Protein AF-M6YAD6-F1 (afdb_monomer_lite)

Radius of gyration: 28.17 Å; chains: 1; bounding box: 76×74×71 Å

Organism: NCBI:txid1193053

Structure (mmCIF, N/CA/C/O backbone):
data_AF-M6YAD6-F1
#
_entry.id   AF-M6YAD6-F1
#
loop_
_atom_site.group_PDB
_atom_site.id
_atom_site.type_symbol
_atom_site.label_atom_id
_atom_site.label_alt_id
_atom_site.label_comp_id
_atom_site.label_asym_id
_atom_site.label_entity_id
_atom_site.label_seq_id
_atom_site.pdbx_PDB_ins_code
_atom_site.Cartn_x
_atom_site.Cartn_y
_atom_site.Cartn_z
_atom_site.occupancy
_atom_site.B_iso_or_equiv
_atom_site.auth_seq_id
_atom_site.auth_comp_id
_atom_site.auth_asym_id
_atom_site.auth_atom_id
_atom_site.pdbx_PDB_model_num
ATOM 1 N N . MET A 1 1 ? 16.810 6.809 -21.031 1.00 81.00 1 MET A N 1
ATOM 2 C CA . MET A 1 1 ? 18.260 6.889 -20.763 1.00 81.00 1 MET A CA 1
ATOM 3 C C . MET A 1 1 ? 18.967 7.218 -22.077 1.00 81.00 1 MET A C 1
ATOM 5 O O . MET A 1 1 ? 18.383 7.010 -23.133 1.00 81.00 1 MET A O 1
ATOM 9 N N . ASN A 1 2 ? 20.205 7.727 -22.074 1.00 81.88 2 ASN A N 1
ATOM 10 C CA . ASN A 1 2 ? 20.998 7.784 -23.312 1.00 81.88 2 ASN A CA 1
ATOM 11 C C . ASN A 1 2 ? 21.510 6.375 -23.681 1.00 81.88 2 ASN A C 1
ATOM 13 O O . ASN A 1 2 ? 22.001 5.662 -22.807 1.00 81.88 2 ASN A O 1
ATOM 17 N N . ILE A 1 3 ? 21.444 5.988 -24.959 1.00 83.50 3 ILE A N 1
ATOM 18 C CA . ILE A 1 3 ? 21.830 4.642 -25.421 1.00 83.50 3 ILE A CA 1
ATOM 19 C C . ILE A 1 3 ? 23.295 4.279 -25.103 1.00 83.50 3 ILE A C 1
ATOM 21 O O . ILE A 1 3 ? 23.570 3.145 -24.723 1.00 83.50 3 ILE A O 1
ATOM 25 N N . ASN A 1 4 ? 24.219 5.248 -25.124 1.00 86.38 4 ASN A N 1
ATOM 26 C CA . ASN A 1 4 ? 25.628 5.025 -24.768 1.00 86.38 4 ASN A CA 1
ATOM 27 C C . ASN A 1 4 ? 25.796 4.722 -23.268 1.00 86.38 4 ASN A C 1
ATOM 29 O O . ASN A 1 4 ? 26.654 3.937 -22.875 1.00 86.38 4 ASN A O 1
ATOM 33 N N . LYS A 1 5 ? 24.963 5.341 -22.421 1.00 90.81 5 LYS A N 1
ATOM 34 C CA . LYS A 1 5 ? 24.933 5.109 -20.969 1.00 90.81 5 LYS A CA 1
ATOM 35 C C . LYS A 1 5 ? 24.375 3.715 -20.670 1.00 90.81 5 LYS A C 1
ATOM 37 O O . LYS A 1 5 ? 24.985 2.983 -19.900 1.00 90.81 5 LYS A O 1
ATOM 42 N N . ALA A 1 6 ? 23.300 3.319 -21.358 1.00 91.50 6 ALA A N 1
ATOM 43 C CA . ALA A 1 6 ? 22.768 1.960 -21.290 1.00 91.50 6 ALA A CA 1
ATOM 44 C C . ALA A 1 6 ? 23.811 0.916 -21.735 1.00 91.50 6 ALA A C 1
ATOM 46 O O . ALA A 1 6 ? 24.059 -0.039 -21.006 1.00 91.50 6 ALA A O 1
ATOM 47 N N . GLN A 1 7 ? 24.496 1.128 -22.867 1.00 90.38 7 GLN A N 1
ATOM 48 C CA . GLN A 1 7 ? 25.561 0.231 -23.334 1.00 90.38 7 GLN A CA 1
ATOM 49 C C . GLN A 1 7 ? 26.667 0.049 -22.281 1.00 90.38 7 GLN A C 1
ATOM 51 O O . GLN A 1 7 ? 27.013 -1.085 -21.966 1.00 90.38 7 GLN A O 1
ATOM 56 N N . LEU A 1 8 ? 27.192 1.131 -21.692 1.00 92.00 8 LEU A N 1
ATOM 57 C CA . LEU A 1 8 ? 28.268 1.045 -20.692 1.00 92.00 8 LEU A CA 1
ATOM 58 C C . LEU A 1 8 ? 27.873 0.238 -19.442 1.00 92.00 8 LEU A C 1
ATOM 60 O O . LEU A 1 8 ? 28.736 -0.429 -18.867 1.00 92.00 8 LEU A O 1
ATOM 64 N N . ILE A 1 9 ? 26.594 0.281 -19.055 1.00 92.69 9 ILE A N 1
ATOM 65 C CA . ILE A 1 9 ? 26.008 -0.487 -17.945 1.00 92.69 9 ILE A CA 1
ATOM 66 C C . ILE A 1 9 ? 25.844 -1.968 -18.344 1.00 92.69 9 ILE A C 1
ATOM 68 O O . ILE A 1 9 ? 26.258 -2.853 -17.597 1.00 92.69 9 ILE A O 1
ATOM 72 N N . LEU A 1 10 ? 25.337 -2.261 -19.549 1.00 92.38 10 LEU A N 1
ATOM 73 C CA . LEU A 1 10 ? 25.242 -3.636 -20.067 1.00 92.38 10 LEU A CA 1
ATOM 74 C C . LEU A 1 10 ? 26.626 -4.307 -20.189 1.00 92.38 10 LEU A C 1
ATOM 76 O O . LEU A 1 10 ? 26.796 -5.461 -19.796 1.00 92.38 10 LEU A O 1
ATOM 80 N N . GLU A 1 11 ? 27.633 -3.572 -20.671 1.00 90.62 11 GLU A N 1
ATOM 81 C CA . GLU A 1 11 ? 29.028 -4.033 -20.749 1.00 90.62 11 GLU A CA 1
ATOM 82 C C . GLU A 1 11 ? 29.639 -4.296 -19.366 1.00 90.62 11 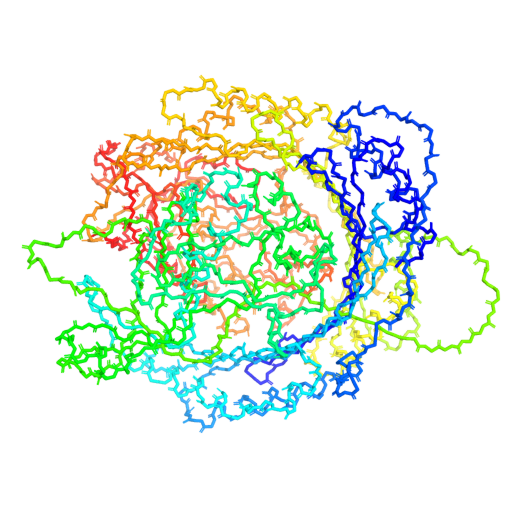GLU A C 1
ATOM 84 O O . GLU A 1 11 ? 30.444 -5.218 -19.215 1.00 90.62 11 GLU A O 1
ATOM 89 N N . ALA A 1 12 ? 29.264 -3.508 -18.350 1.00 91.06 12 ALA A N 1
ATOM 90 C CA . ALA A 1 12 ? 29.693 -3.752 -16.977 1.00 91.06 12 ALA A CA 1
ATOM 91 C C . ALA A 1 12 ? 29.141 -5.096 -16.476 1.00 91.06 12 ALA A C 1
ATOM 93 O O . ALA A 1 12 ? 29.924 -5.918 -16.001 1.00 91.06 12 ALA A O 1
ATOM 94 N N . GLY A 1 13 ? 27.845 -5.369 -16.672 1.00 89.69 13 GLY A N 1
ATOM 95 C CA . GLY A 1 13 ? 27.221 -6.639 -16.278 1.00 89.69 13 GLY A CA 1
ATOM 96 C C . GLY A 1 13 ? 27.844 -7.857 -16.968 1.00 89.69 13 GLY A C 1
ATOM 97 O O . GLY A 1 13 ? 28.205 -8.828 -16.302 1.00 89.69 13 GLY A O 1
ATOM 98 N N . PHE A 1 14 ? 28.083 -7.784 -18.282 1.00 86.19 14 PHE A N 1
ATOM 99 C CA . PHE A 1 14 ? 28.766 -8.860 -19.012 1.00 86.19 14 PHE A CA 1
ATOM 100 C C . PHE A 1 14 ? 30.226 -9.052 -18.571 1.00 86.19 14 PHE A C 1
ATOM 102 O O . PHE A 1 14 ? 30.689 -10.188 -18.487 1.00 86.19 14 PHE A O 1
ATOM 109 N N . SER A 1 15 ? 30.951 -7.985 -18.198 1.00 88.19 15 SER A N 1
ATOM 110 C CA . SER A 1 15 ? 32.314 -8.118 -17.640 1.00 88.19 15 SER A CA 1
ATOM 111 C C . SER A 1 15 ? 32.364 -8.901 -16.318 1.00 88.19 15 SER A C 1
ATOM 113 O O . SER A 1 15 ? 33.436 -9.341 -15.903 1.00 88.19 15 SER A O 1
ATOM 115 N N . ARG A 1 16 ? 31.206 -9.106 -15.676 1.00 88.88 16 ARG A N 1
ATOM 116 C CA . ARG A 1 16 ? 31.009 -9.910 -14.462 1.00 88.88 16 ARG A CA 1
ATOM 117 C C . ARG A 1 16 ? 30.416 -11.300 -14.740 1.00 88.88 16 ARG A C 1
ATOM 119 O O . ARG A 1 16 ? 30.073 -12.006 -13.800 1.00 88.88 16 ARG A O 1
ATOM 126 N N . LYS A 1 17 ? 30.368 -11.719 -16.012 1.00 88.00 17 LYS A N 1
ATOM 127 C CA . LYS A 1 17 ? 29.929 -13.047 -16.490 1.00 88.00 17 LYS A CA 1
ATOM 128 C C . LYS A 1 17 ? 28.440 -13.363 -16.297 1.00 88.00 17 LYS A C 1
ATOM 130 O O . LYS A 1 17 ? 28.081 -14.534 -16.219 1.00 88.00 17 LYS A O 1
ATOM 135 N N . ALA A 1 18 ? 27.581 -12.346 -16.239 1.00 90.06 18 ALA A N 1
ATOM 136 C CA . ALA A 1 18 ? 26.142 -12.555 -16.386 1.00 90.06 18 ALA A CA 1
ATOM 137 C C . ALA A 1 18 ? 25.830 -13.061 -17.807 1.00 90.06 18 ALA A C 1
ATOM 139 O O . ALA A 1 18 ? 26.327 -12.490 -18.777 1.00 90.06 18 ALA A O 1
ATOM 140 N N . ASP A 1 19 ? 24.994 -14.094 -17.930 1.00 89.75 19 ASP A N 1
ATOM 141 C CA . ASP A 1 19 ? 24.542 -14.629 -19.225 1.00 89.75 19 ASP A CA 1
ATOM 142 C C . ASP A 1 19 ? 23.579 -13.659 -19.926 1.00 89.75 19 ASP A C 1
ATOM 144 O O . ASP A 1 19 ? 23.527 -13.582 -21.154 1.00 89.75 19 ASP A O 1
ATOM 148 N N . PHE A 1 20 ? 22.817 -12.900 -19.132 1.00 92.19 20 PHE A N 1
ATOM 149 C CA . PHE A 1 20 ? 21.918 -11.853 -19.602 1.00 92.19 20 PHE A CA 1
ATOM 150 C C . PHE A 1 20 ? 21.913 -10.670 -18.624 1.00 92.19 20 PHE A C 1
ATOM 152 O O . PHE A 1 20 ? 21.893 -10.831 -17.404 1.00 92.19 20 PHE A O 1
ATOM 159 N N . VAL A 1 21 ? 21.913 -9.466 -19.189 1.00 93.88 21 VAL A N 1
ATOM 160 C CA . VAL A 1 21 ? 21.856 -8.170 -18.499 1.00 93.88 21 VAL A CA 1
ATOM 161 C C . VAL A 1 21 ? 20.717 -7.348 -19.094 1.00 93.88 21 VAL A C 1
ATOM 163 O O . VAL A 1 21 ? 20.552 -7.322 -20.318 1.00 93.88 21 VAL A O 1
ATOM 166 N N . GLU A 1 22 ? 19.950 -6.659 -18.256 1.00 94.62 22 GLU A N 1
ATOM 167 C CA . GLU A 1 22 ? 18.825 -5.817 -18.668 1.00 94.62 22 GLU A CA 1
ATOM 168 C C . GLU A 1 22 ? 18.693 -4.575 -17.783 1.00 94.62 22 GLU A C 1
ATOM 170 O O . GLU A 1 22 ? 18.937 -4.618 -16.577 1.00 94.62 22 GLU A O 1
ATOM 175 N N . ILE A 1 23 ? 18.278 -3.475 -18.408 1.00 95.75 23 ILE A N 1
ATOM 176 C CA . ILE A 1 23 ? 17.991 -2.182 -17.793 1.00 95.75 23 ILE A CA 1
ATOM 177 C C . ILE A 1 23 ? 16.539 -1.830 -18.125 1.00 95.75 23 ILE A C 1
ATOM 179 O O . ILE A 1 23 ? 16.164 -1.796 -19.299 1.00 95.75 23 ILE A O 1
ATOM 183 N N . PHE A 1 24 ? 15.747 -1.538 -17.097 1.00 95.56 24 PHE A N 1
ATOM 184 C CA . PHE A 1 24 ? 14.376 -1.044 -17.202 1.00 95.56 24 PHE A CA 1
ATOM 185 C C . PHE A 1 24 ? 14.318 0.357 -16.585 1.00 95.56 24 PHE A C 1
ATOM 187 O O . PHE A 1 24 ? 14.376 0.497 -15.367 1.00 95.56 24 PHE A O 1
ATOM 194 N N . GLU A 1 25 ? 14.257 1.394 -17.419 1.00 95.62 25 GLU A N 1
ATOM 195 C CA . GLU A 1 25 ? 14.016 2.778 -16.993 1.00 95.62 25 GLU A CA 1
ATOM 196 C C . GLU A 1 25 ? 12.515 3.080 -17.025 1.00 95.62 25 GLU A C 1
ATOM 198 O O . GLU A 1 25 ? 11.830 2.739 -17.990 1.00 95.62 25 GLU A O 1
ATOM 203 N N . GLU A 1 26 ? 12.029 3.795 -16.019 1.00 95.44 26 GLU A N 1
ATOM 204 C CA . GLU A 1 26 ? 10.674 4.329 -15.940 1.00 95.44 26 GLU A CA 1
ATOM 205 C C . GLU A 1 26 ? 10.745 5.826 -15.590 1.00 95.44 26 GLU A C 1
ATOM 207 O O . GLU A 1 26 ? 11.314 6.190 -14.562 1.00 95.44 26 GLU A O 1
ATOM 212 N N . GLU A 1 27 ? 10.210 6.708 -16.448 1.00 95.25 27 GLU A N 1
ATOM 213 C CA . GLU A 1 27 ? 9.936 8.114 -16.099 1.00 95.25 27 GLU A CA 1
ATOM 214 C C . GLU A 1 27 ? 8.448 8.432 -16.175 1.00 95.25 27 GLU A C 1
ATOM 216 O O . GLU A 1 27 ? 7.738 8.115 -17.140 1.00 95.25 27 GLU A O 1
ATOM 221 N N . THR A 1 28 ? 7.992 9.125 -15.139 1.00 94.81 28 THR A N 1
ATOM 222 C CA . THR A 1 28 ? 6.606 9.130 -14.754 1.00 94.81 28 THR A CA 1
ATOM 223 C C . THR A 1 28 ? 6.301 10.567 -14.109 1.00 94.81 28 THR A C 1
ATOM 225 O O . THR A 1 28 ? 7.056 11.021 -13.274 1.00 94.81 28 THR A O 1
ATOM 228 N N . ARG A 1 29 ? 5.248 11.350 -14.528 1.00 94.88 29 ARG A N 1
ATOM 229 C CA . ARG A 1 29 ? 4.498 12.545 -13.946 1.00 94.88 29 ARG A CA 1
ATOM 230 C C . ARG A 1 29 ? 2.915 12.524 -14.023 1.00 94.88 29 ARG A C 1
ATOM 232 O O . ARG A 1 29 ? 2.374 12.548 -15.123 1.00 94.88 29 ARG A O 1
ATOM 239 N N . SER A 1 30 ? 2.163 12.444 -12.913 1.00 93.88 30 SER A N 1
ATOM 240 C CA . SER A 1 30 ? 0.727 12.023 -12.860 1.00 93.88 30 SER A CA 1
ATOM 241 C C . SER A 1 30 ? -0.167 13.059 -12.199 1.00 93.88 30 SER A C 1
ATOM 243 O O . SER A 1 30 ? 0.342 14.023 -11.631 1.00 93.88 30 SER A O 1
ATOM 245 N N . SER A 1 31 ? -1.487 12.838 -12.215 1.00 93.31 31 SER A N 1
ATOM 246 C CA . SER A 1 31 ? -2.386 13.560 -11.317 1.00 93.31 31 SER A CA 1
ATOM 247 C C . SER A 1 31 ? -3.619 12.763 -10.885 1.00 93.31 31 SER A C 1
ATOM 249 O O . SER A 1 31 ? -4.038 11.801 -11.533 1.00 93.31 31 SER A O 1
ATOM 251 N N . SER A 1 32 ? -4.228 13.213 -9.789 1.00 92.25 32 SER A N 1
ATOM 252 C CA . SER A 1 32 ? -5.570 12.814 -9.365 1.00 92.25 32 SER A CA 1
ATOM 253 C C . SER A 1 32 ? -6.280 13.990 -8.711 1.00 92.25 32 SER A C 1
ATOM 255 O O . SER A 1 32 ? -5.662 14.754 -7.962 1.00 92.25 32 SER A O 1
ATOM 257 N N . VAL A 1 33 ? -7.586 14.089 -8.950 1.00 93.38 33 VAL A N 1
ATOM 258 C CA . VAL A 1 33 ? -8.501 14.964 -8.209 1.00 93.38 33 VAL A CA 1
ATOM 259 C C . VAL A 1 33 ? -9.568 14.085 -7.558 1.00 93.38 33 VAL A C 1
ATOM 261 O O . VAL A 1 33 ? -10.116 13.194 -8.213 1.00 93.38 33 VAL A O 1
ATOM 264 N N . SER A 1 34 ? -9.880 14.328 -6.285 1.00 93.31 34 SER A N 1
ATOM 265 C CA . SER A 1 34 ? -10.985 13.687 -5.573 1.00 93.31 34 SER A CA 1
ATOM 266 C C . SER A 1 34 ? -11.882 14.686 -4.843 1.00 93.31 34 SER A C 1
ATOM 268 O O . SER A 1 34 ? -11.442 15.672 -4.246 1.00 93.31 34 SER A O 1
ATOM 270 N N . LEU A 1 35 ? -13.176 14.389 -4.890 1.00 91.88 35 LEU A N 1
ATOM 271 C CA . LEU A 1 35 ? -14.258 15.129 -4.265 1.00 91.88 35 LEU A CA 1
ATOM 272 C C . LEU A 1 35 ? -14.908 14.227 -3.212 1.00 91.88 35 LEU A C 1
ATOM 274 O O . LEU A 1 35 ? -15.312 13.110 -3.534 1.00 91.88 35 LEU A O 1
ATOM 278 N N . ARG A 1 36 ? -15.074 14.718 -1.984 1.00 88.25 36 ARG A N 1
ATOM 279 C CA . ARG A 1 36 ? -15.879 14.072 -0.939 1.00 88.25 36 ARG A CA 1
ATOM 280 C C . ARG A 1 36 ? -16.821 15.105 -0.350 1.00 88.25 36 ARG A C 1
ATOM 282 O O . ARG A 1 36 ? -16.394 16.180 0.059 1.00 88.25 36 ARG A O 1
ATOM 289 N N . ASP A 1 37 ? -18.112 14.790 -0.349 1.00 79.50 37 ASP A N 1
ATOM 290 C CA . ASP A 1 37 ? -19.154 15.649 0.226 1.00 79.50 37 ASP A CA 1
ATOM 291 C C . ASP A 1 37 ? -19.091 17.107 -0.263 1.00 79.50 37 ASP A C 1
ATOM 293 O O . ASP A 1 37 ? -19.209 18.066 0.499 1.00 79.50 37 ASP A O 1
ATOM 297 N N . ARG A 1 38 ? -18.905 17.239 -1.588 1.00 84.38 38 ARG A N 1
ATOM 298 C CA . ARG A 1 38 ? -18.759 18.488 -2.365 1.00 84.38 38 ARG A CA 1
ATOM 299 C C . ARG A 1 38 ? -17.519 19.338 -2.057 1.00 84.38 38 ARG A C 1
ATOM 301 O O . ARG A 1 38 ? -17.350 20.377 -2.692 1.00 84.38 38 ARG A O 1
ATOM 308 N N . LYS A 1 39 ? -16.642 18.881 -1.161 1.00 86.12 39 LYS A N 1
ATOM 309 C CA . LYS A 1 39 ? -15.333 19.476 -0.851 1.00 86.12 39 LYS A CA 1
ATOM 310 C C . LYS A 1 39 ? -14.215 18.717 -1.563 1.00 86.12 39 LYS A C 1
ATOM 312 O O . LYS A 1 39 ? -14.389 17.549 -1.924 1.00 86.12 39 LYS A O 1
ATOM 317 N N . ILE A 1 40 ? -13.070 19.362 -1.768 1.00 87.31 40 ILE A N 1
ATOM 318 C CA . ILE A 1 40 ? -11.941 18.768 -2.496 1.00 87.31 40 ILE A CA 1
ATOM 319 C C . ILE A 1 40 ? -11.040 18.053 -1.489 1.00 87.31 40 ILE A C 1
ATOM 321 O O . ILE A 1 40 ? -10.215 18.656 -0.803 1.00 87.31 40 ILE A O 1
ATOM 325 N N . GLU A 1 41 ? -11.216 16.736 -1.386 1.00 81.81 41 GLU A N 1
ATOM 326 C CA . GLU A 1 41 ? -10.468 15.904 -0.441 1.00 81.81 41 GLU A CA 1
ATOM 327 C C . GLU A 1 41 ? -8.996 15.783 -0.846 1.00 81.81 41 GLU A C 1
ATOM 329 O O . GLU A 1 41 ? -8.100 15.866 0.001 1.00 81.81 41 GLU A O 1
ATOM 334 N N . GLN A 1 42 ? -8.722 15.641 -2.142 1.00 79.69 42 GLN A N 1
ATOM 335 C CA . GLN A 1 42 ? -7.363 15.554 -2.650 1.00 79.69 42 GLN A CA 1
ATOM 336 C C . GLN A 1 42 ? -7.245 16.176 -4.039 1.00 79.69 42 GLN A C 1
ATOM 338 O O . GLN A 1 42 ? -8.078 15.964 -4.912 1.00 79.69 42 GLN A O 1
ATOM 343 N N . SER A 1 43 ? -6.161 16.913 -4.249 1.00 85.38 43 SER A N 1
ATOM 344 C CA . SER A 1 43 ? -5.660 17.244 -5.577 1.00 85.38 43 SER A CA 1
ATOM 345 C C . SER A 1 43 ? -4.146 17.123 -5.511 1.00 85.38 43 SER A C 1
ATOM 347 O O . SER A 1 43 ? -3.526 17.731 -4.634 1.00 85.38 43 SER A O 1
ATOM 349 N N . PHE A 1 44 ? -3.561 16.284 -6.361 1.00 84.56 44 PHE A N 1
ATOM 350 C CA . PHE A 1 44 ? -2.118 16.061 -6.390 1.00 84.56 44 PHE A CA 1
ATOM 351 C C . PHE A 1 44 ? -1.589 15.965 -7.815 1.00 84.56 44 PHE A C 1
ATOM 353 O O . PHE A 1 44 ? -2.299 15.564 -8.741 1.00 84.56 44 PHE A O 1
ATOM 360 N N . ALA A 1 45 ? -0.300 16.257 -7.939 1.00 91.44 45 ALA A N 1
ATOM 361 C CA . ALA A 1 45 ? 0.554 15.713 -8.980 1.00 91.44 45 ALA A CA 1
ATOM 362 C C . ALA A 1 45 ? 1.760 15.011 -8.336 1.00 91.44 45 ALA A C 1
ATOM 364 O O . ALA A 1 45 ? 1.964 15.112 -7.125 1.00 91.44 45 ALA A O 1
ATOM 365 N N . GLY A 1 46 ? 2.550 14.297 -9.129 1.00 93.44 46 GLY A N 1
ATOM 366 C CA . GLY A 1 46 ? 3.783 13.681 -8.646 1.00 93.44 46 GLY A CA 1
ATOM 367 C C . GLY A 1 46 ? 4.586 13.030 -9.757 1.00 93.44 46 GLY A C 1
ATOM 368 O O . GLY A 1 46 ? 4.003 12.615 -10.762 1.00 93.44 46 GLY A O 1
ATOM 369 N N . ILE A 1 47 ? 5.906 12.988 -9.582 1.00 95.56 47 ILE A N 1
ATOM 370 C CA . ILE A 1 47 ? 6.878 12.510 -10.567 1.00 95.56 47 ILE A CA 1
ATOM 371 C C . ILE A 1 47 ? 7.639 11.313 -9.989 1.00 95.56 47 ILE A C 1
ATOM 373 O O . ILE A 1 47 ? 8.615 11.504 -9.263 1.00 95.56 47 ILE A O 1
ATOM 377 N N . ASP A 1 48 ? 7.204 10.096 -10.308 1.00 94.69 48 ASP A N 1
ATOM 378 C CA . ASP A 1 48 ? 7.980 8.889 -9.995 1.00 94.69 48 ASP A CA 1
ATOM 379 C C . ASP A 1 48 ? 9.132 8.759 -11.008 1.00 94.69 48 ASP A C 1
ATOM 381 O O . ASP A 1 48 ? 9.055 9.259 -12.136 1.00 94.69 48 ASP A O 1
ATOM 385 N N . TYR A 1 49 ? 10.231 8.113 -10.632 1.00 95.50 49 TYR A N 1
ATOM 386 C CA . TYR A 1 49 ? 11.319 7.853 -11.579 1.00 95.50 49 TYR A CA 1
ATOM 387 C C . TYR A 1 49 ? 12.241 6.763 -11.071 1.00 95.50 49 TYR A C 1
ATOM 389 O O . TYR A 1 49 ? 12.642 6.803 -9.915 1.00 95.50 49 TYR A O 1
ATOM 397 N N . GLY A 1 50 ? 12.709 5.883 -11.954 1.00 95.19 50 GLY A N 1
ATOM 398 C CA . GLY A 1 50 ? 13.866 5.070 -11.620 1.00 95.19 50 GLY A CA 1
ATOM 399 C C . GLY A 1 50 ? 14.336 4.105 -12.692 1.00 95.19 50 GLY A C 1
ATOM 400 O O . GLY A 1 50 ? 13.872 4.090 -13.832 1.00 95.19 50 GLY A O 1
ATOM 401 N N . ILE A 1 51 ? 15.343 3.332 -12.304 1.00 95.81 51 ILE A N 1
ATOM 402 C CA . ILE A 1 51 ? 16.079 2.388 -13.131 1.00 95.81 51 ILE A CA 1
ATOM 403 C C . ILE A 1 51 ? 16.212 1.088 -12.343 1.00 95.81 51 ILE A C 1
ATOM 405 O O . ILE A 1 51 ? 16.858 1.049 -11.295 1.00 95.81 51 ILE A O 1
ATOM 409 N N . GLY A 1 52 ? 15.636 0.020 -12.877 1.00 95.19 52 GLY A N 1
ATOM 410 C CA . GLY A 1 52 ? 15.907 -1.348 -12.463 1.00 95.19 52 GLY A CA 1
ATOM 411 C C . GLY A 1 52 ? 17.012 -1.972 -13.313 1.00 95.19 52 GLY A C 1
ATOM 412 O O . GLY A 1 52 ? 17.009 -1.827 -14.536 1.00 95.19 52 GLY A O 1
ATOM 413 N N . ILE A 1 53 ? 17.933 -2.700 -12.684 1.00 94.88 53 ILE A N 1
ATOM 414 C CA . ILE A 1 53 ? 18.991 -3.481 -13.333 1.00 94.88 53 ILE A CA 1
ATOM 415 C C . ILE A 1 53 ? 18.808 -4.951 -12.954 1.00 94.88 53 ILE A C 1
ATOM 417 O O . ILE A 1 53 ? 18.759 -5.293 -11.773 1.00 94.88 53 ILE A O 1
ATOM 421 N N . ARG A 1 54 ? 18.738 -5.826 -13.961 1.00 93.00 54 ARG A N 1
ATOM 422 C CA . ARG A 1 54 ?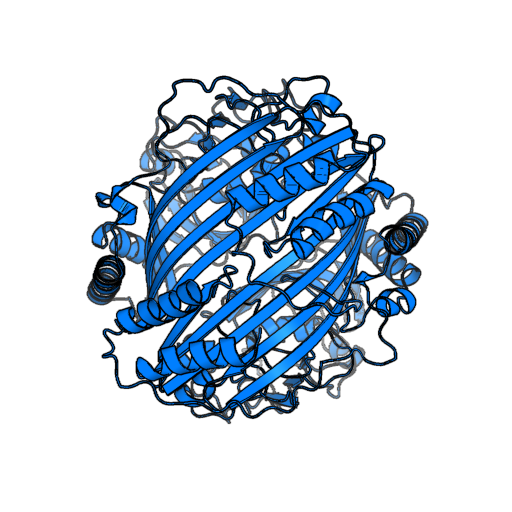 18.628 -7.281 -13.800 1.00 93.00 54 ARG A CA 1
ATOM 423 C C . ARG A 1 54 ? 19.860 -7.973 -14.375 1.00 93.00 54 ARG A C 1
ATOM 425 O O . ARG A 1 54 ? 20.178 -7.776 -15.547 1.00 93.00 54 ARG A O 1
ATOM 432 N N . LEU A 1 55 ? 20.513 -8.806 -13.566 1.00 92.00 55 LEU A N 1
ATOM 433 C CA . LEU A 1 55 ? 21.524 -9.772 -14.008 1.00 92.00 55 LEU A CA 1
ATOM 434 C C . LEU A 1 55 ? 20.923 -11.181 -13.924 1.00 92.00 55 LEU A C 1
ATOM 436 O O . LEU A 1 55 ? 20.231 -11.491 -12.953 1.00 92.00 55 LEU A O 1
ATOM 440 N N . ILE A 1 56 ? 21.201 -12.035 -14.907 1.00 89.25 56 ILE A N 1
ATOM 441 C CA . ILE A 1 56 ? 20.816 -13.452 -14.891 1.00 89.25 56 ILE A CA 1
ATOM 442 C C . ILE A 1 56 ? 22.063 -14.317 -15.084 1.00 89.25 56 ILE A C 1
ATOM 444 O O . ILE A 1 56 ? 22.886 -14.034 -15.955 1.00 89.25 56 ILE A O 1
ATOM 448 N N . TYR A 1 57 ? 22.172 -15.370 -14.275 1.00 86.12 57 TYR A N 1
ATOM 449 C CA . TYR A 1 57 ? 23.212 -16.398 -14.350 1.00 86.12 57 TYR A CA 1
ATOM 450 C C . TYR A 1 57 ? 22.518 -17.769 -14.404 1.00 86.12 57 TYR A C 1
ATOM 452 O O . TYR A 1 57 ? 21.957 -18.230 -13.410 1.00 86.12 57 TYR A O 1
ATOM 460 N N . GLY A 1 58 ? 22.477 -18.411 -15.571 1.00 84.94 58 GLY A N 1
ATOM 461 C CA . GLY A 1 58 ? 21.673 -19.612 -15.818 1.00 84.94 58 GLY A CA 1
ATOM 462 C C . GLY A 1 58 ? 20.166 -19.353 -15.680 1.00 84.94 58 GLY A C 1
ATOM 463 O O . GLY A 1 58 ? 19.515 -18.974 -16.650 1.00 84.94 58 GLY A O 1
ATOM 464 N N . THR A 1 59 ? 19.613 -19.583 -14.484 1.00 79.56 59 THR A N 1
ATOM 465 C CA . THR A 1 59 ? 18.230 -19.220 -14.094 1.00 79.56 59 THR A CA 1
ATOM 466 C C . THR A 1 59 ? 18.164 -18.404 -12.796 1.00 79.56 59 THR A C 1
ATOM 468 O O . THR A 1 59 ? 17.086 -17.976 -12.384 1.00 79.56 59 THR A O 1
ATOM 471 N N . ASP A 1 60 ? 19.311 -18.150 -12.160 1.00 78.44 60 ASP A N 1
ATOM 472 C CA . ASP A 1 60 ? 19.414 -17.293 -10.985 1.00 78.44 60 ASP A CA 1
ATOM 473 C C . ASP A 1 60 ? 19.274 -15.820 -11.395 1.00 78.44 60 ASP A C 1
ATOM 475 O O . ASP A 1 60 ? 19.956 -15.361 -12.314 1.00 78.44 60 ASP A O 1
ATOM 479 N N . VAL A 1 61 ? 18.416 -15.072 -10.698 1.00 83.56 61 VAL A N 1
ATOM 480 C CA . VAL A 1 61 ? 18.126 -13.657 -10.981 1.00 83.56 61 VAL A CA 1
ATOM 481 C C . VAL A 1 61 ? 18.637 -12.788 -9.841 1.00 83.56 61 VAL A C 1
ATOM 483 O O . VAL A 1 61 ? 18.285 -13.011 -8.686 1.00 83.56 61 VAL A O 1
ATOM 486 N N . LEU A 1 62 ? 19.428 -11.769 -10.172 1.00 86.75 62 LEU A N 1
ATOM 487 C CA . LEU A 1 62 ? 19.879 -10.738 -9.239 1.00 86.75 62 LEU A CA 1
ATOM 488 C C . LEU A 1 62 ? 19.301 -9.394 -9.694 1.00 86.75 62 LEU A C 1
ATOM 490 O O . LEU A 1 62 ? 19.363 -9.071 -10.886 1.00 86.75 62 LEU A O 1
ATOM 494 N N . TYR A 1 63 ? 18.740 -8.618 -8.767 1.00 89.62 63 TYR A N 1
ATOM 495 C CA . TYR A 1 63 ? 18.042 -7.376 -9.087 1.00 89.62 63 TYR A CA 1
ATOM 496 C C . TYR A 1 63 ? 18.471 -6.220 -8.180 1.00 89.62 63 TYR A C 1
ATOM 498 O O . TYR A 1 63 ? 18.625 -6.375 -6.973 1.00 89.62 63 TYR A O 1
ATOM 506 N N . ALA A 1 64 ? 18.650 -5.045 -8.770 1.00 91.00 64 ALA A N 1
ATOM 507 C CA . ALA A 1 64 ? 18.824 -3.789 -8.052 1.00 91.00 64 ALA A CA 1
ATOM 508 C C . ALA A 1 64 ? 17.928 -2.732 -8.687 1.00 91.00 64 ALA A C 1
ATOM 510 O O . ALA A 1 64 ? 17.711 -2.754 -9.900 1.00 91.00 64 ALA A O 1
ATOM 511 N N . HIS A 1 65 ? 17.455 -1.778 -7.896 1.00 93.25 65 HIS A N 1
ATOM 512 C CA . HIS A 1 65 ? 16.707 -0.640 -8.403 1.00 93.25 65 HIS A CA 1
ATOM 513 C C . HIS A 1 65 ? 17.141 0.658 -7.722 1.00 93.25 65 HIS A C 1
ATOM 515 O O . HIS A 1 65 ? 17.502 0.696 -6.546 1.00 93.25 65 HIS A O 1
ATOM 521 N N . THR A 1 66 ? 17.107 1.760 -8.462 1.00 93.56 66 THR A N 1
ATOM 522 C CA . THR A 1 66 ? 17.425 3.076 -7.909 1.00 93.56 66 THR A CA 1
ATOM 523 C C . THR A 1 66 ? 16.828 4.196 -8.740 1.00 93.56 66 THR A C 1
ATOM 525 O O . THR A 1 66 ? 16.652 4.053 -9.947 1.00 93.56 66 THR A O 1
ATOM 528 N N . ASN A 1 67 ? 16.582 5.342 -8.112 1.00 91.62 67 ASN A N 1
ATOM 529 C CA . ASN A 1 67 ? 16.290 6.585 -8.824 1.00 91.62 67 ASN A CA 1
ATOM 530 C C . ASN A 1 67 ? 17.500 7.534 -8.937 1.00 91.62 67 ASN A C 1
ATOM 532 O O . ASN A 1 67 ? 17.425 8.585 -9.575 1.00 91.62 67 ASN A O 1
ATOM 536 N N . ASN A 1 68 ? 18.657 7.120 -8.410 1.00 89.69 68 ASN A N 1
ATOM 537 C CA . ASN A 1 68 ? 19.937 7.758 -8.680 1.00 89.69 68 ASN A CA 1
ATOM 538 C C . ASN A 1 68 ? 20.462 7.339 -10.062 1.00 89.69 68 ASN A C 1
ATOM 540 O O . ASN A 1 68 ? 21.054 6.270 -10.204 1.00 89.69 68 ASN A O 1
ATOM 544 N N . GLU A 1 69 ? 20.282 8.185 -11.078 1.00 89.38 69 GLU A N 1
ATOM 545 C CA . GLU A 1 69 ? 20.755 7.868 -12.429 1.00 89.38 69 GLU A CA 1
ATOM 546 C C . GLU A 1 69 ? 22.264 8.078 -12.662 1.00 89.38 69 GLU A C 1
ATOM 548 O O . GLU A 1 69 ? 22.702 7.951 -13.803 1.00 89.38 69 GLU A O 1
ATOM 553 N N . ASP A 1 70 ? 23.087 8.404 -11.662 1.00 89.06 70 ASP A N 1
ATOM 554 C CA . ASP A 1 70 ? 24.535 8.539 -11.887 1.00 89.06 70 ASP A CA 1
ATOM 555 C C . ASP A 1 70 ? 25.187 7.242 -12.427 1.00 89.06 70 ASP A C 1
ATOM 557 O O . ASP A 1 70 ? 24.844 6.134 -12.022 1.00 89.06 70 ASP A O 1
ATOM 561 N N . LEU A 1 71 ? 26.139 7.372 -13.360 1.00 90.50 71 LEU A N 1
ATOM 562 C CA . LEU A 1 71 ? 26.737 6.219 -14.042 1.00 90.50 71 LEU A CA 1
ATOM 563 C C . LEU A 1 71 ? 27.670 5.405 -13.134 1.00 90.50 71 LEU A C 1
ATOM 565 O O . LEU A 1 71 ? 27.646 4.179 -13.218 1.00 90.50 71 LEU A O 1
ATOM 569 N N . GLU A 1 72 ? 28.457 6.046 -12.268 1.00 90.06 72 GLU A N 1
ATOM 570 C CA . GLU A 1 72 ? 29.336 5.323 -11.339 1.00 90.06 72 GLU A CA 1
ATOM 571 C C . GLU A 1 72 ? 28.493 4.582 -10.288 1.00 90.06 72 GLU A C 1
ATOM 573 O O . GLU A 1 72 ? 28.788 3.438 -9.949 1.00 90.06 72 GLU A O 1
ATOM 578 N N . HIS A 1 73 ? 27.375 5.176 -9.849 1.00 88.44 73 HIS A N 1
ATOM 579 C CA . HIS A 1 73 ? 26.382 4.506 -8.997 1.00 88.44 73 HIS A CA 1
ATOM 580 C C . HIS A 1 73 ? 25.692 3.315 -9.688 1.00 88.44 73 HIS A C 1
ATOM 582 O O . HIS A 1 73 ? 25.556 2.248 -9.095 1.00 88.44 73 HIS A O 1
ATOM 588 N N . LEU A 1 74 ? 25.278 3.449 -10.951 1.00 92.25 74 LEU A N 1
ATOM 589 C CA . LEU A 1 74 ? 24.654 2.343 -11.696 1.00 92.25 74 LEU A CA 1
ATOM 590 C C . LEU A 1 74 ? 25.648 1.200 -11.988 1.00 92.25 74 LEU A C 1
ATOM 592 O O . LEU A 1 74 ? 25.249 0.036 -12.022 1.00 92.25 74 LEU A O 1
ATOM 596 N N . ILE A 1 75 ? 26.939 1.508 -12.160 1.00 91.56 75 ILE A N 1
ATOM 597 C CA . ILE A 1 75 ? 28.004 0.501 -12.289 1.00 91.56 75 ILE A CA 1
ATOM 598 C C . ILE A 1 75 ? 28.323 -0.147 -10.934 1.00 91.56 75 ILE A C 1
ATOM 600 O O . ILE A 1 75 ? 28.495 -1.365 -10.885 1.00 91.56 75 ILE A O 1
ATOM 604 N N . SER A 1 76 ? 28.353 0.609 -9.831 1.00 86.81 76 SER A N 1
ATOM 605 C CA . SER A 1 76 ? 28.616 0.034 -8.506 1.00 86.81 76 SER A CA 1
ATOM 606 C C . SER A 1 76 ? 27.501 -0.915 -8.062 1.00 86.81 76 SER A C 1
ATOM 608 O O . SER A 1 76 ? 27.806 -1.986 -7.545 1.00 86.81 76 SER A O 1
ATOM 610 N N . LEU A 1 77 ? 26.230 -0.619 -8.373 1.00 88.19 77 LEU A N 1
ATOM 611 C CA . LEU A 1 77 ? 25.126 -1.573 -8.193 1.00 88.19 77 LEU A CA 1
ATOM 612 C C . LEU A 1 77 ? 25.372 -2.896 -8.940 1.00 88.19 77 LEU A C 1
ATOM 614 O O . LEU A 1 77 ? 25.130 -3.960 -8.376 1.00 88.19 77 LEU A O 1
ATOM 618 N N . ILE A 1 78 ? 25.893 -2.859 -10.172 1.00 89.62 78 ILE A N 1
ATOM 619 C CA . ILE A 1 78 ? 26.249 -4.075 -10.925 1.00 89.62 78 ILE A CA 1
ATOM 620 C C . ILE A 1 78 ? 27.403 -4.834 -10.273 1.00 89.62 78 ILE A C 1
ATOM 622 O O . ILE A 1 78 ? 27.326 -6.058 -10.147 1.00 89.62 78 ILE A O 1
ATOM 626 N N . ASP A 1 79 ? 28.467 -4.136 -9.872 1.00 84.50 79 ASP A N 1
ATOM 627 C CA . ASP A 1 79 ? 29.612 -4.781 -9.233 1.00 84.50 79 ASP A CA 1
ATOM 628 C C . ASP A 1 79 ? 29.197 -5.450 -7.910 1.00 84.50 79 ASP A C 1
ATOM 630 O O . ASP A 1 79 ? 29.547 -6.615 -7.714 1.00 84.50 79 ASP A O 1
ATOM 634 N N . ILE A 1 80 ? 28.359 -4.795 -7.095 1.00 80.12 80 ILE A N 1
ATOM 635 C CA . ILE A 1 80 ? 27.811 -5.340 -5.840 1.00 80.12 80 ILE A CA 1
ATOM 636 C C . ILE A 1 80 ? 26.867 -6.529 -6.093 1.00 80.12 80 ILE A C 1
ATOM 638 O O . ILE A 1 80 ? 26.989 -7.557 -5.421 1.00 80.12 80 ILE A O 1
ATOM 642 N N . LEU A 1 81 ? 25.951 -6.441 -7.072 1.00 82.94 81 LEU A N 1
ATOM 643 C CA . LEU A 1 81 ? 25.098 -7.578 -7.447 1.00 82.94 81 LEU A CA 1
ATOM 644 C C . LEU A 1 81 ? 25.953 -8.795 -7.820 1.00 82.94 81 LEU A C 1
ATOM 646 O O . LEU A 1 81 ? 25.699 -9.896 -7.335 1.00 82.94 81 LEU A O 1
ATOM 650 N N . ALA A 1 82 ? 26.986 -8.610 -8.641 1.00 83.31 82 ALA A N 1
ATOM 651 C CA . ALA A 1 82 ? 27.873 -9.692 -9.058 1.00 83.31 82 ALA A CA 1
ATOM 652 C C . ALA A 1 82 ? 28.759 -10.245 -7.922 1.00 83.31 82 ALA A C 1
ATOM 654 O O . ALA A 1 82 ? 29.031 -11.449 -7.892 1.00 83.31 82 ALA A O 1
ATOM 655 N N . ASP A 1 83 ? 29.168 -9.412 -6.959 1.00 75.81 83 ASP A N 1
ATOM 656 C CA . ASP A 1 83 ? 29.921 -9.863 -5.780 1.00 75.81 83 ASP A CA 1
ATOM 657 C C . ASP A 1 83 ? 29.088 -10.771 -4.863 1.00 75.81 83 ASP A C 1
ATOM 659 O O . ASP A 1 83 ? 29.647 -11.689 -4.261 1.00 75.81 83 ASP A O 1
ATOM 663 N N . SER A 1 84 ? 27.752 -10.643 -4.847 1.00 68.94 84 SER A N 1
ATOM 664 C CA . SER A 1 84 ? 26.871 -11.597 -4.140 1.00 68.94 84 SER A CA 1
ATOM 665 C C . SER A 1 84 ? 26.980 -13.046 -4.656 1.00 68.94 84 SER A C 1
ATOM 667 O O . SER A 1 84 ? 26.634 -13.991 -3.944 1.00 68.94 84 SER A O 1
ATOM 669 N N . ARG A 1 85 ? 27.508 -13.240 -5.876 1.00 69.50 85 ARG A N 1
ATOM 670 C CA . ARG A 1 85 ? 27.835 -14.546 -6.478 1.00 69.50 85 ARG A CA 1
ATOM 671 C C . ARG A 1 85 ? 29.341 -14.828 -6.559 1.00 69.50 85 ARG A C 1
ATOM 673 O O . ARG A 1 85 ? 29.730 -15.829 -7.154 1.00 69.50 85 ARG A O 1
ATOM 680 N N . SER A 1 86 ? 30.181 -13.976 -5.963 1.00 65.38 86 SER A N 1
ATOM 681 C CA . SER A 1 86 ? 31.651 -14.073 -5.994 1.00 65.38 86 SER A CA 1
ATOM 682 C C . SER A 1 86 ? 32.230 -14.154 -7.418 1.00 65.38 86 SER A C 1
ATOM 684 O O . SER A 1 86 ? 33.235 -14.825 -7.660 1.00 65.38 86 SER A O 1
ATOM 686 N N . ALA A 1 87 ? 31.577 -13.502 -8.387 1.00 62.41 87 ALA A N 1
ATOM 687 C CA . ALA A 1 87 ? 31.942 -13.607 -9.794 1.00 62.41 87 ALA A CA 1
ATOM 688 C C . ALA A 1 87 ? 33.302 -12.945 -10.090 1.00 62.41 87 ALA A C 1
ATOM 690 O O . ALA A 1 87 ? 33.589 -11.842 -9.627 1.00 62.41 87 ALA A O 1
ATOM 691 N N . ALA A 1 88 ? 34.140 -13.583 -10.911 1.00 64.94 88 ALA A N 1
ATOM 692 C CA . ALA A 1 88 ? 35.399 -12.994 -11.374 1.00 64.94 88 ALA A CA 1
ATOM 693 C C . ALA A 1 88 ? 35.165 -11.992 -12.522 1.00 64.94 88 ALA A C 1
ATOM 695 O O . ALA A 1 88 ? 34.309 -12.215 -13.378 1.00 64.94 88 ALA A O 1
ATOM 696 N N . LYS A 1 89 ? 35.944 -10.903 -12.561 1.00 70.12 89 LYS A N 1
ATOM 697 C CA . LYS A 1 89 ? 35.846 -9.849 -13.587 1.00 70.12 89 LYS A CA 1
ATOM 698 C C . LYS A 1 89 ? 36.758 -10.164 -14.780 1.00 70.12 89 LYS A C 1
ATOM 700 O O . LYS A 1 89 ? 37.970 -10.272 -14.610 1.00 70.12 89 LYS A O 1
ATOM 705 N N . ASP A 1 90 ? 36.176 -10.297 -15.969 1.00 71.75 90 ASP A N 1
ATOM 706 C CA . ASP A 1 90 ? 36.891 -10.552 -17.229 1.00 71.75 90 ASP A CA 1
ATOM 707 C C . ASP A 1 90 ? 37.116 -9.255 -18.032 1.00 71.75 90 ASP A C 1
ATOM 709 O O . ASP A 1 90 ? 36.708 -8.157 -17.641 1.00 71.75 90 ASP A O 1
ATOM 713 N N . LYS A 1 91 ? 37.793 -9.361 -19.186 1.00 62.69 91 LYS A N 1
ATOM 714 C CA . LYS A 1 91 ? 37.969 -8.229 -20.108 1.00 62.69 91 LYS A CA 1
ATOM 715 C C . LYS A 1 91 ? 36.610 -7.744 -20.626 1.00 62.69 91 LYS A C 1
ATOM 717 O O . LYS A 1 91 ? 35.805 -8.542 -21.094 1.00 62.69 91 LYS A O 1
ATOM 722 N N . ARG A 1 92 ? 36.399 -6.423 -20.597 1.00 60.47 92 ARG A N 1
ATOM 723 C CA . ARG A 1 92 ? 35.187 -5.750 -21.096 1.00 60.47 92 ARG A CA 1
ATOM 724 C C . ARG A 1 92 ? 34.907 -6.153 -22.549 1.00 60.47 92 ARG A C 1
ATOM 726 O O . ARG A 1 92 ? 35.713 -5.867 -23.433 1.00 60.47 92 ARG A O 1
ATOM 733 N N . GLN A 1 93 ? 33.772 -6.804 -22.781 1.00 60.38 93 GLN A N 1
ATOM 734 C CA . GLN A 1 93 ? 33.303 -7.185 -24.111 1.00 60.38 93 GLN A CA 1
ATOM 735 C C . GLN A 1 93 ? 32.430 -6.059 -24.673 1.00 60.38 93 GLN A C 1
ATOM 737 O O . GLN A 1 93 ? 31.508 -5.610 -24.000 1.00 60.38 93 GLN A O 1
ATOM 742 N N . THR A 1 94 ? 32.723 -5.583 -25.885 1.00 64.31 94 THR A N 1
ATOM 743 C CA . THR A 1 94 ? 31.943 -4.512 -26.524 1.00 64.31 94 THR A CA 1
ATOM 744 C C . THR A 1 94 ? 30.595 -5.037 -27.001 1.00 64.31 94 THR A C 1
ATOM 746 O O . THR A 1 94 ? 30.532 -6.040 -27.713 1.00 64.31 94 THR A O 1
ATOM 749 N N . LEU A 1 95 ? 29.526 -4.325 -26.650 1.00 69.12 95 LEU A N 1
ATOM 750 C CA . LEU A 1 95 ? 28.157 -4.639 -27.058 1.00 69.12 95 LEU A CA 1
ATOM 751 C C . LEU A 1 95 ? 27.663 -3.605 -28.065 1.00 69.12 95 LEU A C 1
ATOM 753 O O . LEU A 1 95 ? 27.997 -2.429 -27.967 1.00 69.12 95 LEU A O 1
ATOM 757 N N . VAL A 1 96 ? 26.825 -4.027 -29.011 1.00 68.75 96 VAL A N 1
ATOM 758 C CA . VAL A 1 96 ? 26.168 -3.116 -29.957 1.00 68.75 96 VAL A CA 1
ATOM 759 C C . VAL A 1 96 ? 24.663 -3.289 -29.820 1.00 68.75 96 VAL A C 1
ATOM 761 O O . VAL A 1 96 ? 24.105 -4.291 -30.268 1.00 68.75 96 VAL A O 1
ATOM 764 N N . LEU A 1 97 ? 24.015 -2.304 -29.197 1.00 66.94 97 LEU A N 1
ATOM 765 C CA . LEU A 1 97 ? 22.558 -2.214 -29.151 1.00 66.94 97 LEU A CA 1
ATOM 766 C C . LEU A 1 97 ? 22.008 -2.016 -30.572 1.00 66.94 97 LEU A C 1
ATOM 768 O O . LEU A 1 97 ? 22.482 -1.163 -31.323 1.00 66.94 97 LEU A O 1
ATOM 772 N N . LYS A 1 98 ? 21.008 -2.818 -30.941 1.00 62.97 98 LYS A N 1
ATOM 773 C CA . LYS A 1 98 ? 20.369 -2.836 -32.260 1.00 62.97 98 LYS A CA 1
ATOM 774 C C . LYS A 1 98 ? 18.923 -2.371 -32.120 1.00 62.97 98 LYS A C 1
ATOM 776 O O . LYS A 1 98 ? 18.028 -3.175 -31.876 1.00 62.97 98 LYS A O 1
ATOM 781 N N . GLY A 1 99 ? 18.689 -1.076 -32.301 1.00 54.22 99 GLY A N 1
ATOM 782 C CA . GLY A 1 99 ? 17.341 -0.519 -32.285 1.00 54.22 99 GLY A CA 1
ATOM 783 C C . GLY A 1 99 ? 17.210 0.716 -33.163 1.00 54.22 99 GLY A C 1
ATOM 784 O O . GLY A 1 99 ? 17.961 1.677 -33.007 1.00 54.22 99 GLY A O 1
ATOM 785 N N . ASP A 1 100 ? 16.204 0.709 -34.037 1.00 47.16 100 ASP A N 1
ATOM 786 C CA . ASP A 1 100 ? 15.648 1.945 -34.580 1.00 47.16 100 ASP A CA 1
ATOM 787 C C . ASP A 1 100 ? 14.973 2.697 -33.427 1.00 47.16 100 ASP A C 1
ATOM 789 O O . ASP A 1 100 ? 13.904 2.295 -32.962 1.00 47.16 100 ASP A O 1
ATOM 793 N N . LEU A 1 101 ? 15.575 3.799 -32.970 1.00 49.50 101 LEU A N 1
ATOM 794 C CA . LEU A 1 101 ? 14.995 4.686 -31.954 1.00 49.50 101 LEU A CA 1
ATOM 795 C C . LEU A 1 101 ? 13.801 5.477 -32.521 1.00 49.50 101 LEU A C 1
ATOM 797 O O . LEU A 1 101 ? 13.839 6.700 -32.669 1.00 49.50 101 LEU A O 1
ATOM 801 N N . LYS A 1 102 ? 12.707 4.774 -32.824 1.00 49.69 102 LYS A N 1
ATOM 802 C CA . LYS A 1 102 ? 11.389 5.379 -33.018 1.00 49.69 102 LYS A CA 1
ATOM 803 C C . LYS A 1 102 ? 10.924 5.915 -31.671 1.00 49.69 102 LYS A C 1
ATOM 805 O O . LYS A 1 102 ? 10.521 5.144 -30.808 1.00 49.69 102 LYS A O 1
ATOM 810 N N . THR A 1 103 ? 10.976 7.235 -31.499 1.00 54.22 103 THR A N 1
ATOM 811 C CA . THR A 1 103 ? 10.405 7.902 -30.323 1.00 54.22 103 THR A CA 1
ATOM 812 C C . THR A 1 103 ? 8.941 7.472 -30.167 1.00 54.22 103 THR A C 1
ATOM 814 O O . THR A 1 103 ? 8.161 7.701 -31.100 1.00 54.22 103 THR A O 1
ATOM 817 N N . PRO A 1 104 ? 8.541 6.851 -29.041 1.00 60.50 104 PRO A N 1
ATOM 818 C CA . PRO A 1 104 ? 7.174 6.391 -28.865 1.00 60.50 104 PRO A CA 1
ATOM 819 C C . PRO A 1 104 ? 6.259 7.613 -28.801 1.00 60.50 104 PRO A C 1
ATOM 821 O O . PRO A 1 104 ? 6.384 8.478 -27.933 1.00 60.50 104 PRO A O 1
ATOM 824 N N . SER A 1 105 ? 5.361 7.701 -29.776 1.00 56.66 105 SER A N 1
ATOM 825 C CA . SER A 1 105 ? 4.343 8.741 -29.862 1.00 56.66 105 SER A CA 1
ATOM 826 C C . SER A 1 105 ? 2.998 8.176 -29.428 1.00 56.66 105 SER A C 1
ATOM 828 O O . SER A 1 105 ? 2.751 6.973 -29.517 1.00 56.66 105 SER A O 1
ATOM 830 N N . PHE A 1 106 ? 2.122 9.053 -28.946 1.00 58.94 106 PHE A N 1
ATOM 831 C CA . PHE A 1 106 ? 0.730 8.694 -28.725 1.00 58.94 106 PHE A CA 1
ATOM 832 C C . PHE A 1 106 ? 0.044 8.271 -30.031 1.00 58.94 106 PHE A C 1
ATOM 834 O O . PHE A 1 106 ? 0.433 8.698 -31.119 1.00 58.94 106 PHE A O 1
ATOM 841 N N . SER A 1 107 ? -1.050 7.516 -29.906 1.00 61.81 107 SER A N 1
ATOM 842 C CA . SER A 1 107 ? -2.050 7.464 -30.973 1.00 61.81 107 SER A CA 1
ATOM 843 C C . SER A 1 107 ? -2.548 8.881 -31.273 1.00 61.81 107 SER A C 1
ATOM 845 O O . SER A 1 107 ? -2.695 9.695 -30.360 1.00 61.81 107 SER A O 1
ATOM 847 N N . ILE A 1 108 ? -2.856 9.171 -32.539 1.00 62.53 108 ILE A N 1
ATOM 848 C CA . ILE A 1 108 ? -3.327 10.495 -32.987 1.00 62.53 108 ILE A CA 1
ATOM 849 C C . ILE A 1 108 ? -4.638 10.942 -32.305 1.00 62.53 108 ILE A C 1
ATOM 851 O O . ILE A 1 108 ? -4.976 12.121 -32.332 1.00 62.53 108 ILE A O 1
ATOM 855 N N . HIS A 1 109 ? -5.354 10.010 -31.669 1.00 72.44 109 HIS A N 1
ATOM 856 C CA . HIS A 1 109 ? -6.605 10.252 -30.946 1.00 72.44 109 HIS A CA 1
ATOM 857 C C . HIS A 1 109 ? -6.440 10.449 -29.426 1.00 72.44 109 HIS A C 1
ATOM 859 O O . HIS A 1 109 ? -7.414 10.794 -28.764 1.00 72.44 109 HIS A O 1
ATOM 865 N N . THR A 1 110 ? -5.249 10.230 -28.857 1.00 82.12 110 THR A N 1
ATOM 866 C CA . THR A 1 110 ? -5.048 10.281 -27.400 1.00 82.12 110 THR A CA 1
ATOM 867 C C . THR A 1 110 ? -4.784 11.704 -26.911 1.00 82.12 110 THR A C 1
ATOM 869 O O . THR A 1 110 ? -3.798 12.341 -27.289 1.00 82.12 110 THR A O 1
ATOM 872 N N . ILE A 1 111 ? -5.636 12.186 -26.008 1.00 90.25 111 ILE A N 1
ATOM 873 C CA . ILE A 1 111 ? -5.518 13.490 -25.362 1.00 90.25 111 ILE A CA 1
ATOM 874 C C . ILE A 1 111 ? -4.599 13.349 -24.146 1.00 90.25 111 ILE A C 1
ATOM 876 O O . ILE A 1 111 ? -4.981 12.817 -23.106 1.00 90.25 111 ILE A O 1
ATOM 880 N N . ASP A 1 112 ? -3.374 13.846 -24.292 1.00 91.12 112 ASP A N 1
ATOM 881 C CA . ASP A 1 112 ? -2.317 13.866 -23.276 1.00 91.12 112 ASP A CA 1
ATOM 882 C C . ASP A 1 112 ? -2.788 14.473 -21.929 1.00 91.12 112 ASP A C 1
ATOM 884 O O . ASP A 1 112 ? -2.885 15.702 -21.817 1.00 91.12 112 ASP A O 1
ATOM 888 N N . PRO A 1 113 ? -3.044 13.659 -20.882 1.00 91.00 113 PRO A N 1
ATOM 889 C CA . PRO A 1 113 ? -3.669 14.144 -19.651 1.00 91.00 113 PRO A CA 1
ATOM 890 C C . PRO A 1 113 ? -2.732 15.015 -18.797 1.00 91.00 113 PRO A C 1
ATOM 892 O O . PRO A 1 113 ? -3.204 15.718 -17.904 1.00 91.00 113 PRO A O 1
ATOM 895 N N . ARG A 1 114 ? -1.426 15.055 -19.116 1.00 89.19 114 ARG A N 1
ATOM 896 C CA . ARG A 1 114 ? -0.414 15.923 -18.474 1.00 89.19 114 ARG A CA 1
ATOM 897 C C . ARG A 1 114 ? -0.605 17.408 -18.817 1.00 89.19 114 ARG A C 1
ATOM 899 O O . ARG A 1 114 ? 0.066 18.258 -18.242 1.00 89.19 114 ARG A O 1
ATOM 906 N N . LYS A 1 115 ? -1.470 17.720 -19.792 1.00 89.50 115 LYS A N 1
ATOM 907 C CA . LYS A 1 115 ? -1.793 19.083 -20.260 1.00 89.50 115 LYS A CA 1
ATOM 908 C C . LYS A 1 115 ? -3.163 19.582 -19.783 1.00 89.50 115 LYS A C 1
ATOM 910 O O . LYS A 1 115 ? -3.536 20.711 -20.089 1.00 89.50 115 LYS A O 1
ATOM 915 N N . ILE A 1 116 ? -3.909 18.742 -19.069 1.00 90.50 116 ILE A N 1
ATOM 916 C CA . ILE A 1 116 ? -5.273 18.996 -18.596 1.00 90.50 116 ILE A CA 1
ATOM 917 C C . ILE A 1 116 ? -5.214 19.658 -17.220 1.00 90.50 116 ILE A C 1
ATOM 919 O O . ILE A 1 116 ? -4.462 19.208 -16.352 1.00 90.50 116 ILE A O 1
ATOM 923 N N . SER A 1 117 ? -5.998 20.715 -16.997 1.00 88.62 117 SER A N 1
ATOM 924 C CA . SER A 1 117 ? -6.012 21.381 -15.690 1.00 88.62 117 SER A CA 1
ATOM 925 C C . SER A 1 117 ? -6.825 20.584 -14.654 1.00 88.62 117 SER A C 1
ATOM 927 O O . SER A 1 117 ? -7.746 19.849 -15.028 1.00 88.62 117 SER A O 1
ATOM 929 N N . PRO A 1 118 ? -6.537 20.723 -13.344 1.00 89.44 118 PRO A N 1
ATOM 930 C CA . PRO A 1 118 ? -7.346 20.091 -12.298 1.00 89.44 118 PRO A CA 1
ATOM 931 C C . PRO A 1 118 ? -8.836 20.470 -12.373 1.00 89.44 118 PRO A C 1
ATOM 933 O O . PRO A 1 118 ? -9.694 19.636 -12.095 1.00 89.44 118 PRO A O 1
ATOM 936 N N . ASP A 1 119 ? -9.151 21.690 -12.824 1.00 90.44 119 ASP A N 1
ATOM 937 C CA . ASP A 1 119 ? -10.516 22.212 -12.990 1.00 90.44 119 ASP A CA 1
ATOM 938 C C . ASP A 1 119 ? -11.360 21.349 -13.945 1.00 90.44 119 ASP A C 1
ATOM 940 O O . ASP A 1 119 ? -12.511 21.031 -13.651 1.00 90.44 119 ASP A O 1
ATOM 944 N N . GLN A 1 120 ? -10.771 20.912 -15.066 1.00 91.38 120 GLN A N 1
ATOM 945 C CA . GLN A 1 120 ? -11.462 20.092 -16.070 1.00 91.38 120 GLN A CA 1
ATOM 946 C C . GLN A 1 120 ? -11.814 18.700 -15.528 1.00 91.38 120 GLN A C 1
ATOM 948 O O . GLN A 1 120 ? -12.843 18.133 -15.890 1.00 91.38 120 GLN A O 1
ATOM 953 N N . LYS A 1 121 ? -10.990 18.162 -14.619 1.00 92.88 121 LYS A N 1
ATOM 954 C CA . LYS A 1 121 ? -11.263 16.901 -13.910 1.00 92.88 121 LYS A CA 1
ATOM 955 C C . LYS A 1 121 ? -12.318 17.118 -12.822 1.00 92.88 121 LYS A C 1
ATOM 957 O O . LYS A 1 121 ? -13.221 16.301 -12.676 1.00 92.88 121 LYS A O 1
ATOM 962 N N . LEU A 1 122 ? -12.256 18.243 -12.111 1.00 92.50 122 LEU A N 1
ATOM 963 C CA . LEU A 1 122 ? -13.193 18.616 -11.050 1.00 92.50 122 LEU A CA 1
ATOM 964 C C . LEU A 1 122 ? -14.643 18.796 -11.548 1.00 92.50 122 LEU A C 1
ATOM 966 O O . LEU A 1 122 ? -15.572 18.387 -10.850 1.00 92.50 122 LEU A O 1
ATOM 970 N N . GLU A 1 123 ? -14.860 19.335 -12.755 1.00 92.12 123 GLU A N 1
ATOM 971 C CA . GLU A 1 123 ? -16.204 19.465 -13.350 1.00 92.12 123 GLU A CA 1
ATOM 972 C C . GLU A 1 123 ? -16.927 18.106 -13.451 1.00 92.12 123 GLU A C 1
ATOM 974 O O . GLU A 1 123 ? -18.099 17.977 -13.078 1.00 92.12 123 GLU A O 1
ATOM 979 N N . ILE A 1 124 ? -16.201 17.065 -13.874 1.00 93.75 124 ILE A N 1
ATOM 980 C CA . ILE A 1 124 ? -16.695 15.683 -13.960 1.00 93.75 124 ILE A CA 1
ATOM 981 C C . ILE A 1 124 ? -17.112 15.162 -12.574 1.00 93.75 124 ILE A C 1
ATOM 983 O O . ILE A 1 124 ? -18.161 14.526 -12.440 1.00 93.75 124 ILE A O 1
ATOM 987 N N . LEU A 1 125 ? -16.343 15.472 -11.523 1.00 95.62 125 LEU A N 1
ATOM 988 C CA . LEU A 1 125 ? -16.658 15.053 -10.150 1.00 95.62 125 LEU A CA 1
ATOM 989 C C . LEU A 1 125 ? -17.916 15.750 -9.608 1.00 95.62 125 LEU A C 1
ATOM 991 O O . LEU A 1 125 ? -18.735 15.113 -8.944 1.00 95.62 125 LEU A O 1
ATOM 995 N N . TYR A 1 126 ? -18.113 17.037 -9.916 1.00 95.56 126 TYR A N 1
ATOM 996 C CA . TYR A 1 126 ? -19.327 17.758 -9.520 1.00 95.56 126 TYR A CA 1
ATOM 997 C C . TYR A 1 126 ? -20.577 17.261 -10.257 1.00 95.56 126 TYR A C 1
ATOM 999 O O . TYR A 1 126 ? -21.637 17.144 -9.635 1.00 95.56 126 TYR A O 1
ATOM 1007 N N . ARG A 1 127 ? -20.470 16.910 -11.548 1.00 95.69 127 ARG A N 1
ATOM 1008 C CA . ARG A 1 127 ? -21.552 16.230 -12.289 1.00 95.69 127 ARG A CA 1
ATOM 1009 C C . ARG A 1 127 ? -21.927 14.896 -11.635 1.00 95.69 127 ARG A C 1
ATOM 1011 O O . ARG A 1 127 ? -23.116 14.600 -11.487 1.00 95.69 127 ARG A O 1
ATOM 1018 N N . ALA A 1 128 ? -20.933 14.140 -11.172 1.00 96.56 128 ALA A N 1
ATOM 1019 C CA . ALA A 1 128 ? -21.127 12.866 -10.487 1.00 96.56 128 ALA A CA 1
ATOM 1020 C C . ALA A 1 128 ? -21.821 13.000 -9.109 1.00 96.56 128 ALA A C 1
ATOM 1022 O O . ALA A 1 128 ? -22.856 12.364 -8.900 1.00 96.56 128 ALA A O 1
ATOM 1023 N N . ASP A 1 129 ? -21.337 13.865 -8.197 1.00 96.56 129 ASP A N 1
ATOM 1024 C CA . ASP A 1 129 ? -21.987 14.112 -6.885 1.00 96.56 129 ASP A CA 1
ATOM 1025 C C . ASP A 1 129 ? -23.432 14.591 -7.054 1.00 96.56 129 ASP A C 1
ATOM 1027 O O . ASP A 1 129 ? -24.353 14.032 -6.449 1.00 96.56 129 ASP A O 1
ATOM 1031 N N . LYS A 1 130 ? -23.639 15.586 -7.928 1.00 96.44 130 LYS A N 1
ATOM 1032 C CA . LYS A 1 130 ? -24.964 16.144 -8.216 1.00 96.44 130 LYS A CA 1
ATOM 1033 C C . LYS A 1 130 ? -25.931 15.061 -8.690 1.00 96.44 130 LYS A C 1
ATOM 1035 O O . LYS A 1 130 ? -27.074 15.036 -8.237 1.00 96.44 130 LYS A O 1
ATOM 1040 N N . THR A 1 131 ? -25.479 14.163 -9.565 1.00 97.44 131 THR A N 1
ATOM 1041 C CA . THR A 1 131 ? -26.330 13.100 -10.110 1.00 97.44 131 THR A CA 1
ATOM 1042 C C . THR A 1 131 ? -26.622 12.021 -9.075 1.00 97.44 131 THR A C 1
ATOM 1044 O O . THR A 1 131 ? -27.792 11.700 -8.871 1.00 97.44 131 THR A O 1
ATOM 1047 N N . ALA A 1 132 ? -25.612 11.520 -8.357 1.00 97.06 132 ALA A N 1
ATOM 1048 C CA . ALA A 1 132 ? -25.805 10.511 -7.313 1.00 97.06 132 ALA A CA 1
ATOM 1049 C C . ALA A 1 132 ? -26.784 10.993 -6.225 1.00 97.06 132 ALA A C 1
ATOM 1051 O O . ALA A 1 132 ? -27.715 10.275 -5.866 1.00 97.06 132 ALA A O 1
ATOM 1052 N N . ARG A 1 133 ? -26.647 12.243 -5.757 1.00 96.25 133 ARG A N 1
ATOM 1053 C CA . ARG A 1 133 ? -27.552 12.821 -4.745 1.00 96.25 133 ARG A CA 1
ATOM 1054 C C . ARG A 1 133 ? -28.942 13.181 -5.264 1.00 96.25 133 ARG A C 1
ATOM 1056 O O . ARG A 1 133 ? -29.851 13.347 -4.460 1.00 96.25 133 ARG A O 1
ATOM 1063 N N . SER A 1 134 ? -29.137 13.291 -6.579 1.00 97.12 134 SER A N 1
ATOM 1064 C CA . SER A 1 134 ? -30.468 13.544 -7.152 1.00 97.12 134 SER A CA 1
ATOM 1065 C C . SER A 1 134 ? -31.400 12.324 -7.098 1.00 97.12 134 SER A C 1
ATOM 1067 O O . SER A 1 134 ? -32.605 12.475 -7.279 1.00 97.12 134 SER A O 1
ATOM 1069 N N . VAL A 1 135 ? -30.860 11.128 -6.824 1.00 97.75 135 VAL A N 1
ATOM 1070 C CA . VAL A 1 135 ? -31.623 9.870 -6.762 1.00 97.75 135 VAL A CA 1
ATOM 1071 C C . VAL A 1 135 ? -32.446 9.746 -5.472 1.00 97.75 135 VAL A C 1
ATOM 1073 O O . VAL A 1 135 ? -33.563 9.239 -5.513 1.00 97.75 135 VAL A O 1
ATOM 1076 N N . SER A 1 136 ? -31.926 10.195 -4.322 1.00 97.19 136 SER A N 1
ATOM 1077 C CA . SER A 1 136 ? -32.651 10.153 -3.042 1.00 97.19 136 SER A CA 1
ATOM 1078 C C . SER A 1 136 ? -32.031 11.070 -1.984 1.00 97.19 136 SER A C 1
ATOM 1080 O O . SER A 1 136 ? -30.810 11.197 -1.900 1.00 97.19 136 SER A O 1
ATOM 1082 N N . SER A 1 137 ? -32.870 11.610 -1.094 1.00 94.50 137 SER A N 1
ATOM 1083 C CA . SER A 1 137 ? -32.453 12.274 0.153 1.00 94.50 137 SER A CA 1
ATOM 1084 C C . SER A 1 137 ? -31.619 11.380 1.075 1.00 94.50 137 SER A C 1
ATOM 1086 O O . SER A 1 137 ? -30.859 11.888 1.891 1.00 94.50 137 SER A O 1
ATOM 1088 N N . ASN A 1 138 ? -31.740 10.057 0.937 1.00 95.06 138 ASN A N 1
ATOM 1089 C CA . ASN A 1 138 ? -31.021 9.082 1.754 1.00 95.06 138 ASN A CA 1
ATOM 1090 C C . ASN A 1 138 ? -29.555 8.899 1.310 1.00 95.06 138 ASN A C 1
ATOM 1092 O O . ASN A 1 138 ? -28.809 8.168 1.959 1.00 95.06 138 ASN A O 1
ATOM 1096 N N . ILE A 1 139 ? -29.117 9.553 0.224 1.00 95.00 139 ILE A N 1
ATOM 1097 C CA . ILE A 1 139 ? -27.712 9.580 -0.208 1.00 95.00 139 ILE A CA 1
ATOM 1098 C C . ILE A 1 139 ? -26.930 10.600 0.632 1.00 95.00 139 ILE A C 1
ATOM 1100 O O . ILE A 1 139 ? -26.710 11.752 0.236 1.00 95.00 139 ILE A O 1
ATOM 1104 N N . VAL A 1 140 ? -26.513 10.163 1.823 1.00 91.19 140 VAL A N 1
ATOM 1105 C CA . VAL A 1 140 ? -25.808 11.007 2.799 1.00 91.19 140 VAL A CA 1
ATOM 1106 C C . VAL A 1 140 ? -24.403 11.390 2.345 1.00 91.19 140 VAL A C 1
ATOM 1108 O O . VAL A 1 140 ? -24.004 12.538 2.531 1.00 91.19 140 VAL A O 1
ATOM 1111 N N . GLN A 1 141 ? -23.673 10.483 1.688 1.00 91.12 141 GLN A N 1
ATOM 1112 C CA . GLN A 1 141 ? -22.294 10.729 1.264 1.00 91.12 141 GLN A CA 1
ATOM 1113 C C . GLN A 1 141 ? -22.015 10.238 -0.156 1.00 91.12 141 GLN A C 1
ATOM 1115 O O . GLN A 1 141 ? -22.488 9.187 -0.588 1.00 91.12 141 GLN A O 1
ATOM 1120 N N . VAL A 1 142 ? -21.191 11.007 -0.865 1.00 94.19 142 VAL A N 1
ATOM 1121 C CA . VAL A 1 142 ? -20.611 10.642 -2.160 1.00 94.19 142 VAL A CA 1
ATOM 1122 C C . VAL A 1 142 ? -19.121 10.963 -2.121 1.00 94.19 142 VAL A C 1
ATOM 1124 O O . VAL A 1 142 ? -18.706 11.995 -1.588 1.00 94.19 142 VAL A O 1
ATOM 1127 N N . SER A 1 143 ? -18.303 10.069 -2.669 1.00 94.75 143 SER A N 1
ATOM 1128 C CA . SER A 1 143 ? -16.870 10.287 -2.880 1.00 94.75 143 SER A CA 1
ATOM 1129 C C . SER A 1 143 ? -16.503 9.869 -4.303 1.00 94.75 143 SER A C 1
ATOM 1131 O O . SER A 1 143 ? -16.800 8.743 -4.698 1.00 94.75 143 SER A O 1
ATOM 1133 N N . VAL A 1 144 ? -15.897 10.773 -5.072 1.00 96.12 144 VAL A N 1
ATOM 1134 C CA . VAL A 1 144 ? -15.613 10.620 -6.510 1.00 96.12 144 VAL A CA 1
ATOM 1135 C C . VAL A 1 144 ? -14.151 10.966 -6.778 1.00 96.12 144 VAL A C 1
ATOM 1137 O O . VAL A 1 144 ? -13.641 11.911 -6.178 1.00 96.12 144 VAL A O 1
ATOM 1140 N N . SER A 1 145 ? -13.477 10.277 -7.697 1.00 96.19 145 SER A N 1
ATOM 1141 C CA . SER A 1 145 ? -12.152 10.688 -8.176 1.00 96.19 145 SER A CA 1
ATOM 1142 C C . SER A 1 145 ? -11.913 10.401 -9.658 1.00 96.19 145 SER A C 1
ATOM 1144 O O . SER A 1 145 ? -12.534 9.522 -10.260 1.00 96.19 145 SER A O 1
ATOM 1146 N N . ALA A 1 146 ? -11.000 11.179 -10.238 1.00 95.94 146 ALA A N 1
ATOM 1147 C CA . ALA A 1 146 ? -10.515 11.063 -11.607 1.00 95.94 146 ALA A CA 1
ATOM 1148 C C . ALA A 1 146 ? -8.982 11.148 -11.589 1.00 95.94 146 ALA A C 1
ATOM 1150 O O . ALA A 1 146 ? -8.429 12.122 -11.070 1.00 95.94 146 ALA A O 1
ATOM 1151 N N . SER A 1 147 ? -8.307 10.128 -12.125 1.00 95.56 147 SER A N 1
ATOM 1152 C CA . SER A 1 147 ? -6.845 10.003 -12.092 1.00 95.56 147 SER A CA 1
ATOM 1153 C C . SER A 1 147 ? -6.256 9.438 -13.384 1.00 95.56 147 SER A C 1
ATOM 1155 O O . SER A 1 147 ? -6.928 8.717 -14.127 1.00 95.56 147 SER A O 1
ATOM 1157 N N . ASP A 1 148 ? -4.988 9.762 -13.645 1.00 95.25 148 ASP A N 1
ATOM 1158 C CA . ASP A 1 148 ? -4.302 9.405 -14.889 1.00 95.25 148 ASP A CA 1
ATOM 1159 C C . ASP A 1 148 ? -2.788 9.174 -14.746 1.00 95.25 148 ASP A C 1
ATOM 1161 O O . ASP A 1 148 ? -2.103 9.738 -13.891 1.00 95.25 148 ASP A O 1
ATOM 1165 N N . SER A 1 149 ? -2.270 8.318 -15.630 1.00 95.00 149 SER A N 1
ATOM 1166 C CA . SER A 1 149 ? -0.854 7.989 -15.798 1.00 95.00 149 SER A CA 1
ATOM 1167 C C . SER A 1 149 ? -0.460 7.862 -17.272 1.00 95.00 149 SER A C 1
ATOM 1169 O O . SER A 1 149 ? -1.289 7.596 -18.140 1.00 95.00 149 SER A O 1
ATOM 1171 N N . VAL A 1 150 ? 0.821 8.099 -17.562 1.00 95.00 150 VAL A N 1
ATOM 1172 C CA . VAL A 1 150 ? 1.381 8.269 -18.915 1.00 95.00 150 VAL A CA 1
ATOM 1173 C C . VAL A 1 150 ? 2.801 7.675 -19.007 1.00 95.00 150 VAL A C 1
ATOM 1175 O O . VAL A 1 150 ? 3.697 8.282 -19.566 1.00 95.00 150 VAL A O 1
ATOM 1178 N N . SER A 1 151 ? 3.072 6.525 -18.396 1.00 93.38 151 SER A N 1
ATOM 1179 C CA . SER A 1 151 ? 4.438 6.046 -18.118 1.00 93.38 151 SER A CA 1
ATOM 1180 C C . SER A 1 151 ? 5.338 5.928 -19.358 1.00 93.38 151 SER A C 1
ATOM 1182 O O . SER A 1 151 ? 4.959 5.291 -20.344 1.00 93.38 151 SER A O 1
ATOM 1184 N N . ARG A 1 152 ? 6.540 6.520 -19.298 1.00 93.00 152 ARG A N 1
ATOM 1185 C CA . ARG A 1 152 ? 7.579 6.434 -20.334 1.00 93.00 152 ARG A CA 1
ATOM 1186 C C . ARG A 1 152 ? 8.590 5.365 -19.922 1.00 93.00 152 ARG A C 1
ATOM 1188 O O . ARG A 1 152 ? 9.375 5.588 -19.004 1.00 93.00 152 ARG A O 1
ATOM 1195 N N . ILE A 1 153 ? 8.567 4.223 -20.599 1.00 93.00 153 ILE A N 1
ATOM 1196 C CA . ILE A 1 153 ? 9.399 3.057 -20.278 1.00 93.00 153 ILE A CA 1
ATOM 1197 C C . ILE A 1 153 ? 10.551 2.951 -21.276 1.00 93.00 153 ILE A C 1
ATOM 1199 O O . ILE A 1 153 ? 10.336 3.141 -22.471 1.00 93.00 153 ILE A O 1
ATOM 1203 N N . GLY A 1 154 ? 11.753 2.616 -20.810 1.00 92.94 154 GLY A N 1
ATOM 1204 C CA . GLY A 1 154 ? 12.906 2.261 -21.641 1.00 92.94 154 GLY A CA 1
ATOM 1205 C C . GLY A 1 154 ? 13.436 0.877 -21.273 1.00 92.94 154 GLY A C 1
ATOM 1206 O O . GLY A 1 154 ? 13.832 0.663 -20.131 1.00 92.94 154 GLY A O 1
ATOM 1207 N N . ILE A 1 155 ? 13.463 -0.054 -22.230 1.00 93.00 155 ILE A N 1
ATOM 1208 C CA . ILE A 1 155 ? 13.970 -1.421 -22.048 1.00 93.00 155 ILE A CA 1
ATOM 1209 C C . ILE A 1 155 ? 15.227 -1.593 -22.903 1.00 93.00 155 ILE A C 1
ATOM 1211 O O . ILE A 1 155 ? 15.171 -1.492 -24.132 1.00 93.00 155 ILE A O 1
ATOM 1215 N N . TYR A 1 156 ? 16.358 -1.878 -22.257 1.00 92.94 156 TYR A N 1
ATOM 1216 C CA . TYR A 1 156 ? 17.645 -2.111 -22.917 1.00 92.94 156 TYR A CA 1
ATOM 1217 C C . TYR A 1 156 ? 18.234 -3.434 -22.429 1.00 92.94 156 TYR A C 1
ATOM 1219 O O . TYR A 1 156 ? 18.259 -3.666 -21.221 1.00 92.94 156 TYR A O 1
ATOM 1227 N N . ASN A 1 157 ? 18.720 -4.308 -23.317 1.00 92.44 157 ASN A N 1
ATOM 1228 C CA . ASN A 1 157 ? 19.274 -5.596 -22.887 1.00 92.44 157 ASN A CA 1
ATOM 1229 C C . ASN A 1 157 ? 20.507 -6.081 -23.672 1.00 92.44 157 ASN A C 1
ATOM 1231 O O . ASN A 1 157 ? 20.829 -5.630 -24.771 1.00 92.44 157 ASN A O 1
ATOM 1235 N N . SER A 1 158 ? 21.183 -7.041 -23.051 1.00 90.88 158 SER A N 1
ATOM 1236 C CA . SER A 1 158 ? 22.358 -7.793 -23.513 1.00 90.88 158 SER A CA 1
ATOM 1237 C C . SER A 1 158 ? 22.213 -8.507 -24.865 1.00 90.88 158 SER A C 1
ATOM 1239 O O . SER A 1 158 ? 23.213 -8.687 -25.554 1.00 90.88 158 SER A O 1
ATOM 1241 N N . GLU A 1 159 ? 20.996 -8.869 -25.282 1.00 88.69 159 GLU A N 1
ATOM 1242 C CA . GLU A 1 159 ? 20.713 -9.467 -26.600 1.00 88.69 159 GLU A CA 1
ATOM 1243 C C . GLU A 1 159 ? 20.681 -8.409 -27.722 1.00 88.69 159 GLU A C 1
ATOM 1245 O O . GLU A 1 159 ? 20.550 -8.738 -28.902 1.00 88.69 159 GLU A O 1
ATOM 1250 N N . GLY A 1 160 ? 20.820 -7.128 -27.362 1.00 84.56 160 GLY A N 1
ATOM 1251 C CA . GLY A 1 160 ? 20.831 -5.990 -28.272 1.00 84.56 160 GLY A CA 1
ATOM 1252 C C . GLY A 1 160 ? 19.520 -5.204 -28.309 1.00 84.56 160 GLY A C 1
ATOM 1253 O O . GLY A 1 160 ? 19.448 -4.241 -29.071 1.00 84.56 160 GLY A O 1
ATOM 1254 N N . LEU A 1 161 ? 18.502 -5.569 -27.518 1.00 87.25 161 LEU A N 1
ATOM 1255 C CA . LEU A 1 161 ? 17.232 -4.839 -27.470 1.00 87.25 161 LEU A CA 1
ATOM 1256 C C . LEU A 1 161 ? 17.461 -3.397 -27.004 1.00 87.25 161 LEU A C 1
ATOM 1258 O O . LEU A 1 161 ? 18.111 -3.162 -25.988 1.00 87.25 161 LEU A O 1
ATOM 1262 N N . SER A 1 162 ? 16.865 -2.444 -27.716 1.00 89.06 162 SER A N 1
ATOM 1263 C CA . SER A 1 162 ? 16.734 -1.053 -27.287 1.00 89.06 162 SER A CA 1
ATOM 1264 C C . SER A 1 162 ? 15.352 -0.559 -27.703 1.00 89.06 162 SER A C 1
ATOM 1266 O O . SER A 1 162 ? 15.118 -0.302 -28.883 1.00 89.06 162 SER A O 1
ATOM 1268 N N . LEU A 1 163 ? 14.442 -0.447 -26.739 1.00 87.44 163 LEU A N 1
ATOM 1269 C CA . LEU A 1 163 ? 13.030 -0.132 -26.946 1.00 87.44 163 LEU A CA 1
ATOM 1270 C C . LEU A 1 163 ? 12.589 0.979 -25.989 1.00 87.44 163 LEU A C 1
ATOM 1272 O O . LEU A 1 163 ? 12.990 0.991 -24.828 1.00 87.44 163 LEU A O 1
ATOM 1276 N N . GLU A 1 164 ? 11.716 1.873 -26.452 1.00 89.00 164 GLU A N 1
ATOM 1277 C CA . GLU A 1 164 ? 10.952 2.769 -25.580 1.00 89.00 164 GLU A CA 1
ATOM 1278 C C . GLU A 1 164 ? 9.442 2.570 -25.808 1.00 89.00 164 GLU A C 1
ATOM 1280 O O . GLU A 1 164 ? 9.004 2.387 -26.944 1.00 89.00 164 GLU A O 1
ATOM 1285 N N . ASP A 1 165 ? 8.648 2.615 -24.736 1.00 89.00 165 ASP A N 1
ATOM 1286 C CA . ASP A 1 165 ? 7.181 2.499 -24.743 1.00 89.00 165 ASP A CA 1
ATOM 1287 C C . ASP A 1 165 ? 6.543 3.693 -24.007 1.00 89.00 165 ASP A C 1
ATOM 1289 O O . ASP A 1 165 ? 7.154 4.292 -23.119 1.00 89.00 165 ASP A O 1
ATOM 1293 N N . LEU A 1 166 ? 5.308 4.051 -24.370 1.00 89.31 166 LEU A N 1
ATOM 1294 C CA . LEU A 1 166 ? 4.562 5.172 -23.791 1.00 89.31 166 LEU A CA 1
ATOM 1295 C C . LEU A 1 166 ? 3.132 4.734 -23.445 1.00 89.31 166 LEU A C 1
ATOM 1297 O O . LEU A 1 166 ? 2.312 4.444 -24.319 1.00 89.31 166 LEU A O 1
ATOM 1301 N N . ARG A 1 167 ? 2.840 4.661 -22.143 1.00 91.00 167 ARG A N 1
ATOM 1302 C CA . ARG A 1 167 ? 1.705 3.914 -21.582 1.00 91.00 167 ARG A CA 1
ATOM 1303 C C . ARG A 1 167 ? 0.691 4.839 -20.919 1.00 91.00 167 ARG A C 1
ATOM 1305 O O . ARG A 1 167 ? 0.867 5.226 -19.771 1.00 91.00 167 ARG A O 1
ATOM 1312 N N . VAL A 1 168 ? -0.398 5.156 -21.616 1.00 92.69 168 VAL A N 1
ATOM 1313 C CA . VAL A 1 168 ? -1.466 6.013 -21.070 1.00 92.69 168 VAL A CA 1
ATOM 1314 C C . VAL A 1 168 ? -2.549 5.180 -20.396 1.00 92.69 168 VAL A C 1
ATOM 1316 O O . VAL A 1 168 ? -3.004 4.188 -20.968 1.00 92.69 168 VAL A O 1
ATOM 1319 N N . ARG A 1 169 ? -2.975 5.582 -19.197 1.00 93.75 169 ARG A N 1
ATOM 1320 C CA . ARG A 1 169 ? -4.138 5.043 -18.485 1.00 93.75 169 ARG A CA 1
ATOM 1321 C C . ARG A 1 169 ? -4.904 6.164 -17.792 1.00 93.75 169 ARG A C 1
ATOM 1323 O O . ARG A 1 169 ? -4.299 7.061 -17.217 1.00 93.75 169 ARG A O 1
ATOM 1330 N N . SER A 1 170 ? -6.228 6.054 -17.792 1.00 95.94 170 SER A N 1
ATOM 1331 C CA . SER A 1 170 ? -7.138 6.966 -17.090 1.00 95.94 170 SER A CA 1
ATOM 1332 C C . SER A 1 170 ? -8.193 6.160 -16.336 1.00 95.94 170 SER A C 1
ATOM 1334 O O . SER A 1 170 ? -8.639 5.116 -16.828 1.00 95.94 170 SER A O 1
ATOM 1336 N N . ARG A 1 171 ? -8.580 6.609 -15.137 1.00 95.31 171 ARG A N 1
ATOM 1337 C CA . ARG A 1 171 ? -9.542 5.917 -14.266 1.00 95.31 171 ARG A CA 1
ATOM 1338 C C . ARG A 1 171 ? -10.510 6.890 -13.600 1.00 95.31 171 ARG A C 1
ATOM 1340 O O . ARG A 1 171 ? -10.120 7.967 -13.158 1.00 95.31 171 ARG A O 1
ATOM 1347 N N . PHE A 1 172 ? -11.763 6.464 -13.482 1.00 96.62 172 PHE A N 1
ATOM 1348 C CA . PHE A 1 172 ? -12.801 7.118 -12.691 1.00 96.62 172 PHE A CA 1
ATOM 1349 C C . PHE A 1 172 ? -13.245 6.177 -11.566 1.00 96.62 172 PHE A C 1
ATOM 1351 O O . PHE A 1 172 ? -13.401 4.970 -11.771 1.00 96.62 172 PHE A O 1
ATOM 1358 N N . ASN A 1 173 ? -13.459 6.728 -10.378 1.00 95.75 173 ASN A N 1
ATOM 1359 C CA . ASN A 1 173 ? -14.062 6.035 -9.246 1.00 95.75 173 ASN A CA 1
ATOM 1360 C C . ASN A 1 173 ? -15.224 6.876 -8.712 1.00 95.75 173 ASN A C 1
ATOM 1362 O O . ASN A 1 173 ? -15.103 8.089 -8.561 1.00 95.75 173 ASN A O 1
ATOM 1366 N N . ILE A 1 174 ? -16.327 6.216 -8.376 1.00 95.50 174 ILE A N 1
ATOM 1367 C CA . ILE A 1 174 ? -17.368 6.774 -7.519 1.00 95.50 174 ILE A CA 1
ATOM 1368 C C . ILE A 1 174 ? -17.757 5.755 -6.454 1.00 95.50 174 ILE A C 1
ATOM 1370 O O . ILE A 1 174 ? -17.900 4.570 -6.745 1.00 95.50 174 ILE A O 1
ATOM 1374 N N . ASN A 1 175 ? -17.968 6.231 -5.231 1.00 94.06 175 ASN A N 1
ATOM 1375 C CA . ASN A 1 175 ? -18.549 5.487 -4.121 1.00 94.06 175 ASN A CA 1
ATOM 1376 C C . ASN A 1 175 ? -19.724 6.309 -3.578 1.00 94.06 175 ASN A C 1
ATOM 1378 O O . ASN A 1 175 ? -19.580 7.511 -3.335 1.00 94.06 175 ASN A O 1
ATOM 1382 N N . VAL A 1 176 ? -20.878 5.670 -3.401 1.00 94.62 176 VAL A N 1
ATOM 1383 C CA . VAL A 1 176 ? -22.111 6.308 -2.930 1.00 94.62 176 VAL A CA 1
ATOM 1384 C C . VAL A 1 176 ? -22.607 5.592 -1.681 1.00 94.62 176 VAL A C 1
ATOM 1386 O O . VAL A 1 176 ? -22.891 4.393 -1.723 1.00 94.62 176 VAL A O 1
ATOM 1389 N N . THR A 1 177 ? -22.747 6.343 -0.591 1.00 92.50 177 THR A N 1
ATOM 1390 C CA . THR A 1 177 ? -23.243 5.866 0.702 1.00 92.50 177 THR A CA 1
ATOM 1391 C C . THR A 1 177 ? -24.703 6.269 0.874 1.00 92.50 177 THR A C 1
ATOM 1393 O O . THR A 1 177 ? -25.021 7.461 0.933 1.00 92.50 177 THR A O 1
ATOM 1396 N N . ALA A 1 178 ? -25.583 5.278 0.995 1.00 92.62 178 ALA A N 1
ATOM 1397 C CA . ALA A 1 178 ? -26.963 5.470 1.426 1.00 92.62 178 ALA A CA 1
ATOM 1398 C C . ALA A 1 178 ? -27.089 5.224 2.940 1.00 92.62 178 ALA A C 1
ATOM 1400 O O . ALA A 1 178 ? -26.387 4.365 3.477 1.00 92.62 178 ALA A O 1
ATOM 1401 N N . GLU A 1 179 ? -27.995 5.937 3.615 1.00 89.31 179 GLU A N 1
ATOM 1402 C CA . GLU A 1 179 ? -28.329 5.746 5.036 1.00 89.31 179 GLU A CA 1
ATOM 1403 C C . GLU A 1 179 ? -29.848 5.669 5.262 1.00 89.31 179 GLU A C 1
ATOM 1405 O O . GLU A 1 179 ? -30.622 6.376 4.613 1.00 89.31 179 GLU A O 1
ATOM 1410 N N . LYS A 1 180 ? -30.284 4.816 6.196 1.00 87.94 180 LYS A N 1
ATOM 1411 C CA . LYS A 1 180 ? -31.662 4.763 6.710 1.00 87.94 180 LYS A CA 1
ATOM 1412 C C . LYS A 1 180 ? -31.650 4.204 8.129 1.00 87.94 180 LYS A C 1
ATOM 1414 O O . LYS A 1 180 ? -31.042 3.170 8.366 1.00 87.94 180 LYS A O 1
ATOM 1419 N N . GLU A 1 181 ? -32.344 4.867 9.058 1.00 85.38 181 GLU A N 1
ATOM 1420 C CA . GLU A 1 181 ? -32.536 4.386 10.444 1.00 85.38 181 GLU A CA 1
ATOM 1421 C C . GLU A 1 181 ? -31.216 4.039 11.181 1.00 85.38 181 GLU A C 1
ATOM 1423 O O . GLU A 1 181 ? -31.193 3.220 12.093 1.00 85.38 181 GLU A O 1
ATOM 1428 N N . GLY A 1 182 ? -30.110 4.692 10.800 1.00 75.12 182 GLY A N 1
ATOM 1429 C CA . GLY A 1 182 ? -28.763 4.465 11.339 1.00 75.12 182 GLY A CA 1
ATOM 1430 C C . GLY A 1 182 ? -27.943 3.387 10.615 1.00 75.12 182 GLY A C 1
ATOM 1431 O O . GLY A 1 182 ? -26.724 3.352 10.777 1.00 75.12 182 GLY A O 1
ATOM 1432 N N . GLU A 1 183 ? -28.561 2.551 9.775 1.00 75.81 183 GLU A N 1
ATOM 1433 C CA . GLU A 1 183 ? -27.830 1.653 8.878 1.00 75.81 183 GLU A CA 1
ATOM 1434 C C . GLU A 1 183 ? -27.251 2.412 7.681 1.00 75.81 183 GLU A C 1
ATOM 1436 O O . GLU A 1 183 ? -27.875 3.338 7.158 1.00 75.81 183 GLU A O 1
ATOM 1441 N N . ARG A 1 184 ? -26.079 1.978 7.199 1.00 82.69 184 ARG A N 1
ATOM 1442 C CA . ARG A 1 184 ? -25.418 2.510 6.000 1.00 82.69 184 ARG A CA 1
ATOM 1443 C C . ARG A 1 184 ? -25.044 1.393 5.033 1.00 82.69 184 ARG A C 1
ATOM 1445 O O . ARG A 1 184 ? -24.607 0.330 5.463 1.00 82.69 184 ARG A O 1
ATOM 1452 N N . PHE A 1 185 ? -25.127 1.668 3.733 1.00 84.50 185 PHE A N 1
ATOM 1453 C CA . PHE A 1 185 ? -24.576 0.798 2.690 1.00 84.50 185 PHE A CA 1
ATOM 1454 C C . PHE A 1 185 ? -23.807 1.615 1.649 1.00 84.50 185 PHE A C 1
ATOM 1456 O O . PHE A 1 185 ? -24.252 2.693 1.254 1.00 84.50 185 PHE A O 1
ATOM 1463 N N . VAL A 1 186 ? -22.668 1.094 1.184 1.00 87.19 186 VAL A N 1
ATOM 1464 C CA . VAL A 1 186 ? -21.813 1.732 0.171 1.00 87.19 186 VAL A CA 1
ATOM 1465 C C . VAL A 1 186 ? -21.787 0.882 -1.094 1.00 87.19 186 VAL A C 1
ATOM 1467 O O . VAL A 1 186 ? -21.482 -0.305 -1.035 1.00 87.19 186 VAL A O 1
ATOM 1470 N N . ALA A 1 187 ? -22.054 1.496 -2.244 1.00 89.44 187 ALA A N 1
ATOM 1471 C CA . ALA A 1 187 ? -21.872 0.882 -3.559 1.00 89.44 187 ALA A CA 1
ATOM 1472 C C . ALA A 1 187 ? -20.900 1.719 -4.402 1.00 89.44 187 ALA A C 1
ATOM 1474 O O . ALA A 1 187 ? -20.833 2.939 -4.237 1.00 89.44 187 ALA A O 1
ATOM 1475 N N . SER A 1 188 ? -20.151 1.083 -5.308 1.00 90.31 188 SER A N 1
ATOM 1476 C CA . SER A 1 188 ? -19.121 1.774 -6.107 1.00 90.31 188 SER A CA 1
ATOM 1477 C C . SER A 1 188 ? -19.162 1.460 -7.603 1.00 90.31 188 SER A C 1
ATOM 1479 O O . SER A 1 188 ? -19.637 0.400 -8.000 1.00 90.31 188 SER A O 1
ATOM 1481 N N . GLU A 1 189 ? -18.613 2.342 -8.437 1.00 92.75 189 GLU A N 1
ATOM 1482 C CA . GLU A 1 189 ? -18.250 2.047 -9.831 1.00 92.75 189 GLU A CA 1
ATOM 1483 C C . GLU A 1 189 ? -16.823 2.536 -10.125 1.00 92.75 189 GLU A C 1
ATOM 1485 O O . GLU A 1 189 ? -16.399 3.575 -9.623 1.00 92.75 189 GLU A O 1
ATOM 1490 N N . ASN A 1 190 ? -16.053 1.747 -10.888 1.00 91.94 190 ASN A N 1
ATOM 1491 C CA . ASN A 1 190 ? -14.581 1.850 -10.948 1.00 91.94 190 ASN A CA 1
ATOM 1492 C C . ASN A 1 190 ? -13.949 1.729 -12.366 1.00 91.94 190 ASN A C 1
ATOM 1494 O O . ASN A 1 190 ? -12.898 1.076 -12.491 1.00 91.94 190 ASN A O 1
ATOM 1498 N N . PRO A 1 191 ? -14.565 2.260 -13.445 1.00 93.75 191 PRO A N 1
ATOM 1499 C CA . PRO A 1 191 ? -14.069 2.076 -14.809 1.00 93.75 191 PRO A CA 1
ATOM 1500 C C . PRO A 1 191 ? -12.698 2.730 -15.035 1.00 93.75 191 PRO A C 1
ATOM 1502 O O . PRO A 1 191 ? -12.378 3.780 -14.480 1.00 93.75 191 PRO A O 1
ATOM 1505 N N . GLY A 1 192 ? -11.901 2.123 -15.910 1.00 93.38 192 GLY A N 1
ATOM 1506 C CA . GLY A 1 192 ? -10.631 2.668 -16.381 1.00 93.38 192 GLY A CA 1
ATOM 1507 C C . GLY A 1 192 ? -10.211 2.016 -17.692 1.00 93.38 192 GLY A C 1
ATOM 1508 O O . GLY A 1 192 ? -10.607 0.885 -17.979 1.00 93.38 192 GLY A O 1
ATOM 1509 N N . ALA A 1 193 ? -9.419 2.728 -18.488 1.00 93.19 193 ALA A N 1
ATOM 1510 C CA . ALA A 1 193 ? -8.979 2.287 -19.810 1.00 93.19 193 ALA A CA 1
ATOM 1511 C C . ALA A 1 193 ? -7.532 2.706 -20.099 1.00 93.19 193 ALA A C 1
ATOM 1513 O O . ALA A 1 193 ? -6.989 3.612 -19.461 1.00 93.19 193 ALA A O 1
ATOM 1514 N N . LYS A 1 194 ? -6.924 2.080 -21.110 1.00 92.00 194 LYS A N 1
ATOM 1515 C CA . LYS A 1 194 ? -5.636 2.462 -21.708 1.00 92.00 194 LYS A CA 1
ATOM 1516 C C . LYS A 1 194 ? -5.826 3.651 -22.676 1.00 92.00 194 LYS A C 1
ATOM 1518 O O . LYS A 1 194 ? -5.508 3.568 -23.858 1.00 92.00 194 LYS A O 1
ATOM 1523 N N . LYS A 1 195 ? -6.423 4.729 -22.162 1.00 92.69 195 LYS A N 1
ATOM 1524 C CA . LYS A 1 195 ? -6.803 5.968 -22.862 1.00 92.69 195 LYS A CA 1
ATOM 1525 C C . LYS A 1 195 ? -6.300 7.191 -22.089 1.00 92.69 195 LYS A C 1
ATOM 1527 O O . LYS A 1 195 ? -6.110 7.117 -20.872 1.00 92.69 195 LYS A O 1
ATOM 1532 N N . GLY A 1 196 ? -6.109 8.303 -22.791 1.00 93.94 196 GLY A N 1
ATOM 1533 C CA . GLY A 1 196 ? -5.888 9.629 -22.213 1.00 93.94 196 GLY A CA 1
ATOM 1534 C C . GLY A 1 196 ? -7.191 10.282 -21.755 1.00 93.94 196 GLY A C 1
ATOM 1535 O O . GLY A 1 196 ? -8.170 9.597 -21.458 1.00 93.94 196 GLY A O 1
ATOM 1536 N N . PHE A 1 197 ? -7.218 11.615 -21.707 1.00 93.56 197 PHE A N 1
ATOM 1537 C CA . PHE A 1 197 ? -8.360 12.376 -21.190 1.00 93.56 197 PHE A CA 1
ATOM 1538 C C . PHE A 1 197 ? -9.660 12.185 -21.999 1.00 93.56 197 PHE A C 1
ATOM 1540 O O . PHE A 1 197 ? -10.754 12.399 -21.470 1.00 93.56 197 PHE A O 1
ATOM 1547 N N . GLU A 1 198 ? -9.574 11.685 -23.237 1.00 93.56 198 GLU A N 1
ATOM 1548 C CA . GLU A 1 198 ? -10.731 11.224 -24.010 1.00 93.56 198 GLU A CA 1
ATOM 1549 C C . GLU A 1 198 ? -11.561 10.170 -23.253 1.00 93.56 198 GLU A C 1
ATOM 1551 O O . GLU A 1 198 ? -12.784 10.172 -23.361 1.00 93.56 198 GLU A O 1
ATOM 1556 N N . PHE A 1 199 ? -10.936 9.360 -22.383 1.00 94.88 199 PHE A N 1
ATOM 1557 C CA . PHE A 1 199 ? -11.628 8.421 -21.492 1.00 94.88 199 PHE A CA 1
ATOM 1558 C C . PHE A 1 199 ? -12.755 9.080 -20.693 1.00 94.88 199 PHE A C 1
ATOM 1560 O O . PHE A 1 199 ? -13.845 8.524 -20.614 1.00 94.88 199 PHE A O 1
ATOM 1567 N N . PHE A 1 200 ? -12.501 10.252 -20.105 1.00 94.06 200 PHE A N 1
ATOM 1568 C CA . PHE A 1 200 ? -13.488 10.959 -19.288 1.00 94.06 200 PHE A CA 1
ATOM 1569 C C . PHE A 1 200 ? -14.540 11.689 -20.130 1.00 94.06 200 PHE A C 1
ATOM 1571 O O . PHE A 1 200 ? -15.634 11.954 -19.640 1.00 94.06 200 PHE A O 1
ATOM 1578 N N . SER A 1 201 ? -14.214 11.996 -21.389 1.00 89.38 201 SER A N 1
ATOM 1579 C CA . SER A 1 201 ? -15.135 12.613 -22.350 1.00 89.38 201 SER A CA 1
ATOM 1580 C C . SER A 1 201 ? -16.147 11.594 -22.888 1.00 89.38 201 SER A C 1
ATOM 1582 O O . SER A 1 201 ? -17.322 11.916 -23.040 1.00 89.38 201 SER A O 1
ATOM 1584 N N . ASP A 1 202 ? -15.702 10.351 -23.104 1.00 91.56 202 ASP A N 1
ATOM 1585 C CA . ASP A 1 202 ? -16.530 9.210 -23.518 1.00 91.56 202 ASP A CA 1
ATOM 1586 C C . ASP A 1 202 ? -17.385 8.626 -22.368 1.00 91.56 202 ASP A C 1
ATOM 1588 O O . ASP A 1 202 ? -18.260 7.787 -22.600 1.00 91.56 202 ASP A O 1
ATOM 1592 N N . LEU A 1 203 ? -17.104 8.991 -21.110 1.00 94.31 203 LEU A N 1
ATOM 1593 C CA . LEU A 1 203 ? -17.624 8.282 -19.939 1.00 94.31 203 LEU A CA 1
ATOM 1594 C C . LEU A 1 203 ? -19.091 8.655 -19.626 1.00 94.31 203 LEU A C 1
ATOM 1596 O O . LEU A 1 203 ? -19.395 9.835 -19.446 1.00 94.31 203 LEU A O 1
ATOM 1600 N N . PRO A 1 204 ? -20.006 7.682 -19.432 1.00 96.06 204 PRO A N 1
ATOM 1601 C CA . PRO A 1 204 ? -21.392 7.950 -19.041 1.00 96.06 204 PRO A CA 1
ATOM 1602 C C . PRO A 1 204 ? -21.500 8.225 -17.526 1.00 96.06 204 PRO A C 1
ATOM 1604 O O . PRO A 1 204 ? -22.099 7.459 -16.767 1.00 96.06 204 PRO A O 1
ATOM 1607 N N . VAL A 1 205 ? -20.885 9.326 -17.080 1.00 96.38 205 VAL A N 1
ATOM 1608 C CA . VAL A 1 205 ? -20.730 9.744 -15.671 1.00 96.38 205 VAL A CA 1
ATOM 1609 C C . VAL A 1 205 ? -22.064 9.747 -14.924 1.00 96.38 205 VAL A C 1
ATOM 1611 O O . VAL A 1 205 ? -22.170 9.171 -13.840 1.00 96.38 205 VAL A O 1
ATOM 1614 N N . GLU A 1 206 ? -23.100 10.349 -15.510 1.00 96.81 206 GLU A N 1
ATOM 1615 C CA . GLU A 1 206 ? -24.444 10.419 -14.936 1.00 96.81 206 GLU A CA 1
ATOM 1616 C C . GLU A 1 206 ? -25.049 9.022 -14.711 1.00 96.81 206 GLU A C 1
ATOM 1618 O O . GLU A 1 206 ? -25.616 8.749 -13.652 1.00 96.81 206 GLU A O 1
ATOM 1623 N N . GLN A 1 207 ? -24.890 8.110 -15.677 1.00 97.38 207 GLN A N 1
ATOM 1624 C CA . GLN A 1 207 ? -25.424 6.748 -15.599 1.00 97.38 207 GLN A CA 1
ATOM 1625 C C . GLN A 1 207 ? -24.707 5.928 -14.521 1.00 97.38 207 GLN A C 1
ATOM 1627 O O . GLN A 1 207 ? -25.364 5.264 -13.724 1.00 97.38 207 GLN A O 1
ATOM 1632 N N . LEU A 1 208 ? -23.374 6.001 -14.460 1.00 96.69 208 LEU A N 1
ATOM 1633 C CA . LEU A 1 208 ? -22.570 5.319 -13.438 1.00 96.69 208 LEU A CA 1
ATOM 1634 C C . LEU A 1 208 ? -22.902 5.833 -12.031 1.00 96.69 208 LEU A C 1
ATOM 1636 O O . LEU A 1 208 ? -23.075 5.043 -11.102 1.00 96.69 208 LEU A O 1
ATOM 1640 N N . SER A 1 209 ? -23.062 7.151 -11.891 1.00 97.25 209 SER A N 1
ATOM 1641 C CA . SER A 1 209 ? -23.429 7.793 -10.624 1.00 97.25 209 SER A CA 1
ATOM 1642 C C . SER A 1 209 ? -24.821 7.378 -10.155 1.00 97.25 209 SER A C 1
ATOM 1644 O O . SER A 1 209 ? -25.024 7.103 -8.971 1.00 97.25 209 SER A O 1
ATOM 1646 N N . LYS A 1 210 ? -25.770 7.272 -11.093 1.00 97.69 210 LYS A N 1
ATOM 1647 C CA . LYS A 1 210 ? -27.116 6.770 -10.828 1.00 97.69 210 LYS A CA 1
ATOM 1648 C C . LYS A 1 210 ? -27.106 5.287 -10.430 1.00 97.69 210 LYS A C 1
ATOM 1650 O O . LYS A 1 210 ? -27.694 4.954 -9.408 1.00 97.69 210 LYS A O 1
ATOM 1655 N N . ILE A 1 211 ? -26.386 4.423 -11.153 1.00 95.88 211 ILE A N 1
ATOM 1656 C CA . ILE A 1 211 ? -26.256 2.986 -10.834 1.00 95.88 211 ILE A CA 1
ATOM 1657 C C . ILE A 1 211 ? -25.678 2.773 -9.427 1.00 95.88 211 ILE A C 1
ATOM 1659 O O . ILE A 1 211 ? -26.181 1.934 -8.678 1.00 95.88 211 ILE A O 1
ATOM 1663 N N . ALA A 1 212 ? -24.651 3.538 -9.042 1.00 94.94 212 ALA A N 1
ATOM 1664 C CA . ALA A 1 212 ? -24.072 3.455 -7.703 1.00 94.94 212 ALA A CA 1
ATOM 1665 C C . ALA A 1 212 ? -25.079 3.868 -6.609 1.00 94.94 212 ALA A C 1
ATOM 1667 O O . ALA A 1 212 ? -25.212 3.164 -5.610 1.00 94.94 212 ALA A O 1
ATOM 1668 N N . ALA A 1 213 ? -25.827 4.959 -6.812 1.00 96.50 213 ALA A N 1
ATOM 1669 C CA . ALA A 1 213 ? -26.846 5.421 -5.867 1.00 96.50 213 ALA A CA 1
ATOM 1670 C C . ALA A 1 213 ? -28.063 4.480 -5.772 1.00 96.50 213 ALA A C 1
ATOM 1672 O O . ALA A 1 213 ? -28.541 4.192 -4.677 1.00 96.50 213 ALA A O 1
ATOM 1673 N N . GLU A 1 214 ? -28.550 3.951 -6.897 1.00 96.38 214 GLU A N 1
ATOM 1674 C CA . GLU A 1 214 ? -29.656 2.985 -6.911 1.00 96.38 214 GLU A CA 1
ATOM 1675 C C . GLU A 1 214 ? -29.254 1.662 -6.239 1.00 96.38 214 GLU A C 1
ATOM 1677 O O . GLU A 1 214 ? -30.038 1.110 -5.464 1.00 96.38 214 GLU A O 1
ATOM 1682 N N . ARG A 1 215 ? -28.015 1.179 -6.442 1.00 93.81 215 ARG A N 1
ATOM 1683 C CA . ARG A 1 215 ? -27.517 -0.027 -5.757 1.00 93.81 215 ARG A CA 1
ATOM 1684 C C . ARG A 1 215 ? -27.390 0.175 -4.248 1.00 93.81 215 ARG A C 1
ATOM 1686 O O . ARG A 1 215 ? -27.790 -0.721 -3.506 1.00 93.81 215 ARG A O 1
ATOM 1693 N N . SER A 1 216 ? -26.852 1.304 -3.776 1.00 93.38 216 SER A N 1
ATOM 1694 C CA . SER A 1 216 ? -26.688 1.515 -2.331 1.00 93.38 216 SER A CA 1
ATOM 1695 C C . SER A 1 216 ? -28.033 1.607 -1.609 1.00 93.38 216 SER A C 1
ATOM 1697 O O . SER A 1 216 ? -28.184 0.989 -0.560 1.00 93.38 216 SER A O 1
ATOM 1699 N N . LEU A 1 217 ? -29.043 2.252 -2.202 1.00 94.44 217 LEU A N 1
ATOM 1700 C CA . LEU A 1 217 ? -30.420 2.271 -1.681 1.00 94.44 217 LEU A CA 1
ATOM 1701 C C . LEU A 1 217 ? -31.073 0.875 -1.667 1.00 94.44 217 LEU A C 1
ATOM 1703 O O . LEU A 1 217 ? -31.745 0.509 -0.697 1.00 94.44 217 LEU A O 1
ATOM 1707 N N . LEU A 1 218 ? -30.864 0.083 -2.725 1.00 93.81 218 LEU A N 1
ATOM 1708 C CA . LEU A 1 218 ? -31.412 -1.271 -2.845 1.00 93.81 218 LEU A CA 1
ATOM 1709 C C . LEU A 1 218 ? -30.800 -2.233 -1.815 1.00 93.81 218 LEU A C 1
ATOM 1711 O O . LEU A 1 218 ? -31.531 -2.974 -1.162 1.00 93.81 218 LEU A O 1
ATOM 1715 N N . MET A 1 219 ? -29.476 -2.208 -1.643 1.00 90.50 219 MET A N 1
ATOM 1716 C CA . MET A 1 219 ? -28.761 -3.092 -0.712 1.00 90.50 219 MET A CA 1
ATOM 1717 C C . MET A 1 219 ? -28.872 -2.647 0.753 1.00 90.50 219 MET A C 1
ATOM 1719 O O . MET A 1 219 ? -28.917 -3.490 1.646 1.00 90.50 219 MET A O 1
ATOM 1723 N N . LEU A 1 220 ? -29.019 -1.344 1.015 1.00 87.69 220 LEU A N 1
ATOM 1724 C CA . LEU A 1 220 ? -29.441 -0.828 2.322 1.00 87.69 220 LEU A CA 1
ATOM 1725 C C . LEU A 1 220 ? -30.797 -1.414 2.749 1.00 87.69 220 LEU A C 1
ATOM 1727 O O . LEU A 1 220 ? -31.002 -1.694 3.923 1.00 87.69 220 LEU A O 1
ATOM 1731 N N . SER A 1 221 ? -31.693 -1.663 1.792 1.00 87.56 221 SER A N 1
ATOM 1732 C CA . SER A 1 221 ? -33.020 -2.248 2.032 1.00 87.56 221 SER A CA 1
ATOM 1733 C C . SER A 1 221 ? -33.045 -3.788 1.974 1.00 87.56 221 SER A C 1
ATOM 1735 O O . SER A 1 221 ? -34.116 -4.384 2.078 1.00 87.56 221 SER A O 1
ATOM 1737 N N . ALA A 1 222 ? -31.897 -4.445 1.767 1.00 90.19 222 ALA A N 1
ATOM 1738 C CA . ALA A 1 222 ? -31.806 -5.892 1.573 1.00 90.19 222 ALA A CA 1
ATOM 1739 C C . ALA A 1 222 ? -31.696 -6.663 2.900 1.00 90.19 222 ALA A C 1
ATOM 1741 O O . ALA A 1 222 ? -30.978 -6.262 3.816 1.00 90.19 222 ALA A O 1
ATOM 1742 N N . GLY A 1 223 ? -32.365 -7.816 2.979 1.00 86.50 223 GLY A N 1
ATOM 1743 C CA . GLY A 1 223 ? -32.276 -8.713 4.135 1.00 86.50 223 GLY A CA 1
ATOM 1744 C C . GLY A 1 223 ? -30.949 -9.478 4.192 1.00 86.50 223 GLY A C 1
ATOM 1745 O O . GLY A 1 223 ? -30.221 -9.570 3.206 1.00 86.50 223 GLY A O 1
ATOM 1746 N N . TYR A 1 224 ? -30.632 -10.082 5.336 1.00 83.75 224 TYR A N 1
ATOM 1747 C CA . TYR A 1 224 ? -29.509 -11.022 5.432 1.00 83.75 224 TYR A CA 1
ATOM 1748 C C . TYR A 1 224 ? -29.912 -12.410 4.920 1.00 83.75 224 TYR A C 1
ATOM 1750 O O . TYR A 1 224 ? -31.016 -12.880 5.197 1.00 83.75 224 TYR A O 1
ATOM 1758 N N . ILE A 1 225 ? -29.006 -13.090 4.211 1.00 85.88 225 ILE A N 1
ATOM 1759 C CA . ILE A 1 225 ? -29.180 -14.501 3.829 1.00 85.88 225 ILE A CA 1
ATOM 1760 C C . ILE A 1 225 ? -28.511 -15.437 4.843 1.00 85.88 225 ILE A C 1
ATOM 1762 O O . ILE A 1 225 ? -27.420 -15.174 5.343 1.00 85.88 225 ILE A O 1
ATOM 1766 N N . GLU A 1 226 ? -29.167 -16.561 5.131 1.00 79.81 226 GLU A N 1
ATOM 1767 C CA . GLU A 1 226 ? -28.662 -17.598 6.033 1.00 79.81 226 GLU A CA 1
ATOM 1768 C C . GLU A 1 226 ? -27.366 -18.240 5.500 1.00 79.81 226 GLU A C 1
ATOM 1770 O O . GLU A 1 226 ? -27.331 -18.783 4.390 1.00 79.81 226 GLU A O 1
ATOM 1775 N N . GLY A 1 227 ? -26.311 -18.232 6.320 1.00 78.00 227 GLY A N 1
ATOM 1776 C CA . GLY A 1 227 ? -25.021 -18.849 6.013 1.00 78.00 227 GLY A CA 1
ATOM 1777 C C . GLY A 1 227 ? -25.091 -20.377 5.978 1.00 78.00 227 GLY A C 1
ATOM 1778 O O . GLY A 1 227 ? -24.890 -21.041 6.991 1.00 78.00 227 GLY A O 1
ATOM 1779 N N . LYS A 1 228 ? -25.348 -20.951 4.798 1.00 80.56 228 LYS A N 1
ATOM 1780 C CA . LYS A 1 228 ? -25.397 -22.406 4.573 1.00 80.56 228 LYS A CA 1
ATOM 1781 C C . LYS A 1 228 ? -24.894 -22.797 3.186 1.00 80.56 228 LYS A C 1
ATOM 1783 O O . LYS A 1 228 ? -24.885 -22.000 2.250 1.00 80.56 228 LYS A O 1
ATOM 1788 N N . LYS A 1 229 ? -24.518 -24.069 3.026 1.00 81.88 229 LYS A N 1
ATOM 1789 C CA . LYS A 1 229 ? -24.090 -24.622 1.735 1.00 81.88 229 LYS A CA 1
ATOM 1790 C C . LYS A 1 229 ? -25.268 -24.690 0.754 1.00 81.88 229 LYS A C 1
ATOM 1792 O O . LYS A 1 229 ? -26.135 -25.548 0.892 1.00 81.88 229 LYS A O 1
ATOM 1797 N N . MET A 1 230 ? -25.249 -23.837 -0.267 1.00 88.06 230 MET A N 1
ATOM 1798 C CA . MET A 1 230 ? -26.276 -23.747 -1.311 1.00 88.06 230 MET A CA 1
ATOM 1799 C C . MET A 1 230 ? -25.655 -23.623 -2.719 1.00 88.06 230 MET A C 1
ATOM 1801 O O . MET A 1 230 ? -24.462 -23.333 -2.831 1.00 88.06 230 MET A O 1
ATOM 1805 N N . PRO A 1 231 ? -26.422 -23.844 -3.804 1.00 90.88 231 PRO A N 1
ATOM 1806 C CA . PRO A 1 231 ? -26.021 -23.461 -5.156 1.00 90.88 231 PRO A CA 1
ATOM 1807 C C . PRO A 1 231 ? -25.818 -21.945 -5.268 1.00 90.88 231 PRO A C 1
ATOM 1809 O O . PRO A 1 231 ? -26.628 -21.171 -4.757 1.00 90.88 231 PRO A O 1
ATOM 1812 N N . VAL A 1 232 ? -24.769 -21.531 -5.982 1.00 90.06 232 VAL A N 1
ATOM 1813 C CA . VAL A 1 232 ? -24.484 -20.121 -6.277 1.00 90.06 232 VAL A CA 1
ATOM 1814 C C . VAL A 1 232 ? -24.353 -19.939 -7.786 1.00 90.06 232 VAL A C 1
ATOM 1816 O O . VAL A 1 232 ? -23.603 -20.670 -8.435 1.00 90.06 232 VAL A O 1
ATOM 1819 N N . VAL A 1 233 ? -25.067 -18.959 -8.338 1.00 90.56 233 VAL A N 1
ATOM 1820 C CA . VAL A 1 233 ? -24.872 -18.446 -9.701 1.00 90.56 233 VAL A CA 1
ATOM 1821 C C . VAL A 1 233 ? -24.144 -17.110 -9.585 1.00 90.56 233 VAL A C 1
ATOM 1823 O O . VAL A 1 233 ? -24.507 -16.281 -8.755 1.00 90.56 233 VAL A O 1
ATOM 1826 N N . MET A 1 234 ? -23.105 -16.904 -10.391 1.00 87.38 234 MET A N 1
ATOM 1827 C CA . MET A 1 234 ? -22.292 -15.683 -10.370 1.00 87.38 234 MET A CA 1
ATOM 1828 C C . MET A 1 234 ? -22.606 -14.814 -11.589 1.00 87.38 234 MET A C 1
ATOM 1830 O O . MET A 1 234 ? -22.801 -15.339 -12.688 1.00 87.38 234 MET A O 1
ATOM 1834 N N . GLY A 1 235 ? -22.644 -13.498 -11.390 1.00 84.38 235 GLY A N 1
ATOM 1835 C CA . GLY A 1 235 ? -22.791 -12.510 -12.455 1.00 84.38 235 GLY A CA 1
ATOM 1836 C C . GLY A 1 235 ? -21.588 -12.445 -13.404 1.00 84.38 235 GLY A C 1
ATOM 1837 O O . GLY A 1 235 ? -20.506 -12.984 -13.137 1.00 84.38 235 GLY A O 1
ATOM 1838 N N . ASN A 1 236 ? -21.784 -11.755 -14.528 1.00 77.50 236 ASN A N 1
ATOM 1839 C CA . ASN A 1 236 ? -20.705 -11.379 -15.439 1.00 77.50 236 ASN A CA 1
ATOM 1840 C C . ASN A 1 236 ? -19.724 -10.394 -14.765 1.00 77.50 236 ASN A C 1
ATOM 1842 O O . ASN A 1 236 ? -19.995 -9.840 -13.699 1.00 77.50 236 ASN A O 1
ATOM 1846 N N . GLY A 1 237 ? -18.529 -10.244 -15.337 1.00 71.50 237 GLY A N 1
ATOM 1847 C CA . GLY A 1 237 ? -17.398 -9.590 -14.673 1.00 71.50 237 GLY A CA 1
ATOM 1848 C C . GLY A 1 237 ? -16.805 -10.452 -13.549 1.00 71.50 237 GLY A C 1
ATOM 1849 O O . GLY A 1 237 ? -15.712 -10.995 -13.698 1.00 71.50 237 GLY A O 1
ATOM 1850 N N . PHE A 1 238 ? -17.523 -10.649 -12.437 1.00 65.81 238 PHE A N 1
ATOM 1851 C CA . PHE A 1 238 ? -16.960 -11.317 -11.252 1.00 65.81 238 PHE A CA 1
ATOM 1852 C C . PHE A 1 238 ? -16.544 -12.781 -11.476 1.00 65.81 238 PHE A C 1
ATOM 1854 O O . PHE A 1 238 ? -15.566 -13.233 -10.880 1.00 65.81 238 PHE A O 1
ATOM 1861 N N . GLY A 1 239 ? -17.200 -13.516 -12.381 1.00 67.25 239 GLY A N 1
ATOM 1862 C CA . GLY A 1 239 ? -16.727 -14.849 -12.783 1.00 67.25 239 GLY A CA 1
ATOM 1863 C C . GLY A 1 239 ? -15.264 -14.865 -13.266 1.00 67.25 239 GLY A C 1
ATOM 1864 O O . GLY A 1 239 ? -14.570 -15.862 -13.073 1.00 67.25 239 GLY A O 1
ATOM 1865 N N . GLY A 1 240 ? -14.773 -13.751 -13.824 1.00 73.94 240 GLY A N 1
ATOM 1866 C CA . GLY A 1 240 ? -13.363 -13.547 -14.163 1.00 73.94 240 GLY A CA 1
ATOM 1867 C C . GLY A 1 240 ? -12.466 -13.247 -12.956 1.00 73.94 240 GLY A C 1
ATOM 1868 O O . GLY A 1 240 ? -11.321 -13.681 -12.950 1.00 73.94 240 GLY A O 1
ATOM 1869 N N . VAL A 1 241 ? -12.977 -12.587 -11.909 1.00 73.31 241 VAL A N 1
ATOM 1870 C CA . VAL A 1 241 ? -12.220 -12.265 -10.681 1.00 73.31 241 VAL A CA 1
ATOM 1871 C C . VAL A 1 241 ? -11.927 -13.526 -9.867 1.00 73.31 241 VAL A C 1
ATOM 1873 O O . VAL A 1 241 ? -10.770 -13.788 -9.553 1.00 73.31 241 VAL A O 1
ATOM 1876 N N . ILE A 1 242 ? -12.923 -14.388 -9.613 1.00 74.69 242 ILE A N 1
ATOM 1877 C CA . ILE A 1 242 ? -12.647 -15.689 -8.969 1.00 74.69 242 ILE A CA 1
ATOM 1878 C C . ILE A 1 242 ? -11.683 -16.540 -9.808 1.00 74.69 242 ILE A C 1
ATOM 1880 O O . ILE A 1 242 ? -10.892 -17.291 -9.241 1.00 74.69 242 ILE A O 1
ATOM 1884 N N . PHE A 1 243 ? -11.703 -16.417 -11.140 1.00 78.75 243 PHE A N 1
ATOM 1885 C CA . PHE A 1 243 ? -10.725 -17.100 -11.983 1.00 78.75 243 PHE A CA 1
ATOM 1886 C C . PHE A 1 243 ? -9.312 -16.508 -11.850 1.00 78.75 243 PHE A C 1
ATOM 1888 O O . PHE A 1 243 ? -8.366 -17.273 -11.684 1.00 78.75 243 PHE A O 1
ATOM 1895 N N . HIS A 1 244 ? -9.162 -15.182 -11.882 1.00 81.44 244 HIS A N 1
ATOM 1896 C CA . HIS A 1 244 ? -7.894 -14.464 -11.682 1.00 81.44 244 HIS A CA 1
ATOM 1897 C C . HIS A 1 244 ? -7.200 -14.909 -10.385 1.00 81.44 244 HIS A C 1
ATOM 1899 O O . HIS A 1 244 ? -6.044 -15.326 -10.389 1.00 81.44 244 HIS A O 1
ATOM 1905 N N . GLU A 1 245 ? -7.962 -14.944 -9.297 1.00 76.06 245 GLU A N 1
ATOM 1906 C CA . GLU A 1 245 ? -7.468 -15.254 -7.959 1.00 76.06 245 GLU A CA 1
ATOM 1907 C C . GLU A 1 245 ? -7.230 -16.760 -7.735 1.00 76.06 245 GLU A C 1
ATOM 1909 O O . GLU A 1 245 ? -6.150 -17.187 -7.326 1.00 76.06 245 GLU A O 1
ATOM 1914 N N . ALA A 1 246 ? -8.226 -17.607 -8.027 1.00 74.50 246 ALA A N 1
ATOM 1915 C CA . ALA A 1 246 ? -8.160 -19.040 -7.724 1.00 74.50 246 ALA A CA 1
ATOM 1916 C C . ALA A 1 246 ? -7.466 -19.883 -8.812 1.00 74.50 246 ALA A C 1
ATOM 1918 O O . ALA A 1 246 ? -7.251 -21.082 -8.609 1.00 74.50 246 ALA A O 1
ATOM 1919 N N . CYS A 1 247 ? -7.158 -19.303 -9.977 1.00 81.25 247 CYS A N 1
ATOM 1920 C CA . CYS A 1 247 ? -6.494 -19.985 -11.093 1.00 81.25 247 CYS A CA 1
ATOM 1921 C C . CYS A 1 247 ? -5.436 -19.135 -11.811 1.00 81.25 247 CYS A C 1
ATOM 1923 O O . CYS A 1 247 ? -4.437 -19.706 -12.225 1.00 81.25 247 CYS A O 1
ATOM 1925 N N . GLY A 1 248 ? -5.607 -17.820 -11.946 1.00 85.69 248 GLY A N 1
ATOM 1926 C CA . GLY A 1 248 ? -4.672 -16.938 -12.651 1.00 85.69 248 GLY A CA 1
ATOM 1927 C C . GLY A 1 248 ? -3.274 -16.928 -12.030 1.00 85.69 248 GLY A C 1
ATOM 1928 O O . GLY A 1 248 ? -2.347 -17.448 -12.647 1.00 85.69 248 GLY A O 1
ATOM 1929 N N . HIS A 1 249 ? -3.130 -16.447 -10.790 1.00 86.56 249 HIS A N 1
ATOM 1930 C CA . HIS A 1 249 ? -1.848 -16.500 -10.066 1.00 86.56 249 HIS A CA 1
ATOM 1931 C C . HIS A 1 249 ? -1.264 -17.932 -9.963 1.00 86.56 249 HIS A C 1
ATOM 1933 O O . HIS A 1 249 ? -0.087 -18.122 -10.265 1.00 86.56 249 HIS A O 1
ATOM 1939 N N . PRO A 1 250 ? -2.039 -18.989 -9.632 1.00 88.19 250 PRO A N 1
ATOM 1940 C CA . PRO A 1 250 ? -1.557 -20.375 -9.703 1.00 88.19 250 PRO A CA 1
ATOM 1941 C C . PRO A 1 250 ? -1.087 -20.884 -11.081 1.00 88.19 250 PRO A C 1
ATOM 1943 O O . PRO A 1 250 ? -0.478 -21.955 -11.135 1.00 88.19 250 PRO A O 1
ATOM 1946 N N . LEU A 1 251 ? -1.386 -20.192 -12.184 1.00 92.62 251 LEU A N 1
ATOM 1947 C CA . LEU A 1 251 ? -0.952 -20.539 -13.545 1.00 92.62 251 LEU A CA 1
ATOM 1948 C C . LEU A 1 251 ? 0.196 -19.650 -14.058 1.00 92.62 251 LEU A C 1
ATOM 1950 O O . LEU A 1 251 ? 0.586 -19.776 -15.218 1.00 92.62 251 LEU A O 1
ATOM 1954 N N . GLU A 1 252 ? 0.762 -18.798 -13.204 1.00 94.12 252 GLU A N 1
ATOM 1955 C CA . GLU A 1 252 ? 2.031 -18.098 -13.423 1.00 94.12 252 GLU A CA 1
ATOM 1956 C C . GLU A 1 252 ? 3.226 -19.052 -13.261 1.00 94.12 252 GLU A C 1
ATOM 1958 O O . GLU A 1 252 ? 3.287 -19.829 -12.302 1.00 94.12 252 GLU A O 1
ATOM 1963 N N . THR A 1 253 ? 4.223 -18.972 -14.148 1.00 93.75 253 THR A N 1
ATOM 1964 C CA . THR A 1 253 ? 5.442 -19.789 -14.051 1.00 93.75 253 THR A CA 1
ATOM 1965 C C . THR A 1 253 ? 6.217 -19.579 -12.754 1.00 93.75 253 THR A C 1
ATOM 1967 O O . THR A 1 253 ? 6.820 -20.532 -12.267 1.00 93.75 253 THR A O 1
ATOM 1970 N N . GLU A 1 254 ? 6.146 -18.397 -12.137 1.00 87.00 254 GLU A N 1
ATOM 1971 C CA . GLU A 1 254 ? 6.718 -18.133 -10.806 1.00 87.00 254 GLU A CA 1
ATOM 1972 C C . GLU A 1 254 ? 6.137 -19.076 -9.726 1.00 87.00 254 GLU A C 1
ATOM 1974 O O . GLU A 1 254 ? 6.881 -19.642 -8.921 1.00 87.00 254 GLU A O 1
ATOM 1979 N N . ALA A 1 255 ? 4.824 -19.342 -9.750 1.00 85.75 255 ALA A N 1
ATOM 1980 C CA . ALA A 1 255 ? 4.166 -20.264 -8.818 1.00 85.75 255 ALA A CA 1
ATOM 1981 C C . ALA A 1 255 ? 4.395 -21.750 -9.172 1.00 85.75 255 ALA A C 1
ATOM 1983 O O . ALA A 1 255 ? 4.384 -22.622 -8.295 1.00 85.75 255 ALA A O 1
ATOM 1984 N N . ILE A 1 256 ? 4.622 -22.057 -10.455 1.00 90.19 256 ILE A N 1
ATOM 1985 C CA . ILE A 1 256 ? 4.962 -23.411 -10.916 1.00 90.19 256 ILE A CA 1
ATOM 1986 C C . ILE A 1 256 ? 6.412 -23.766 -10.544 1.00 90.19 256 ILE A C 1
ATOM 1988 O O . ILE A 1 256 ? 6.638 -24.823 -9.949 1.00 90.19 256 ILE A O 1
ATOM 1992 N N . ARG A 1 257 ? 7.390 -22.890 -10.822 1.00 84.69 257 ARG A N 1
ATOM 1993 C CA . ARG A 1 257 ? 8.826 -23.155 -10.601 1.00 84.69 257 ARG A CA 1
ATOM 1994 C C . ARG A 1 257 ? 9.189 -23.248 -9.114 1.00 84.69 257 ARG A C 1
ATOM 1996 O O . ARG A 1 257 ? 9.872 -24.189 -8.713 1.00 84.69 257 ARG A O 1
ATOM 2003 N N . LYS A 1 258 ? 8.601 -22.390 -8.263 1.00 81.81 258 LYS A N 1
ATOM 2004 C CA . LYS A 1 258 ? 8.688 -22.486 -6.788 1.00 81.81 258 LYS A CA 1
ATOM 2005 C C . LYS A 1 258 ? 7.890 -23.661 -6.189 1.00 81.81 258 LYS A C 1
ATOM 2007 O O . LYS A 1 258 ? 7.927 -23.875 -4.979 1.00 81.81 258 LYS A O 1
ATOM 2012 N N . LYS A 1 259 ? 7.180 -24.441 -7.017 1.00 82.38 259 LYS A N 1
ATOM 2013 C CA . LYS A 1 259 ? 6.335 -25.594 -6.641 1.00 82.38 259 LYS A CA 1
ATOM 2014 C C . LYS A 1 259 ? 5.265 -25.284 -5.582 1.00 82.38 259 LYS A C 1
ATOM 2016 O O . LYS A 1 259 ? 4.854 -26.170 -4.834 1.00 82.38 259 LYS A O 1
ATOM 2021 N N . SER A 1 260 ? 4.797 -24.037 -5.539 1.00 75.12 260 SER A N 1
ATOM 2022 C CA . SER A 1 260 ? 3.741 -23.567 -4.634 1.00 75.12 260 SER A CA 1
ATOM 2023 C C . SER A 1 260 ? 2.332 -23.712 -5.226 1.00 75.12 260 SER A C 1
ATOM 2025 O O . SER A 1 260 ? 1.355 -23.695 -4.482 1.00 75.12 260 SER A O 1
ATOM 2027 N N . SER A 1 261 ? 2.210 -23.899 -6.545 1.00 82.81 261 SER A N 1
ATOM 2028 C CA . SER A 1 261 ? 0.926 -24.051 -7.241 1.00 82.81 261 SER A CA 1
ATOM 2029 C C . SER A 1 261 ? 0.345 -25.483 -7.202 1.00 82.81 261 SER A C 1
ATOM 2031 O O . SER A 1 261 ? 1.072 -26.459 -7.414 1.00 82.81 261 SER A O 1
ATOM 2033 N N . PRO A 1 262 ? -0.990 -25.654 -7.070 1.00 78.25 262 PRO A N 1
ATOM 2034 C CA . PRO A 1 262 ? -1.667 -26.943 -7.265 1.00 78.25 262 PRO A CA 1
ATOM 2035 C C . PRO A 1 262 ? -1.634 -27.460 -8.720 1.00 78.25 262 PRO A C 1
ATOM 2037 O O . PRO A 1 262 ? -1.985 -28.621 -8.964 1.00 78.25 262 PRO A O 1
ATOM 2040 N N . PHE A 1 263 ? -1.229 -26.627 -9.689 1.00 87.06 263 PHE A N 1
ATOM 2041 C CA . PHE A 1 263 ? -1.186 -26.967 -11.115 1.00 87.06 263 PHE A CA 1
ATOM 2042 C C . PHE A 1 263 ? 0.163 -27.512 -11.606 1.00 87.06 263 PHE A C 1
ATOM 2044 O O . PHE A 1 263 ? 0.275 -27.878 -12.776 1.00 87.06 263 PHE A O 1
ATOM 2051 N N . VAL A 1 264 ? 1.143 -27.690 -10.713 1.00 88.06 264 VAL A N 1
ATOM 2052 C CA . VAL A 1 264 ? 2.392 -28.409 -11.014 1.00 88.06 264 VAL A CA 1
ATOM 2053 C C . VAL A 1 264 ? 2.090 -29.799 -11.604 1.00 88.06 264 VAL A C 1
ATOM 2055 O O . VAL A 1 264 ? 1.228 -30.556 -11.127 1.00 88.06 264 VAL A O 1
ATOM 2058 N N . ASP A 1 265 ? 2.789 -30.106 -12.698 1.00 88.56 265 ASP A N 1
ATOM 2059 C CA . ASP A 1 265 ? 2.638 -31.304 -13.529 1.00 88.56 265 ASP A CA 1
ATOM 2060 C C . ASP A 1 265 ? 1.206 -31.549 -14.056 1.00 88.56 265 ASP A C 1
ATOM 2062 O O . ASP A 1 265 ? 0.811 -32.705 -14.258 1.00 88.56 265 ASP A O 1
ATOM 2066 N N . LYS A 1 266 ? 0.389 -30.500 -14.267 1.00 92.44 266 LYS A N 1
ATOM 2067 C CA . LYS A 1 266 ? -0.987 -30.633 -14.798 1.00 92.44 266 LYS A CA 1
ATOM 2068 C C . LYS A 1 266 ? -1.171 -30.278 -16.281 1.00 92.44 266 LYS A C 1
ATOM 2070 O O . LYS A 1 266 ? -2.284 -30.462 -16.770 1.00 92.44 266 LYS A O 1
ATOM 2075 N N . LEU A 1 267 ? -0.146 -29.821 -17.010 1.00 94.44 267 LEU A N 1
ATOM 2076 C CA . LEU A 1 267 ? -0.249 -29.569 -18.462 1.00 94.44 267 LEU A CA 1
ATOM 2077 C C . LEU A 1 267 ? -0.830 -30.789 -19.203 1.00 94.44 267 LEU A C 1
ATOM 2079 O O . LEU A 1 267 ? -0.489 -31.936 -18.905 1.00 94.44 267 LEU A O 1
ATOM 2083 N N . GLY A 1 268 ? -1.763 -30.541 -20.126 1.00 95.75 268 GLY A N 1
ATOM 2084 C CA . GLY A 1 268 ? -2.499 -31.567 -20.872 1.00 95.75 268 GLY A CA 1
ATOM 2085 C C . GLY A 1 268 ? -3.538 -32.356 -20.059 1.00 95.75 268 GLY A C 1
ATOM 2086 O O . GLY A 1 268 ? -4.267 -33.166 -20.631 1.00 95.75 268 GLY A O 1
ATOM 2087 N N . LYS A 1 269 ? -3.648 -32.143 -18.740 1.00 95.56 269 LYS A N 1
ATOM 2088 C CA . LYS A 1 269 ? -4.565 -32.884 -17.858 1.00 95.56 269 LYS A CA 1
ATOM 2089 C C . LYS A 1 269 ? -5.846 -32.086 -17.614 1.00 95.56 269 LYS A C 1
ATOM 2091 O O . LYS A 1 269 ? -5.870 -30.854 -17.643 1.00 95.56 269 LYS A O 1
ATOM 2096 N N . LYS A 1 270 ? -6.944 -32.802 -17.362 1.00 92.50 270 LYS A N 1
ATOM 2097 C CA . LYS A 1 270 ? -8.234 -32.193 -17.023 1.00 92.50 270 LYS A CA 1
ATOM 2098 C C . LYS A 1 270 ? -8.210 -31.679 -15.583 1.00 92.50 270 LYS A C 1
ATOM 2100 O O . LYS A 1 270 ? -8.095 -32.479 -14.658 1.00 92.50 270 LYS A O 1
ATOM 2105 N N . ILE A 1 271 ? -8.353 -30.366 -15.413 1.00 88.00 271 ILE A N 1
ATOM 2106 C CA . ILE A 1 271 ? -8.361 -29.680 -14.110 1.00 88.00 271 ILE A CA 1
ATOM 2107 C C . ILE A 1 271 ? -9.720 -29.055 -13.758 1.00 88.00 271 ILE A C 1
ATOM 2109 O O . ILE A 1 271 ? -9.966 -28.751 -12.595 1.00 88.00 271 ILE A O 1
ATOM 2113 N N . ALA A 1 272 ? -10.622 -28.894 -14.732 1.00 87.38 272 ALA A N 1
ATOM 2114 C CA . ALA A 1 272 ? -11.936 -28.280 -14.533 1.00 87.38 272 ALA A CA 1
ATOM 2115 C C . ALA A 1 272 ? -13.056 -28.987 -15.327 1.00 87.38 272 ALA A C 1
ATOM 2117 O O . ALA A 1 272 ? -12.838 -29.979 -16.030 1.00 87.38 272 ALA A O 1
ATOM 2118 N N . GLN A 1 273 ? -14.294 -28.495 -15.198 1.00 88.44 273 GLN A N 1
ATOM 2119 C CA . GLN A 1 273 ? -15.427 -28.998 -15.981 1.00 88.44 273 GLN A CA 1
ATOM 2120 C C . GLN A 1 273 ? -15.295 -28.617 -17.457 1.00 88.44 273 GLN A C 1
ATOM 2122 O O . GLN A 1 273 ? -14.750 -27.572 -17.796 1.00 88.44 273 GLN A O 1
ATOM 2127 N N . SER A 1 274 ? -15.842 -29.445 -18.351 1.00 90.94 274 SER A N 1
ATOM 2128 C CA . SER A 1 274 ? -15.649 -29.298 -19.804 1.00 90.94 274 SER A CA 1
ATOM 2129 C C . SER A 1 274 ? -16.443 -28.168 -20.466 1.00 90.94 274 SER A C 1
ATOM 2131 O O . SER A 1 274 ? -16.516 -28.103 -21.685 1.00 90.94 274 SER A O 1
ATOM 2133 N N . CYS A 1 275 ? -17.056 -27.299 -19.667 1.00 87.50 275 CYS A N 1
ATOM 2134 C CA . CYS A 1 275 ? -17.663 -26.044 -20.100 1.00 87.50 275 CYS A CA 1
ATOM 2135 C C . CYS A 1 275 ? -16.849 -24.808 -19.681 1.00 87.50 275 CYS A C 1
ATOM 2137 O O . CYS A 1 275 ? -17.277 -23.695 -19.965 1.00 87.50 275 CYS A O 1
ATOM 2139 N N . LEU A 1 276 ? -15.696 -24.996 -19.021 1.00 90.12 276 LEU A N 1
ATOM 2140 C CA . LEU A 1 276 ? -14.755 -23.926 -18.701 1.00 90.12 276 LEU A CA 1
ATOM 2141 C C . LEU A 1 276 ? -13.660 -23.847 -19.774 1.00 90.12 276 LEU A C 1
ATOM 2143 O O . LEU A 1 276 ? -12.861 -24.773 -19.918 1.00 90.12 276 LEU A O 1
ATOM 2147 N N . THR A 1 277 ? -13.595 -22.713 -20.463 1.00 93.00 277 THR A N 1
ATOM 2148 C CA . THR A 1 277 ? -12.442 -22.283 -21.261 1.00 93.00 277 THR A CA 1
ATOM 2149 C C . THR A 1 277 ? -12.020 -20.922 -20.720 1.00 93.00 277 THR A C 1
ATOM 2151 O O . THR A 1 277 ? -12.869 -20.051 -20.552 1.00 93.00 277 THR A O 1
ATOM 2154 N N . ALA A 1 278 ? -10.740 -20.750 -20.404 1.00 93.12 278 ALA A N 1
ATOM 2155 C CA . ALA A 1 278 ? -10.201 -19.543 -19.790 1.00 93.12 278 ALA A CA 1
ATOM 2156 C C . ALA A 1 278 ? -8.970 -19.059 -20.559 1.00 93.12 278 ALA A C 1
ATOM 2158 O O . ALA A 1 278 ? -8.117 -19.853 -20.965 1.00 93.12 278 ALA A O 1
ATOM 2159 N N . ILE A 1 279 ? -8.920 -17.752 -20.783 1.00 94.25 279 ILE A N 1
ATOM 2160 C CA . ILE A 1 279 ? -8.020 -17.087 -21.719 1.00 94.25 279 ILE A CA 1
ATOM 2161 C C . ILE A 1 279 ? -7.413 -15.879 -21.014 1.00 94.25 279 ILE A C 1
ATOM 2163 O O . ILE A 1 279 ? -8.108 -15.177 -20.285 1.00 94.25 279 ILE A O 1
ATOM 2167 N N . ASP A 1 280 ? -6.137 -15.621 -21.267 1.00 94.75 280 ASP A N 1
ATOM 2168 C CA . ASP A 1 280 ? -5.500 -14.344 -20.971 1.00 94.75 280 ASP A CA 1
ATOM 2169 C C . ASP A 1 280 ? -5.057 -13.676 -22.274 1.00 94.75 280 ASP A C 1
ATOM 2171 O O . ASP A 1 280 ? -4.403 -14.305 -23.103 1.00 94.75 280 ASP A O 1
ATOM 2175 N N . ASP A 1 281 ? -5.438 -12.420 -22.482 1.00 94.94 281 ASP A N 1
ATOM 2176 C CA . ASP A 1 281 ? -5.247 -11.732 -23.758 1.00 94.94 281 ASP A CA 1
ATOM 2177 C C . ASP A 1 281 ? -4.605 -10.358 -23.547 1.00 94.94 281 ASP A C 1
ATOM 2179 O O . ASP A 1 281 ? -5.163 -9.490 -22.875 1.00 94.94 281 ASP A O 1
ATOM 2183 N N . GLY A 1 282 ? -3.411 -10.157 -24.106 1.00 92.88 282 GLY A N 1
ATOM 2184 C CA . GLY A 1 282 ? -2.705 -8.874 -24.052 1.00 92.88 282 GLY A CA 1
ATOM 2185 C C . GLY A 1 282 ? -3.079 -7.881 -25.154 1.00 92.88 282 GLY A C 1
ATOM 2186 O O . GLY A 1 282 ? -2.588 -6.753 -25.124 1.00 92.88 282 GLY A O 1
ATOM 2187 N N . THR A 1 283 ? -3.893 -8.297 -26.131 1.00 93.62 283 THR A N 1
ATOM 2188 C CA . THR A 1 283 ? -4.023 -7.626 -27.439 1.00 93.62 283 THR A CA 1
ATOM 2189 C C . THR A 1 283 ? -5.316 -6.828 -27.626 1.00 93.62 283 THR A C 1
ATOM 2191 O O . THR A 1 283 ? -5.470 -6.136 -28.630 1.00 93.62 283 THR A O 1
ATOM 2194 N N . ILE A 1 284 ? -6.245 -6.893 -26.666 1.00 93.12 284 ILE A N 1
ATOM 2195 C CA . ILE A 1 284 ? -7.555 -6.230 -26.751 1.00 93.12 284 ILE A CA 1
ATOM 2196 C C . ILE A 1 284 ? -7.372 -4.695 -26.772 1.00 93.12 284 ILE A C 1
ATOM 2198 O O . ILE A 1 284 ? -6.758 -4.161 -25.843 1.00 93.12 284 ILE A O 1
ATOM 2202 N N . PRO A 1 285 ? -7.891 -3.957 -27.773 1.00 89.12 285 PRO A N 1
ATOM 2203 C CA . PRO A 1 285 ? -7.791 -2.497 -27.813 1.00 89.12 285 PRO A CA 1
ATOM 2204 C C . PRO A 1 285 ? -8.368 -1.823 -26.561 1.00 89.12 285 PRO A C 1
ATOM 2206 O O . PRO A 1 285 ? -9.382 -2.261 -26.022 1.00 89.12 285 PRO A O 1
ATOM 2209 N N . ASP A 1 286 ? -7.697 -0.764 -26.105 1.00 87.50 286 ASP A N 1
ATOM 2210 C CA . ASP A 1 286 ? -8.036 0.125 -24.980 1.00 87.50 286 ASP A CA 1
ATOM 2211 C C . ASP A 1 286 ? -8.297 -0.518 -23.596 1.00 87.50 286 ASP A C 1
ATOM 2213 O O . ASP A 1 286 ? -8.426 0.198 -22.600 1.00 87.50 286 ASP A O 1
ATOM 2217 N N . SER A 1 287 ? -8.319 -1.849 -23.470 1.00 90.62 287 SER A N 1
ATOM 2218 C CA . SER A 1 287 ? -8.499 -2.540 -22.188 1.00 90.62 287 SER A CA 1
ATOM 2219 C C . SER A 1 287 ? -7.322 -2.321 -21.229 1.00 90.62 287 SER A C 1
ATOM 2221 O O . SER A 1 287 ? -6.157 -2.265 -21.625 1.00 90.62 287 SER A O 1
ATOM 2223 N N . TRP A 1 288 ? -7.628 -2.218 -19.933 1.00 88.81 288 TRP A N 1
ATOM 2224 C CA . TRP A 1 288 ? -6.676 -1.828 -18.884 1.00 88.81 288 TRP A CA 1
ATOM 2225 C C . TRP A 1 288 ? -5.434 -2.730 -18.787 1.00 88.81 288 TRP A C 1
ATOM 2227 O O . TRP A 1 288 ? -4.324 -2.229 -18.579 1.00 88.81 288 TRP A O 1
ATOM 2237 N N . GLY A 1 289 ? -5.613 -4.046 -18.949 1.00 88.75 289 GLY A N 1
ATOM 2238 C CA . GLY A 1 289 ? -4.544 -5.047 -18.897 1.00 88.75 289 GLY A CA 1
ATOM 2239 C C . GLY A 1 289 ? -3.731 -5.172 -20.188 1.00 88.75 289 GLY A C 1
ATOM 2240 O O . GLY A 1 289 ? -2.733 -5.891 -20.202 1.00 88.75 289 GLY A O 1
ATOM 2241 N N . SER A 1 290 ? -4.125 -4.478 -21.260 1.00 91.19 290 SER A N 1
ATOM 2242 C CA . SER A 1 290 ? -3.422 -4.502 -22.542 1.00 91.19 290 SER A CA 1
ATOM 2243 C C . SER A 1 290 ? -2.147 -3.664 -22.520 1.00 91.19 290 SER A C 1
ATOM 2245 O O . SER A 1 290 ? -2.025 -2.653 -21.822 1.00 91.19 290 SER A O 1
ATOM 2247 N N . ILE A 1 291 ? -1.190 -4.078 -23.341 1.00 89.25 291 ILE A N 1
ATOM 2248 C CA . ILE A 1 291 ? 0.177 -3.550 -23.402 1.00 89.25 291 ILE A CA 1
ATOM 2249 C C . ILE A 1 291 ? 0.597 -3.402 -24.871 1.00 89.25 291 ILE A C 1
ATOM 2251 O O . ILE A 1 291 ? -0.056 -3.955 -25.751 1.00 89.25 291 ILE A O 1
ATOM 2255 N N . ASN A 1 292 ? 1.626 -2.603 -25.160 1.00 88.44 292 ASN A N 1
ATOM 2256 C CA . ASN A 1 292 ? 2.215 -2.542 -26.509 1.00 88.44 292 ASN A CA 1
ATOM 2257 C C . ASN A 1 292 ? 3.272 -3.644 -26.678 1.00 88.44 292 ASN A C 1
ATOM 2259 O O . ASN A 1 292 ? 3.347 -4.309 -27.707 1.00 88.44 292 ASN A O 1
ATOM 2263 N N . VAL A 1 293 ? 4.044 -3.852 -25.614 1.00 91.06 293 VAL A N 1
ATOM 2264 C CA . VAL A 1 293 ? 5.067 -4.877 -25.430 1.00 91.06 293 VAL A CA 1
ATOM 2265 C C . VAL A 1 293 ? 5.060 -5.275 -23.951 1.00 91.06 293 VAL A C 1
ATOM 2267 O O . VAL A 1 293 ? 4.649 -4.470 -23.108 1.00 91.06 293 VAL A O 1
ATOM 2270 N N . ASP A 1 294 ? 5.470 -6.498 -23.630 1.00 93.62 294 ASP A N 1
ATOM 2271 C CA . ASP A 1 294 ? 5.719 -6.918 -22.250 1.00 93.62 294 ASP A CA 1
ATOM 2272 C C . ASP A 1 294 ? 7.047 -6.367 -21.715 1.00 93.62 294 ASP A C 1
ATOM 2274 O O . ASP A 1 294 ? 7.869 -5.830 -22.462 1.00 93.62 294 ASP A O 1
ATOM 2278 N N . ASP A 1 295 ? 7.243 -6.441 -20.400 1.00 94.31 295 ASP A N 1
ATOM 2279 C CA . ASP A 1 295 ? 8.358 -5.763 -19.733 1.00 94.31 295 ASP A CA 1
ATOM 2280 C C . ASP A 1 295 ? 9.717 -6.474 -19.930 1.00 94.31 295 ASP A C 1
ATOM 2282 O O . ASP A 1 295 ? 10.734 -6.021 -19.406 1.00 94.31 295 ASP A O 1
ATOM 2286 N N . GLU A 1 296 ? 9.761 -7.549 -20.726 1.00 92.75 296 GLU A N 1
ATOM 2287 C CA . GLU A 1 296 ? 10.986 -8.194 -21.228 1.00 92.75 296 GLU A CA 1
ATOM 2288 C C . GLU A 1 296 ? 11.207 -7.964 -22.738 1.00 92.75 296 GLU A C 1
ATOM 2290 O O . GLU A 1 296 ? 12.107 -8.561 -23.337 1.00 92.75 296 GLU A O 1
ATOM 2295 N N . GLY A 1 297 ? 10.392 -7.112 -23.373 1.00 90.06 297 GLY A N 1
ATOM 2296 C CA . GLY A 1 297 ? 10.467 -6.815 -24.806 1.00 90.06 297 GLY A CA 1
ATOM 2297 C C . GLY A 1 297 ? 9.714 -7.799 -25.710 1.00 90.06 297 GLY A C 1
ATOM 2298 O O . GLY A 1 297 ? 9.898 -7.771 -26.927 1.00 90.06 297 GLY A O 1
ATOM 2299 N N . THR A 1 298 ? 8.869 -8.670 -25.153 1.00 91.06 298 THR A N 1
ATOM 2300 C CA . THR A 1 298 ? 8.109 -9.678 -25.909 1.00 91.06 298 THR A CA 1
ATOM 2301 C C . THR A 1 298 ? 6.750 -9.120 -26.342 1.00 91.06 298 THR A C 1
ATOM 2303 O O . THR A 1 298 ? 6.048 -8.484 -25.556 1.00 91.06 298 THR A O 1
ATOM 2306 N N . ALA A 1 299 ? 6.327 -9.364 -27.585 1.00 91.75 299 ALA A N 1
ATOM 2307 C CA . ALA A 1 299 ? 5.012 -8.921 -28.055 1.00 91.75 299 ALA A CA 1
ATOM 2308 C C . ALA A 1 299 ? 3.861 -9.641 -27.307 1.00 91.75 299 ALA A C 1
ATOM 2310 O O . ALA A 1 299 ? 3.951 -10.852 -27.082 1.00 91.75 299 ALA A O 1
ATOM 2311 N N . PRO A 1 300 ? 2.768 -8.942 -26.937 1.00 92.81 300 PRO A N 1
ATOM 2312 C CA . PRO A 1 300 ? 1.606 -9.564 -26.309 1.00 92.81 300 PRO A CA 1
ATOM 2313 C C . PRO A 1 300 ? 0.859 -10.493 -27.271 1.00 92.81 300 PRO A C 1
ATOM 2315 O O . PRO A 1 300 ? 0.842 -10.284 -28.482 1.00 92.81 300 PRO A O 1
ATOM 2318 N N . GLN A 1 301 ? 0.166 -11.486 -26.713 1.00 94.56 301 GLN A N 1
ATOM 2319 C CA . GLN A 1 301 ? -0.662 -12.422 -27.476 1.00 94.56 301 GLN A CA 1
ATOM 2320 C C . GLN A 1 301 ? -1.896 -12.880 -26.686 1.00 94.56 301 GLN A C 1
ATOM 2322 O O . GLN A 1 301 ? -2.081 -12.527 -25.518 1.00 94.56 301 GLN A O 1
ATOM 2327 N N . LYS A 1 302 ? -2.722 -13.702 -27.337 1.00 96.94 302 LYS A N 1
ATOM 2328 C CA . LYS A 1 302 ? -3.873 -14.393 -26.756 1.00 96.94 302 LYS A CA 1
ATOM 2329 C C . LYS A 1 302 ? -3.483 -15.802 -26.308 1.00 96.94 302 LYS A C 1
ATOM 2331 O O . LYS A 1 302 ? -3.331 -16.707 -27.125 1.00 96.94 302 LYS A O 1
ATOM 2336 N N . THR A 1 303 ? -3.346 -15.999 -25.005 1.00 96.50 303 THR A N 1
ATOM 2337 C CA . THR A 1 303 ? -2.931 -17.259 -24.383 1.00 96.50 303 THR A CA 1
ATOM 2338 C C . THR A 1 303 ? -4.155 -18.022 -23.871 1.00 96.50 303 THR A C 1
ATOM 2340 O O . THR A 1 303 ? -4.808 -17.610 -22.914 1.00 96.50 303 THR A O 1
ATOM 2343 N N . ILE A 1 304 ? -4.477 -19.164 -24.486 1.00 97.06 304 ILE A N 1
ATOM 2344 C CA . ILE A 1 304 ? -5.511 -20.073 -23.965 1.00 97.06 304 ILE A CA 1
ATOM 2345 C C . ILE A 1 304 ? -4.903 -20.857 -22.798 1.00 97.06 304 ILE A C 1
ATOM 2347 O O . ILE A 1 304 ? -4.064 -21.732 -23.013 1.00 97.06 304 ILE A O 1
ATOM 2351 N N . LEU A 1 305 ? -5.318 -20.544 -21.571 1.00 96.06 305 LEU A N 1
ATOM 2352 C CA . LEU A 1 305 ? -4.832 -21.203 -20.356 1.00 96.06 305 LEU A CA 1
ATOM 2353 C C . LEU A 1 305 ? -5.557 -22.533 -20.143 1.00 96.06 305 LEU A C 1
ATOM 2355 O O . LEU A 1 305 ? -4.925 -23.580 -20.023 1.00 96.06 305 LEU A O 1
ATOM 2359 N N . ILE A 1 306 ? -6.892 -22.513 -20.170 1.00 95.81 306 ILE A N 1
ATOM 2360 C CA . ILE A 1 306 ? -7.738 -23.705 -20.035 1.00 95.81 306 ILE A CA 1
ATOM 2361 C C . ILE A 1 306 ? -8.642 -23.806 -21.259 1.00 95.81 306 ILE A C 1
ATOM 2363 O O . ILE A 1 306 ? -9.281 -22.831 -21.636 1.00 95.81 306 ILE A O 1
ATOM 2367 N N . GLU A 1 307 ? -8.757 -24.994 -21.842 1.00 97.12 307 GLU A N 1
ATOM 2368 C CA . GLU A 1 307 ? -9.646 -25.285 -22.966 1.00 97.12 307 GLU A CA 1
ATOM 2369 C C . GLU A 1 307 ? -10.536 -26.477 -22.618 1.00 97.12 307 GLU A C 1
ATOM 2371 O O . GLU A 1 307 ? -10.042 -27.578 -22.376 1.00 97.12 307 GLU A O 1
ATOM 2376 N N . ASN A 1 308 ? -11.856 -26.274 -22.576 1.00 95.50 308 ASN A N 1
ATOM 2377 C CA . ASN A 1 308 ? -12.838 -27.321 -22.267 1.00 95.50 308 ASN A CA 1
ATOM 2378 C C . ASN A 1 308 ? -12.459 -28.154 -21.016 1.00 95.50 308 ASN A C 1
ATOM 2380 O O . ASN A 1 308 ? -12.581 -29.383 -20.980 1.00 95.50 308 ASN A O 1
ATOM 2384 N N . GLY A 1 309 ? -11.992 -27.469 -19.969 1.00 93.25 309 GLY A N 1
ATOM 2385 C CA . GLY A 1 309 ? -11.566 -28.036 -18.688 1.00 93.25 309 GLY A CA 1
ATOM 2386 C C . GLY A 1 309 ? -10.165 -28.664 -18.655 1.00 93.25 309 GLY A C 1
ATOM 2387 O O . GLY A 1 309 ? -9.767 -29.162 -17.599 1.00 93.25 309 GLY A O 1
ATOM 2388 N N . ILE A 1 310 ? -9.423 -28.660 -19.764 1.00 96.81 310 ILE A N 1
ATOM 2389 C CA . ILE A 1 310 ? -8.047 -29.170 -19.879 1.00 96.81 310 ILE A CA 1
ATOM 2390 C C . ILE A 1 310 ? -7.063 -28.005 -19.757 1.00 96.81 310 ILE A C 1
ATOM 2392 O O . ILE A 1 310 ? -7.242 -26.982 -20.413 1.00 96.81 310 ILE A O 1
ATOM 2396 N N . LEU A 1 311 ? -6.019 -28.156 -18.939 1.00 96.50 311 LEU A N 1
ATOM 2397 C CA . LEU A 1 311 ? -4.939 -27.174 -18.846 1.00 96.50 311 LEU A CA 1
ATOM 2398 C C . LEU A 1 311 ? -4.060 -27.237 -20.105 1.00 96.50 311 LEU A C 1
ATOM 2400 O O . LEU A 1 311 ? -3.500 -28.289 -20.417 1.00 96.50 311 LEU A O 1
ATOM 2404 N N . LYS A 1 312 ? -3.950 -26.117 -20.823 1.00 97.50 312 LYS A N 1
ATOM 2405 C CA . LYS A 1 312 ? -3.224 -26.000 -22.095 1.00 97.50 312 LYS A CA 1
ATOM 2406 C C . LYS A 1 312 ? -1.871 -25.315 -21.943 1.00 97.50 312 LYS A C 1
ATOM 2408 O O . LYS A 1 312 ? -0.894 -25.844 -22.455 1.00 97.50 312 LYS A O 1
ATOM 2413 N N . ASN A 1 313 ? -1.825 -24.176 -21.250 1.00 96.56 313 ASN A N 1
ATOM 2414 C CA . ASN A 1 313 ? -0.635 -23.334 -21.105 1.00 96.56 313 ASN A CA 1
ATOM 2415 C C . ASN A 1 313 ? -0.569 -22.705 -19.705 1.00 96.56 313 ASN A C 1
ATOM 2417 O O . ASN A 1 313 ? -1.592 -22.578 -19.029 1.00 96.56 313 ASN A O 1
ATOM 2421 N N . TYR A 1 314 ? 0.625 -22.256 -19.323 1.00 96.38 314 TYR A N 1
ATOM 2422 C CA . TYR A 1 314 ? 0.849 -21.301 -18.232 1.00 96.38 314 TYR A CA 1
ATOM 2423 C C . TYR A 1 314 ? 0.985 -19.874 -18.791 1.00 96.38 314 TYR A C 1
ATOM 2425 O O . TYR A 1 314 ? 1.071 -19.685 -20.005 1.00 96.38 314 TYR A O 1
ATOM 2433 N N . LEU A 1 315 ? 1.034 -18.878 -17.907 1.00 96.62 315 LEU A N 1
ATOM 2434 C CA . LEU A 1 315 ? 1.615 -17.568 -18.207 1.00 96.62 315 LEU A CA 1
ATOM 2435 C C . LEU A 1 315 ? 3.113 -17.635 -17.907 1.00 96.62 315 LEU A C 1
ATOM 2437 O O . LEU A 1 315 ? 3.477 -18.037 -16.807 1.00 96.62 315 LEU A O 1
ATOM 2441 N N . SER A 1 316 ? 3.956 -17.240 -18.862 1.00 95.88 316 SER A N 1
ATOM 2442 C CA . SER A 1 316 ? 5.407 -17.417 -18.814 1.00 95.88 316 SER A CA 1
ATOM 2443 C C . SER A 1 316 ? 6.198 -16.159 -19.176 1.00 95.88 316 SER A C 1
ATOM 2445 O O . SER A 1 316 ? 6.058 -15.612 -20.274 1.00 95.88 316 SER A O 1
ATOM 2447 N N . ASP A 1 317 ? 7.086 -15.774 -18.261 1.00 94.75 317 ASP A N 1
ATOM 2448 C CA . ASP A 1 317 ? 8.259 -14.915 -18.480 1.00 94.75 317 ASP A CA 1
ATOM 2449 C C . ASP A 1 317 ? 9.476 -15.737 -18.966 1.00 94.75 317 ASP A C 1
ATOM 2451 O O . ASP A 1 317 ? 9.371 -16.954 -19.145 1.00 94.75 317 ASP A O 1
ATOM 2455 N N . ARG A 1 318 ? 10.626 -15.087 -19.194 1.00 92.94 318 ARG A N 1
ATOM 2456 C CA . ARG A 1 318 ? 11.904 -15.697 -19.617 1.00 92.94 318 ARG A CA 1
ATOM 2457 C C . ARG A 1 318 ? 12.434 -16.777 -18.676 1.00 92.94 318 ARG A C 1
ATOM 2459 O O . ARG A 1 318 ? 12.865 -17.825 -19.152 1.00 92.94 318 ARG A O 1
ATOM 2466 N N . VAL A 1 319 ? 12.456 -16.525 -17.371 1.00 90.81 319 VAL A N 1
ATOM 2467 C CA . VAL A 1 319 ? 13.102 -17.424 -16.398 1.00 90.81 319 VAL A CA 1
ATOM 2468 C C . VAL A 1 319 ? 12.166 -18.583 -16.076 1.00 90.81 319 VAL A C 1
ATOM 2470 O O . VAL A 1 319 ? 12.576 -19.743 -16.063 1.00 90.81 319 VAL A O 1
ATOM 2473 N N . GLY A 1 320 ? 10.878 -18.278 -15.933 1.00 91.50 320 GLY A N 1
ATOM 2474 C CA . GLY A 1 320 ? 9.805 -19.253 -15.851 1.00 91.50 320 GLY A CA 1
ATOM 2475 C C . GLY A 1 320 ? 9.736 -20.190 -17.059 1.00 91.50 320 GLY A C 1
ATOM 2476 O O . GLY A 1 320 ? 9.597 -21.396 -16.868 1.00 91.50 320 GLY A O 1
ATOM 2477 N N . ALA A 1 321 ? 9.910 -19.672 -18.280 1.00 93.88 321 ALA A N 1
ATOM 2478 C CA . ALA A 1 321 ? 9.966 -20.478 -19.505 1.00 93.88 321 ALA A CA 1
ATOM 2479 C C . ALA A 1 321 ? 11.069 -21.543 -19.426 1.00 93.88 321 ALA A C 1
ATOM 2481 O O . ALA A 1 321 ? 10.825 -22.728 -19.665 1.00 93.88 321 ALA A O 1
ATOM 2482 N N . GLN A 1 322 ? 12.269 -21.118 -19.023 1.00 91.25 322 GLN A N 1
ATOM 2483 C CA . GLN A 1 322 ? 13.463 -21.955 -18.941 1.00 91.25 322 GLN A CA 1
ATOM 2484 C C . GLN A 1 322 ? 13.397 -22.992 -17.805 1.00 91.25 322 GLN A C 1
ATOM 2486 O O . GLN A 1 322 ? 13.795 -24.136 -18.013 1.00 91.25 322 GLN A O 1
ATOM 2491 N N . GLU A 1 323 ? 12.876 -22.637 -16.624 1.00 89.50 323 GLU A N 1
ATOM 2492 C CA . GLU A 1 323 ? 12.770 -23.573 -15.489 1.00 89.50 323 GLU A CA 1
ATOM 2493 C C . GLU A 1 323 ? 11.577 -24.536 -15.577 1.00 89.50 323 GLU A C 1
ATOM 2495 O O . GLU A 1 323 ? 11.645 -25.644 -15.042 1.00 89.50 323 GLU A O 1
ATOM 2500 N N . VAL A 1 324 ? 10.481 -24.136 -16.231 1.00 92.75 324 VAL A N 1
ATOM 2501 C CA . VAL A 1 324 ? 9.260 -24.955 -16.360 1.00 92.75 324 VAL A CA 1
ATOM 2502 C C . VAL A 1 324 ? 9.224 -25.739 -17.681 1.00 92.75 324 VAL A C 1
ATOM 2504 O O . VAL A 1 324 ? 8.506 -26.735 -17.775 1.00 92.75 324 VAL A O 1
ATOM 2507 N N . GLY A 1 325 ? 10.012 -25.341 -18.685 1.00 93.12 325 GLY A N 1
ATOM 2508 C CA . GLY A 1 325 ? 10.060 -25.987 -20.000 1.00 93.12 325 GLY A CA 1
ATOM 2509 C C . GLY A 1 325 ? 8.861 -25.629 -20.883 1.00 93.12 325 GLY A C 1
ATOM 2510 O O . GLY A 1 325 ? 8.225 -26.516 -21.452 1.00 93.12 325 GLY A O 1
ATOM 2511 N N . VAL A 1 326 ? 8.521 -24.338 -20.958 1.00 95.19 326 VAL A N 1
ATOM 2512 C CA . VAL A 1 326 ? 7.388 -23.804 -21.738 1.00 95.19 326 VAL A CA 1
ATOM 2513 C C . VAL A 1 326 ? 7.781 -22.545 -22.512 1.00 95.19 326 VAL A C 1
ATOM 2515 O O . VAL A 1 326 ? 8.751 -21.879 -22.171 1.00 95.19 326 VAL A O 1
ATOM 2518 N N . GLU A 1 327 ? 7.020 -22.201 -23.549 1.00 95.06 327 GLU A N 1
ATOM 2519 C CA . GLU A 1 327 ? 7.256 -20.992 -24.347 1.00 95.06 327 GLU A CA 1
ATOM 2520 C C . GLU A 1 327 ? 6.862 -19.703 -23.608 1.00 95.06 327 GLU A C 1
ATOM 2522 O O . GLU A 1 327 ? 5.862 -19.666 -22.886 1.00 95.06 327 GLU A O 1
ATOM 2527 N N . ARG A 1 328 ? 7.605 -18.611 -23.850 1.00 95.12 328 ARG A N 1
ATOM 2528 C CA . ARG A 1 328 ? 7.263 -17.264 -23.348 1.00 95.12 328 ARG A CA 1
ATOM 2529 C C . ARG A 1 328 ? 5.925 -16.795 -23.918 1.00 95.12 328 ARG A C 1
ATOM 2531 O O . ARG A 1 328 ? 5.674 -16.937 -25.113 1.00 95.12 328 ARG A O 1
ATOM 2538 N N . THR A 1 329 ? 5.086 -16.157 -23.098 1.00 96.12 329 THR A N 1
ATOM 2539 C CA . THR A 1 329 ? 3.711 -15.805 -23.507 1.00 96.12 329 THR A CA 1
ATOM 2540 C C . THR A 1 329 ? 3.427 -14.319 -23.726 1.00 96.12 329 THR A C 1
ATOM 2542 O O . THR A 1 329 ? 2.261 -13.966 -23.913 1.00 96.12 329 THR A O 1
ATOM 2545 N N . GLY A 1 330 ? 4.439 -13.445 -23.740 1.00 94.50 330 GLY A N 1
ATOM 2546 C CA . GLY A 1 330 ? 4.239 -11.996 -23.915 1.00 94.50 330 GLY A CA 1
ATOM 2547 C C . GLY A 1 330 ? 3.505 -11.361 -22.732 1.00 94.50 330 GLY A C 1
ATOM 2548 O O . GLY A 1 330 ? 2.597 -10.545 -22.914 1.00 94.50 330 GLY A O 1
ATOM 2549 N N . SER A 1 331 ? 3.784 -11.867 -21.533 1.00 95.44 331 SER A N 1
ATOM 2550 C CA . SER A 1 331 ? 3.053 -11.611 -20.290 1.00 95.44 331 SER A CA 1
ATOM 2551 C C . SER A 1 331 ? 3.983 -11.421 -19.090 1.00 95.44 331 SER A C 1
ATOM 2553 O O . SER A 1 331 ? 3.538 -11.556 -17.951 1.00 95.44 331 SER A O 1
ATOM 2555 N N . ALA A 1 332 ? 5.267 -11.146 -19.315 1.00 94.88 332 ALA A N 1
ATOM 2556 C CA . ALA A 1 332 ? 6.156 -10.714 -18.249 1.00 94.88 332 ALA A CA 1
ATOM 2557 C C . ALA A 1 332 ? 5.826 -9.258 -17.892 1.00 94.88 332 ALA A C 1
ATOM 2559 O O . ALA A 1 332 ? 5.808 -8.387 -18.766 1.00 94.88 332 ALA A O 1
ATOM 2560 N N . ARG A 1 333 ? 5.516 -8.985 -16.622 1.00 93.31 333 ARG A N 1
ATOM 2561 C CA . ARG A 1 333 ? 5.159 -7.638 -16.160 1.00 93.31 333 ARG A CA 1
ATOM 2562 C C . ARG A 1 333 ? 5.890 -7.261 -14.881 1.00 93.31 333 ARG A C 1
ATOM 2564 O O . ARG A 1 333 ? 6.166 -8.119 -14.042 1.00 93.31 333 ARG A O 1
ATOM 2571 N N . ARG A 1 334 ? 6.135 -5.963 -14.730 1.00 91.94 334 ARG A N 1
ATOM 2572 C CA . ARG A 1 334 ? 6.533 -5.308 -13.481 1.00 91.94 334 ARG A CA 1
ATOM 2573 C C . ARG A 1 334 ? 5.343 -4.588 -12.844 1.00 91.94 334 ARG A C 1
ATOM 2575 O O . ARG A 1 334 ? 4.320 -4.356 -13.493 1.00 91.94 334 ARG A O 1
ATOM 2582 N N . GLU A 1 335 ? 5.496 -4.237 -11.572 1.00 88.12 335 GLU A N 1
ATOM 2583 C CA . GLU A 1 335 ? 4.643 -3.252 -10.894 1.00 88.12 335 GLU A CA 1
ATOM 2584 C C . GLU A 1 335 ? 5.199 -1.833 -11.094 1.00 88.12 335 GLU A C 1
ATOM 2586 O O . GLU A 1 335 ? 4.459 -0.937 -11.488 1.00 88.12 335 GLU A O 1
ATOM 2591 N N . SER A 1 336 ? 6.517 -1.679 -10.941 1.00 91.00 336 SER A N 1
ATOM 2592 C CA . SER A 1 336 ? 7.312 -0.495 -11.294 1.00 91.00 336 SER A CA 1
ATOM 2593 C C . SER A 1 336 ? 8.775 -0.899 -11.545 1.00 91.00 336 SER A C 1
ATOM 2595 O O . SER A 1 336 ? 9.134 -2.075 -11.404 1.00 91.00 336 SER A O 1
ATOM 2597 N N . TYR A 1 337 ? 9.649 0.069 -11.833 1.00 91.62 337 TYR A N 1
ATOM 2598 C CA . TYR A 1 337 ? 11.111 -0.094 -11.858 1.00 91.62 337 TYR A CA 1
ATOM 2599 C C . TYR A 1 337 ? 11.726 -0.721 -10.589 1.00 91.62 337 TYR A C 1
ATOM 2601 O O . TYR A 1 337 ? 12.884 -1.135 -10.627 1.00 91.62 337 TYR A O 1
ATOM 2609 N N . MET A 1 338 ? 10.990 -0.788 -9.472 1.00 90.00 338 MET A N 1
ATOM 2610 C CA . MET A 1 338 ? 11.456 -1.396 -8.220 1.00 90.00 338 MET A CA 1
ATOM 2611 C C . MET A 1 338 ? 11.484 -2.934 -8.261 1.00 90.00 338 MET A C 1
ATOM 2613 O O . MET A 1 338 ? 12.126 -3.557 -7.416 1.00 90.00 338 MET A O 1
ATOM 2617 N N . TYR A 1 339 ? 10.837 -3.560 -9.253 1.00 88.44 339 TYR A N 1
ATOM 2618 C CA . TYR A 1 339 ? 10.600 -5.005 -9.283 1.00 88.44 339 TYR A CA 1
ATOM 2619 C C . TYR A 1 339 ? 11.151 -5.697 -10.537 1.00 88.44 339 TYR A C 1
ATOM 2621 O O . TYR A 1 339 ? 10.991 -5.230 -11.668 1.00 88.44 339 TYR A O 1
ATOM 2629 N N . ALA A 1 340 ? 11.736 -6.884 -10.353 1.00 89.31 340 ALA A N 1
ATOM 2630 C CA . ALA A 1 340 ? 12.041 -7.795 -11.453 1.00 89.31 340 ALA A CA 1
ATOM 2631 C C . ALA A 1 340 ? 10.744 -8.224 -12.183 1.00 89.31 340 ALA A C 1
ATOM 2633 O O . ALA A 1 340 ? 9.692 -8.337 -11.548 1.00 89.31 340 ALA A O 1
ATOM 2634 N N . PRO A 1 341 ? 10.783 -8.470 -13.506 1.00 90.88 341 PRO A N 1
ATOM 2635 C CA . PRO A 1 341 ? 9.602 -8.870 -14.250 1.00 90.88 341 PRO A CA 1
ATOM 2636 C C . PRO A 1 341 ? 9.308 -10.347 -13.988 1.00 90.88 341 PRO A C 1
ATOM 2638 O O . PRO A 1 341 ? 10.214 -11.180 -13.951 1.00 90.88 341 PRO A O 1
ATOM 2641 N N . VAL A 1 342 ? 8.028 -10.668 -13.847 1.00 91.56 342 VAL A N 1
ATOM 2642 C CA . VAL A 1 342 ? 7.529 -12.036 -13.654 1.00 91.56 342 VAL A CA 1
ATOM 2643 C C . VAL A 1 342 ? 6.287 -12.252 -14.507 1.00 91.56 342 VAL A C 1
ATOM 2645 O O . VAL A 1 342 ? 5.607 -11.294 -14.886 1.00 91.56 342 VAL A O 1
ATOM 2648 N N . SER A 1 343 ? 5.969 -13.506 -14.825 1.00 93.88 343 SER A N 1
ATOM 2649 C CA . SER A 1 343 ? 4.713 -13.865 -15.483 1.00 93.88 343 SER A CA 1
ATOM 2650 C C . SER A 1 343 ? 3.515 -13.298 -14.713 1.00 93.88 343 SER A C 1
ATOM 2652 O O . SER A 1 343 ? 3.335 -13.639 -13.547 1.00 93.88 343 SER A O 1
ATOM 2654 N N . ARG A 1 344 ? 2.685 -12.469 -15.353 1.00 93.50 344 ARG A N 1
ATOM 2655 C CA . ARG A 1 344 ? 1.452 -11.909 -14.781 1.00 93.50 344 ARG A CA 1
ATOM 2656 C C . ARG A 1 344 ? 0.342 -11.847 -15.822 1.00 93.50 344 ARG A C 1
ATOM 2658 O O . ARG A 1 344 ? 0.573 -11.777 -17.026 1.00 93.50 344 ARG A O 1
ATOM 2665 N N . MET A 1 345 ? -0.884 -11.804 -15.329 1.00 92.31 345 MET A N 1
ATOM 2666 C CA . MET A 1 345 ? -2.096 -11.650 -16.130 1.00 92.31 345 MET A CA 1
ATOM 2667 C C . MET A 1 345 ? -2.166 -10.298 -16.857 1.00 92.31 345 MET A C 1
ATOM 2669 O O . MET A 1 345 ? -1.624 -9.284 -16.401 1.00 92.31 345 MET A O 1
ATOM 2673 N N . ARG A 1 346 ? -2.868 -10.285 -17.992 1.00 92.75 346 ARG A N 1
ATOM 2674 C CA . ARG A 1 346 ? -3.176 -9.104 -18.811 1.00 92.75 346 ARG A CA 1
ATOM 2675 C C . ARG A 1 346 ? -4.681 -8.861 -18.724 1.00 92.75 346 ARG A C 1
ATOM 2677 O O . ARG A 1 346 ? -5.146 -8.431 -17.671 1.00 92.75 346 ARG A O 1
ATOM 2684 N N . ASN A 1 347 ? -5.459 -9.169 -19.763 1.00 91.94 347 ASN A N 1
ATOM 2685 C CA . ASN A 1 347 ? -6.918 -9.245 -19.658 1.00 91.94 347 ASN A CA 1
ATOM 2686 C C . ASN A 1 347 ? -7.331 -10.723 -19.579 1.00 91.94 347 ASN A C 1
ATOM 2688 O O . ASN A 1 347 ? -7.488 -11.383 -20.607 1.00 91.94 347 ASN A O 1
ATOM 2692 N N . THR A 1 348 ? -7.488 -11.250 -18.362 1.00 90.75 348 THR A N 1
ATOM 2693 C CA . THR A 1 348 ? -7.914 -12.641 -18.138 1.00 90.75 348 THR A CA 1
ATOM 2694 C C . THR A 1 348 ? -9.432 -12.751 -18.034 1.00 90.75 348 THR A C 1
ATOM 2696 O O . THR A 1 348 ? -10.064 -12.016 -17.276 1.00 90.75 348 THR A O 1
ATOM 2699 N N . TYR A 1 349 ? -10.028 -13.689 -18.769 1.00 89.50 349 TYR A N 1
ATOM 2700 C CA . TYR A 1 349 ? -11.470 -13.932 -18.782 1.00 89.50 349 TYR A CA 1
ATOM 2701 C C . TYR A 1 349 ? -11.810 -15.409 -19.014 1.00 89.50 349 TYR A C 1
ATOM 2703 O O . TYR A 1 349 ? -11.048 -16.179 -19.603 1.00 89.50 349 TYR A O 1
ATOM 2711 N N . ILE A 1 350 ? -13.002 -15.804 -18.567 1.00 90.12 350 ILE A N 1
ATOM 2712 C CA . ILE A 1 350 ? -13.642 -17.053 -18.988 1.00 90.12 350 ILE A CA 1
ATOM 2713 C C . ILE A 1 350 ? -14.368 -16.765 -20.307 1.00 90.12 350 ILE A C 1
ATOM 2715 O O . ILE A 1 350 ? -15.087 -15.775 -20.413 1.00 90.12 350 ILE A O 1
ATOM 2719 N N . ALA A 1 351 ? -14.169 -17.611 -21.316 1.00 90.50 351 ALA A N 1
ATOM 2720 C CA . ALA A 1 351 ? -14.791 -17.452 -22.627 1.00 90.50 351 ALA A CA 1
ATOM 2721 C C . ALA A 1 351 ? -16.299 -17.769 -22.601 1.00 90.50 351 ALA A C 1
ATOM 2723 O O . ALA A 1 351 ? -16.759 -18.602 -21.811 1.00 90.50 351 ALA A O 1
ATOM 2724 N N . ALA A 1 352 ? -17.053 -17.147 -23.512 1.00 87.69 352 ALA A N 1
ATOM 2725 C CA . ALA A 1 352 ? -18.486 -17.371 -23.665 1.00 87.69 352 ALA A CA 1
ATOM 2726 C C . ALA A 1 352 ? -18.832 -18.853 -23.910 1.00 87.69 352 ALA A C 1
ATOM 2728 O O . ALA A 1 352 ? -18.190 -19.566 -24.686 1.00 87.69 352 ALA A O 1
ATOM 2729 N N . GLY A 1 353 ? -19.862 -19.316 -23.203 1.00 84.12 353 GLY A N 1
ATOM 2730 C CA . GLY A 1 353 ? -20.406 -20.667 -23.239 1.00 84.12 353 GLY A CA 1
ATOM 2731 C C . GLY A 1 353 ? -21.726 -20.745 -24.011 1.00 84.12 353 GLY A C 1
ATOM 2732 O O . GLY A 1 353 ? -21.916 -20.073 -25.017 1.00 84.12 353 GLY A O 1
ATOM 2733 N N . LYS A 1 354 ? -22.628 -21.639 -23.575 1.00 85.06 354 LYS A N 1
ATOM 2734 C CA . LYS A 1 354 ? -23.847 -22.014 -24.327 1.00 85.06 354 LYS A CA 1
ATOM 2735 C C . LYS A 1 354 ? -25.149 -22.086 -23.506 1.00 85.06 354 LYS A C 1
ATOM 2737 O O . LYS A 1 354 ? -26.151 -22.534 -24.049 1.00 85.06 354 LYS A O 1
ATOM 2742 N N . ASP A 1 355 ? -25.142 -21.710 -22.223 1.00 84.75 355 ASP A N 1
ATOM 2743 C CA . ASP A 1 355 ? -26.362 -21.667 -21.387 1.00 84.75 355 ASP A CA 1
ATOM 2744 C C . ASP A 1 355 ? -26.742 -20.203 -21.111 1.00 84.75 355 ASP A C 1
ATOM 2746 O O . ASP A 1 355 ? -25.854 -19.385 -20.876 1.00 84.75 355 ASP A O 1
ATOM 2750 N N . SER A 1 356 ? -28.040 -19.881 -21.104 1.00 88.88 356 SER A N 1
ATOM 2751 C CA . SER A 1 356 ? -28.555 -18.574 -20.658 1.00 88.88 356 SER A CA 1
ATOM 2752 C C . SER A 1 356 ? -28.633 -18.476 -19.127 1.00 88.88 356 SER A C 1
ATOM 2754 O O . SER A 1 356 ? -28.516 -19.486 -18.426 1.00 88.88 356 SER A O 1
ATOM 2756 N N . LEU A 1 357 ? -28.888 -17.269 -18.597 1.00 87.94 357 LEU A N 1
ATOM 2757 C CA . LEU A 1 357 ? -29.097 -17.061 -17.158 1.00 87.94 357 LEU A CA 1
ATOM 2758 C C . LEU A 1 357 ? -30.271 -17.903 -16.660 1.00 87.94 357 LEU A C 1
ATOM 2760 O O . LEU A 1 357 ? -30.109 -18.696 -15.739 1.00 87.94 357 LEU A O 1
ATOM 2764 N N . ASP A 1 358 ? -31.409 -17.811 -17.342 1.00 90.62 358 ASP A N 1
ATOM 2765 C CA . ASP A 1 358 ? -32.640 -18.533 -17.007 1.00 90.62 358 ASP A CA 1
ATOM 2766 C C . ASP A 1 358 ? -32.426 -20.053 -17.063 1.00 90.62 358 ASP A C 1
ATOM 2768 O O . ASP A 1 358 ? -32.929 -20.790 -16.219 1.00 90.62 358 ASP A O 1
ATOM 2772 N N . SER A 1 359 ? -31.602 -20.543 -17.999 1.00 90.00 359 SER A N 1
ATOM 2773 C CA . SER A 1 359 ? -31.227 -21.961 -18.067 1.00 90.00 359 SER A CA 1
ATOM 2774 C C . SER A 1 359 ? -30.304 -22.412 -16.928 1.00 90.00 359 SER A C 1
ATOM 2776 O O . SER A 1 359 ? -30.252 -23.613 -16.651 1.00 90.00 359 SER A O 1
ATOM 2778 N N . MET A 1 360 ? -29.544 -21.509 -16.302 1.00 88.38 360 MET A N 1
ATOM 2779 C CA . MET A 1 360 ? -28.739 -21.820 -15.115 1.00 88.38 360 MET A CA 1
ATOM 2780 C C . MET A 1 360 ? -29.561 -21.699 -13.830 1.00 88.38 360 MET A C 1
ATOM 2782 O O . MET A 1 360 ? -29.415 -22.538 -12.940 1.00 88.38 360 MET A O 1
ATOM 2786 N N . LEU A 1 361 ? -30.452 -20.706 -13.755 1.00 92.38 361 LEU A N 1
ATOM 2787 C CA . LEU A 1 361 ? -31.364 -20.504 -12.633 1.00 92.38 361 LEU A CA 1
ATOM 2788 C C . LEU A 1 361 ? -32.389 -21.640 -12.533 1.00 92.38 361 LEU A C 1
ATOM 2790 O O . LEU A 1 361 ? -32.523 -22.216 -11.459 1.00 92.38 361 LEU A O 1
ATOM 2794 N N . SER A 1 362 ? -33.042 -22.035 -13.635 1.00 91.44 362 SER A N 1
ATOM 2795 C CA . SER A 1 362 ? -34.178 -22.983 -13.670 1.00 91.44 362 SER A CA 1
ATOM 2796 C C . SER A 1 362 ? -33.946 -24.350 -13.012 1.00 91.44 362 SER A C 1
ATOM 2798 O O . SER A 1 362 ? -34.898 -25.070 -12.721 1.00 91.44 362 SER A O 1
ATOM 2800 N N . GLY A 1 363 ? -32.692 -24.729 -12.753 1.00 86.50 363 GLY A N 1
ATOM 2801 C CA . GLY A 1 363 ? -32.340 -25.938 -12.013 1.00 86.50 363 GLY A CA 1
ATOM 2802 C C . GLY A 1 363 ? -32.219 -25.780 -10.490 1.00 86.50 363 GLY A C 1
ATOM 2803 O O . GLY A 1 363 ? -31.831 -26.759 -9.852 1.00 86.50 363 GLY A O 1
ATOM 2804 N N . ILE A 1 364 ? -32.461 -24.598 -9.914 1.00 93.31 364 ILE A N 1
ATOM 2805 C CA . ILE A 1 364 ? -32.123 -24.246 -8.523 1.00 93.31 364 ILE A CA 1
ATOM 2806 C C . ILE A 1 364 ? -33.389 -23.912 -7.720 1.00 93.31 364 ILE A C 1
ATOM 2808 O O . ILE A 1 364 ? -33.971 -22.839 -7.866 1.00 93.31 364 ILE A O 1
ATOM 2812 N N . ASP A 1 365 ? -33.780 -24.818 -6.822 1.00 92.56 365 ASP A N 1
ATOM 2813 C CA . ASP A 1 365 ? -34.971 -24.659 -5.971 1.00 92.56 365 ASP A CA 1
ATOM 2814 C C . ASP A 1 365 ? -34.766 -23.565 -4.902 1.00 92.56 365 ASP A C 1
ATOM 2816 O O . ASP A 1 365 ? -35.647 -22.739 -4.663 1.00 92.56 365 ASP A O 1
ATOM 2820 N N . TYR A 1 366 ? -33.569 -23.527 -4.304 1.00 93.81 366 TYR A N 1
ATOM 2821 C CA . TYR A 1 366 ? -33.091 -22.458 -3.424 1.00 93.81 366 TYR A CA 1
ATOM 2822 C C . TYR A 1 366 ? -31.585 -22.234 -3.630 1.00 93.81 366 TYR A C 1
ATOM 2824 O O . TYR A 1 366 ? -30.830 -23.206 -3.708 1.00 93.81 366 TYR A O 1
ATOM 2832 N N . GLY A 1 367 ? -31.134 -20.980 -3.694 1.00 94.44 367 GLY A N 1
ATOM 2833 C CA . GLY A 1 367 ? -29.717 -20.627 -3.854 1.00 94.44 367 GLY A CA 1
ATOM 2834 C C . GLY A 1 367 ? -29.452 -19.121 -3.797 1.00 94.44 367 GLY A C 1
ATOM 2835 O O . GLY A 1 367 ? -30.327 -18.351 -3.409 1.00 94.44 367 GLY A O 1
ATOM 2836 N N . LEU A 1 368 ? -28.255 -18.705 -4.216 1.00 93.12 368 LEU A N 1
ATOM 2837 C CA . LEU A 1 368 ? -27.824 -17.302 -4.270 1.00 93.12 368 LEU A CA 1
ATOM 2838 C C . LEU A 1 368 ? -27.403 -16.918 -5.696 1.00 93.12 368 LEU A C 1
ATOM 2840 O O . LEU A 1 368 ? -26.574 -17.592 -6.305 1.00 93.12 368 LEU A O 1
ATOM 2844 N N . PHE A 1 369 ? -27.920 -15.806 -6.212 1.00 93.44 369 PHE A N 1
ATOM 2845 C CA . PHE A 1 369 ? -27.381 -15.118 -7.380 1.00 93.44 369 PHE A CA 1
ATOM 2846 C C . PHE A 1 369 ? -26.498 -13.961 -6.903 1.00 93.44 369 PHE A C 1
ATOM 2848 O O . PHE A 1 369 ? -26.989 -12.923 -6.462 1.00 93.44 369 PHE A O 1
ATOM 2855 N N . ALA A 1 370 ? -25.183 -14.160 -6.961 1.00 90.75 370 ALA A N 1
ATOM 2856 C CA . ALA A 1 370 ? -24.185 -13.150 -6.640 1.00 90.75 370 ALA A CA 1
ATOM 2857 C C . ALA A 1 370 ? -23.910 -12.307 -7.895 1.00 90.75 370 ALA A C 1
ATOM 2859 O O . ALA A 1 370 ? -23.038 -12.639 -8.702 1.00 90.75 370 ALA A O 1
ATOM 2860 N N . LYS A 1 371 ? -24.701 -11.246 -8.090 1.00 88.62 371 LYS A N 1
ATOM 2861 C CA . LYS A 1 371 ? -24.624 -10.362 -9.263 1.00 88.62 371 LYS A CA 1
ATOM 2862 C C . LYS A 1 371 ? -23.377 -9.477 -9.223 1.00 88.62 371 LYS A C 1
ATOM 2864 O O . LYS A 1 371 ? -22.741 -9.291 -10.256 1.00 88.62 371 LYS A O 1
ATOM 2869 N N . LYS A 1 372 ? -23.011 -8.975 -8.039 1.00 84.81 372 LYS A N 1
ATOM 2870 C CA . LYS A 1 372 ? -21.773 -8.220 -7.796 1.00 84.81 372 LYS A CA 1
ATOM 2871 C C . LYS A 1 372 ? -21.157 -8.613 -6.454 1.00 84.81 372 LYS A C 1
ATOM 2873 O O . LYS A 1 372 ? -21.855 -9.042 -5.538 1.00 84.81 372 LYS A O 1
ATOM 2878 N N . MET A 1 373 ? -19.845 -8.466 -6.340 1.00 76.88 373 MET A N 1
ATOM 2879 C CA . MET A 1 373 ? -19.043 -8.893 -5.196 1.00 76.88 373 MET A CA 1
ATOM 2880 C C . MET A 1 373 ? -18.110 -7.767 -4.765 1.00 76.88 373 MET A C 1
ATOM 2882 O O . MET A 1 373 ? -17.649 -6.998 -5.609 1.00 76.88 373 MET A O 1
ATOM 2886 N N . GLY A 1 374 ? -17.857 -7.689 -3.462 1.00 70.81 374 GLY A N 1
ATOM 2887 C CA . GLY A 1 374 ? -16.904 -6.773 -2.854 1.00 70.81 374 GLY A CA 1
ATOM 2888 C C . GLY A 1 374 ? -15.519 -7.405 -2.707 1.00 70.81 374 GLY A C 1
ATOM 2889 O O . GLY A 1 374 ? -15.126 -8.295 -3.463 1.00 70.81 374 GLY A O 1
ATOM 2890 N N . GLY A 1 375 ? -14.772 -6.939 -1.705 1.00 66.06 375 GLY A N 1
ATOM 2891 C CA . GLY A 1 375 ? -13.429 -7.432 -1.405 1.00 66.06 375 GLY A CA 1
ATOM 2892 C C . GLY A 1 375 ? -13.390 -8.902 -0.968 1.00 66.06 375 GLY A C 1
ATOM 2893 O O . GLY A 1 375 ? -14.373 -9.468 -0.476 1.00 66.06 375 GLY A O 1
ATOM 2894 N N . GLY A 1 376 ? -12.214 -9.505 -1.113 1.00 68.62 376 GLY A N 1
ATOM 2895 C CA . GLY A 1 376 ? -11.915 -10.883 -0.736 1.00 68.62 376 GLY A CA 1
ATOM 2896 C C . GLY A 1 376 ? -10.411 -11.121 -0.640 1.00 68.62 376 GLY A C 1
ATOM 2897 O O . GLY A 1 376 ? -9.625 -10.184 -0.766 1.00 68.62 376 GLY A O 1
ATOM 2898 N N . SER A 1 377 ? -10.015 -12.365 -0.395 1.00 61.25 377 SER A N 1
ATOM 2899 C CA . SER A 1 377 ? -8.613 -12.785 -0.344 1.00 61.25 377 SER A CA 1
ATOM 2900 C C . SER A 1 377 ? -8.460 -14.272 -0.667 1.00 61.25 377 SER A C 1
ATOM 2902 O O . SER A 1 377 ? -9.357 -15.077 -0.393 1.00 61.25 377 SER A O 1
ATOM 2904 N N . VAL A 1 378 ? -7.308 -14.638 -1.235 1.00 64.25 378 VAL A N 1
ATOM 2905 C CA . VAL A 1 378 ? -6.938 -16.019 -1.577 1.00 64.25 378 VAL A CA 1
ATOM 2906 C C . VAL A 1 378 ? -5.531 -16.321 -1.072 1.00 64.25 378 VAL A C 1
ATOM 2908 O O . VAL A 1 378 ? -4.656 -15.461 -1.083 1.00 64.25 378 VAL A O 1
ATOM 2911 N N . ASN A 1 379 ? -5.299 -17.559 -0.640 1.00 62.09 379 ASN A N 1
ATOM 2912 C CA . ASN A 1 379 ? -3.966 -18.089 -0.370 1.00 62.09 379 ASN A CA 1
ATOM 2913 C C . ASN A 1 379 ? -3.543 -19.006 -1.535 1.00 62.09 379 ASN A C 1
ATOM 2915 O O . ASN A 1 379 ? -4.025 -20.140 -1.597 1.00 62.09 379 ASN A O 1
ATOM 2919 N N . PRO A 1 380 ? -2.636 -18.587 -2.442 1.00 60.88 380 PRO A N 1
ATOM 2920 C CA . PRO A 1 380 ? -2.265 -19.393 -3.609 1.00 60.88 380 PRO A CA 1
ATOM 2921 C C . PRO A 1 380 ? -1.638 -20.754 -3.266 1.00 60.88 380 PRO A C 1
ATOM 2923 O O . PRO A 1 380 ? -1.798 -21.706 -4.026 1.00 60.88 380 PRO A O 1
ATOM 2926 N N . SER A 1 381 ? -0.968 -20.869 -2.110 1.00 58.25 381 SER A N 1
ATOM 2927 C CA . SER A 1 381 ? -0.283 -22.101 -1.678 1.00 58.25 381 SER A CA 1
ATOM 2928 C C . SER A 1 381 ? -1.224 -23.157 -1.090 1.00 58.25 381 SER A C 1
ATOM 2930 O O . SER A 1 381 ? -0.896 -24.343 -1.084 1.00 58.25 381 SER A O 1
ATOM 2932 N N . THR A 1 382 ? -2.391 -22.759 -0.572 1.00 61.44 382 THR A N 1
ATOM 2933 C CA . THR A 1 382 ? -3.415 -23.705 -0.089 1.00 61.44 382 THR A CA 1
ATOM 2934 C C . THR A 1 382 ? -4.623 -23.797 -1.020 1.00 61.44 382 THR A C 1
ATOM 2936 O O . THR A 1 382 ? -5.322 -24.810 -1.003 1.00 61.44 382 THR A O 1
ATOM 2939 N N . GLY A 1 383 ? -4.875 -22.766 -1.826 1.00 61.59 383 GLY A N 1
ATOM 2940 C CA . GLY A 1 383 ? -6.076 -22.586 -2.637 1.00 61.59 383 GLY A CA 1
ATOM 2941 C C . GLY A 1 383 ? -7.305 -22.116 -1.848 1.00 61.59 383 GLY A C 1
ATOM 2942 O O . GLY A 1 383 ? -8.398 -22.117 -2.409 1.00 61.59 383 GLY A O 1
ATOM 2943 N N . GLU A 1 384 ? -7.177 -21.777 -0.561 1.00 64.94 384 GLU A N 1
ATOM 2944 C CA . GLU A 1 384 ? -8.289 -21.266 0.260 1.00 64.94 384 GLU A CA 1
ATOM 2945 C C . GLU A 1 384 ? -8.668 -19.837 -0.139 1.00 64.94 384 GLU A C 1
ATOM 2947 O O . GLU A 1 384 ? -7.784 -19.020 -0.397 1.00 64.94 384 GLU A O 1
ATOM 2952 N N . PHE A 1 385 ? -9.971 -19.542 -0.185 1.00 69.44 385 PHE A N 1
ATOM 2953 C CA . PHE A 1 385 ? -10.500 -18.236 -0.579 1.00 69.44 385 PHE A CA 1
ATOM 2954 C C . PHE A 1 385 ? -11.698 -17.779 0.260 1.00 69.44 385 PHE A C 1
ATOM 2956 O O . PHE A 1 385 ? -12.498 -18.597 0.722 1.00 69.44 385 PHE A O 1
ATOM 2963 N N . ASN A 1 386 ? -11.849 -16.458 0.377 1.00 70.69 386 ASN A N 1
ATOM 2964 C CA . ASN A 1 386 ? -13.044 -15.760 0.853 1.00 70.69 386 ASN A CA 1
ATOM 2965 C C . ASN A 1 386 ? -13.359 -14.567 -0.074 1.00 70.69 386 ASN A C 1
ATOM 2967 O O . ASN A 1 386 ? -12.444 -13.870 -0.497 1.00 70.69 386 ASN A O 1
ATOM 2971 N N . PHE A 1 387 ? -14.635 -14.317 -0.385 1.00 74.38 387 PHE A N 1
ATOM 2972 C CA . PHE A 1 387 ? -15.086 -13.119 -1.117 1.00 74.38 387 PHE A CA 1
ATOM 2973 C C . PHE A 1 387 ? -16.462 -12.654 -0.628 1.00 74.38 387 PHE A C 1
ATOM 2975 O O . PHE A 1 387 ? -17.382 -13.464 -0.536 1.00 74.38 387 PHE A O 1
ATOM 2982 N N . SER A 1 388 ? -16.623 -11.359 -0.358 1.00 78.69 388 SER A N 1
ATOM 2983 C CA . SER A 1 388 ? -17.899 -10.748 0.054 1.00 78.69 388 SER A CA 1
ATOM 2984 C C . SER A 1 388 ? -18.831 -10.462 -1.135 1.00 78.69 388 SER A C 1
ATOM 2986 O O . SER A 1 388 ? -18.370 -10.168 -2.235 1.00 78.69 388 SER A O 1
ATOM 2988 N N . VAL A 1 389 ? -20.149 -10.517 -0.930 1.00 84.19 389 VAL A N 1
ATOM 2989 C CA . VAL A 1 389 ? -21.170 -10.182 -1.942 1.00 84.19 389 VAL A CA 1
ATOM 2990 C C . VAL A 1 389 ? -21.599 -8.711 -1.788 1.00 84.19 389 VAL A C 1
ATOM 2992 O O . VAL A 1 389 ? -22.138 -8.346 -0.748 1.00 84.19 389 VAL A O 1
ATOM 2995 N N . GLU A 1 390 ? -21.391 -7.871 -2.816 1.00 83.19 390 GLU A N 1
ATOM 2996 C CA . GLU A 1 390 ? -21.851 -6.460 -2.845 1.00 83.19 390 GLU A CA 1
ATOM 2997 C C . GLU A 1 390 ? -23.309 -6.362 -3.320 1.00 83.19 390 GLU A C 1
ATOM 2999 O O . GLU A 1 390 ? -24.052 -5.502 -2.863 1.00 83.19 390 GLU A O 1
ATOM 3004 N N . GLU A 1 391 ? -23.729 -7.235 -4.242 1.00 89.88 391 GLU A N 1
ATOM 3005 C CA . GLU A 1 391 ? -25.090 -7.259 -4.780 1.00 89.88 391 GLU A CA 1
ATOM 3006 C C . GLU A 1 391 ? -25.556 -8.713 -4.953 1.00 89.88 391 GLU A C 1
ATOM 3008 O O . GLU A 1 391 ? -25.183 -9.394 -5.916 1.00 89.88 391 GLU A O 1
ATOM 3013 N N . GLY A 1 392 ? -26.338 -9.203 -3.989 1.00 92.31 392 GLY A N 1
ATOM 3014 C CA . GLY A 1 392 ? -26.847 -10.574 -3.936 1.00 92.31 392 GLY A CA 1
ATOM 3015 C C . GLY A 1 392 ? -28.368 -10.643 -4.038 1.00 92.31 392 GLY A C 1
ATOM 3016 O O . GLY A 1 392 ? -29.067 -9.715 -3.639 1.00 92.31 392 GLY A O 1
ATOM 3017 N N . TYR A 1 393 ? -28.885 -11.760 -4.550 1.00 94.81 393 TYR A N 1
ATOM 3018 C CA . TYR A 1 393 ? -30.320 -12.061 -4.609 1.00 94.81 393 TYR A CA 1
ATOM 3019 C C . TYR A 1 393 ? -30.569 -13.533 -4.289 1.00 94.81 393 TYR A C 1
ATOM 3021 O O . TYR A 1 393 ? -29.795 -14.398 -4.705 1.00 94.81 393 TYR A O 1
ATOM 3029 N N . VAL A 1 394 ? -31.664 -13.852 -3.604 1.00 95.50 394 VAL A N 1
ATOM 3030 C CA . VAL A 1 394 ? -32.079 -15.248 -3.418 1.00 95.50 394 VAL A CA 1
ATOM 3031 C C . VAL A 1 394 ? -32.573 -15.805 -4.755 1.00 95.50 394 VAL A C 1
ATOM 3033 O O . VAL A 1 394 ? -33.304 -15.142 -5.487 1.00 95.50 394 VAL A O 1
ATOM 3036 N N . ILE A 1 395 ? -32.193 -17.039 -5.076 1.00 95.94 395 ILE A N 1
ATOM 3037 C CA . ILE A 1 395 ? -32.812 -17.823 -6.148 1.00 95.94 395 ILE A CA 1
ATOM 3038 C C . ILE A 1 395 ? -33.899 -18.681 -5.503 1.00 95.94 395 ILE A C 1
ATOM 3040 O O . ILE A 1 395 ? -33.596 -19.432 -4.575 1.00 95.94 395 ILE A O 1
ATOM 3044 N N . ARG A 1 396 ? -35.144 -18.592 -5.979 1.00 95.12 396 ARG A N 1
ATOM 3045 C CA . ARG A 1 396 ? -36.282 -19.400 -5.505 1.00 95.12 396 ARG A CA 1
ATOM 3046 C C . ARG A 1 396 ? -36.995 -20.030 -6.695 1.00 95.12 396 ARG A C 1
ATOM 3048 O O . ARG A 1 396 ? -37.386 -19.314 -7.613 1.00 95.12 396 ARG A O 1
ATOM 3055 N N . ASN A 1 397 ? -37.177 -21.352 -6.684 1.00 94.19 397 ASN A N 1
ATOM 3056 C CA . ASN A 1 397 ? -37.848 -22.111 -7.752 1.00 94.19 397 ASN A CA 1
ATOM 3057 C C . ASN A 1 397 ? -37.365 -21.712 -9.162 1.00 94.19 397 ASN A C 1
ATOM 3059 O O . ASN A 1 397 ? -38.161 -21.470 -10.068 1.00 94.19 397 ASN A O 1
ATOM 3063 N N . GLY A 1 398 ? -36.051 -21.554 -9.318 1.00 93.94 398 GLY A N 1
ATOM 3064 C CA . GLY A 1 398 ? -35.408 -21.177 -10.570 1.00 93.94 398 GLY A CA 1
ATOM 3065 C C . GLY A 1 398 ? -35.577 -19.730 -11.040 1.00 93.94 398 GLY A C 1
ATOM 3066 O O . GLY A 1 398 ? -35.263 -19.446 -12.191 1.00 93.94 398 GLY A O 1
ATOM 3067 N N . ASN A 1 399 ? -36.035 -18.822 -10.176 1.00 95.44 399 ASN A N 1
ATOM 3068 C CA . ASN A 1 399 ? -36.196 -17.396 -10.465 1.00 95.44 399 ASN A CA 1
ATOM 3069 C C . ASN A 1 399 ? -35.347 -16.546 -9.506 1.00 95.44 399 ASN A C 1
ATOM 3071 O O . ASN A 1 399 ? -35.110 -16.950 -8.367 1.00 95.44 399 ASN A O 1
ATOM 3075 N N . ILE A 1 400 ? -34.914 -15.360 -9.948 1.00 94.94 400 ILE A N 1
ATOM 3076 C CA . ILE A 1 400 ? -34.346 -14.336 -9.055 1.00 94.94 400 ILE A CA 1
ATOM 3077 C C . ILE A 1 400 ? -35.493 -13.757 -8.217 1.00 94.94 400 ILE A C 1
ATOM 3079 O O . ILE A 1 400 ? -36.524 -13.372 -8.766 1.00 94.94 400 ILE A O 1
ATOM 3083 N N . ALA A 1 401 ? -35.310 -13.723 -6.900 1.00 94.44 401 ALA A N 1
ATOM 3084 C CA . ALA A 1 401 ? -36.286 -13.252 -5.926 1.00 94.44 401 ALA A CA 1
ATOM 3085 C C . ALA A 1 401 ? -35.736 -12.035 -5.153 1.00 94.44 401 ALA A C 1
ATOM 3087 O O . ALA A 1 401 ? -35.236 -11.090 -5.764 1.00 94.44 401 ALA A O 1
ATOM 3088 N N . GLU A 1 402 ? -35.855 -12.015 -3.826 1.00 94.38 402 GLU A N 1
ATOM 3089 C CA . GLU A 1 402 ? -35.502 -10.860 -3.002 1.00 94.38 402 GLU A CA 1
ATOM 3090 C C . GLU A 1 402 ? -33.984 -10.553 -2.970 1.00 94.38 402 GLU A C 1
ATOM 3092 O O . GLU A 1 402 ? -33.167 -11.483 -2.994 1.00 94.38 402 GLU A O 1
ATOM 3097 N N . PRO A 1 403 ? -33.580 -9.267 -2.895 1.00 95.06 403 PRO A N 1
ATOM 3098 C CA . PRO A 1 403 ? -32.186 -8.880 -2.694 1.00 95.06 403 PRO A CA 1
ATOM 3099 C C . PRO A 1 403 ? -31.705 -9.240 -1.282 1.00 95.06 403 PRO A C 1
ATOM 3101 O O . PRO A 1 403 ? -32.451 -9.115 -0.307 1.00 95.06 403 PRO A O 1
ATOM 3104 N N . VAL A 1 404 ? -30.437 -9.643 -1.165 1.00 91.75 404 VAL A N 1
ATOM 3105 C CA . VAL A 1 404 ? -29.804 -10.043 0.101 1.00 91.75 404 VAL A CA 1
ATOM 3106 C C . VAL A 1 404 ? -28.356 -9.571 0.236 1.00 91.75 404 VAL A C 1
ATOM 3108 O O . VAL A 1 404 ? -27.591 -9.559 -0.730 1.00 91.75 404 VAL A O 1
ATOM 3111 N N . ARG A 1 405 ? -27.975 -9.242 1.474 1.00 85.81 405 ARG A N 1
ATOM 3112 C CA . ARG A 1 405 ? -26.646 -8.765 1.887 1.00 85.81 405 ARG A CA 1
ATOM 3113 C C . ARG A 1 405 ? -25.995 -9.693 2.927 1.00 85.81 405 ARG A C 1
ATOM 3115 O O . ARG A 1 405 ? -26.613 -10.643 3.409 1.00 85.81 405 ARG A O 1
ATOM 3122 N N . GLY A 1 406 ? -24.733 -9.420 3.267 1.00 74.75 406 GLY A N 1
ATOM 3123 C CA . GLY A 1 406 ? -23.986 -10.132 4.319 1.00 74.75 406 GLY A CA 1
ATOM 3124 C C . GLY A 1 406 ? -23.515 -11.548 3.960 1.00 74.75 406 GLY A C 1
ATOM 3125 O O . GLY A 1 406 ? -23.129 -12.308 4.842 1.00 74.75 406 GLY A O 1
ATOM 3126 N N . ALA A 1 407 ? -23.543 -11.921 2.679 1.00 82.19 407 ALA A N 1
ATOM 3127 C CA . ALA A 1 407 ? -23.023 -13.202 2.214 1.00 82.19 407 ALA A CA 1
ATOM 3128 C C . ALA A 1 407 ? -21.518 -13.128 1.906 1.00 82.19 407 ALA A C 1
ATOM 3130 O O . ALA A 1 407 ? -21.063 -12.219 1.211 1.00 82.19 407 ALA A O 1
ATOM 3131 N N . THR A 1 408 ? -20.776 -14.148 2.343 1.00 80.12 408 THR A N 1
ATOM 3132 C CA . THR A 1 408 ? -19.359 -14.350 2.010 1.00 80.12 408 THR A CA 1
ATOM 3133 C C . THR A 1 408 ? -19.168 -15.748 1.429 1.00 80.12 408 THR A C 1
ATOM 3135 O O . THR A 1 408 ? -19.503 -16.753 2.057 1.00 80.12 408 THR A O 1
ATOM 3138 N N . LEU A 1 409 ? -18.628 -15.826 0.213 1.00 79.81 409 LEU A N 1
ATOM 3139 C CA . LEU A 1 409 ? -18.309 -17.075 -0.469 1.00 79.81 409 LEU A CA 1
ATOM 3140 C C . LEU A 1 409 ? -16.947 -17.586 0.006 1.00 79.81 409 LEU A C 1
ATOM 3142 O O . LEU A 1 409 ? -15.912 -17.034 -0.366 1.00 79.81 409 LEU A O 1
ATOM 3146 N N . ILE A 1 410 ? -16.955 -18.651 0.808 1.00 73.50 410 ILE A N 1
ATOM 3147 C CA . ILE A 1 410 ? -15.751 -19.340 1.292 1.00 73.50 410 ILE A CA 1
ATOM 3148 C C . ILE A 1 410 ? -15.535 -20.670 0.563 1.00 73.50 410 ILE A C 1
ATOM 3150 O O . ILE A 1 410 ? -16.490 -21.385 0.244 1.00 73.50 410 ILE A O 1
ATOM 3154 N N . GLY A 1 411 ? -14.279 -21.035 0.301 1.00 68.19 411 GLY A N 1
ATOM 3155 C CA . GLY A 1 411 ? -13.973 -22.280 -0.401 1.00 68.19 411 GLY A CA 1
ATOM 3156 C C . GLY A 1 411 ? -12.489 -22.613 -0.515 1.00 68.19 411 GLY A C 1
ATOM 3157 O O . GLY A 1 411 ? -11.630 -21.948 0.057 1.00 68.19 411 GLY A O 1
ATOM 3158 N N . LYS A 1 412 ? -12.196 -23.698 -1.245 1.00 63.41 412 LYS A N 1
ATOM 3159 C CA . LYS A 1 412 ? -10.834 -24.182 -1.496 1.00 63.41 412 LYS A CA 1
ATOM 3160 C C . LYS A 1 412 ? -10.697 -24.744 -2.911 1.00 63.41 412 LYS A C 1
ATOM 3162 O O . LYS A 1 412 ? -11.381 -25.708 -3.264 1.00 63.41 412 LYS A O 1
ATOM 3167 N N . GLY A 1 413 ? -9.817 -24.144 -3.708 1.00 53.94 413 GLY A N 1
ATOM 3168 C CA . GLY A 1 413 ? -9.444 -24.602 -5.045 1.00 53.94 413 GLY A CA 1
ATOM 3169 C C . GLY A 1 413 ? -8.764 -25.978 -5.040 1.00 53.94 413 GLY A C 1
ATOM 3170 O O . GLY A 1 413 ? -8.360 -26.504 -4.004 1.00 53.94 413 GLY A O 1
ATOM 3171 N N . GLY A 1 414 ? -8.660 -26.599 -6.217 1.00 42.69 414 GLY A N 1
ATOM 3172 C CA . GLY A 1 414 ? -7.873 -27.824 -6.418 1.00 42.69 414 GLY A CA 1
ATOM 3173 C C . GLY A 1 414 ? -8.465 -29.141 -5.888 1.00 42.69 414 GLY A C 1
ATOM 3174 O O . GLY A 1 414 ? -7.910 -30.201 -6.179 1.00 42.69 414 GLY A O 1
ATOM 3175 N N . ARG A 1 415 ? -9.600 -29.150 -5.168 1.00 35.28 415 ARG A N 1
ATOM 3176 C CA . ARG A 1 415 ? -10.287 -30.418 -4.846 1.00 35.28 415 ARG A CA 1
ATOM 3177 C C . ARG A 1 415 ? -10.889 -31.044 -6.108 1.00 35.28 415 ARG A C 1
ATOM 3179 O O . ARG A 1 415 ? -11.921 -30.591 -6.597 1.00 35.28 415 ARG A O 1
ATOM 3186 N N . ASN A 1 416 ? -10.289 -32.146 -6.569 1.00 29.41 416 ASN A N 1
ATOM 3187 C CA . ASN A 1 416 ? -10.910 -33.068 -7.526 1.00 29.41 416 ASN A CA 1
ATOM 3188 C C . ASN A 1 416 ? -12.350 -33.382 -7.092 1.00 29.41 416 ASN A C 1
ATOM 3190 O O . ASN A 1 416 ? -12.584 -33.785 -5.951 1.00 29.41 416 ASN A O 1
ATOM 3194 N N . SER A 1 417 ? -13.312 -33.205 -8.000 1.00 30.73 417 SER A N 1
ATOM 3195 C CA . SER A 1 417 ? -14.736 -33.322 -7.687 1.00 30.73 417 SER A CA 1
ATOM 3196 C C . SER A 1 417 ? -15.128 -34.771 -7.376 1.00 30.73 417 SER A C 1
ATOM 3198 O O . SER A 1 417 ? -15.419 -35.555 -8.285 1.00 30.73 417 SER A O 1
ATOM 3200 N N . SER A 1 418 ? -15.163 -35.127 -6.092 1.00 25.25 418 SER A N 1
ATOM 3201 C CA . SER A 1 418 ? -15.805 -36.354 -5.631 1.00 25.25 418 SER A CA 1
ATOM 3202 C C . SER A 1 418 ? -17.310 -36.301 -5.918 1.00 25.25 418 SER A C 1
ATOM 3204 O O . SER A 1 418 ? -17.942 -35.246 -5.848 1.00 25.25 418 SER A O 1
ATOM 3206 N N . LYS A 1 419 ? -17.889 -37.451 -6.283 1.00 24.73 419 LYS A N 1
ATOM 3207 C CA . LYS A 1 419 ? -19.340 -37.580 -6.484 1.00 24.73 419 LYS A CA 1
ATOM 3208 C C . LYS A 1 419 ? -20.065 -37.348 -5.156 1.00 24.73 419 LYS A C 1
ATOM 3210 O O . LYS A 1 419 ? -19.572 -37.764 -4.107 1.00 24.73 419 LYS A O 1
ATOM 3215 N N . ASP A 1 420 ? -21.251 -36.747 -5.207 1.00 30.36 420 ASP A N 1
ATOM 3216 C CA . ASP A 1 420 ? -22.168 -36.785 -4.069 1.00 30.36 420 ASP A CA 1
ATOM 3217 C C . ASP A 1 420 ? -22.766 -38.195 -3.883 1.00 30.36 420 ASP A C 1
ATOM 3219 O O . ASP A 1 420 ? -22.607 -39.084 -4.727 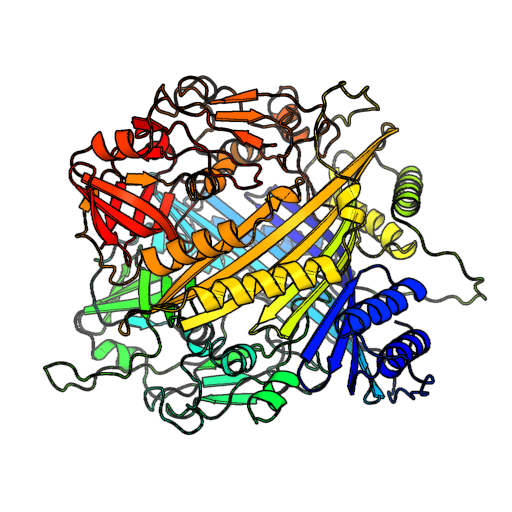1.00 30.36 420 ASP A O 1
ATOM 3223 N N . LYS A 1 421 ? -23.474 -38.404 -2.767 1.00 26.73 421 LYS A N 1
ATOM 3224 C CA . LYS A 1 421 ? -24.133 -39.683 -2.450 1.00 26.73 421 LYS A CA 1
ATOM 3225 C C . LYS A 1 421 ? -25.364 -39.989 -3.327 1.00 26.73 421 LYS A C 1
ATOM 3227 O O . LYS A 1 421 ? -25.980 -41.030 -3.131 1.00 26.73 421 LYS A O 1
ATOM 3232 N N . TYR A 1 422 ? -25.715 -39.123 -4.281 1.00 35.12 422 TYR A N 1
ATOM 3233 C CA . TYR A 1 422 ? -26.907 -39.247 -5.130 1.00 35.12 422 TYR A CA 1
ATOM 3234 C C . TYR A 1 422 ? -26.585 -39.390 -6.627 1.00 35.12 422 TYR A C 1
ATOM 3236 O O . TYR A 1 422 ? -27.493 -39.549 -7.441 1.00 35.12 422 TYR A O 1
ATOM 3244 N N . GLY A 1 423 ? -25.304 -39.347 -7.012 1.00 25.89 423 GLY A N 1
ATOM 3245 C CA . GLY A 1 423 ? -24.835 -39.579 -8.380 1.00 25.89 423 GLY A CA 1
ATOM 3246 C C . GLY A 1 423 ? -25.198 -38.479 -9.386 1.00 25.89 423 GLY A C 1
ATOM 3247 O O . GLY A 1 423 ? -24.983 -38.655 -10.588 1.00 25.89 423 GLY A O 1
ATOM 3248 N N . ARG A 1 424 ? -25.739 -37.339 -8.934 1.00 27.44 424 ARG A N 1
ATOM 3249 C CA . ARG A 1 424 ? -26.268 -36.286 -9.814 1.00 27.44 424 ARG A CA 1
ATOM 3250 C C . ARG A 1 424 ? -25.151 -35.333 -10.252 1.00 27.44 424 ARG A C 1
ATOM 3252 O O . ARG A 1 424 ? -24.573 -34.604 -9.454 1.00 27.44 424 ARG A O 1
ATOM 3259 N N . LYS A 1 425 ? -24.859 -35.289 -11.559 1.00 25.75 425 LYS A N 1
ATOM 3260 C CA . LYS A 1 425 ? -23.892 -34.345 -12.154 1.00 25.75 425 LYS A CA 1
ATOM 3261 C C . LYS A 1 425 ? -24.430 -32.902 -12.126 1.00 25.75 425 LYS A C 1
ATOM 3263 O O . LYS A 1 425 ? -24.965 -32.431 -13.129 1.00 25.75 425 LYS A O 1
ATOM 3268 N N . ARG A 1 426 ? -24.275 -32.184 -11.008 1.00 27.95 426 ARG A N 1
ATOM 3269 C CA . ARG A 1 426 ? -24.597 -30.746 -10.900 1.00 27.95 426 ARG A CA 1
ATOM 3270 C C . ARG A 1 426 ? -23.437 -29.913 -10.344 1.00 27.95 426 ARG A C 1
ATOM 3272 O O . ARG A 1 426 ? -23.419 -29.518 -9.188 1.00 27.95 426 ARG A O 1
ATOM 3279 N N . PHE A 1 427 ? -22.513 -29.588 -11.243 1.00 25.27 427 PHE A N 1
ATOM 3280 C CA . PHE A 1 427 ? -21.819 -28.300 -11.273 1.00 25.27 427 PHE A CA 1
ATOM 3281 C C . PHE A 1 427 ? -21.921 -27.803 -12.722 1.00 25.27 427 PHE A C 1
ATOM 3283 O O . PHE A 1 427 ? -21.405 -28.458 -13.629 1.00 25.27 427 PHE A O 1
ATOM 3290 N N . ARG A 1 428 ? -22.636 -26.697 -12.955 1.00 26.02 428 ARG A N 1
ATOM 3291 C CA . ARG A 1 428 ? -22.681 -25.994 -14.245 1.00 26.02 428 ARG A CA 1
ATOM 3292 C C . ARG A 1 428 ? -22.247 -24.553 -14.009 1.00 26.02 428 ARG A C 1
ATOM 3294 O O . ARG A 1 428 ? -22.945 -23.811 -13.333 1.00 26.02 428 ARG A O 1
ATOM 3301 N N . THR A 1 429 ? -21.119 -24.179 -14.591 1.00 25.98 429 THR A N 1
ATOM 3302 C CA . THR A 1 429 ? -20.654 -22.796 -14.712 1.00 25.98 429 THR A CA 1
ATOM 3303 C C . THR A 1 429 ? -20.386 -22.535 -16.191 1.00 25.98 429 THR A C 1
ATOM 3305 O O . THR A 1 429 ? -19.648 -23.295 -16.822 1.00 25.98 429 THR A O 1
ATOM 3308 N N . ARG A 1 430 ? -21.038 -21.519 -16.766 1.00 31.16 430 ARG A N 1
ATOM 3309 C CA . ARG A 1 430 ? -20.862 -21.070 -18.158 1.00 31.16 430 ARG A CA 1
ATOM 3310 C C . ARG A 1 430 ? -20.980 -19.542 -18.198 1.00 31.16 430 ARG A C 1
ATOM 3312 O O . ARG A 1 430 ? -21.834 -18.995 -17.509 1.00 31.16 430 ARG A O 1
ATOM 3319 N N . CYS A 1 431 ? -20.129 -18.880 -18.978 1.00 29.16 431 CYS A N 1
ATOM 3320 C CA . CYS A 1 431 ? -20.236 -17.447 -19.290 1.00 29.16 431 CYS A CA 1
ATOM 3321 C C . CYS A 1 431 ? -21.121 -17.252 -20.543 1.00 29.16 431 CYS A C 1
ATOM 3323 O O . CYS A 1 431 ? -21.444 -18.241 -21.200 1.00 29.16 431 CYS A O 1
ATOM 3325 N N . TRP A 1 432 ? -21.652 -16.080 -20.898 1.00 24.14 432 TRP A N 1
ATOM 3326 C CA . TRP A 1 432 ? -21.292 -14.673 -20.635 1.00 24.14 432 TRP A CA 1
ATOM 3327 C C . TRP A 1 432 ? -20.163 -14.088 -21.480 1.00 24.14 432 TRP A C 1
ATOM 3329 O O . TRP A 1 432 ? -19.190 -14.757 -21.806 1.00 24.14 432 TRP A O 1
ATOM 3339 N N . ASP A 1 433 ? -20.346 -12.808 -21.790 1.00 20.14 433 ASP A N 1
ATOM 3340 C CA . ASP A 1 433 ? -19.496 -11.942 -22.598 1.00 20.14 433 ASP A CA 1
ATOM 3341 C C . ASP A 1 433 ? -19.271 -10.609 -21.855 1.00 20.14 433 ASP A C 1
ATOM 3343 O O . ASP A 1 433 ? -20.051 -10.244 -20.973 1.00 20.14 433 ASP A O 1
ATOM 3347 N N . VAL A 1 434 ? -18.235 -9.877 -22.283 1.00 21.70 434 VAL A N 1
ATOM 3348 C CA . VAL A 1 434 ? -17.912 -8.467 -21.963 1.00 21.70 434 VAL A CA 1
ATOM 3349 C C . VAL A 1 434 ? -17.482 -8.122 -20.515 1.00 21.70 434 VAL A C 1
ATOM 3351 O O . VAL A 1 434 ? -18.263 -8.159 -19.570 1.00 21.70 434 VAL A O 1
ATOM 3354 N N . TRP A 1 435 ? -16.216 -7.673 -20.443 1.00 23.19 435 TRP A N 1
ATOM 3355 C CA . TRP A 1 435 ? -15.532 -6.749 -19.508 1.00 23.19 435 TRP A CA 1
ATOM 3356 C C . TRP A 1 435 ? -15.651 -6.920 -17.975 1.00 23.19 435 TRP A C 1
ATOM 3358 O O . TRP A 1 435 ? -16.721 -6.991 -17.379 1.00 23.19 435 TRP A O 1
ATOM 3368 N N . CYS A 1 436 ? -14.486 -6.841 -17.322 1.00 23.80 436 CYS A N 1
ATOM 3369 C CA . CYS A 1 436 ? -14.318 -6.766 -15.869 1.00 23.80 436 CYS A CA 1
ATOM 3370 C C . CYS A 1 436 ? -13.930 -5.343 -15.428 1.00 23.80 436 CYS A C 1
ATOM 3372 O O . CYS A 1 436 ? -13.161 -4.669 -16.111 1.00 23.80 436 CYS A O 1
ATOM 3374 N N . GLY A 1 437 ? -14.410 -4.921 -14.253 1.00 23.08 437 GLY A N 1
ATOM 3375 C CA . GLY A 1 437 ? -13.811 -3.829 -13.471 1.00 23.08 437 GLY A CA 1
ATOM 3376 C C . GLY A 1 437 ? -12.756 -4.351 -12.481 1.00 23.08 437 GLY A C 1
ATOM 3377 O O . GLY A 1 437 ? -12.195 -5.423 -12.700 1.00 23.08 437 GLY A O 1
ATOM 3378 N N . PHE A 1 438 ? -12.573 -3.639 -11.356 1.00 27.84 438 PHE A N 1
ATOM 3379 C CA . PHE A 1 438 ? -11.638 -3.964 -10.251 1.00 27.84 438 PHE A CA 1
ATOM 3380 C C . PHE A 1 438 ? -10.137 -3.818 -10.616 1.00 27.84 438 PHE A C 1
ATOM 3382 O O . PHE A 1 438 ? -9.797 -3.418 -11.727 1.00 27.84 438 PHE A O 1
ATOM 3389 N N . TRP A 1 439 ? -9.191 -3.945 -9.679 1.00 25.47 439 TRP A N 1
ATOM 3390 C CA . TRP A 1 439 ? -9.033 -2.982 -8.570 1.00 25.47 439 TRP A CA 1
ATOM 3391 C C . TRP A 1 439 ? -7.567 -2.481 -8.500 1.00 25.47 439 TRP A C 1
ATOM 3393 O O . TRP A 1 439 ? -7.011 -2.189 -9.560 1.00 25.47 439 TRP A O 1
ATOM 3403 N N . PHE A 1 440 ? -6.975 -2.266 -7.320 1.00 22.69 440 PHE A N 1
ATOM 3404 C CA . PHE A 1 440 ? -5.657 -1.624 -7.144 1.00 22.69 440 PHE A CA 1
ATOM 3405 C C . PHE A 1 440 ? -4.446 -2.522 -7.466 1.00 22.69 440 PHE A C 1
ATOM 3407 O O . PHE A 1 440 ? -4.331 -3.615 -6.927 1.00 22.69 440 PHE A O 1
ATOM 3414 N N . CYS A 1 441 ? -3.480 -1.984 -8.218 1.00 21.30 441 CYS A N 1
ATOM 3415 C CA . CYS A 1 441 ? -2.248 -1.472 -7.598 1.00 21.30 441 CYS A CA 1
ATOM 3416 C C . CYS A 1 441 ? -1.732 -0.242 -8.377 1.00 21.30 441 CYS A C 1
ATOM 3418 O O . CYS A 1 441 ? -2.261 0.073 -9.449 1.00 21.30 441 CYS A O 1
ATOM 3420 N N . SER A 1 442 ? -0.787 0.500 -7.802 1.00 22.86 442 SER A N 1
ATOM 3421 C CA . SER A 1 442 ? -0.302 1.804 -8.291 1.00 22.86 442 SER A CA 1
ATOM 3422 C C . SER A 1 442 ? 1.021 1.705 -9.068 1.00 22.86 442 SER A C 1
ATOM 3424 O O . SER A 1 442 ? 1.795 0.792 -8.837 1.00 22.86 442 SER A O 1
ATOM 3426 N N . GLY A 1 443 ? 1.327 2.637 -9.975 1.00 22.80 443 GLY A N 1
ATOM 3427 C CA . GLY A 1 443 ? 0.500 3.776 -10.395 1.00 22.80 443 GLY A CA 1
ATOM 3428 C C . GLY A 1 443 ? 1.183 4.652 -11.446 1.00 22.80 443 GLY A C 1
ATOM 3429 O O . GLY A 1 443 ? 2.083 4.186 -12.124 1.00 22.80 443 GLY A O 1
ATOM 3430 N N . TYR A 1 444 ? 0.731 5.910 -11.551 1.00 25.62 444 TYR A N 1
ATOM 3431 C CA . TYR A 1 444 ? 1.544 7.065 -11.959 1.00 25.62 444 TYR A CA 1
ATOM 3432 C C . TYR A 1 444 ? 2.258 7.022 -13.374 1.00 25.62 444 TYR A C 1
ATOM 3434 O O . TYR A 1 444 ? 3.062 6.166 -13.699 1.00 25.62 444 TYR A O 1
ATOM 3442 N N . SER A 1 445 ? 2.109 8.072 -14.218 1.00 33.31 445 SER A N 1
ATOM 3443 C CA . SER A 1 445 ? 3.329 8.824 -14.590 1.00 33.31 445 SER A CA 1
ATOM 3444 C C . SER A 1 445 ? 3.190 9.763 -15.908 1.00 33.31 445 SER A C 1
ATOM 3446 O O . SER A 1 445 ? 2.058 10.158 -16.141 1.00 33.31 445 SER A O 1
ATOM 3448 N N . GLY A 1 446 ? 4.209 10.081 -16.812 1.00 29.58 446 GLY A N 1
ATOM 3449 C CA . GLY A 1 446 ? 4.641 11.441 -17.443 1.00 29.58 446 GLY A CA 1
ATOM 3450 C C . GLY A 1 446 ? 5.195 11.528 -18.933 1.00 29.58 446 GLY A C 1
ATOM 3451 O O . GLY A 1 446 ? 4.947 10.590 -19.658 1.00 29.58 446 GLY A O 1
ATOM 3452 N N . THR A 1 447 ? 5.856 12.491 -19.662 1.00 28.61 447 THR A N 1
ATOM 3453 C CA . THR A 1 447 ? 6.428 13.901 -19.697 1.00 28.61 447 THR A CA 1
ATOM 3454 C C . THR A 1 447 ? 6.587 14.425 -21.201 1.00 28.61 447 THR A C 1
ATOM 3456 O O . THR A 1 447 ? 6.501 13.587 -22.098 1.00 28.61 447 THR A O 1
ATOM 3459 N N . THR A 1 448 ? 6.822 15.727 -21.581 1.00 27.19 448 THR A N 1
ATOM 3460 C CA . THR A 1 448 ? 7.417 16.183 -22.923 1.00 27.19 448 THR A CA 1
ATOM 3461 C C . THR A 1 448 ? 7.895 17.675 -23.072 1.00 27.19 448 THR A C 1
ATOM 3463 O O . THR A 1 448 ? 7.608 18.500 -22.214 1.00 27.19 448 THR A O 1
ATOM 3466 N N . PHE A 1 449 ? 8.624 18.017 -24.169 1.00 25.17 449 PHE A N 1
ATOM 3467 C CA . PHE A 1 449 ? 9.553 19.178 -24.377 1.00 25.17 449 PHE A CA 1
ATOM 3468 C C . PHE A 1 449 ? 9.156 20.309 -25.378 1.00 25.17 449 PHE A C 1
ATOM 3470 O O . PHE A 1 449 ? 8.298 20.122 -26.237 1.00 25.17 449 PHE A O 1
ATOM 3477 N N . PHE A 1 450 ? 9.935 21.415 -25.382 1.00 21.03 450 PHE A N 1
ATOM 3478 C CA . PHE A 1 450 ? 10.158 22.334 -26.528 1.00 21.03 450 PHE A CA 1
ATOM 3479 C C . PHE A 1 450 ? 11.670 22.571 -26.805 1.00 21.03 450 PHE A C 1
ATOM 3481 O O . PHE A 1 450 ? 12.507 22.277 -25.955 1.00 21.03 450 PHE A O 1
ATOM 3488 N N . LYS A 1 451 ? 12.043 23.071 -28.000 1.00 25.44 451 LYS A N 1
ATOM 3489 C CA . LYS A 1 451 ? 13.445 23.165 -28.488 1.00 25.44 451 LYS A CA 1
ATOM 3490 C C . LYS A 1 451 ? 14.075 24.567 -28.387 1.00 25.44 451 LYS A C 1
ATOM 3492 O O . LYS A 1 451 ? 13.509 25.523 -28.903 1.00 25.44 451 LYS A O 1
ATOM 3497 N N . SER A 1 452 ? 15.341 24.641 -27.961 1.00 23.09 452 SER A N 1
ATOM 3498 C CA . SER A 1 452 ? 16.369 25.487 -28.606 1.00 23.09 452 SER A CA 1
ATOM 3499 C C . SER A 1 452 ? 17.771 24.903 -28.355 1.00 23.09 452 SER A C 1
ATOM 3501 O O . SER A 1 452 ? 17.973 24.214 -27.357 1.00 23.09 452 SER A O 1
ATOM 3503 N N . GLY A 1 453 ? 18.722 25.098 -29.275 1.00 33.44 453 GLY A N 1
ATOM 3504 C CA . GLY A 1 453 ? 20.041 24.451 -29.217 1.00 33.44 453 GLY A CA 1
ATOM 3505 C C . GLY A 1 453 ? 21.167 25.385 -28.768 1.00 33.44 453 GLY A C 1
ATOM 3506 O O . GLY A 1 453 ? 21.373 26.432 -29.379 1.00 33.44 453 GLY A O 1
ATOM 3507 N N . ARG A 1 454 ? 21.935 24.974 -27.750 1.00 25.34 454 ARG A N 1
ATOM 3508 C CA . ARG A 1 454 ? 23.275 25.491 -27.407 1.00 25.34 454 ARG A CA 1
ATOM 3509 C C . ARG A 1 454 ? 24.136 24.345 -26.868 1.00 25.34 454 ARG A C 1
ATOM 3511 O O . ARG A 1 454 ? 23.600 23.388 -26.316 1.00 25.34 454 ARG A O 1
ATOM 3518 N N . ASN A 1 455 ? 25.457 24.444 -27.015 1.00 29.00 455 ASN A N 1
ATOM 3519 C CA . ASN A 1 455 ? 26.390 23.458 -26.465 1.00 29.00 455 ASN A CA 1
ATOM 3520 C C . ASN A 1 455 ? 26.374 23.519 -24.930 1.00 29.00 455 ASN A C 1
ATOM 3522 O O . ASN A 1 455 ? 26.671 24.567 -24.359 1.00 29.00 455 ASN A O 1
ATOM 3526 N N . PHE A 1 456 ? 26.056 22.403 -24.272 1.00 31.77 456 PHE A N 1
ATOM 3527 C CA . PHE A 1 456 ? 26.073 22.299 -22.813 1.00 31.77 456 PHE A CA 1
ATOM 3528 C C . PHE A 1 456 ? 27.397 21.723 -22.306 1.00 31.77 456 PHE A C 1
ATOM 3530 O O . PHE A 1 456 ? 27.795 20.617 -22.671 1.00 31.77 456 PHE A O 1
ATOM 3537 N N . SER A 1 457 ? 28.048 22.459 -21.407 1.00 28.97 457 SER A N 1
ATOM 3538 C CA . SER A 1 457 ? 29.011 21.888 -20.468 1.00 28.97 457 SER A CA 1
ATOM 3539 C C . SER A 1 457 ? 28.285 20.974 -19.471 1.00 28.97 457 SER A C 1
ATOM 3541 O O . SER A 1 457 ? 27.115 21.190 -19.148 1.00 28.97 457 SER A O 1
ATOM 3543 N N . ARG A 1 458 ? 28.973 19.940 -18.969 1.00 37.91 458 ARG A N 1
ATOM 3544 C CA . ARG A 1 458 ? 28.420 19.047 -17.939 1.00 37.91 458 ARG A CA 1
ATOM 3545 C C . ARG A 1 458 ? 28.162 19.843 -16.651 1.00 37.91 458 ARG A C 1
ATOM 3547 O O . ARG A 1 458 ? 29.120 20.275 -16.013 1.00 37.91 458 ARG A O 1
ATOM 3554 N N . ARG A 1 459 ? 26.895 20.006 -16.253 1.00 46.38 459 ARG A N 1
ATOM 3555 C CA . ARG A 1 459 ? 26.542 20.331 -14.859 1.00 46.38 459 ARG A CA 1
ATOM 3556 C C . ARG A 1 459 ? 26.670 19.058 -14.002 1.00 46.38 459 ARG A C 1
ATOM 3558 O O . ARG A 1 459 ? 26.419 17.972 -14.529 1.00 46.38 459 ARG A O 1
ATOM 3565 N N . PRO A 1 460 ? 27.086 19.159 -12.727 1.00 51.62 460 PRO A N 1
ATOM 3566 C CA . PRO A 1 460 ? 27.125 18.014 -11.821 1.00 51.62 460 PRO A CA 1
ATOM 3567 C C . PRO A 1 460 ? 25.710 17.549 -11.443 1.00 51.62 460 PRO A C 1
ATOM 3569 O O . PRO A 1 460 ? 24.759 18.328 -11.472 1.00 51.62 460 PRO A O 1
ATOM 3572 N N . PHE A 1 461 ? 25.589 16.275 -11.068 1.00 64.19 461 PHE A N 1
ATOM 3573 C CA . PHE A 1 461 ? 24.360 15.690 -10.530 1.00 64.19 461 PHE A CA 1
ATOM 3574 C C . PHE A 1 461 ? 24.040 16.280 -9.143 1.00 64.19 461 PHE A C 1
ATOM 3576 O O . PHE A 1 461 ? 24.955 16.507 -8.348 1.00 64.19 461 PHE A O 1
ATOM 3583 N N . MET A 1 462 ? 22.762 16.534 -8.840 1.00 79.44 462 MET A N 1
ATOM 3584 C CA . MET A 1 462 ? 22.351 17.088 -7.542 1.00 79.44 462 MET A CA 1
ATOM 3585 C C . MET A 1 462 ? 22.163 15.981 -6.498 1.00 79.44 462 MET A C 1
ATOM 3587 O O . MET A 1 462 ? 21.582 14.935 -6.780 1.00 79.44 462 MET A O 1
ATOM 3591 N N . ASN A 1 463 ? 22.649 16.212 -5.277 1.00 87.00 463 ASN A N 1
ATOM 3592 C CA . ASN A 1 463 ? 22.370 15.337 -4.137 1.00 87.00 463 ASN A CA 1
ATOM 3593 C C . ASN A 1 463 ? 21.071 15.788 -3.437 1.00 87.00 463 ASN A C 1
ATOM 3595 O O . ASN A 1 463 ? 20.436 16.750 -3.874 1.00 87.00 463 ASN A O 1
ATOM 3599 N N . LEU A 1 464 ? 20.635 15.089 -2.383 1.00 91.38 464 LEU A N 1
ATOM 3600 C CA . LEU A 1 464 ? 19.357 15.410 -1.737 1.00 91.38 464 LEU A CA 1
ATOM 3601 C C . LEU A 1 464 ? 19.361 16.816 -1.109 1.00 91.38 464 LEU A C 1
ATOM 3603 O O . LEU A 1 464 ? 18.401 17.556 -1.298 1.00 91.38 464 LEU A O 1
ATOM 3607 N N . ASP A 1 465 ? 20.446 17.209 -0.436 1.00 92.88 465 ASP A N 1
ATOM 3608 C CA . ASP A 1 465 ? 20.583 18.533 0.182 1.00 92.88 465 ASP A CA 1
ATOM 3609 C C . ASP A 1 465 ? 20.561 19.656 -0.867 1.00 92.88 465 ASP A C 1
ATOM 3611 O O . ASP A 1 465 ? 19.746 20.570 -0.762 1.00 92.88 465 ASP A O 1
ATOM 3615 N N . SER A 1 466 ? 21.362 19.559 -1.936 1.00 94.00 466 SER A N 1
ATOM 3616 C CA . SER A 1 466 ? 21.381 20.586 -2.989 1.00 94.00 466 SER A CA 1
ATOM 3617 C C . SER A 1 466 ? 20.085 20.621 -3.809 1.00 94.00 466 SER A C 1
ATOM 3619 O O . SER A 1 466 ? 19.702 21.674 -4.317 1.00 94.00 466 SER A O 1
ATOM 3621 N N . SER A 1 467 ? 19.358 19.502 -3.887 1.00 95.62 467 SER A N 1
ATOM 3622 C CA . SER A 1 467 ? 18.008 19.446 -4.465 1.00 95.62 467 SER A CA 1
ATOM 3623 C C . SER A 1 467 ? 16.970 20.137 -3.572 1.00 95.62 467 SER A C 1
ATOM 3625 O O . SER A 1 467 ? 16.096 20.842 -4.079 1.00 95.62 467 SER A O 1
ATOM 3627 N N . VAL A 1 468 ? 17.077 19.997 -2.246 1.00 97.00 468 VAL A N 1
ATOM 3628 C CA . VAL A 1 468 ? 16.252 20.745 -1.284 1.00 97.00 468 VAL A CA 1
ATOM 3629 C C . VAL A 1 468 ? 16.561 22.242 -1.365 1.00 97.00 468 VAL A C 1
ATOM 3631 O O . VAL A 1 468 ? 15.637 23.040 -1.525 1.00 97.00 468 VAL A O 1
ATOM 3634 N N . GLU A 1 469 ? 17.836 22.641 -1.351 1.00 96.12 469 GLU A N 1
ATOM 3635 C CA . GLU A 1 469 ? 18.253 24.039 -1.544 1.00 96.12 469 GLU A CA 1
ATOM 3636 C C . GLU A 1 469 ? 17.727 24.624 -2.863 1.00 96.12 469 GLU A C 1
ATOM 3638 O O . GLU A 1 469 ? 17.231 25.755 -2.884 1.00 96.12 469 GLU A O 1
ATOM 3643 N N . TYR A 1 470 ? 17.764 23.845 -3.951 1.00 97.00 470 TYR A N 1
ATOM 3644 C CA . TYR A 1 470 ? 17.202 24.234 -5.243 1.00 97.00 470 TYR A CA 1
ATOM 3645 C C . TYR A 1 470 ? 15.695 24.502 -5.152 1.00 97.00 470 TYR A C 1
ATOM 3647 O O . TYR A 1 470 ? 15.243 25.573 -5.558 1.00 97.00 470 TYR A O 1
ATOM 3655 N N . VAL A 1 471 ? 14.913 23.585 -4.568 1.00 97.62 471 VAL A N 1
ATOM 3656 C CA . VAL A 1 471 ? 13.456 23.750 -4.404 1.00 97.62 471 VAL A CA 1
ATOM 3657 C C . VAL A 1 471 ? 13.131 24.967 -3.534 1.00 97.62 471 VAL A C 1
ATOM 3659 O O . VAL A 1 471 ? 12.308 25.792 -3.935 1.00 97.62 471 VAL A O 1
ATOM 3662 N N . LEU A 1 472 ? 13.825 25.157 -2.406 1.00 96.62 472 LEU A N 1
ATOM 3663 C CA . LEU A 1 472 ? 13.695 26.359 -1.569 1.00 96.62 472 LEU A CA 1
ATOM 3664 C C . LEU A 1 472 ? 14.020 27.637 -2.370 1.00 96.62 472 LEU A C 1
ATOM 3666 O O . LEU A 1 472 ? 13.327 28.649 -2.250 1.00 96.62 472 LEU A O 1
ATOM 3670 N N . GLY A 1 473 ? 15.051 27.591 -3.219 1.00 96.38 473 GLY A N 1
ATOM 3671 C CA . GLY A 1 473 ? 15.479 28.684 -4.095 1.00 96.38 473 GLY A CA 1
ATOM 3672 C C . GLY A 1 473 ? 14.576 28.945 -5.309 1.00 96.38 473 GLY A C 1
ATOM 3673 O O . GLY A 1 473 ? 14.617 30.049 -5.858 1.00 96.38 473 GLY A O 1
ATOM 3674 N N . VAL A 1 474 ? 13.760 27.977 -5.735 1.00 97.06 474 VAL A N 1
ATOM 3675 C CA . VAL A 1 474 ? 12.679 28.167 -6.719 1.00 97.06 474 VAL A CA 1
ATOM 3676 C C . VAL A 1 474 ? 11.457 28.780 -6.036 1.00 97.06 474 VAL A C 1
ATOM 3678 O O . VAL A 1 474 ? 10.927 29.774 -6.529 1.00 97.06 474 VAL A O 1
ATOM 3681 N N . CYS A 1 475 ? 11.052 28.266 -4.872 1.00 96.75 475 CYS A N 1
ATOM 3682 C CA . CYS A 1 475 ? 9.872 28.752 -4.149 1.00 96.75 475 CYS A CA 1
ATOM 3683 C C . CYS A 1 475 ? 10.025 30.211 -3.697 1.00 96.75 475 CYS A C 1
ATOM 3685 O O . CYS A 1 475 ? 9.106 31.001 -3.877 1.00 96.75 475 CYS A O 1
ATOM 3687 N N . LYS A 1 476 ? 11.219 30.622 -3.245 1.00 94.25 476 LYS A N 1
ATOM 3688 C CA . LYS A 1 476 ? 11.544 32.030 -2.919 1.00 94.25 476 LYS A CA 1
ATOM 3689 C C . LYS A 1 476 ? 11.483 33.005 -4.112 1.00 94.25 476 LYS A C 1
ATOM 3691 O O . LYS A 1 476 ? 11.610 34.207 -3.909 1.00 94.25 476 LYS A O 1
ATOM 3696 N N . LYS A 1 477 ? 11.319 32.514 -5.348 1.00 95.31 477 LYS A N 1
ATOM 3697 C CA . LYS A 1 477 ? 11.128 33.322 -6.574 1.00 95.31 477 LYS A CA 1
ATOM 3698 C C . LYS A 1 477 ? 9.678 33.300 -7.073 1.00 95.31 477 LYS A C 1
ATOM 3700 O O . LYS A 1 477 ? 9.396 33.834 -8.145 1.00 95.31 477 LYS A O 1
ATOM 3705 N N . LYS A 1 478 ? 8.775 32.640 -6.345 1.00 95.75 478 LYS A N 1
ATOM 3706 C CA . LYS A 1 478 ? 7.352 32.533 -6.664 1.00 95.75 478 LYS A CA 1
ATOM 3707 C C . LYS A 1 478 ? 6.538 33.402 -5.710 1.00 95.75 478 LYS A C 1
ATOM 3709 O O . LYS A 1 478 ? 6.900 33.598 -4.557 1.00 95.75 478 LYS A O 1
ATOM 3714 N N . ASP A 1 479 ? 5.424 33.893 -6.230 1.00 93.94 479 ASP A N 1
ATOM 3715 C CA . ASP A 1 479 ? 4.358 34.542 -5.473 1.00 93.94 479 ASP A CA 1
ATOM 3716 C C . ASP A 1 479 ? 3.618 33.468 -4.655 1.00 93.94 479 ASP A C 1
ATOM 3718 O O . ASP A 1 479 ? 2.803 32.730 -5.207 1.00 93.94 479 ASP A O 1
ATOM 3722 N N . LEU A 1 480 ? 3.999 33.309 -3.384 1.00 96.00 480 LEU A N 1
ATOM 3723 C CA . LEU A 1 480 ? 3.517 32.298 -2.435 1.00 96.00 480 LEU A CA 1
ATOM 3724 C C . LEU A 1 480 ? 3.365 32.940 -1.050 1.00 96.00 480 LEU A C 1
ATOM 3726 O O . LEU A 1 480 ? 4.200 33.758 -0.666 1.00 96.00 480 LEU A O 1
ATOM 3730 N N . ASP A 1 481 ? 2.360 32.518 -0.285 1.00 95.81 481 ASP A N 1
ATOM 3731 C CA . ASP A 1 481 ? 2.139 33.004 1.083 1.00 95.81 481 ASP A CA 1
ATOM 3732 C C . ASP A 1 481 ? 3.090 32.293 2.063 1.00 95.81 481 ASP A C 1
ATOM 3734 O O . ASP A 1 481 ? 3.679 32.908 2.951 1.00 95.81 481 ASP A O 1
ATOM 3738 N N . SER A 1 482 ? 3.253 30.976 1.888 1.00 96.94 482 SER A N 1
ATOM 3739 C CA . SER A 1 482 ? 4.162 30.120 2.657 1.00 96.94 482 SER A CA 1
ATOM 3740 C C . SER A 1 482 ? 4.414 28.792 1.930 1.00 96.94 482 SER A C 1
ATOM 3742 O O . SER A 1 482 ? 3.759 28.473 0.932 1.00 96.94 482 SER A O 1
ATOM 3744 N N . PHE A 1 483 ? 5.385 28.005 2.399 1.00 97.19 483 PHE A N 1
ATOM 3745 C CA . PHE A 1 483 ? 5.611 26.641 1.911 1.00 97.19 483 PHE A CA 1
ATOM 3746 C C . PHE A 1 483 ? 6.392 25.793 2.916 1.00 97.19 483 PHE A C 1
ATOM 3748 O O . PHE A 1 483 ? 7.198 26.301 3.693 1.00 97.19 483 PHE A O 1
ATOM 3755 N N . ASP A 1 484 ? 6.223 24.481 2.828 1.00 97.12 484 ASP A N 1
ATOM 3756 C CA . ASP A 1 484 ? 7.074 23.476 3.451 1.00 97.12 484 ASP A CA 1
ATOM 3757 C C . ASP A 1 484 ? 7.377 22.339 2.469 1.00 97.12 484 ASP A C 1
ATOM 3759 O O . ASP A 1 484 ? 6.673 22.120 1.478 1.00 97.12 484 ASP A O 1
ATOM 3763 N N . LEU A 1 485 ? 8.455 21.612 2.737 1.00 97.38 485 LEU A N 1
ATOM 3764 C CA . LEU A 1 485 ? 8.798 20.391 2.032 1.00 97.38 485 LEU A CA 1
ATOM 3765 C C . LEU A 1 485 ? 9.294 19.331 3.006 1.00 97.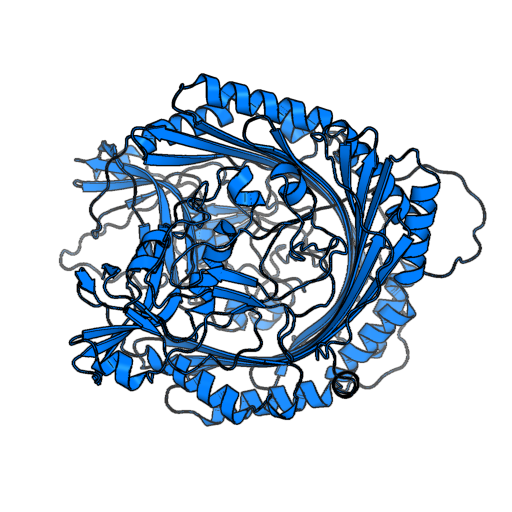38 485 LEU A C 1
ATOM 3767 O O . LEU A 1 485 ? 9.919 19.635 4.025 1.00 97.38 485 LEU A O 1
ATOM 3771 N N . VAL A 1 486 ? 9.064 18.080 2.630 1.00 97.75 486 VAL A N 1
ATOM 3772 C CA . VAL A 1 486 ? 9.748 16.923 3.201 1.00 97.75 486 VAL A CA 1
ATOM 3773 C C . VAL A 1 486 ? 10.556 16.240 2.109 1.00 97.75 486 VAL A C 1
ATOM 3775 O O . VAL A 1 486 ? 10.127 16.176 0.956 1.00 97.75 486 VAL A O 1
ATOM 3778 N N . ALA A 1 487 ? 11.718 15.715 2.465 1.00 97.50 487 ALA A N 1
ATOM 3779 C CA . ALA A 1 487 ? 12.529 14.897 1.582 1.00 97.50 487 ALA A CA 1
ATOM 3780 C C . ALA A 1 487 ? 13.050 13.670 2.328 1.00 97.50 487 ALA A C 1
ATOM 3782 O O . ALA A 1 487 ? 13.245 13.710 3.543 1.00 97.50 487 ALA A O 1
ATOM 3783 N N . SER A 1 488 ? 13.291 12.577 1.612 1.00 96.06 488 SER A N 1
ATOM 3784 C CA . SER A 1 488 ? 13.918 11.394 2.200 1.00 96.06 488 SER A CA 1
ATOM 3785 C C . SER A 1 488 ? 14.809 10.652 1.218 1.00 96.06 488 SER A C 1
ATOM 3787 O O . SER A 1 488 ? 14.599 10.713 0.009 1.00 96.06 488 SER A O 1
ATOM 3789 N N . GLU A 1 489 ? 15.776 9.920 1.764 1.00 94.94 489 GLU A N 1
ATOM 3790 C CA . GLU A 1 489 ? 16.553 8.889 1.075 1.00 94.94 489 GLU A CA 1
ATOM 3791 C C . GLU A 1 489 ? 16.446 7.586 1.880 1.00 94.94 489 GLU A C 1
ATOM 3793 O O . GLU A 1 489 ? 16.710 7.608 3.083 1.00 94.94 489 GLU A O 1
ATOM 3798 N N . SER A 1 490 ? 16.099 6.470 1.234 1.00 93.62 490 SER A N 1
ATOM 3799 C CA . SER A 1 490 ? 16.222 5.120 1.797 1.00 93.62 490 SER A CA 1
ATOM 3800 C C . SER A 1 490 ? 17.231 4.295 1.000 1.00 93.62 490 SER A C 1
ATOM 3802 O O . SER A 1 490 ? 17.411 4.495 -0.204 1.00 93.62 490 SER A O 1
ATOM 3804 N N . LYS A 1 491 ? 17.918 3.381 1.686 1.00 92.50 491 LYS A N 1
ATOM 3805 C CA . LYS A 1 491 ? 18.822 2.389 1.099 1.00 92.50 491 LYS A CA 1
ATOM 3806 C C . LYS A 1 491 ? 18.591 1.058 1.797 1.00 92.50 491 LYS A C 1
ATOM 3808 O O . LYS A 1 491 ? 18.951 0.903 2.965 1.00 92.50 491 LYS A O 1
ATOM 3813 N N . ASP A 1 492 ? 18.009 0.115 1.078 1.00 91.06 492 ASP A N 1
ATOM 3814 C CA . ASP A 1 492 ? 17.705 -1.228 1.555 1.00 91.06 492 ASP A CA 1
ATOM 3815 C C . ASP A 1 492 ? 18.643 -2.213 0.862 1.00 91.06 492 ASP A C 1
ATOM 3817 O O . ASP A 1 492 ? 18.830 -2.156 -0.353 1.00 91.06 492 ASP A O 1
ATOM 3821 N N . VAL A 1 493 ? 19.271 -3.095 1.636 1.00 89.62 493 VAL A N 1
ATOM 3822 C CA . VAL A 1 493 ? 20.144 -4.151 1.115 1.00 89.62 493 VAL A CA 1
ATOM 3823 C C . VAL A 1 493 ? 19.771 -5.457 1.794 1.00 89.62 493 VAL A C 1
ATOM 3825 O O . VAL A 1 493 ? 19.970 -5.605 3.000 1.00 89.62 493 VAL A O 1
ATOM 3828 N N . GLY A 1 494 ? 19.248 -6.408 1.027 1.00 90.56 494 GLY A N 1
ATOM 3829 C CA . GLY A 1 494 ? 18.794 -7.696 1.535 1.00 90.56 494 GLY A CA 1
ATOM 3830 C C . GLY A 1 494 ? 18.942 -8.831 0.532 1.00 90.56 494 GLY A C 1
ATOM 3831 O O . GLY A 1 494 ? 19.177 -8.625 -0.659 1.00 90.56 494 GLY A O 1
ATOM 3832 N N . ILE A 1 495 ? 18.812 -10.053 1.036 1.00 87.06 495 ILE A N 1
ATOM 3833 C CA . ILE A 1 495 ? 18.776 -11.275 0.234 1.00 87.06 495 ILE A CA 1
ATOM 3834 C C . ILE A 1 495 ? 17.653 -12.191 0.719 1.00 87.06 495 ILE A C 1
ATOM 3836 O O . ILE A 1 495 ? 17.383 -12.297 1.916 1.00 87.06 495 ILE A O 1
ATOM 3840 N N . GLU A 1 496 ? 17.040 -12.890 -0.227 1.00 88.31 496 GLU A N 1
ATOM 3841 C CA . GLU A 1 496 ? 16.184 -14.050 0.004 1.00 88.31 496 GLU A CA 1
ATOM 3842 C C . GLU A 1 496 ? 16.968 -15.301 -0.409 1.00 88.31 496 GLU A C 1
ATOM 3844 O O . GLU A 1 496 ? 17.643 -15.294 -1.444 1.00 88.31 496 GLU A O 1
ATOM 3849 N N . LEU A 1 497 ? 16.886 -16.380 0.372 1.00 85.62 497 LEU A N 1
ATOM 3850 C CA . LEU A 1 497 ? 17.431 -17.679 -0.009 1.00 85.62 497 LEU A CA 1
ATOM 3851 C C . LEU A 1 497 ? 16.336 -18.739 -0.059 1.00 85.62 497 LEU A C 1
ATOM 3853 O O . LEU A 1 497 ? 15.517 -18.859 0.851 1.00 85.62 497 LEU A O 1
ATOM 3857 N N . PHE A 1 498 ? 16.409 -19.588 -1.079 1.00 82.88 498 PHE A N 1
ATOM 3858 C CA . PHE A 1 498 ? 15.639 -20.817 -1.198 1.00 82.88 498 PHE A CA 1
ATOM 3859 C C . PHE A 1 498 ? 16.611 -21.985 -1.383 1.00 82.88 498 PHE A C 1
ATOM 3861 O O . PHE A 1 498 ? 17.292 -22.077 -2.408 1.00 82.88 498 PHE A O 1
ATOM 3868 N N . ARG A 1 499 ? 16.682 -22.897 -0.399 1.00 79.69 499 ARG A N 1
ATOM 3869 C CA . ARG A 1 499 ? 17.568 -24.082 -0.427 1.00 79.69 499 ARG A CA 1
ATOM 3870 C C . ARG A 1 499 ? 19.042 -23.698 -0.633 1.00 79.69 499 ARG A C 1
ATOM 3872 O O . ARG A 1 499 ? 19.689 -24.164 -1.575 1.00 79.69 499 ARG A O 1
ATOM 3879 N N . LYS A 1 500 ? 19.536 -22.785 0.206 1.00 75.06 500 LYS A N 1
ATOM 3880 C CA . LYS A 1 500 ? 20.857 -22.122 0.153 1.00 75.06 500 LYS A CA 1
ATOM 3881 C C . LYS A 1 500 ? 21.224 -21.390 -1.146 1.00 75.06 500 LYS A C 1
ATOM 3883 O O . LYS A 1 500 ? 22.346 -20.906 -1.269 1.00 75.06 500 LYS A O 1
ATOM 3888 N N . ARG A 1 501 ? 20.324 -21.277 -2.127 1.00 75.81 501 ARG A N 1
ATOM 3889 C CA . ARG A 1 501 ? 20.535 -20.423 -3.307 1.00 75.81 501 ARG A CA 1
ATOM 3890 C C . ARG A 1 501 ? 19.906 -19.069 -3.047 1.00 75.81 501 ARG A C 1
ATOM 3892 O O . ARG A 1 501 ? 18.759 -19.027 -2.616 1.00 75.81 501 ARG A O 1
ATOM 3899 N N . VAL A 1 502 ? 20.623 -17.990 -3.351 1.00 74.94 502 VAL A N 1
ATOM 3900 C CA . VAL A 1 502 ? 20.062 -16.632 -3.338 1.00 74.94 502 VAL A CA 1
ATOM 3901 C C . VAL A 1 502 ? 18.976 -16.557 -4.415 1.00 74.94 502 VAL A C 1
ATOM 3903 O O . VAL A 1 502 ? 19.303 -16.546 -5.603 1.00 74.94 502 VAL A O 1
ATOM 3906 N N . SER A 1 503 ? 17.710 -16.590 -3.995 1.00 70.44 503 SER A N 1
ATOM 3907 C CA . SER A 1 503 ? 16.512 -16.627 -4.847 1.00 70.44 503 SER A CA 1
ATOM 3908 C C . SER A 1 503 ? 16.034 -15.237 -5.246 1.00 70.44 503 SER A C 1
ATOM 3910 O O . SER A 1 503 ? 15.422 -15.081 -6.303 1.00 70.44 503 SER A O 1
ATOM 3912 N N . ASN A 1 504 ? 16.340 -14.242 -4.416 1.00 74.44 504 ASN A N 1
ATOM 3913 C CA . ASN A 1 504 ? 16.222 -12.829 -4.728 1.00 74.44 504 ASN A CA 1
ATOM 3914 C C . ASN A 1 504 ? 17.366 -12.063 -4.052 1.00 74.44 504 ASN A C 1
ATOM 3916 O O . ASN A 1 504 ? 17.793 -12.409 -2.950 1.00 74.44 504 ASN A O 1
ATOM 3920 N N . THR A 1 505 ? 17.803 -10.984 -4.686 1.00 77.56 505 THR A N 1
ATOM 3921 C CA . THR A 1 505 ? 18.659 -9.968 -4.072 1.00 77.56 505 THR A CA 1
ATOM 3922 C C . THR A 1 505 ? 17.915 -8.649 -4.175 1.00 77.56 505 THR A C 1
ATOM 3924 O O . THR A 1 505 ? 17.375 -8.338 -5.233 1.00 77.56 505 THR A O 1
ATOM 3927 N N . GLU A 1 506 ? 17.884 -7.887 -3.090 1.00 78.50 506 GLU A N 1
ATOM 3928 C CA . GLU A 1 506 ? 17.296 -6.556 -3.038 1.00 78.50 506 GLU A CA 1
ATOM 3929 C C . GLU A 1 506 ? 18.400 -5.534 -2.773 1.00 78.50 506 GLU A C 1
ATOM 3931 O O . GLU A 1 506 ? 19.046 -5.561 -1.726 1.00 78.50 506 GLU A O 1
ATOM 3936 N N . LEU A 1 507 ? 18.612 -4.629 -3.728 1.00 84.44 507 LEU A N 1
ATOM 3937 C CA . LEU A 1 507 ? 19.253 -3.342 -3.478 1.00 84.44 507 LEU A CA 1
ATOM 3938 C C . LEU A 1 507 ? 18.278 -2.243 -3.892 1.00 84.44 507 LEU A C 1
ATOM 3940 O O . LEU A 1 507 ? 18.007 -2.093 -5.087 1.00 84.44 507 LEU A O 1
ATOM 3944 N N . SER A 1 508 ? 17.800 -1.471 -2.920 1.00 86.00 508 SER A N 1
ATOM 3945 C CA . SER A 1 508 ? 17.104 -0.206 -3.144 1.00 86.00 508 SER A CA 1
ATOM 3946 C C . SER A 1 508 ? 18.079 0.967 -2.984 1.00 86.00 508 SER A C 1
ATOM 3948 O O . SER A 1 508 ? 19.020 0.942 -2.185 1.00 86.00 508 SER A O 1
ATOM 3950 N N . ASN A 1 509 ? 17.824 2.043 -3.720 1.00 89.12 509 ASN A N 1
ATOM 3951 C CA . ASN A 1 509 ? 18.196 3.389 -3.293 1.00 89.12 509 ASN A CA 1
ATOM 3952 C C . ASN A 1 509 ? 17.143 4.353 -3.843 1.00 89.12 509 ASN A C 1
ATOM 3954 O O . ASN A 1 509 ? 17.180 4.689 -5.036 1.00 89.12 509 ASN A O 1
ATOM 3958 N N . SER A 1 510 ? 16.195 4.721 -2.979 1.00 90.00 510 SER A N 1
ATOM 3959 C CA . SER A 1 510 ? 15.075 5.609 -3.285 1.00 90.00 510 SER A CA 1
ATOM 3960 C C . SER A 1 510 ? 15.284 6.981 -2.654 1.00 90.00 510 SER A C 1
ATOM 3962 O O . SER A 1 510 ? 15.782 7.105 -1.535 1.00 90.00 510 SER A O 1
ATOM 3964 N N . ARG A 1 511 ? 14.905 8.027 -3.383 1.00 94.12 511 ARG A N 1
ATOM 3965 C CA . ARG A 1 511 ? 15.033 9.440 -3.004 1.00 94.12 511 ARG A CA 1
ATOM 3966 C C . ARG A 1 511 ? 13.821 10.218 -3.482 1.00 94.12 511 ARG A C 1
ATOM 3968 O O . ARG A 1 511 ? 13.431 10.066 -4.632 1.00 94.12 511 ARG A O 1
ATOM 3975 N N . GLY A 1 512 ? 13.277 11.110 -2.666 1.00 95.69 512 GLY A N 1
ATOM 3976 C CA . GLY A 1 512 ? 12.167 11.954 -3.102 1.00 95.69 512 GLY A CA 1
ATOM 3977 C C . GLY A 1 512 ? 12.064 13.256 -2.328 1.00 95.69 512 GLY A C 1
ATOM 3978 O O . GLY A 1 512 ? 12.479 13.333 -1.171 1.00 95.69 512 GLY A O 1
ATOM 3979 N N . ILE A 1 513 ? 11.499 14.275 -2.976 1.00 97.69 513 ILE A N 1
ATOM 3980 C CA . ILE A 1 513 ? 11.130 15.564 -2.378 1.00 97.69 513 ILE A CA 1
ATOM 3981 C C . ILE A 1 513 ? 9.639 15.790 -2.621 1.00 97.69 513 ILE A C 1
ATOM 3983 O O . ILE A 1 513 ? 9.170 15.619 -3.741 1.00 97.69 513 ILE A O 1
ATOM 3987 N N . GLY A 1 514 ? 8.896 16.176 -1.585 1.00 97.44 514 GLY A N 1
ATOM 3988 C CA . GLY A 1 514 ? 7.474 16.507 -1.648 1.00 97.44 514 GLY A CA 1
ATOM 3989 C C . GLY A 1 514 ? 7.199 17.870 -1.033 1.00 97.44 514 GLY A C 1
ATOM 3990 O O . GLY A 1 514 ? 7.613 18.130 0.095 1.00 97.44 514 GLY A O 1
ATOM 3991 N N . ILE A 1 515 ? 6.485 18.734 -1.753 1.00 97.38 515 ILE A N 1
ATOM 3992 C CA . ILE A 1 515 ? 6.205 20.121 -1.363 1.00 97.38 515 ILE A CA 1
ATOM 3993 C C . ILE A 1 515 ? 4.723 20.325 -1.023 1.00 97.38 515 ILE A C 1
ATOM 3995 O O . ILE A 1 515 ? 3.836 19.785 -1.686 1.00 97.38 515 ILE A O 1
ATOM 3999 N N . ARG A 1 516 ? 4.446 21.094 0.038 1.00 96.81 516 ARG A N 1
ATOM 4000 C CA . ARG A 1 516 ? 3.169 21.795 0.246 1.00 96.81 516 ARG A CA 1
ATOM 4001 C C . ARG A 1 516 ? 3.467 23.287 0.149 1.00 96.81 516 ARG A C 1
ATOM 4003 O O . ARG A 1 516 ? 4.214 23.816 0.961 1.00 96.81 516 ARG A O 1
ATOM 4010 N N . LEU A 1 517 ? 2.877 23.967 -0.821 1.00 95.81 517 LEU A N 1
ATOM 4011 C CA . LEU A 1 517 ? 2.904 25.430 -0.903 1.00 95.81 517 LEU A CA 1
ATOM 4012 C C . LEU A 1 517 ? 1.514 25.995 -0.637 1.00 95.81 517 LEU A C 1
ATOM 4014 O O . LEU A 1 517 ? 0.524 25.296 -0.849 1.00 95.81 517 LEU A O 1
ATOM 4018 N N . ILE A 1 518 ? 1.437 27.238 -0.176 1.00 96.38 518 ILE A N 1
ATOM 4019 C CA . ILE A 1 518 ? 0.186 27.978 -0.000 1.00 96.38 518 ILE A CA 1
ATOM 4020 C C . ILE A 1 518 ? 0.271 29.249 -0.846 1.00 96.38 518 ILE A C 1
ATOM 4022 O O . ILE A 1 518 ? 1.292 29.939 -0.843 1.00 96.38 518 ILE A O 1
ATOM 4026 N N . ARG A 1 519 ? -0.781 29.525 -1.621 1.00 95.25 519 ARG A N 1
ATOM 4027 C CA . ARG A 1 519 ? -0.894 30.727 -2.453 1.00 95.25 519 ARG A CA 1
ATOM 4028 C C . ARG A 1 519 ? -2.323 31.249 -2.440 1.00 95.25 519 ARG A C 1
ATOM 4030 O O . ARG A 1 519 ? -3.248 30.490 -2.731 1.00 95.25 519 ARG A O 1
ATOM 4037 N N . SER A 1 520 ? -2.501 32.535 -2.137 1.00 93.62 520 SER A N 1
ATOM 4038 C CA . SER A 1 520 ? -3.822 33.146 -1.940 1.00 93.62 520 SER A CA 1
ATOM 4039 C C . SER A 1 520 ? -4.688 32.377 -0.922 1.00 93.62 520 SER A C 1
ATOM 4041 O O . SER A 1 520 ? -5.892 32.209 -1.114 1.00 93.62 520 SER A O 1
ATOM 4043 N N . GLY A 1 521 ? -4.060 31.858 0.137 1.00 93.25 521 GLY A N 1
ATOM 4044 C CA . GLY A 1 521 ? -4.688 31.059 1.190 1.00 93.25 521 GLY A CA 1
ATOM 4045 C C . GLY A 1 521 ? -5.069 29.629 0.787 1.00 93.25 521 GLY A C 1
ATOM 4046 O O . GLY A 1 521 ? -5.755 28.960 1.556 1.00 93.25 521 GLY A O 1
ATOM 4047 N N . LYS A 1 522 ? -4.670 29.139 -0.396 1.00 94.00 522 LYS A N 1
ATOM 4048 C CA . LYS A 1 522 ? -4.997 27.789 -0.888 1.00 94.00 522 LYS A CA 1
ATOM 4049 C C . LYS A 1 522 ? -3.763 26.883 -0.995 1.00 94.00 522 LYS A C 1
ATOM 4051 O O . LYS A 1 522 ? -2.741 27.330 -1.519 1.00 94.00 522 LYS A O 1
ATOM 4056 N N . PRO A 1 523 ? -3.831 25.606 -0.567 1.00 94.38 523 PRO A N 1
ATOM 4057 C CA . PRO A 1 523 ? -2.690 24.698 -0.581 1.00 94.38 523 PRO A CA 1
ATOM 4058 C C . PRO A 1 523 ? -2.528 23.951 -1.913 1.00 94.38 523 PRO A C 1
ATOM 4060 O O . PRO A 1 523 ? -3.497 23.455 -2.488 1.00 94.38 523 PRO A O 1
ATOM 4063 N N . GLY A 1 524 ? -1.288 23.796 -2.365 1.00 94.19 524 GLY A N 1
ATOM 4064 C CA . GLY A 1 524 ? -0.891 22.971 -3.505 1.00 94.19 524 GLY A CA 1
ATOM 4065 C C . GLY A 1 524 ? 0.096 21.883 -3.091 1.00 94.19 524 GLY A C 1
ATOM 4066 O O . GLY A 1 524 ? 1.027 22.161 -2.336 1.00 94.19 524 GLY A O 1
ATOM 4067 N N . TYR A 1 525 ? -0.090 20.659 -3.595 1.00 94.88 525 TYR A N 1
ATOM 4068 C CA . TYR A 1 525 ? 0.755 19.501 -3.280 1.00 94.88 525 TYR A CA 1
ATOM 4069 C C . TYR A 1 525 ? 1.318 18.865 -4.553 1.00 94.88 525 TYR A C 1
ATOM 4071 O O . TYR A 1 525 ? 0.574 18.606 -5.503 1.00 94.88 525 TYR A O 1
ATOM 4079 N N . SER A 1 526 ? 2.620 18.584 -4.551 1.00 96.56 526 SER A N 1
ATOM 4080 C CA . SER A 1 526 ? 3.301 17.801 -5.588 1.00 96.56 526 SER A CA 1
ATOM 4081 C C . SER A 1 526 ? 4.582 17.174 -5.032 1.00 96.56 526 SER A C 1
ATOM 4083 O O . SER A 1 526 ? 5.048 17.573 -3.961 1.00 96.56 526 SER A O 1
ATOM 4085 N N . TYR A 1 527 ? 5.163 16.215 -5.749 1.00 97.38 527 TYR A N 1
ATOM 4086 C CA . TYR A 1 527 ? 6.442 15.597 -5.395 1.00 97.38 527 TYR A CA 1
ATOM 4087 C C . TYR A 1 527 ? 7.255 15.173 -6.621 1.00 97.38 527 TYR A C 1
ATOM 4089 O O . TYR A 1 527 ? 6.724 15.084 -7.729 1.00 97.38 527 TYR A O 1
ATOM 4097 N N . SER A 1 528 ? 8.541 14.892 -6.417 1.00 97.12 528 SER A N 1
ATOM 4098 C CA . SER A 1 528 ? 9.416 14.302 -7.425 1.00 97.12 528 SER A CA 1
ATOM 4099 C C . SER A 1 528 ? 10.458 13.375 -6.806 1.00 97.12 528 SER A C 1
ATOM 4101 O O . SER A 1 528 ? 11.177 13.755 -5.881 1.00 97.12 528 SER A O 1
ATOM 4103 N N . GLU A 1 529 ? 10.567 12.176 -7.368 1.00 95.25 529 GLU A N 1
ATOM 4104 C CA . GLU A 1 529 ? 11.696 11.257 -7.214 1.00 95.25 529 GLU A CA 1
ATOM 4105 C C . GLU A 1 529 ? 12.841 11.606 -8.175 1.00 95.25 529 GLU A C 1
ATOM 4107 O O . GLU A 1 529 ? 14.014 11.344 -7.903 1.00 95.25 529 GLU A O 1
ATOM 4112 N N . LYS A 1 530 ? 12.523 12.271 -9.293 1.00 93.38 530 LYS A N 1
ATOM 4113 C CA . LYS A 1 530 ? 13.519 12.772 -10.239 1.00 93.38 530 LYS A CA 1
ATOM 4114 C C . LYS A 1 530 ? 14.101 14.098 -9.752 1.00 93.38 530 LYS A C 1
ATOM 4116 O O . LYS A 1 530 ? 13.425 15.126 -9.758 1.00 93.38 530 LYS A O 1
ATOM 4121 N N . LEU A 1 531 ? 15.377 14.086 -9.373 1.00 93.06 531 LEU A N 1
ATOM 4122 C CA . LEU A 1 531 ? 16.085 15.239 -8.799 1.00 93.06 531 LEU A CA 1
ATOM 4123 C C . LEU A 1 531 ? 16.786 16.132 -9.850 1.00 93.06 531 LEU A C 1
ATOM 4125 O O . LEU A 1 531 ? 17.843 16.700 -9.582 1.00 93.06 531 LEU A O 1
ATOM 4129 N N . SER A 1 532 ? 16.233 16.255 -11.064 1.00 92.38 532 SER A N 1
ATOM 4130 C CA . SER A 1 532 ? 16.753 17.196 -12.073 1.00 92.38 532 SER A CA 1
ATOM 4131 C C . SER A 1 532 ? 16.168 18.600 -11.880 1.00 92.38 532 SER A C 1
ATOM 4133 O O . SER A 1 532 ? 15.063 18.752 -11.357 1.00 92.38 532 SER A O 1
ATOM 4135 N N . GLU A 1 533 ? 16.882 19.637 -12.330 1.00 94.06 533 GLU A N 1
ATOM 4136 C CA . GLU A 1 533 ? 16.422 21.034 -12.254 1.00 94.06 533 GLU A CA 1
ATOM 4137 C C . GLU A 1 533 ? 15.034 21.226 -12.893 1.00 94.06 533 GLU A C 1
ATOM 4139 O O . GLU A 1 533 ? 14.188 21.946 -12.362 1.00 94.06 533 GLU A O 1
ATOM 4144 N N . GLU A 1 534 ? 14.768 20.539 -14.004 1.00 93.25 534 GLU A N 1
ATOM 4145 C CA . GLU A 1 534 ? 13.510 20.600 -14.750 1.00 93.25 534 GLU A CA 1
ATOM 4146 C C . GLU A 1 534 ? 12.368 19.875 -14.027 1.00 93.25 534 GLU A C 1
ATOM 4148 O O . GLU A 1 534 ? 11.237 20.365 -14.014 1.00 93.25 534 GLU A O 1
ATOM 4153 N N . ALA A 1 535 ? 12.648 18.720 -13.415 1.00 94.12 535 ALA A N 1
ATOM 4154 C CA . ALA A 1 535 ? 11.660 17.946 -12.667 1.00 94.12 535 ALA A CA 1
ATOM 4155 C C . ALA A 1 535 ? 11.284 18.636 -11.345 1.00 94.12 535 ALA A C 1
ATOM 4157 O O . ALA A 1 535 ? 10.100 18.791 -11.046 1.00 94.12 535 ALA A O 1
ATOM 4158 N N . LEU A 1 536 ? 12.273 19.147 -10.605 1.00 96.75 536 LEU A N 1
ATOM 4159 C CA . LEU A 1 536 ? 12.053 19.915 -9.377 1.00 96.75 536 LEU A CA 1
ATOM 4160 C C . LEU A 1 536 ? 11.380 21.269 -9.653 1.00 96.75 536 LEU A C 1
ATOM 4162 O O . LEU A 1 536 ? 10.515 21.686 -8.885 1.00 96.75 536 LEU A O 1
ATOM 4166 N N . SER A 1 537 ? 11.705 21.932 -10.770 1.00 96.50 537 SER A N 1
ATOM 4167 C CA . SER A 1 537 ? 10.973 23.130 -11.207 1.00 96.50 537 SER A CA 1
ATOM 4168 C C . SER A 1 537 ? 9.517 22.807 -11.541 1.00 96.50 537 SER A C 1
ATOM 4170 O O . SER A 1 537 ? 8.619 23.508 -11.077 1.00 96.50 537 SER A O 1
ATOM 4172 N N . GLN A 1 538 ? 9.261 21.726 -12.292 1.00 95.31 538 GLN A N 1
ATOM 4173 C CA . GLN A 1 538 ? 7.896 21.300 -12.604 1.00 95.31 538 GLN A CA 1
ATOM 4174 C C . GLN A 1 538 ? 7.100 20.978 -11.339 1.00 95.31 538 GLN A C 1
ATOM 4176 O O . GLN A 1 538 ? 5.962 21.417 -11.234 1.00 95.31 538 GLN A O 1
ATOM 4181 N N . MET A 1 539 ? 7.682 20.260 -10.376 1.00 96.75 539 MET A N 1
ATOM 4182 C CA . MET A 1 539 ? 7.023 19.917 -9.113 1.00 96.75 539 MET A CA 1
ATOM 4183 C C . MET A 1 539 ? 6.411 21.158 -8.433 1.00 96.75 539 MET A C 1
ATOM 4185 O O . MET A 1 539 ? 5.279 21.103 -7.953 1.00 96.75 539 MET A O 1
ATOM 4189 N N . VAL A 1 540 ? 7.114 22.297 -8.456 1.00 97.44 540 VAL A N 1
ATOM 4190 C CA . VAL A 1 540 ? 6.599 23.573 -7.932 1.00 97.44 540 VAL A CA 1
ATOM 4191 C C . VAL A 1 540 ? 5.467 24.139 -8.805 1.00 97.44 540 VAL A C 1
ATOM 4193 O O . VAL A 1 540 ? 4.441 24.546 -8.263 1.00 97.44 540 VAL A O 1
ATOM 4196 N N . GLU A 1 541 ? 5.595 24.139 -10.137 1.00 95.88 541 GLU A N 1
ATOM 4197 C CA . GLU A 1 541 ? 4.521 24.608 -11.040 1.00 95.88 541 GLU A CA 1
ATOM 4198 C C . GLU A 1 541 ? 3.251 23.746 -10.945 1.00 95.88 541 GLU A C 1
ATOM 4200 O O . GLU A 1 541 ? 2.136 24.270 -10.958 1.00 95.88 541 GLU A O 1
ATOM 4205 N N . ASP A 1 542 ? 3.404 22.428 -10.811 1.00 94.75 542 ASP A N 1
ATOM 4206 C CA . ASP A 1 542 ? 2.298 21.486 -10.675 1.00 94.75 542 ASP A CA 1
ATOM 4207 C C . ASP A 1 542 ? 1.559 21.721 -9.357 1.00 94.75 542 ASP A C 1
ATOM 4209 O O . ASP A 1 542 ? 0.330 21.798 -9.357 1.00 94.75 542 ASP A O 1
ATOM 4213 N N . ALA A 1 543 ? 2.283 21.938 -8.252 1.00 95.44 543 ALA A N 1
ATOM 4214 C CA . ALA A 1 543 ? 1.690 22.328 -6.975 1.00 95.44 543 ALA A CA 1
ATOM 4215 C C . ALA A 1 543 ? 0.963 23.690 -7.066 1.00 95.44 543 ALA A C 1
ATOM 4217 O O . ALA A 1 543 ? -0.169 23.795 -6.592 1.00 95.44 543 ALA A O 1
ATOM 4218 N N . ILE A 1 544 ? 1.530 24.696 -7.752 1.00 95.50 544 ILE A N 1
ATOM 4219 C CA . ILE A 1 544 ? 0.849 25.978 -8.060 1.00 95.50 544 ILE A CA 1
ATOM 4220 C C . ILE A 1 544 ? -0.395 25.765 -8.946 1.00 95.50 544 ILE A C 1
ATOM 4222 O O . ILE A 1 544 ? -1.336 26.560 -8.917 1.00 95.50 544 ILE A O 1
ATOM 4226 N N . SER A 1 545 ? -0.443 24.693 -9.741 1.00 93.56 545 SER A N 1
ATOM 4227 C CA . SER A 1 545 ? -1.641 24.322 -10.494 1.00 93.56 545 SER A CA 1
ATOM 4228 C C . SER A 1 545 ? -2.707 23.680 -9.599 1.00 93.56 545 SER A C 1
ATOM 4230 O O . SER A 1 545 ? -3.874 24.057 -9.699 1.00 93.56 545 SER A O 1
ATOM 4232 N N . GLN A 1 546 ? -2.321 22.788 -8.675 1.00 92.38 546 GLN A N 1
ATOM 4233 C CA . GLN A 1 546 ? -3.246 22.190 -7.700 1.00 92.38 546 GLN A CA 1
ATOM 4234 C C . GLN A 1 546 ? -3.862 23.239 -6.756 1.00 92.38 546 GLN A C 1
ATOM 4236 O O . GLN A 1 546 ? -5.044 23.140 -6.421 1.00 92.38 546 GLN A O 1
ATOM 4241 N N . SER A 1 547 ? -3.099 24.271 -6.365 1.00 93.12 547 SER A N 1
ATOM 4242 C CA . SER A 1 547 ? -3.562 25.305 -5.423 1.00 93.12 547 SER A CA 1
ATOM 4243 C C . SER A 1 547 ? -4.665 26.219 -5.969 1.00 93.12 547 SER A C 1
ATOM 4245 O O . SER A 1 547 ? -5.211 27.028 -5.227 1.00 93.12 547 SER A O 1
ATOM 4247 N N . LYS A 1 548 ? -5.018 26.125 -7.257 1.00 92.25 548 LYS A N 1
ATOM 4248 C CA . LYS A 1 548 ? -6.131 26.892 -7.841 1.00 92.25 548 LYS A CA 1
ATOM 4249 C C . LYS A 1 548 ? -7.477 26.372 -7.344 1.00 92.25 548 LYS A C 1
ATOM 4251 O O . LYS A 1 548 ? -8.329 27.155 -6.914 1.00 92.25 548 LYS A O 1
ATOM 4256 N N . ILE A 1 549 ? -7.661 25.050 -7.376 1.00 90.19 549 ILE A N 1
ATOM 4257 C CA . ILE A 1 549 ? -8.960 24.440 -7.081 1.00 90.19 549 ILE A CA 1
ATOM 4258 C C . ILE A 1 549 ? -9.184 24.187 -5.592 1.00 90.19 549 ILE A C 1
ATOM 4260 O O . ILE A 1 549 ? -10.312 24.344 -5.140 1.00 90.19 549 ILE A O 1
ATOM 4264 N N . SER A 1 550 ? -8.137 23.876 -4.823 1.00 89.31 550 SER A N 1
ATOM 4265 C CA . SER A 1 550 ? -8.240 23.424 -3.427 1.00 89.31 550 SER A CA 1
ATOM 4266 C C . SER A 1 550 ? -9.018 24.364 -2.493 1.00 89.31 550 SER A C 1
ATOM 4268 O O . SER A 1 550 ? -9.078 25.580 -2.694 1.00 89.31 550 SER A O 1
ATOM 4270 N N . ASP A 1 551 ? -9.624 23.785 -1.455 1.00 88.12 551 ASP A N 1
ATOM 4271 C CA . ASP A 1 551 ? -10.252 24.533 -0.363 1.00 88.12 551 ASP A CA 1
ATOM 4272 C C . ASP A 1 551 ? -9.188 25.317 0.448 1.00 88.12 551 ASP A C 1
ATOM 4274 O O . ASP A 1 551 ? -8.054 24.840 0.559 1.00 88.12 551 ASP A O 1
ATOM 4278 N N . PRO A 1 552 ? -9.508 26.498 1.020 1.00 90.38 552 PRO A N 1
ATOM 4279 C CA . PRO A 1 552 ? -8.541 27.299 1.775 1.00 90.38 552 PRO A CA 1
ATOM 4280 C C . PRO A 1 552 ? -7.916 26.574 2.978 1.00 90.38 552 PRO A C 1
ATOM 4282 O O . PRO A 1 552 ? -8.583 25.800 3.669 1.00 90.38 552 PRO A O 1
ATOM 4285 N N . LEU A 1 553 ? -6.647 26.883 3.255 1.00 90.38 553 LEU A N 1
ATOM 4286 C CA . LEU A 1 553 ? -5.862 26.347 4.365 1.00 90.38 553 LEU A CA 1
ATOM 4287 C C . LEU A 1 553 ? -5.230 27.483 5.177 1.00 90.38 553 LEU A C 1
ATOM 4289 O O . LEU A 1 553 ? -4.305 28.145 4.717 1.00 90.38 553 LEU A O 1
ATOM 4293 N N . ASP A 1 554 ? -5.711 27.652 6.405 1.00 89.94 554 ASP A N 1
ATOM 4294 C CA . ASP A 1 554 ? -5.139 28.539 7.418 1.00 89.94 554 ASP A CA 1
ATOM 4295 C C . ASP A 1 554 ? -4.271 27.711 8.382 1.00 89.94 554 ASP A C 1
ATOM 4297 O O . ASP A 1 554 ? -4.799 26.911 9.159 1.00 89.94 554 ASP A O 1
ATOM 4301 N N . ILE A 1 555 ? -2.945 27.869 8.294 1.00 93.94 555 ILE A N 1
ATOM 4302 C CA . ILE A 1 555 ? -1.953 27.258 9.192 1.00 93.94 555 ILE A CA 1
ATOM 4303 C C . ILE A 1 555 ? -0.767 28.198 9.426 1.00 93.94 555 ILE A C 1
ATOM 4305 O O . ILE A 1 555 ? -0.336 28.915 8.523 1.00 93.94 555 ILE A O 1
ATOM 4309 N N . ASP A 1 556 ? -0.182 28.113 10.618 1.00 93.31 556 ASP A N 1
ATOM 4310 C CA . ASP A 1 556 ? 1.034 28.829 11.000 1.00 93.31 556 ASP A CA 1
ATOM 4311 C C . ASP A 1 556 ? 2.216 27.843 11.007 1.00 93.31 556 ASP A C 1
ATOM 4313 O O . ASP A 1 556 ? 2.279 26.943 11.844 1.00 93.31 556 ASP A O 1
ATOM 4317 N N . LEU A 1 557 ? 3.150 27.972 10.057 1.00 96.12 557 LEU A N 1
ATOM 4318 C CA . LEU A 1 557 ? 4.319 27.083 9.983 1.00 96.12 557 LEU A CA 1
ATOM 4319 C C . LEU A 1 557 ? 5.350 27.431 11.081 1.00 96.12 557 LEU A C 1
ATOM 4321 O O . LEU A 1 557 ? 5.675 28.611 11.255 1.00 96.12 557 LEU A O 1
ATOM 4325 N N . PRO A 1 558 ? 5.923 26.447 11.800 1.00 96.44 558 PRO A N 1
ATOM 4326 C CA . PRO A 1 558 ? 6.892 26.712 12.863 1.00 96.44 558 PRO A CA 1
ATOM 4327 C C . PRO A 1 558 ? 8.230 27.230 12.316 1.00 96.44 558 PRO A C 1
ATOM 4329 O O . PRO A 1 558 ? 8.687 26.815 11.250 1.00 96.44 558 PRO A O 1
ATOM 4332 N N . GLY A 1 559 ? 8.886 28.120 13.061 1.00 95.38 559 GLY A N 1
ATOM 4333 C CA . GLY A 1 559 ? 10.277 28.509 12.805 1.00 95.38 559 GLY A CA 1
ATOM 4334 C C . GLY A 1 559 ? 11.292 27.531 13.425 1.00 95.38 559 GLY A C 1
ATOM 4335 O O . GLY A 1 559 ? 10.904 26.560 14.083 1.00 95.38 559 GLY A O 1
ATOM 4336 N N . PRO A 1 560 ? 12.604 27.790 13.265 1.00 94.75 560 PRO A N 1
ATOM 4337 C CA . PRO A 1 560 ? 13.657 27.083 13.992 1.00 94.75 560 PRO A CA 1
ATOM 4338 C C . PRO A 1 560 ? 13.391 27.050 15.502 1.00 94.75 560 PRO A C 1
ATOM 4340 O O . PRO A 1 560 ? 13.085 28.076 16.106 1.00 94.75 560 PRO A O 1
ATOM 4343 N N . THR A 1 561 ? 13.523 25.871 16.106 1.00 89.75 561 THR A N 1
ATOM 4344 C CA . THR A 1 561 ? 13.240 25.616 17.527 1.00 89.75 561 THR A CA 1
ATOM 4345 C C . THR A 1 561 ? 14.369 24.770 18.123 1.00 89.75 561 THR A C 1
ATOM 4347 O O . THR A 1 561 ? 14.890 23.884 17.445 1.00 89.75 561 THR A O 1
ATOM 4350 N N . GLU A 1 562 ? 14.772 25.032 19.372 1.00 92.12 562 GLU A N 1
ATOM 4351 C CA . GLU A 1 562 ? 15.781 24.213 20.060 1.00 92.12 562 GLU A CA 1
ATOM 4352 C C . GLU A 1 562 ? 15.224 22.810 20.354 1.00 92.12 562 GLU A C 1
ATOM 4354 O O . GLU A 1 562 ? 14.121 22.661 20.885 1.00 92.12 562 GLU A O 1
ATOM 4359 N N . LEU A 1 563 ? 15.983 21.769 19.998 1.00 92.00 563 LEU A N 1
ATOM 4360 C CA . LEU A 1 563 ? 15.584 20.383 20.235 1.00 92.00 563 LEU A CA 1
ATOM 4361 C C . LEU A 1 563 ? 15.857 19.980 21.695 1.00 92.00 563 LEU A C 1
ATOM 4363 O O . LEU A 1 563 ? 16.948 20.248 22.208 1.00 92.00 563 LEU A O 1
ATOM 4367 N N . PRO A 1 564 ? 14.914 19.301 22.373 1.00 91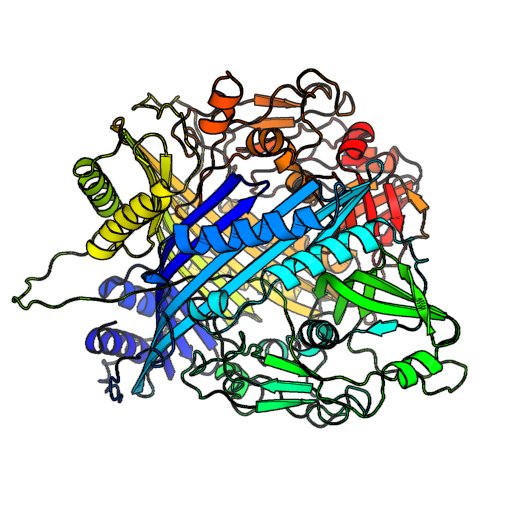.38 564 PRO A N 1
ATOM 4368 C CA . PRO A 1 564 ? 15.108 18.869 23.747 1.00 91.38 564 PRO A CA 1
ATOM 4369 C C . PRO A 1 564 ? 16.170 17.766 23.823 1.00 91.38 564 PRO A C 1
ATOM 4371 O O . PRO A 1 564 ? 16.258 16.895 22.958 1.00 91.38 564 PRO A O 1
ATOM 4374 N N . LYS A 1 565 ? 16.963 17.781 24.898 1.00 90.25 565 LYS A N 1
ATOM 4375 C CA . LYS A 1 565 ? 18.055 16.826 25.147 1.00 90.25 565 LYS A CA 1
ATOM 4376 C C . LYS A 1 565 ? 17.504 15.489 25.653 1.00 90.25 565 LYS A C 1
ATOM 4378 O O . LYS A 1 565 ? 17.607 15.175 26.835 1.00 90.25 565 LYS A O 1
ATOM 4383 N N . ILE A 1 566 ? 16.874 14.746 24.748 1.00 89.38 566 ILE A N 1
ATOM 4384 C CA . ILE A 1 566 ? 16.265 13.433 24.981 1.00 89.38 566 ILE A CA 1
ATOM 4385 C C . ILE A 1 566 ? 17.013 12.409 24.127 1.00 89.38 566 ILE A C 1
ATOM 4387 O O . ILE A 1 566 ? 17.147 12.584 22.918 1.00 89.38 566 ILE A O 1
ATOM 4391 N N . GLU A 1 567 ? 17.502 11.345 24.757 1.00 85.81 567 GLU A N 1
ATOM 4392 C CA . GLU A 1 567 ? 18.218 10.271 24.072 1.00 85.81 567 GLU A CA 1
ATOM 4393 C C . GLU A 1 567 ? 17.223 9.318 23.392 1.00 85.81 567 GLU A C 1
ATOM 4395 O O . GLU A 1 567 ? 16.413 8.664 24.049 1.00 85.81 567 GLU A O 1
ATOM 4400 N N . ILE A 1 568 ? 17.267 9.261 22.058 1.00 89.00 568 ILE A N 1
ATOM 4401 C CA . ILE A 1 568 ? 16.458 8.353 21.238 1.00 89.00 568 ILE A CA 1
ATOM 4402 C C . ILE A 1 568 ? 17.403 7.608 20.300 1.00 89.00 568 ILE A C 1
ATOM 4404 O O . ILE A 1 568 ? 17.953 8.195 19.368 1.00 89.00 568 ILE A O 1
ATOM 4408 N N . ARG A 1 569 ? 17.571 6.300 20.513 1.00 90.75 569 ARG A N 1
ATOM 4409 C CA . ARG A 1 569 ? 18.329 5.444 19.596 1.00 90.75 569 ARG A CA 1
ATOM 4410 C C . ARG A 1 569 ? 17.472 5.114 18.372 1.00 90.75 569 ARG A C 1
ATOM 4412 O O . ARG A 1 569 ? 16.634 4.217 18.420 1.00 90.75 569 ARG A O 1
ATOM 4419 N N . SER A 1 570 ? 17.668 5.876 17.295 1.00 90.81 570 SER A N 1
ATOM 4420 C CA . SER A 1 570 ? 17.087 5.637 15.961 1.00 90.81 570 SER A CA 1
ATOM 4421 C C . SER A 1 570 ? 18.094 5.073 14.952 1.00 90.81 570 SER A C 1
ATOM 4423 O O . SER A 1 570 ? 17.694 4.564 13.907 1.00 90.81 570 SER A O 1
ATOM 4425 N N . TYR A 1 571 ? 19.392 5.194 15.239 1.00 93.25 571 TYR A N 1
ATOM 4426 C CA . TYR A 1 571 ? 20.508 4.906 14.339 1.00 93.25 571 TYR A CA 1
ATOM 4427 C C . TYR A 1 571 ? 21.659 4.253 15.116 1.00 93.25 571 TYR A C 1
ATOM 4429 O O . TYR A 1 571 ? 21.927 4.619 16.259 1.00 93.25 571 TYR A O 1
ATOM 4437 N N . GLU A 1 572 ? 22.344 3.311 14.476 1.00 94.06 572 GLU A N 1
ATOM 4438 C CA . GLU A 1 572 ? 23.477 2.556 15.005 1.00 94.06 572 GLU A CA 1
ATOM 4439 C C . GLU A 1 572 ? 24.574 2.446 13.930 1.00 94.06 572 GLU A C 1
ATOM 4441 O O . GLU A 1 572 ? 24.378 1.817 12.887 1.00 94.06 572 GLU A O 1
ATOM 4446 N N . GLU A 1 573 ? 25.736 3.061 14.160 1.00 93.38 573 GLU A N 1
ATOM 4447 C CA . GLU A 1 573 ? 26.810 3.162 13.158 1.00 93.38 573 GLU A CA 1
ATOM 4448 C C . GLU A 1 573 ? 27.399 1.793 12.788 1.00 93.38 573 GLU A C 1
ATOM 4450 O O . GLU A 1 573 ? 27.707 1.543 11.620 1.00 93.38 573 GLU A O 1
ATOM 4455 N N . SER A 1 574 ? 27.474 0.859 13.744 1.00 91.94 574 SER A N 1
ATOM 4456 C CA . SER A 1 574 ? 28.028 -0.478 13.494 1.00 91.94 574 SER A CA 1
ATOM 4457 C C . SER A 1 574 ? 27.272 -1.257 12.405 1.00 91.94 574 SER A C 1
ATOM 4459 O O . SER A 1 574 ? 27.889 -2.042 11.678 1.00 91.94 574 SER A O 1
ATOM 4461 N N . LEU A 1 575 ? 25.976 -0.985 12.191 1.00 93.44 575 LEU A N 1
ATOM 4462 C CA . LEU A 1 575 ? 25.175 -1.624 11.137 1.00 93.44 575 LEU A CA 1
ATOM 4463 C C . LEU A 1 575 ? 25.545 -1.154 9.717 1.00 93.44 575 LEU A C 1
ATOM 4465 O O . LEU A 1 575 ? 25.315 -1.889 8.748 1.00 93.44 575 LEU A O 1
ATOM 4469 N N . GLU A 1 576 ? 26.150 0.031 9.548 1.00 88.06 576 GLU A N 1
ATOM 4470 C CA . GLU A 1 576 ? 26.603 0.487 8.224 1.00 88.06 576 GLU A CA 1
ATOM 4471 C C . GLU A 1 576 ? 27.711 -0.430 7.670 1.00 88.06 576 GLU A C 1
ATOM 4473 O O . GLU A 1 576 ? 27.710 -0.722 6.472 1.00 88.06 576 GLU A O 1
ATOM 4478 N N . SER A 1 577 ? 28.551 -1.006 8.541 1.00 85.81 577 SER A N 1
ATOM 4479 C CA . SER A 1 577 ? 29.655 -1.911 8.171 1.00 85.81 577 SER A CA 1
ATOM 4480 C C . SER A 1 577 ? 29.231 -3.286 7.623 1.00 85.81 577 SER A C 1
ATOM 4482 O O . SER A 1 577 ? 30.023 -3.962 6.966 1.00 85.81 577 SER A O 1
ATOM 4484 N N . LEU A 1 578 ? 27.986 -3.717 7.867 1.00 88.88 578 LEU A N 1
ATOM 4485 C CA . LEU A 1 578 ? 27.520 -5.069 7.531 1.00 88.88 578 LEU A CA 1
ATOM 4486 C C . LEU A 1 578 ? 27.402 -5.273 6.011 1.00 88.88 578 LEU A C 1
ATOM 4488 O O . LEU A 1 578 ? 26.499 -4.726 5.375 1.00 88.88 578 LEU A O 1
ATOM 4492 N N . GLY A 1 579 ? 28.317 -6.051 5.432 1.00 83.12 579 GLY A N 1
ATOM 4493 C CA . GLY A 1 579 ? 28.331 -6.398 4.008 1.00 83.12 579 GLY A CA 1
ATOM 4494 C C . GLY A 1 579 ? 27.529 -7.658 3.658 1.00 83.12 579 GLY A C 1
ATOM 4495 O O . GLY A 1 579 ? 26.907 -8.290 4.513 1.00 83.12 579 GLY A O 1
ATOM 4496 N N . PHE A 1 580 ? 27.607 -8.063 2.386 1.00 81.44 580 PHE A N 1
ATOM 4497 C CA . PHE A 1 580 ? 26.925 -9.255 1.858 1.00 81.44 580 PHE A CA 1
ATOM 4498 C C . PHE A 1 580 ? 27.280 -10.551 2.589 1.00 81.44 580 PHE A C 1
ATOM 4500 O O . PHE A 1 580 ? 26.423 -11.417 2.710 1.00 81.44 580 PHE A O 1
ATOM 4507 N N . GLU A 1 581 ? 28.488 -10.664 3.140 1.00 85.19 581 GLU A N 1
ATOM 4508 C CA . GLU A 1 581 ? 28.902 -11.841 3.909 1.00 85.19 581 GLU A CA 1
ATOM 4509 C C . GLU A 1 581 ? 28.076 -12.027 5.194 1.00 85.19 581 GLU A C 1
ATOM 4511 O O . GLU A 1 581 ? 27.720 -13.153 5.541 1.00 85.19 581 GLU A O 1
ATOM 4516 N N . TRP A 1 582 ? 27.683 -10.938 5.871 1.00 91.25 582 TRP A N 1
ATOM 4517 C CA . TRP A 1 582 ? 26.795 -11.024 7.038 1.00 91.25 582 TRP A CA 1
ATOM 4518 C C . TRP A 1 582 ? 25.374 -11.431 6.637 1.00 91.25 582 TRP A C 1
ATOM 4520 O O . TRP A 1 582 ? 24.784 -12.316 7.259 1.00 91.25 582 TRP A O 1
ATOM 4530 N N . LEU A 1 583 ? 24.844 -10.825 5.568 1.00 90.94 583 LEU A N 1
ATOM 4531 C CA . LEU A 1 583 ? 23.529 -11.169 5.018 1.00 90.94 583 LEU A CA 1
ATOM 4532 C C . LEU A 1 583 ? 23.482 -12.656 4.640 1.00 90.94 583 LEU A C 1
ATOM 4534 O O . LEU A 1 583 ? 22.579 -13.384 5.052 1.00 90.94 583 LEU A O 1
ATOM 4538 N N . ARG A 1 584 ? 24.505 -13.115 3.910 1.00 87.38 584 ARG A N 1
ATOM 4539 C CA . ARG A 1 584 ? 24.649 -14.484 3.421 1.00 87.38 584 ARG A CA 1
ATOM 4540 C C . ARG A 1 584 ? 24.780 -15.496 4.548 1.00 87.38 584 ARG A C 1
ATOM 4542 O O . ARG A 1 584 ? 23.966 -16.410 4.613 1.00 87.38 584 ARG A O 1
ATOM 4549 N N . SER A 1 585 ? 25.746 -15.324 5.447 1.00 91.38 585 SER A N 1
ATOM 4550 C CA . SER A 1 585 ? 25.954 -16.255 6.566 1.00 91.38 585 SER A CA 1
ATOM 4551 C C . SER A 1 585 ? 24.736 -16.335 7.496 1.00 91.38 585 SER A C 1
ATOM 4553 O O . SER A 1 585 ? 24.371 -17.427 7.930 1.00 91.38 585 SER A O 1
ATOM 4555 N N . THR A 1 586 ? 24.037 -15.218 7.731 1.00 94.88 586 THR A N 1
ATOM 4556 C CA . THR A 1 586 ? 22.779 -15.198 8.499 1.00 94.88 586 THR A CA 1
ATOM 4557 C C . THR A 1 586 ? 21.661 -15.953 7.772 1.00 94.88 586 THR A C 1
ATOM 4559 O O . THR A 1 586 ? 20.994 -16.798 8.370 1.00 94.88 586 THR A O 1
ATOM 4562 N N . GLY A 1 587 ? 21.469 -15.695 6.475 1.00 93.31 587 GLY A N 1
ATOM 4563 C CA . GLY A 1 587 ? 20.437 -16.339 5.658 1.00 93.31 587 GLY A CA 1
ATOM 4564 C C . GLY A 1 587 ? 20.670 -17.837 5.415 1.00 93.31 587 GLY A C 1
ATOM 4565 O O . GLY A 1 587 ? 19.721 -18.623 5.482 1.00 93.31 587 GLY A O 1
ATOM 4566 N N . GLU A 1 588 ? 21.922 -18.252 5.199 1.00 92.38 588 GLU A N 1
ATOM 4567 C CA . GLU A 1 588 ? 22.316 -19.663 5.097 1.00 92.38 588 GLU A CA 1
ATOM 4568 C C . GLU A 1 588 ? 22.133 -20.383 6.443 1.00 92.38 588 GLU A C 1
ATOM 4570 O O . GLU A 1 588 ? 21.531 -21.456 6.464 1.00 92.38 588 GLU A O 1
ATOM 4575 N N . LYS A 1 589 ? 22.531 -19.774 7.575 1.00 95.62 589 LYS A N 1
ATOM 4576 C CA . LYS A 1 589 ? 22.301 -20.348 8.915 1.00 95.62 589 LYS A CA 1
ATOM 4577 C C . LYS A 1 589 ? 20.808 -20.508 9.229 1.00 95.62 589 LYS A C 1
ATOM 4579 O O . LYS A 1 589 ? 20.421 -21.509 9.827 1.00 95.62 589 LYS A O 1
ATOM 4584 N N . LEU A 1 590 ? 19.963 -19.564 8.800 1.00 96.50 590 LEU A N 1
ATOM 4585 C CA . LEU A 1 590 ? 18.503 -19.664 8.923 1.00 96.50 590 LEU A CA 1
ATOM 4586 C C . LEU A 1 590 ? 17.915 -20.825 8.100 1.00 96.50 590 LEU A C 1
ATOM 4588 O O . LEU A 1 590 ? 17.056 -21.533 8.619 1.00 96.50 590 LEU A O 1
ATOM 4592 N N . ASP A 1 591 ? 18.369 -21.046 6.858 1.00 93.19 591 ASP A N 1
ATOM 4593 C CA . ASP A 1 591 ? 17.921 -22.177 6.018 1.00 93.19 591 ASP A CA 1
ATOM 4594 C C . ASP A 1 591 ? 18.427 -23.520 6.590 1.00 93.19 591 ASP A C 1
ATOM 4596 O O . ASP A 1 591 ? 17.642 -24.455 6.739 1.00 93.19 591 ASP A O 1
ATOM 4600 N N . ASP A 1 592 ? 19.695 -23.612 7.016 1.00 94.19 592 ASP A N 1
ATOM 4601 C CA . ASP A 1 592 ? 20.255 -24.811 7.666 1.00 94.19 592 ASP A CA 1
ATOM 4602 C C . ASP A 1 592 ? 19.491 -25.207 8.932 1.00 94.19 592 ASP A C 1
ATOM 4604 O O . ASP A 1 592 ? 19.054 -26.354 9.072 1.00 94.19 592 ASP A O 1
ATOM 4608 N N . LEU A 1 593 ? 19.293 -24.254 9.848 1.00 96.19 593 LEU A N 1
ATOM 4609 C CA . LEU A 1 593 ? 18.529 -24.487 11.069 1.00 96.19 593 LEU A CA 1
ATOM 4610 C C . LEU A 1 593 ? 17.089 -24.895 10.734 1.00 96.19 593 LEU A C 1
ATOM 4612 O O . LEU A 1 593 ? 16.602 -25.874 11.298 1.00 96.19 593 LEU A O 1
ATOM 4616 N N . ALA A 1 594 ? 16.435 -24.217 9.787 1.00 94.19 594 ALA A N 1
ATOM 4617 C CA . ALA A 1 594 ? 15.074 -24.527 9.353 1.00 94.19 594 ALA A CA 1
ATOM 4618 C C . ALA A 1 594 ? 14.912 -25.954 8.803 1.00 94.19 594 ALA A C 1
ATOM 4620 O O . ALA A 1 594 ? 13.944 -26.635 9.152 1.00 94.19 594 ALA A O 1
ATOM 4621 N N . TRP A 1 595 ? 15.856 -26.440 7.991 1.00 92.38 595 TRP A N 1
ATOM 4622 C CA . TRP A 1 595 ? 15.839 -27.826 7.512 1.00 92.38 595 TRP A CA 1
ATOM 4623 C C . TRP A 1 595 ? 16.218 -28.837 8.606 1.00 92.38 595 TRP A C 1
ATOM 4625 O O . TRP A 1 595 ? 15.669 -29.941 8.618 1.00 92.38 595 TRP A O 1
ATOM 4635 N N . SER A 1 596 ? 17.084 -28.464 9.558 1.00 93.94 596 SER A N 1
ATOM 4636 C CA . SER A 1 596 ? 17.503 -29.330 10.675 1.00 93.94 596 SER A CA 1
ATOM 4637 C C . SER A 1 596 ? 16.363 -29.715 11.631 1.00 93.94 596 SER A C 1
ATOM 4639 O O . SER A 1 596 ? 16.418 -30.781 12.243 1.00 93.94 596 SER A O 1
ATOM 4641 N N . VAL A 1 597 ? 15.295 -28.905 11.702 1.00 92.44 597 VAL A N 1
ATOM 4642 C CA . VAL A 1 597 ? 14.074 -29.192 12.484 1.00 92.44 597 VAL A CA 1
ATOM 4643 C C . VAL A 1 597 ? 13.425 -30.516 12.058 1.00 92.44 597 VAL A C 1
ATOM 4645 O O . VAL A 1 597 ? 12.915 -31.263 12.896 1.00 92.44 597 VAL A O 1
ATOM 4648 N N . GLY A 1 598 ? 13.430 -30.808 10.752 1.00 84.25 598 GLY A N 1
ATOM 4649 C CA . GLY A 1 598 ? 12.876 -32.031 10.174 1.00 84.25 598 GLY A CA 1
ATOM 4650 C C . GLY A 1 598 ? 11.423 -32.330 10.580 1.00 84.25 598 GLY A C 1
ATOM 4651 O O . GLY A 1 598 ? 10.558 -31.452 10.647 1.00 84.25 598 GLY A O 1
ATOM 4652 N N . GLY A 1 599 ? 11.139 -33.612 10.828 1.00 87.62 599 GLY A N 1
ATOM 4653 C CA . GLY A 1 599 ? 9.859 -34.092 11.356 1.00 87.62 599 GLY A CA 1
ATOM 4654 C C . GLY A 1 599 ? 8.659 -33.816 10.445 1.00 87.62 599 GLY A C 1
ATOM 4655 O O . GLY A 1 599 ? 8.336 -34.621 9.576 1.00 87.62 599 GLY A O 1
ATOM 4656 N N . LYS A 1 600 ? 7.960 -32.702 10.693 1.00 89.38 600 LYS A N 1
ATOM 4657 C CA . LYS A 1 600 ? 6.758 -32.275 9.952 1.00 89.38 600 LYS A CA 1
ATOM 4658 C C . LYS A 1 600 ? 7.003 -31.121 8.975 1.00 89.38 600 LYS A C 1
ATOM 4660 O O . LYS A 1 600 ? 6.067 -30.750 8.270 1.00 89.38 600 LYS A O 1
ATOM 4665 N N . ILE A 1 601 ? 8.201 -30.535 8.937 1.00 92.31 601 ILE A N 1
ATOM 4666 C CA . ILE A 1 601 ? 8.532 -29.472 7.980 1.00 92.31 601 ILE A CA 1
ATOM 4667 C C . ILE A 1 601 ? 8.716 -30.096 6.590 1.00 92.31 601 ILE A C 1
ATOM 4669 O O . ILE A 1 601 ? 9.532 -30.993 6.402 1.00 92.31 601 ILE A O 1
ATOM 4673 N N . GLU A 1 602 ? 7.919 -29.646 5.620 1.00 90.12 602 GLU A N 1
ATOM 4674 C CA . GLU A 1 602 ? 7.917 -30.150 4.238 1.00 90.12 602 GLU A CA 1
ATOM 4675 C C . GLU A 1 602 ? 8.681 -29.220 3.286 1.00 90.12 602 GLU A C 1
ATOM 4677 O O . GLU A 1 602 ? 9.273 -29.672 2.306 1.00 90.12 602 GLU A O 1
ATOM 4682 N N . ASN A 1 603 ? 8.649 -27.909 3.549 1.00 89.00 603 ASN A N 1
ATOM 4683 C CA . ASN A 1 603 ? 9.332 -26.914 2.731 1.00 89.00 603 ASN A CA 1
ATOM 4684 C C . ASN A 1 603 ? 9.719 -25.678 3.548 1.00 89.00 603 ASN A C 1
ATOM 4686 O O . ASN A 1 603 ? 8.950 -25.232 4.401 1.00 89.00 603 ASN A O 1
ATOM 4690 N N . VAL A 1 604 ? 10.855 -25.081 3.200 1.00 91.00 604 VAL A N 1
ATOM 4691 C CA . VAL A 1 604 ? 11.271 -23.732 3.603 1.00 91.00 604 VAL A CA 1
ATOM 4692 C C . VAL A 1 604 ? 11.109 -22.850 2.359 1.00 91.00 604 VAL A C 1
ATOM 4694 O O . VAL A 1 604 ? 11.918 -22.978 1.441 1.00 91.00 604 VAL A O 1
ATOM 4697 N N . PRO A 1 605 ? 10.032 -22.045 2.220 1.00 86.12 605 PRO A N 1
ATOM 4698 C CA . PRO A 1 605 ? 9.822 -21.243 1.014 1.00 86.12 605 PRO A CA 1
ATOM 4699 C C . PRO A 1 605 ? 10.853 -20.126 0.849 1.00 86.12 605 PRO A C 1
ATOM 4701 O O . PRO A 1 605 ? 11.188 -19.807 -0.286 1.00 86.12 605 PRO A O 1
ATOM 4704 N N . TYR A 1 606 ? 11.336 -19.562 1.962 1.00 87.69 606 TYR A N 1
ATOM 4705 C CA . TYR A 1 606 ? 12.446 -18.614 2.000 1.00 87.69 606 TYR A CA 1
ATOM 4706 C C . TYR A 1 606 ? 13.056 -18.489 3.408 1.00 87.69 606 TYR A C 1
ATOM 4708 O O . TYR A 1 606 ? 12.339 -18.572 4.415 1.00 87.69 606 TYR A O 1
ATOM 4716 N N . SER A 1 607 ? 14.356 -18.199 3.469 1.00 94.06 607 SER A N 1
ATOM 4717 C CA . SER A 1 607 ? 14.980 -17.417 4.545 1.00 94.06 607 SER A CA 1
ATOM 4718 C C . SER A 1 607 ? 15.365 -16.028 4.018 1.00 94.06 607 SER A C 1
ATOM 4720 O O . SER A 1 607 ? 15.494 -15.828 2.810 1.00 94.06 607 SER A O 1
ATOM 4722 N N . TYR A 1 608 ? 15.496 -15.048 4.909 1.00 93.62 608 TYR A N 1
ATOM 4723 C CA . TYR A 1 608 ? 15.782 -13.655 4.564 1.00 93.62 608 TYR A CA 1
ATOM 4724 C C . TYR A 1 608 ? 16.720 -13.013 5.587 1.00 93.62 608 TYR A C 1
ATOM 4726 O O . TYR A 1 608 ? 16.569 -13.226 6.793 1.00 93.62 608 TYR A O 1
ATOM 4734 N N . ALA A 1 609 ? 17.630 -12.172 5.102 1.00 94.88 609 ALA A N 1
ATOM 4735 C CA . ALA A 1 609 ? 18.391 -11.223 5.907 1.00 94.88 609 ALA A CA 1
ATOM 4736 C C . ALA A 1 609 ? 18.529 -9.904 5.136 1.00 94.88 609 ALA A C 1
ATOM 4738 O O . ALA A 1 609 ? 18.758 -9.916 3.925 1.00 94.88 609 ALA A O 1
ATOM 4739 N N . GLY A 1 610 ? 18.414 -8.772 5.828 1.00 94.25 610 GLY A N 1
ATOM 4740 C CA . GLY A 1 610 ? 18.473 -7.448 5.216 1.00 94.25 610 GLY A CA 1
ATOM 4741 C C . GLY A 1 610 ? 18.726 -6.321 6.208 1.00 94.25 610 GLY A C 1
ATOM 4742 O O . GLY A 1 610 ? 18.489 -6.459 7.411 1.00 94.25 610 GLY A O 1
ATOM 4743 N N . LYS A 1 611 ? 19.207 -5.189 5.700 1.00 93.94 611 LYS A N 1
ATOM 4744 C CA . LYS A 1 611 ? 19.378 -3.947 6.456 1.00 93.94 611 LYS A CA 1
ATOM 4745 C C . LYS A 1 611 ? 18.799 -2.760 5.695 1.00 93.94 611 LYS A C 1
ATOM 4747 O O . LYS A 1 611 ? 18.901 -2.697 4.472 1.00 93.94 611 LYS A O 1
ATOM 4752 N N . THR A 1 612 ? 18.267 -1.806 6.444 1.00 94.44 612 THR A N 1
ATOM 4753 C CA . THR A 1 612 ? 17.680 -0.566 5.931 1.00 94.44 612 THR A CA 1
ATOM 4754 C C . THR A 1 612 ? 18.407 0.617 6.547 1.00 94.44 612 THR A C 1
ATOM 4756 O O . THR A 1 612 ? 18.650 0.642 7.754 1.00 94.44 612 THR A O 1
ATOM 4759 N N . TRP A 1 613 ? 18.703 1.623 5.734 1.00 95.25 613 TRP A N 1
ATOM 4760 C CA . TRP A 1 613 ? 19.158 2.945 6.153 1.00 95.25 613 TRP A CA 1
ATOM 4761 C C . TRP A 1 613 ? 18.190 3.994 5.620 1.00 95.25 613 TRP A C 1
ATOM 4763 O O . TRP A 1 613 ? 17.807 3.934 4.455 1.00 95.25 613 TRP A O 1
ATOM 4773 N N . ASN A 1 614 ? 17.832 4.974 6.443 1.00 95.50 614 ASN A N 1
ATOM 4774 C CA . ASN A 1 614 ? 16.970 6.088 6.072 1.00 95.50 614 ASN A CA 1
ATOM 4775 C C . ASN A 1 614 ? 17.582 7.422 6.497 1.00 95.50 614 ASN A C 1
ATOM 4777 O O . ASN A 1 614 ? 18.213 7.546 7.551 1.00 95.50 614 ASN A O 1
ATOM 4781 N N . ARG A 1 615 ? 17.268 8.457 5.724 1.00 95.56 615 ARG A N 1
ATOM 4782 C CA . ARG A 1 615 ? 17.410 9.855 6.113 1.00 95.56 615 ARG A CA 1
ATOM 4783 C C . ARG A 1 615 ? 16.131 10.606 5.778 1.00 95.56 615 ARG A C 1
ATOM 4785 O O . ARG A 1 615 ? 15.622 10.477 4.668 1.00 95.56 615 ARG A O 1
ATOM 4792 N N . PHE A 1 616 ? 15.660 11.421 6.712 1.00 96.06 616 PHE A N 1
ATOM 4793 C CA . PHE A 1 616 ? 14.556 12.360 6.524 1.00 96.06 616 PHE A CA 1
ATOM 4794 C C . PHE A 1 616 ? 15.083 13.800 6.595 1.00 96.06 616 PHE A C 1
ATOM 4796 O O . PHE A 1 616 ? 16.084 14.081 7.265 1.00 96.06 616 PHE A O 1
ATOM 4803 N N . ILE A 1 617 ? 14.434 14.708 5.871 1.00 97.56 617 ILE A N 1
ATOM 4804 C CA . ILE A 1 617 ? 14.672 16.153 5.881 1.00 97.56 617 ILE A CA 1
ATOM 4805 C C . ILE A 1 617 ? 13.309 16.852 5.896 1.00 97.56 617 ILE A C 1
ATOM 4807 O O . ILE A 1 617 ? 12.428 16.514 5.107 1.00 97.56 617 ILE A O 1
ATOM 4811 N N . LEU A 1 618 ? 13.161 17.860 6.750 1.00 97.19 618 LEU A N 1
ATOM 4812 C CA . LEU A 1 618 ? 12.029 18.783 6.794 1.00 97.19 618 LEU A CA 1
ATOM 4813 C C . LEU A 1 618 ? 12.562 20.211 6.643 1.00 97.19 618 LEU A C 1
ATOM 4815 O O . LEU A 1 618 ? 13.493 20.589 7.355 1.00 97.19 618 LEU A O 1
ATOM 4819 N N . ALA A 1 619 ? 11.965 21.013 5.760 1.00 97.50 619 ALA A N 1
ATOM 4820 C CA . ALA A 1 619 ? 12.307 22.428 5.617 1.00 97.50 619 ALA A CA 1
ATOM 4821 C C . ALA A 1 619 ? 11.084 23.297 5.287 1.00 97.50 619 ALA A C 1
ATOM 4823 O O . ALA A 1 619 ? 10.144 22.817 4.655 1.00 97.50 619 ALA A O 1
ATOM 4824 N N . ASN A 1 620 ? 11.078 24.579 5.677 1.00 97.19 620 ASN A N 1
ATOM 4825 C CA . ASN A 1 620 ? 9.956 25.484 5.384 1.00 97.19 620 ASN A CA 1
ATOM 4826 C C . ASN A 1 620 ? 10.343 26.956 5.127 1.00 97.19 620 ASN A C 1
ATOM 4828 O O . ASN A 1 620 ? 11.494 27.370 5.286 1.00 97.19 620 ASN A O 1
ATOM 4832 N N . SER A 1 621 ? 9.357 27.756 4.709 1.00 96.88 621 SER A N 1
ATOM 4833 C CA . SER A 1 621 ? 9.488 29.185 4.396 1.00 96.88 621 SER A CA 1
ATOM 4834 C C . SER A 1 621 ? 9.924 30.038 5.588 1.00 96.88 621 SER A C 1
ATOM 4836 O O . SER A 1 621 ? 10.565 31.068 5.390 1.00 96.88 621 SER A O 1
ATOM 4838 N N . ASN A 1 622 ? 9.638 29.586 6.812 1.00 96.81 622 ASN A N 1
ATOM 4839 C CA . ASN A 1 622 ? 9.951 30.284 8.060 1.00 96.81 622 ASN A CA 1
ATOM 4840 C C . ASN A 1 622 ? 11.366 29.954 8.575 1.00 96.81 622 ASN A C 1
ATOM 4842 O O . ASN A 1 622 ? 11.747 30.358 9.672 1.00 96.81 622 ASN A O 1
ATOM 4846 N N . GLY A 1 623 ? 12.169 29.254 7.764 1.00 95.56 623 GLY A N 1
ATOM 4847 C CA . GLY A 1 623 ? 13.590 29.013 8.002 1.00 95.56 623 GLY A CA 1
ATOM 4848 C C . GLY A 1 623 ? 13.902 27.747 8.794 1.00 95.56 623 GLY A C 1
ATOM 4849 O O . GLY A 1 623 ? 15.077 27.495 9.054 1.00 95.56 623 GLY A O 1
ATOM 4850 N N . LEU A 1 624 ? 12.898 26.940 9.158 1.00 96.50 624 LEU A N 1
ATOM 4851 C CA . LEU A 1 624 ? 13.145 25.621 9.736 1.00 96.50 624 LEU A CA 1
ATOM 4852 C C . LEU A 1 624 ? 13.913 24.756 8.725 1.00 96.50 624 LEU A C 1
ATOM 4854 O O . LEU A 1 624 ? 13.532 24.677 7.557 1.00 96.50 624 LEU A O 1
ATOM 4858 N N . TYR A 1 625 ? 14.962 24.085 9.199 1.00 96.38 625 TYR A N 1
ATOM 4859 C CA . TYR A 1 625 ? 15.631 22.981 8.516 1.00 96.38 625 TYR A CA 1
ATOM 4860 C C . TYR A 1 625 ? 15.994 21.932 9.565 1.00 96.38 625 TYR A C 1
ATOM 4862 O O . TYR A 1 625 ? 16.677 22.235 10.543 1.00 96.38 625 TYR A O 1
ATOM 4870 N N . HIS A 1 626 ? 15.531 20.703 9.377 1.00 95.50 626 HIS A N 1
ATOM 4871 C CA . HIS A 1 626 ? 15.835 19.573 10.245 1.00 95.50 626 HIS A CA 1
ATOM 4872 C C . HIS A 1 626 ? 16.163 18.352 9.391 1.00 95.50 626 HIS A C 1
ATOM 4874 O O . HIS A 1 626 ? 15.550 18.145 8.346 1.00 95.50 626 HIS A O 1
ATOM 4880 N N . SER A 1 627 ? 17.112 17.529 9.836 1.00 94.69 627 SER A N 1
ATOM 4881 C CA . SER A 1 627 ? 17.383 16.234 9.223 1.00 94.69 627 SER A CA 1
ATOM 4882 C C . SER A 1 627 ? 17.739 15.212 10.292 1.00 94.69 627 SER A C 1
ATOM 4884 O O . SER A 1 627 ? 18.552 15.486 11.172 1.00 94.69 627 SER A O 1
ATOM 4886 N N . GLU A 1 628 ? 17.141 14.032 10.177 1.00 93.44 628 GLU A N 1
ATOM 4887 C CA . GLU A 1 628 ? 17.359 12.884 11.053 1.00 93.44 628 GLU A CA 1
ATOM 4888 C C . GLU A 1 628 ? 17.759 11.658 10.220 1.00 93.44 628 GLU A C 1
ATOM 4890 O O . GLU A 1 628 ? 17.427 11.551 9.034 1.00 93.44 628 GLU A O 1
ATOM 4895 N N . LYS A 1 629 ? 18.502 10.737 10.839 1.00 93.81 629 LYS A N 1
ATOM 4896 C CA . LYS A 1 629 ? 18.852 9.428 10.274 1.00 93.81 629 LYS A CA 1
ATOM 4897 C C . LYS A 1 629 ? 18.218 8.320 11.109 1.00 93.81 629 LYS A C 1
ATOM 4899 O O . LYS A 1 629 ? 18.072 8.455 12.326 1.00 93.81 629 LYS A O 1
ATOM 4904 N N . SER A 1 630 ? 17.938 7.194 10.467 1.00 94.69 630 SER A N 1
ATOM 4905 C CA . SER A 1 630 ? 17.672 5.932 11.153 1.00 94.69 630 SER A CA 1
ATOM 4906 C C . SER A 1 630 ? 18.227 4.750 10.369 1.00 94.69 630 SER A C 1
ATOM 4908 O O . SER A 1 630 ? 18.438 4.840 9.160 1.00 94.69 630 SER A O 1
ATOM 4910 N N . ASN A 1 631 ? 18.495 3.636 11.040 1.00 95.31 631 ASN A N 1
ATOM 4911 C CA . ASN A 1 631 ? 18.809 2.375 10.375 1.00 95.31 631 ASN A CA 1
ATOM 4912 C C . ASN A 1 631 ? 18.326 1.178 11.208 1.00 95.31 631 ASN A C 1
ATOM 4914 O O . ASN A 1 631 ? 17.930 1.324 12.363 1.00 95.31 631 ASN A O 1
ATOM 4918 N N . LEU A 1 632 ? 18.290 -0.002 10.595 1.00 95.25 632 LEU A N 1
ATOM 4919 C CA . LEU A 1 632 ? 17.993 -1.265 11.269 1.00 95.25 632 LEU A CA 1
ATOM 4920 C C . LEU A 1 632 ? 18.587 -2.447 10.504 1.00 95.25 632 LEU A C 1
ATOM 4922 O O . LEU A 1 632 ? 18.820 -2.374 9.296 1.00 95.25 632 LEU A O 1
ATOM 4926 N N . VAL A 1 633 ? 18.760 -3.558 11.211 1.00 95.62 633 VAL A N 1
ATOM 4927 C CA . VAL A 1 633 ? 18.904 -4.898 10.633 1.00 95.62 633 VAL A CA 1
ATOM 4928 C C . VAL A 1 633 ? 17.621 -5.693 10.816 1.00 95.62 633 VAL A C 1
ATOM 4930 O O . VAL A 1 633 ? 16.803 -5.403 11.692 1.00 95.62 633 VAL A O 1
ATOM 4933 N N . SER A 1 634 ? 17.449 -6.713 9.984 1.00 95.56 634 SER A N 1
ATOM 4934 C CA . SER A 1 634 ? 16.330 -7.643 10.028 1.00 95.56 634 SER A CA 1
ATOM 4935 C C . SER A 1 634 ? 16.721 -9.010 9.469 1.00 95.56 634 SER A C 1
ATOM 4937 O O . SER A 1 634 ? 17.518 -9.104 8.537 1.00 95.56 634 SER A O 1
ATOM 4939 N N . ALA A 1 635 ? 16.162 -10.078 10.031 1.00 96.94 635 ALA A N 1
ATOM 4940 C CA . ALA A 1 635 ? 16.262 -11.419 9.462 1.00 96.94 635 ALA A CA 1
ATOM 4941 C C . ALA A 1 635 ? 15.038 -12.264 9.834 1.00 96.94 635 ALA A C 1
ATOM 4943 O O . ALA A 1 635 ? 14.377 -12.015 10.847 1.00 96.94 635 ALA A O 1
ATOM 4944 N N . GLY A 1 636 ? 14.710 -13.257 9.011 1.00 96.69 636 GLY A N 1
ATOM 4945 C CA . GLY A 1 636 ? 13.502 -14.058 9.183 1.00 96.69 636 GLY A CA 1
ATOM 4946 C C . GLY A 1 636 ? 13.457 -15.316 8.328 1.00 96.69 636 GLY A C 1
ATOM 4947 O O . GLY A 1 636 ? 14.257 -15.507 7.415 1.00 96.69 636 GLY A O 1
ATOM 4948 N N . VAL A 1 637 ? 12.497 -16.187 8.626 1.00 96.44 637 VAL A N 1
ATOM 4949 C CA . VAL A 1 637 ? 12.277 -17.439 7.892 1.00 96.44 637 VAL A CA 1
ATOM 4950 C C . VAL A 1 637 ? 10.794 -17.802 7.859 1.00 96.44 637 VAL A C 1
ATOM 4952 O O . VAL A 1 637 ? 10.043 -17.520 8.803 1.00 96.44 637 VAL A O 1
ATOM 4955 N N . ALA A 1 638 ? 10.371 -18.447 6.774 1.00 94.38 638 ALA A N 1
ATOM 4956 C CA . ALA A 1 638 ? 9.055 -19.058 6.641 1.00 94.38 638 ALA A CA 1
ATOM 4957 C C . ALA A 1 638 ? 9.180 -20.577 6.485 1.00 94.38 638 ALA A C 1
ATOM 4959 O O . ALA A 1 638 ? 10.054 -21.073 5.779 1.00 94.38 638 ALA A O 1
ATOM 4960 N N . LEU A 1 639 ? 8.271 -21.319 7.118 1.00 93.50 639 LEU A N 1
ATOM 4961 C CA . LEU A 1 639 ? 8.233 -22.780 7.130 1.00 93.50 639 LEU A CA 1
ATOM 4962 C C . LEU A 1 639 ? 6.833 -23.271 6.756 1.00 93.50 639 LEU A C 1
ATOM 4964 O O . LEU A 1 639 ? 5.823 -22.724 7.213 1.00 93.50 639 LEU A O 1
ATOM 4968 N N . VAL A 1 640 ? 6.766 -24.338 5.962 1.00 92.38 640 VAL A N 1
ATOM 4969 C CA . VAL A 1 640 ? 5.535 -25.079 5.666 1.00 92.38 640 VAL A CA 1
ATOM 4970 C C . VAL A 1 640 ? 5.594 -26.422 6.376 1.0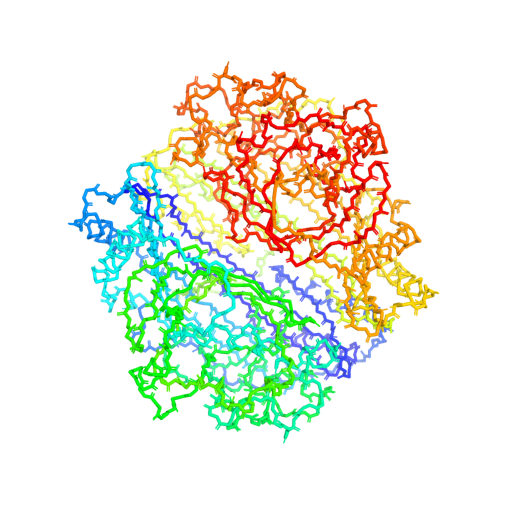0 92.38 640 VAL A C 1
ATOM 4972 O O . VAL A 1 640 ? 6.406 -27.278 6.029 1.00 92.38 640 VAL A O 1
ATOM 4975 N N . ALA A 1 641 ? 4.702 -26.614 7.343 1.00 92.31 641 ALA A N 1
ATOM 4976 C CA . ALA A 1 641 ? 4.538 -27.868 8.059 1.00 92.31 641 ALA A CA 1
ATOM 4977 C C . ALA A 1 641 ? 3.329 -28.660 7.535 1.00 92.31 641 ALA A C 1
ATOM 4979 O O . ALA A 1 641 ? 2.351 -28.080 7.050 1.00 92.31 641 ALA A O 1
ATOM 4980 N N . THR A 1 642 ? 3.378 -29.986 7.660 1.00 90.19 642 THR A N 1
ATOM 4981 C CA . THR A 1 642 ? 2.334 -30.912 7.200 1.00 90.19 642 THR A CA 1
ATOM 4982 C C . THR A 1 642 ? 2.061 -32.027 8.211 1.00 90.19 642 THR A C 1
ATOM 4984 O O . THR A 1 642 ? 2.952 -32.486 8.923 1.00 90.19 642 THR A O 1
ATOM 4987 N N . ASP A 1 643 ? 0.815 -32.497 8.270 1.00 88.69 643 ASP A N 1
ATOM 4988 C CA . ASP A 1 643 ? 0.431 -33.750 8.943 1.00 88.69 643 ASP A CA 1
ATOM 4989 C C . ASP A 1 643 ? 0.006 -34.847 7.945 1.00 88.69 643 ASP A C 1
ATOM 4991 O O . ASP A 1 643 ? -0.624 -35.838 8.317 1.00 88.69 643 ASP A O 1
ATOM 4995 N N . GLY A 1 644 ? 0.312 -34.650 6.656 1.00 85.12 644 GLY A N 1
ATOM 4996 C CA . GLY A 1 644 ? -0.100 -35.521 5.552 1.00 85.12 644 GLY A CA 1
ATOM 4997 C C . GLY A 1 644 ? -1.558 -35.339 5.104 1.00 85.12 644 GLY A C 1
ATOM 4998 O O . GLY A 1 644 ? -1.945 -35.884 4.072 1.00 85.12 644 GLY A O 1
ATOM 4999 N N . LYS A 1 645 ? -2.372 -34.564 5.836 1.00 83.25 645 LYS A N 1
ATOM 5000 C CA . LYS A 1 645 ? -3.774 -34.239 5.494 1.00 83.25 645 LYS A CA 1
ATOM 5001 C C . LYS A 1 645 ? -3.976 -32.745 5.249 1.00 83.25 645 LYS A C 1
ATOM 5003 O O . LYS A 1 645 ? -4.810 -32.348 4.435 1.00 83.25 645 LYS A O 1
ATOM 5008 N N . THR A 1 646 ? -3.219 -31.928 5.967 1.00 82.94 646 THR A N 1
ATOM 5009 C CA . THR A 1 646 ? -3.249 -30.470 5.992 1.00 82.94 646 THR A CA 1
ATOM 5010 C C . THR A 1 646 ? -1.829 -29.930 5.866 1.00 82.94 646 THR A C 1
ATOM 5012 O O . THR A 1 646 ? -0.872 -30.580 6.282 1.00 82.94 646 THR A O 1
ATOM 5015 N N . LYS A 1 647 ? -1.702 -28.731 5.291 1.00 86.62 647 LYS A N 1
ATOM 5016 C CA . LYS A 1 647 ? -0.461 -27.954 5.276 1.00 86.62 647 LYS A CA 1
ATOM 5017 C C . LYS A 1 647 ? -0.728 -26.608 5.934 1.00 86.62 647 LYS A C 1
ATOM 5019 O O . LYS A 1 647 ? -1.777 -26.012 5.680 1.00 86.62 647 LYS A O 1
ATOM 5024 N N . LYS A 1 648 ? 0.204 -26.128 6.751 1.00 88.00 648 LYS A N 1
ATOM 5025 C CA . LYS A 1 648 ? 0.143 -24.814 7.401 1.00 88.00 648 LYS A CA 1
ATOM 5026 C C . LYS A 1 648 ? 1.479 -24.104 7.230 1.00 88.00 648 LYS A C 1
ATOM 5028 O O . LYS A 1 648 ? 2.530 -24.731 7.286 1.00 88.00 648 LYS A O 1
ATOM 5033 N N . MET A 1 649 ? 1.419 -22.795 6.999 1.00 88.62 649 MET A N 1
ATOM 5034 C CA . MET A 1 649 ? 2.598 -21.942 6.875 1.00 88.62 649 MET A CA 1
ATOM 5035 C C . MET A 1 649 ? 2.696 -21.024 8.093 1.00 88.62 649 MET A C 1
ATOM 5037 O O . MET A 1 649 ? 1.724 -20.340 8.443 1.00 88.62 649 MET A O 1
ATOM 5041 N N . GLY A 1 650 ? 3.872 -21.015 8.712 1.00 90.19 650 GLY A N 1
ATOM 5042 C CA . GLY A 1 650 ? 4.236 -20.138 9.817 1.00 90.19 650 GLY A CA 1
ATOM 5043 C C . GLY A 1 650 ? 5.595 -19.504 9.557 1.00 90.19 650 GLY A C 1
ATOM 5044 O O . GLY A 1 650 ? 6.448 -20.097 8.907 1.00 90.19 650 GLY A O 1
ATOM 5045 N N . GLY A 1 651 ? 5.782 -18.283 10.040 1.00 92.62 651 GLY A N 1
ATOM 5046 C CA . GLY A 1 651 ? 7.025 -17.549 9.860 1.00 92.62 651 GLY A CA 1
ATOM 5047 C C . GLY A 1 651 ? 7.233 -16.517 10.955 1.00 92.62 651 GLY A C 1
ATOM 5048 O O . GLY A 1 651 ? 6.296 -16.125 11.675 1.00 92.62 651 GLY A O 1
ATOM 5049 N N . TYR A 1 652 ? 8.482 -16.095 11.082 1.00 94.38 652 TYR A N 1
ATOM 5050 C CA . TYR A 1 652 ? 8.898 -15.051 12.001 1.00 94.38 652 TYR A CA 1
ATOM 5051 C C . TYR A 1 652 ? 10.075 -14.276 11.413 1.00 94.38 652 TYR A C 1
ATOM 5053 O O . TYR A 1 652 ? 10.960 -14.853 10.784 1.00 94.38 652 TYR A O 1
ATOM 5061 N N . THR A 1 653 ? 10.052 -12.971 11.653 1.00 94.25 653 THR A N 1
ATOM 5062 C CA . THR A 1 653 ? 11.098 -12.015 11.303 1.00 94.25 653 THR A CA 1
ATOM 5063 C C . THR A 1 653 ? 11.355 -11.186 12.550 1.00 94.25 653 THR A C 1
ATOM 5065 O O . THR A 1 653 ? 10.400 -10.762 13.211 1.00 94.25 653 THR A O 1
ATOM 5068 N N . ARG A 1 654 ? 12.626 -10.959 12.872 1.00 94.38 654 ARG A N 1
ATOM 5069 C CA . ARG A 1 654 ? 13.064 -10.064 13.944 1.00 94.38 654 ARG A CA 1
ATOM 5070 C C . ARG A 1 654 ? 13.883 -8.944 13.316 1.00 94.38 654 ARG A C 1
ATOM 5072 O O . ARG A 1 654 ? 14.658 -9.193 12.396 1.00 94.38 654 ARG A O 1
ATOM 5079 N N . SER A 1 655 ? 13.690 -7.731 13.814 1.00 94.69 655 SER A N 1
ATOM 5080 C CA . SER A 1 655 ? 14.353 -6.521 13.326 1.00 94.69 655 SER A CA 1
ATOM 5081 C C . SER A 1 655 ? 14.783 -5.656 14.506 1.00 94.69 655 SER A C 1
ATOM 5083 O O . SER A 1 655 ? 14.268 -5.843 15.610 1.00 94.69 655 SER A O 1
ATOM 5085 N N . GLY A 1 656 ? 15.682 -4.699 14.282 1.00 93.62 656 GLY A N 1
ATOM 5086 C CA . GLY A 1 656 ? 16.041 -3.680 15.269 1.00 93.62 656 GLY A CA 1
ATOM 5087 C C . GLY A 1 656 ? 17.445 -3.106 15.084 1.00 93.62 656 GLY A C 1
ATOM 5088 O O . GLY A 1 656 ? 18.092 -3.320 14.061 1.00 93.62 656 GLY A O 1
ATOM 5089 N N . LEU A 1 657 ? 17.896 -2.378 16.107 1.00 92.94 657 LEU A N 1
ATOM 5090 C CA . LEU A 1 657 ? 19.198 -1.699 16.168 1.00 92.94 657 LEU A CA 1
ATOM 5091 C C . LEU A 1 657 ? 20.285 -2.503 16.906 1.00 92.94 657 LEU A C 1
ATOM 5093 O O . LEU A 1 657 ? 21.454 -2.136 16.882 1.00 92.94 657 LEU A O 1
ATOM 5097 N N . ASP A 1 658 ? 19.919 -3.576 17.610 1.00 91.19 658 ASP A N 1
ATOM 5098 C CA . ASP A 1 658 ? 20.867 -4.460 18.297 1.00 91.19 658 ASP A CA 1
ATOM 5099 C C . ASP A 1 658 ? 21.060 -5.753 17.496 1.00 91.19 658 ASP A C 1
ATOM 5101 O O . ASP A 1 658 ? 20.172 -6.608 17.430 1.00 91.19 658 ASP A O 1
ATOM 5105 N N . LEU A 1 659 ? 22.245 -5.882 16.897 1.00 91.12 659 LEU A N 1
ATOM 5106 C CA . LEU A 1 659 ? 22.638 -7.016 16.066 1.00 91.12 659 LEU A CA 1
ATOM 5107 C C . LEU A 1 659 ? 22.599 -8.349 16.831 1.00 91.12 659 LEU A C 1
ATOM 5109 O O . LEU A 1 659 ? 22.250 -9.371 16.246 1.00 91.12 659 LEU A O 1
ATOM 5113 N N . ASN A 1 660 ? 22.868 -8.341 18.142 1.00 90.62 660 ASN A N 1
ATOM 5114 C CA . ASN A 1 660 ? 22.871 -9.547 18.980 1.00 90.62 660 ASN A CA 1
ATOM 5115 C C . ASN A 1 660 ? 21.469 -10.158 19.140 1.00 90.62 660 ASN A C 1
ATOM 5117 O O . ASN A 1 660 ? 21.329 -11.307 19.554 1.00 90.62 660 ASN A O 1
ATOM 5121 N N . ARG A 1 661 ? 20.416 -9.401 18.805 1.00 90.25 661 ARG A N 1
ATOM 5122 C CA . ARG A 1 661 ? 19.023 -9.869 18.831 1.00 90.25 661 ARG A CA 1
ATOM 5123 C C . ARG A 1 661 ? 18.613 -10.523 17.513 1.00 90.25 661 ARG A C 1
ATOM 5125 O O . ARG A 1 661 ? 17.563 -11.164 17.467 1.00 90.25 661 ARG A O 1
ATOM 5132 N N . ILE A 1 662 ? 19.428 -10.432 16.462 1.00 94.06 662 ILE A N 1
ATOM 5133 C CA . ILE A 1 662 ? 19.249 -11.196 15.224 1.00 94.06 662 ILE A CA 1
ATOM 5134 C C . ILE A 1 662 ? 19.815 -12.610 15.437 1.00 94.06 662 ILE A C 1
ATOM 5136 O O . ILE A 1 662 ? 20.863 -12.973 14.919 1.00 94.06 662 ILE A O 1
ATOM 5140 N N . ASP A 1 663 ? 19.109 -13.384 16.264 1.00 95.00 663 ASP A N 1
ATOM 5141 C CA . ASP A 1 663 ? 19.437 -14.755 16.672 1.00 95.00 663 ASP A CA 1
ATOM 5142 C C . ASP A 1 663 ? 18.685 -15.778 15.790 1.00 95.00 663 ASP A C 1
ATOM 5144 O O . ASP A 1 663 ? 17.460 -15.909 15.924 1.00 95.00 663 ASP A O 1
ATOM 5148 N N . PRO A 1 664 ? 19.372 -16.502 14.882 1.00 96.38 664 PRO A N 1
ATOM 5149 C CA . PRO A 1 664 ? 18.740 -17.467 13.983 1.00 96.38 664 PRO A CA 1
ATOM 5150 C C . PRO A 1 664 ? 18.058 -18.639 14.696 1.00 96.38 664 PRO A C 1
ATOM 5152 O O . PRO A 1 664 ? 17.028 -19.118 14.222 1.00 96.38 664 PRO A O 1
ATOM 5155 N N . GLU A 1 665 ? 18.571 -19.076 15.845 1.00 96.56 665 GLU A N 1
ATOM 5156 C CA . GLU A 1 665 ? 18.035 -20.189 16.626 1.00 96.56 665 GLU A CA 1
ATOM 5157 C C . GLU A 1 665 ? 16.691 -19.809 17.266 1.00 96.56 665 GLU A C 1
ATOM 5159 O O . GLU A 1 665 ? 15.706 -20.551 17.147 1.00 96.56 665 GLU A O 1
ATOM 5164 N N . PHE A 1 666 ? 16.597 -18.613 17.859 1.00 95.81 666 PHE A N 1
ATOM 5165 C CA . PHE A 1 666 ? 15.321 -18.050 18.316 1.00 95.81 666 PHE A CA 1
ATOM 5166 C C . PHE A 1 666 ? 14.352 -17.782 17.153 1.00 95.81 666 PHE A C 1
ATOM 5168 O O . PHE A 1 666 ? 13.146 -18.030 17.269 1.00 95.81 666 PHE A O 1
ATOM 5175 N N . ILE A 1 667 ? 14.856 -17.315 16.005 1.00 96.69 667 ILE A N 1
ATOM 5176 C CA . ILE A 1 667 ? 14.012 -17.023 14.840 1.00 96.69 667 ILE A CA 1
ATOM 5177 C C . ILE A 1 667 ? 13.380 -18.303 14.268 1.00 96.69 667 ILE A C 1
ATOM 5179 O O . ILE A 1 667 ? 12.166 -18.345 14.043 1.00 96.69 667 ILE A O 1
ATOM 5183 N N . VAL A 1 668 ? 14.175 -19.359 14.075 1.00 97.19 668 VAL A N 1
ATOM 5184 C CA . VAL A 1 668 ? 13.724 -20.642 13.512 1.00 97.19 668 VAL A CA 1
ATOM 5185 C C . VAL A 1 668 ? 12.818 -21.399 14.476 1.00 97.19 668 VAL A C 1
ATOM 5187 O O . VAL A 1 668 ? 11.804 -21.945 14.038 1.00 97.19 668 VAL A O 1
ATOM 5190 N N . SER A 1 669 ? 13.112 -21.407 15.779 1.00 96.06 669 SER A N 1
ATOM 5191 C CA . SER A 1 669 ? 12.227 -22.029 16.777 1.00 96.06 669 SER A CA 1
ATOM 5192 C C . SER A 1 669 ? 10.859 -21.333 16.836 1.00 96.06 669 SER A C 1
ATOM 5194 O O . SER A 1 669 ? 9.828 -22.007 16.752 1.00 96.06 669 SER A O 1
ATOM 5196 N N . THR A 1 670 ? 10.829 -19.996 16.824 1.00 94.88 670 THR A N 1
ATOM 5197 C CA . THR A 1 670 ? 9.584 -19.208 16.754 1.00 94.88 670 THR A CA 1
ATOM 5198 C C . THR A 1 670 ? 8.812 -19.454 15.448 1.00 94.88 670 THR A C 1
ATOM 5200 O O . THR A 1 670 ? 7.586 -19.586 15.453 1.00 94.88 670 THR A O 1
ATOM 5203 N N . ALA A 1 671 ? 9.493 -19.544 14.300 1.00 95.25 671 ALA A N 1
ATOM 5204 C CA . ALA A 1 671 ? 8.848 -19.893 13.030 1.00 95.25 671 ALA A CA 1
ATOM 5205 C C . ALA A 1 671 ? 8.294 -21.334 13.036 1.00 95.25 671 ALA A C 1
ATOM 5207 O O . ALA A 1 671 ? 7.198 -21.580 12.524 1.00 95.25 671 ALA A O 1
ATOM 5208 N N . THR A 1 672 ? 9.018 -22.267 13.664 1.00 95.56 672 THR A N 1
ATOM 5209 C CA . THR A 1 672 ? 8.650 -23.685 13.803 1.00 95.56 672 THR A CA 1
ATOM 5210 C C . THR A 1 672 ? 7.362 -23.832 14.594 1.00 95.56 672 THR A C 1
ATOM 5212 O O . THR A 1 672 ? 6.393 -24.378 14.061 1.00 95.56 672 THR A O 1
ATOM 5215 N N . GLU A 1 673 ? 7.306 -23.266 15.802 1.00 94.12 673 GLU A N 1
ATOM 5216 C CA . GLU A 1 673 ? 6.107 -23.217 16.647 1.00 94.12 673 GLU A CA 1
ATOM 5217 C C . GLU A 1 673 ? 4.893 -22.719 15.845 1.00 94.12 673 GLU A C 1
ATOM 5219 O O . GLU A 1 673 ? 3.889 -23.421 15.709 1.00 94.12 673 GLU A O 1
ATOM 5224 N N . ARG A 1 674 ? 5.032 -21.560 15.188 1.00 93.00 674 ARG A N 1
ATOM 5225 C CA . ARG A 1 674 ? 3.974 -20.925 14.385 1.00 93.00 674 ARG A CA 1
ATOM 5226 C C . ARG A 1 674 ? 3.524 -21.737 13.170 1.00 93.00 674 ARG A C 1
ATOM 5228 O O . ARG A 1 674 ? 2.404 -21.528 12.704 1.00 93.00 674 ARG A O 1
ATOM 5235 N N . SER A 1 675 ? 4.380 -22.599 12.618 1.00 91.44 675 SER A N 1
ATOM 5236 C CA . SER A 1 675 ? 4.039 -23.472 11.484 1.00 91.44 675 SER A CA 1
ATOM 5237 C C . SER A 1 675 ? 3.295 -24.733 11.936 1.00 91.44 675 SER A C 1
ATOM 5239 O O . SER A 1 675 ? 2.355 -25.171 11.270 1.00 91.44 675 SER A O 1
ATOM 5241 N N . LEU A 1 676 ? 3.662 -25.272 13.104 1.00 92.81 676 LEU A N 1
ATOM 5242 C CA . LEU A 1 676 ? 3.072 -26.472 13.697 1.00 92.81 676 LEU A CA 1
ATOM 5243 C C . LEU A 1 676 ? 1.745 -26.189 14.415 1.00 92.81 676 LEU A C 1
ATOM 5245 O O . LEU A 1 676 ? 0.869 -27.056 14.410 1.00 92.81 676 LEU A O 1
ATOM 5249 N N . ALA A 1 677 ? 1.585 -24.989 14.988 1.00 90.44 677 ALA A N 1
ATOM 5250 C CA . ALA A 1 677 ? 0.488 -24.606 15.884 1.00 90.44 677 ALA A CA 1
ATOM 5251 C C . ALA A 1 677 ? -0.925 -24.920 15.364 1.00 90.44 677 ALA A C 1
ATOM 5253 O O . ALA A 1 677 ? -1.811 -25.195 16.163 1.00 90.44 677 ALA A O 1
ATOM 5254 N N . PHE A 1 678 ? -1.147 -24.905 14.044 1.00 89.62 678 PHE A N 1
ATOM 5255 C CA . PHE A 1 678 ? -2.473 -25.095 13.438 1.00 89.62 678 PHE A CA 1
ATOM 5256 C C . PHE A 1 678 ? -2.634 -26.422 12.671 1.00 89.62 678 PHE A C 1
ATOM 5258 O O . PHE A 1 678 ? -3.586 -26.577 11.904 1.00 89.62 678 PHE A O 1
ATOM 5265 N N . LEU A 1 679 ? -1.717 -27.384 12.826 1.00 90.50 679 LEU A N 1
ATOM 5266 C CA . LEU A 1 679 ? -1.879 -28.715 12.228 1.00 90.50 679 LEU A CA 1
ATOM 5267 C C . LEU A 1 679 ? -2.976 -29.512 12.946 1.00 90.50 679 LEU A C 1
ATOM 5269 O O . LEU A 1 679 ? -3.053 -29.525 14.173 1.00 90.50 679 LEU A O 1
ATOM 5273 N N . GLY A 1 680 ? -3.831 -30.192 12.177 1.00 88.25 680 GLY A N 1
ATOM 5274 C CA . GLY A 1 680 ? -4.989 -30.912 12.721 1.00 88.25 680 GLY A CA 1
ATOM 5275 C C . GLY A 1 680 ? -6.088 -30.017 13.320 1.00 88.25 680 GLY A C 1
ATOM 5276 O O . GLY A 1 680 ? -6.954 -30.536 14.032 1.00 88.25 680 GLY A O 1
ATOM 5277 N N . ALA A 1 681 ? -6.054 -28.705 13.044 1.00 90.62 681 ALA A N 1
ATOM 5278 C CA . ALA A 1 681 ? -7.052 -27.734 13.488 1.00 90.62 681 ALA A CA 1
ATOM 5279 C C . ALA A 1 681 ? -8.469 -28.046 12.978 1.00 90.62 681 ALA A C 1
ATOM 5281 O O . ALA A 1 681 ? -8.665 -28.767 11.994 1.00 90.62 681 ALA A O 1
ATOM 5282 N N . LYS A 1 682 ? -9.464 -27.540 13.715 1.00 90.88 682 LYS A N 1
ATOM 5283 C CA . LYS A 1 682 ? -10.899 -27.748 13.471 1.00 90.88 682 LYS A CA 1
ATOM 5284 C C . LYS A 1 682 ? -11.678 -26.496 13.889 1.00 90.88 682 LYS A C 1
ATOM 5286 O O . LYS A 1 682 ? -11.277 -25.874 14.875 1.00 90.88 682 LYS A O 1
ATOM 5291 N N . PRO A 1 683 ? -12.805 -26.165 13.240 1.00 90.44 683 PRO A N 1
ATOM 5292 C CA . PRO A 1 683 ? -13.687 -25.116 13.733 1.00 90.44 683 PRO A CA 1
ATOM 5293 C C . PRO A 1 683 ? -14.285 -25.488 15.097 1.00 90.44 683 PRO A C 1
ATOM 5295 O O . PRO A 1 683 ? -14.466 -26.667 15.421 1.00 90.44 683 PRO A O 1
ATOM 5298 N N . VAL A 1 684 ? -14.607 -24.464 15.888 1.00 90.88 684 VAL A N 1
ATOM 5299 C CA . VAL A 1 684 ? -15.513 -24.579 17.041 1.00 90.88 684 VAL A CA 1
ATOM 5300 C C . VAL A 1 684 ? -16.951 -24.349 16.585 1.00 90.88 684 VAL A C 1
ATOM 5302 O O . VAL A 1 684 ? -17.182 -23.780 15.525 1.00 90.88 684 VAL A O 1
ATOM 5305 N N . LYS A 1 685 ? -17.926 -24.771 17.392 1.00 92.31 685 LYS A N 1
ATOM 5306 C CA . LYS A 1 685 ? -19.342 -24.501 17.121 1.00 92.31 685 LYS A CA 1
ATOM 5307 C C . LYS A 1 685 ? -19.596 -22.987 17.135 1.00 92.31 685 LYS A C 1
ATOM 5309 O O . LYS A 1 685 ? -19.272 -22.345 18.128 1.00 92.31 685 LYS A O 1
ATOM 5314 N N . SER A 1 686 ? -20.265 -22.453 16.114 1.00 91.38 686 SER A N 1
ATOM 5315 C CA . SER A 1 686 ? -20.794 -21.079 16.118 1.00 91.38 686 SER A CA 1
ATOM 5316 C C . SER A 1 686 ? -21.481 -20.699 17.448 1.00 91.38 686 SER A C 1
ATOM 5318 O O . SER A 1 686 ? -22.366 -21.422 17.924 1.00 91.38 686 SER A O 1
ATOM 5320 N N . GLY A 1 687 ? -21.092 -19.566 18.045 1.00 91.62 687 GLY A N 1
ATOM 5321 C CA . GLY A 1 687 ? -21.541 -19.133 19.375 1.00 91.62 687 GLY A CA 1
ATOM 5322 C C . GLY A 1 687 ? -20.824 -17.882 19.904 1.00 91.62 687 GLY A C 1
ATOM 5323 O O . GLY A 1 687 ? -20.029 -17.267 19.198 1.00 91.62 687 GLY A O 1
ATOM 5324 N N . SER A 1 688 ? -21.110 -17.506 21.154 1.00 94.69 688 SER A N 1
ATOM 5325 C CA . SER A 1 688 ? -20.417 -16.421 21.876 1.00 94.69 688 SER A CA 1
ATOM 5326 C C . SER A 1 688 ? -19.315 -17.004 22.761 1.00 94.69 688 SER A C 1
ATOM 5328 O O . SER A 1 688 ? -19.573 -17.958 23.496 1.00 94.69 688 SER A O 1
ATOM 5330 N N . TYR A 1 689 ? -18.109 -16.437 22.706 1.00 96.38 689 TYR A N 1
ATOM 5331 C CA . TYR A 1 689 ? -16.931 -16.929 23.430 1.00 96.38 689 TYR A CA 1
ATOM 5332 C C . TYR A 1 689 ? -16.123 -15.782 24.051 1.00 96.38 689 TYR A C 1
ATOM 5334 O O . TYR A 1 689 ? -15.924 -14.763 23.386 1.00 96.38 689 TYR A O 1
ATOM 5342 N N . PRO A 1 690 ? -15.558 -15.951 25.260 1.00 97.50 690 PRO A N 1
ATOM 5343 C CA . PRO A 1 690 ? -14.415 -15.157 25.689 1.00 97.50 690 PRO A CA 1
ATOM 5344 C C . PRO A 1 690 ? -13.236 -15.401 24.744 1.00 97.50 690 PRO A C 1
ATOM 5346 O O . PRO A 1 690 ? -12.969 -16.541 24.344 1.00 97.50 690 PRO A O 1
ATOM 5349 N N . ILE A 1 691 ? -12.509 -14.345 24.391 1.00 97.62 691 ILE A N 1
ATOM 5350 C CA . ILE A 1 691 ? -11.329 -14.443 23.527 1.00 97.62 691 ILE A CA 1
ATOM 5351 C C . ILE A 1 691 ? -10.134 -13.772 24.188 1.00 97.62 691 ILE A C 1
ATOM 5353 O O . ILE A 1 691 ? -10.261 -12.744 24.850 1.00 97.62 691 ILE A O 1
ATOM 5357 N N . LEU A 1 692 ? -8.959 -14.350 23.976 1.00 98.06 692 LEU A N 1
ATOM 5358 C CA . LEU A 1 692 ? -7.692 -13.772 24.387 1.00 98.06 692 LEU A CA 1
ATOM 5359 C C . LEU A 1 692 ? -6.912 -13.442 23.116 1.00 98.06 692 LEU A C 1
ATOM 5361 O O . LEU A 1 692 ? -6.517 -14.339 22.372 1.00 98.06 692 LEU A O 1
ATOM 5365 N N . LEU A 1 693 ? -6.739 -12.154 22.828 1.00 97.81 693 LEU A N 1
ATOM 5366 C CA . LEU A 1 693 ? -5.901 -11.704 21.720 1.00 97.81 693 LEU A CA 1
ATOM 5367 C C . LEU A 1 693 ? -4.440 -11.838 22.143 1.00 97.81 693 LEU A C 1
ATOM 5369 O O . LEU A 1 693 ? -4.049 -11.244 23.143 1.00 97.81 693 LEU A O 1
ATOM 5373 N N . SER A 1 694 ? -3.638 -12.604 21.402 1.00 97.19 694 SER A N 1
ATOM 5374 C CA . SER A 1 694 ? -2.203 -12.713 21.679 1.00 97.19 694 SER A CA 1
ATOM 5375 C C . SER A 1 694 ? -1.487 -11.382 21.468 1.00 97.19 694 SER A C 1
ATOM 5377 O O . SER A 1 694 ? -1.775 -10.681 20.500 1.00 97.19 694 SER A O 1
ATOM 5379 N N . ASN A 1 695 ? -0.468 -11.082 22.276 1.00 95.38 695 ASN A N 1
ATOM 5380 C CA . ASN A 1 695 ? 0.426 -9.931 22.107 1.00 95.38 695 ASN A CA 1
ATOM 5381 C C . ASN A 1 695 ? 1.079 -9.873 20.705 1.00 95.38 695 ASN A C 1
ATOM 5383 O O . ASN A 1 695 ? 1.477 -8.806 20.246 1.00 95.38 695 ASN A O 1
ATOM 5387 N N . ARG A 1 696 ? 1.115 -10.999 19.975 1.00 91.25 696 ARG A N 1
ATOM 5388 C CA . ARG A 1 696 ? 1.487 -11.082 18.553 1.00 91.25 696 ARG A CA 1
ATOM 5389 C C . ARG A 1 696 ? 0.513 -10.351 17.611 1.00 91.25 696 ARG A C 1
ATOM 5391 O O . ARG A 1 696 ? 0.940 -9.866 16.566 1.00 91.25 696 ARG A O 1
ATOM 5398 N N . ILE A 1 697 ? -0.784 -10.336 17.930 1.00 94.00 697 ILE A N 1
ATOM 5399 C CA . ILE A 1 697 ? -1.870 -9.848 17.059 1.00 94.00 697 ILE A CA 1
ATOM 5400 C C . ILE A 1 697 ? -2.707 -8.716 17.673 1.00 94.00 697 ILE A C 1
ATOM 5402 O O . ILE A 1 697 ? -3.364 -8.002 16.917 1.00 94.00 697 ILE A O 1
ATOM 5406 N N . SER A 1 698 ? -2.629 -8.451 18.984 1.00 96.00 698 SER A N 1
ATOM 5407 C CA . SER A 1 698 ? -3.198 -7.237 19.591 1.00 96.00 698 SER A CA 1
ATOM 5408 C C . SER A 1 698 ? -2.674 -5.957 18.912 1.00 96.00 698 SER A C 1
ATOM 5410 O O . SER A 1 698 ? -3.500 -5.129 18.527 1.00 96.00 698 SER A O 1
ATOM 5412 N N . PRO A 1 699 ? -1.358 -5.795 18.631 1.00 95.31 699 PRO A N 1
ATOM 5413 C CA . PRO A 1 699 ? -0.854 -4.654 17.860 1.00 95.31 699 PRO A CA 1
ATOM 5414 C C . PRO A 1 699 ? -1.467 -4.531 16.458 1.00 95.31 699 PRO A C 1
ATOM 5416 O O . PRO A 1 699 ? -1.648 -3.421 15.966 1.00 95.31 699 PRO A O 1
ATOM 5419 N N . GLN A 1 700 ? -1.820 -5.656 15.825 1.00 93.81 700 GLN A N 1
ATOM 5420 C CA . GLN A 1 700 ? -2.444 -5.673 14.499 1.00 93.81 700 GLN A CA 1
ATOM 5421 C C . GLN A 1 700 ? -3.903 -5.208 14.580 1.00 93.81 700 GLN A C 1
ATOM 5423 O O . GLN A 1 700 ? -4.265 -4.248 13.906 1.00 93.81 700 GLN A O 1
ATOM 5428 N N . ILE A 1 701 ? -4.712 -5.824 15.456 1.00 94.19 701 ILE A N 1
ATOM 5429 C CA . ILE A 1 701 ? -6.123 -5.454 15.654 1.00 94.19 701 ILE A CA 1
ATOM 5430 C C . ILE A 1 701 ? -6.242 -3.978 16.035 1.00 94.19 701 ILE A C 1
ATOM 5432 O O . ILE A 1 701 ? -6.835 -3.206 15.291 1.00 94.19 701 ILE A O 1
ATOM 5436 N N . PHE A 1 702 ? -5.652 -3.544 17.148 1.00 95.88 702 PHE A N 1
ATOM 5437 C CA . PHE A 1 702 ? -5.814 -2.161 17.612 1.00 95.88 702 PHE A CA 1
ATOM 5438 C C . PHE A 1 702 ? -5.143 -1.142 16.671 1.00 95.88 702 PHE A C 1
ATOM 5440 O O . PHE A 1 702 ? -5.618 -0.013 16.562 1.00 95.88 702 PHE A O 1
ATOM 5447 N N . GLY A 1 703 ? -4.100 -1.542 15.930 1.00 94.88 703 GLY A N 1
ATOM 5448 C CA . GLY A 1 703 ? -3.494 -0.728 14.875 1.00 94.88 703 GLY A CA 1
ATOM 5449 C C . GLY A 1 703 ? -4.468 -0.389 13.741 1.00 94.88 703 GLY A C 1
ATOM 5450 O O . GLY A 1 703 ? -4.530 0.770 13.326 1.00 94.88 703 GLY A O 1
ATOM 5451 N N . MET A 1 704 ? -5.295 -1.349 13.303 1.00 93.75 704 MET A N 1
ATOM 5452 C CA . MET A 1 704 ? -6.343 -1.126 12.289 1.00 93.75 704 MET A CA 1
ATOM 5453 C C . MET A 1 704 ? -7.389 -0.087 12.731 1.00 93.75 704 MET A C 1
ATOM 5455 O O . MET A 1 704 ? -7.946 0.616 11.891 1.00 93.75 704 MET A O 1
ATOM 5459 N N . PHE A 1 705 ? -7.618 0.055 14.040 1.00 95.56 705 PHE A N 1
ATOM 5460 C CA . PHE A 1 705 ? -8.561 1.009 14.639 1.00 95.56 705 PHE A CA 1
ATOM 5461 C C . PHE A 1 705 ? -7.852 2.170 15.363 1.00 95.56 705 PHE A C 1
ATOM 5463 O O . PHE A 1 705 ? -8.383 2.751 16.308 1.00 95.56 705 PHE A O 1
ATOM 5470 N N . SER A 1 706 ? -6.648 2.540 14.912 1.00 95.88 706 SER A N 1
ATOM 5471 C CA . SER A 1 706 ? -5.909 3.707 15.422 1.00 95.88 706 SER A CA 1
ATOM 5472 C C . SER A 1 706 ? -6.359 5.039 14.797 1.00 95.88 706 SER A C 1
ATOM 5474 O O . SER A 1 706 ? -6.248 6.091 15.427 1.00 95.88 706 SER A O 1
ATOM 5476 N N . SER A 1 707 ? -6.918 5.012 13.584 1.00 95.44 707 SER A N 1
ATOM 5477 C CA . SER A 1 707 ? -7.335 6.211 12.842 1.00 95.44 707 SER A CA 1
ATOM 5478 C C . SER A 1 707 ? -8.511 7.015 13.441 1.00 95.44 707 SER A C 1
ATOM 5480 O O . SER A 1 707 ? -8.496 8.237 13.259 1.00 95.44 707 SER A O 1
ATOM 5482 N N . PRO A 1 708 ? -9.476 6.448 14.205 1.00 96.25 708 PRO A N 1
ATOM 5483 C CA . PRO A 1 708 ? -10.543 7.217 14.861 1.00 96.25 708 PRO A CA 1
ATOM 5484 C C . PRO A 1 708 ? -10.051 8.218 15.917 1.00 96.25 708 PRO A C 1
ATOM 5486 O O . PRO A 1 708 ? -10.790 9.138 16.266 1.00 96.25 708 PRO A O 1
ATOM 5489 N N . PHE A 1 709 ? -8.819 8.057 16.416 1.00 97.62 709 PHE A N 1
ATOM 5490 C CA . PHE A 1 709 ? -8.182 8.967 17.376 1.00 97.62 709 PHE A CA 1
ATOM 5491 C C . PHE A 1 709 ? -7.504 10.182 16.712 1.00 97.62 709 PHE A C 1
ATOM 5493 O O . PHE A 1 709 ? -7.030 11.070 17.418 1.00 97.62 709 PHE A O 1
ATOM 5500 N N . SER A 1 710 ? -7.446 10.245 15.375 1.00 97.69 710 SER A N 1
ATOM 5501 C CA . SER A 1 710 ? -6.964 11.421 14.639 1.00 97.69 710 SER A CA 1
ATOM 5502 C C . SER A 1 710 ? -8.071 12.464 14.476 1.00 97.69 710 SER A C 1
ATOM 5504 O O . SER A 1 710 ? -9.167 12.149 13.998 1.00 97.69 710 SER A O 1
ATOM 5506 N N . ALA A 1 711 ? -7.761 13.721 14.801 1.00 97.31 711 ALA A N 1
ATOM 5507 C CA . ALA A 1 711 ? -8.665 14.849 14.612 1.00 97.31 711 ALA A CA 1
ATOM 5508 C C . ALA A 1 711 ? -9.060 15.055 13.138 1.00 97.31 711 ALA A C 1
ATOM 5510 O O . ALA A 1 711 ? -10.188 15.469 12.878 1.00 97.31 711 ALA A O 1
ATOM 5511 N N . ASP A 1 712 ? -8.200 14.683 12.177 1.00 92.75 712 ASP A N 1
ATOM 5512 C CA . ASP A 1 712 ? -8.530 14.704 10.742 1.00 92.75 712 ASP A CA 1
ATOM 5513 C C . ASP A 1 712 ? -9.787 13.882 10.440 1.00 92.75 712 ASP A C 1
ATOM 5515 O O . ASP A 1 712 ? -10.633 14.285 9.643 1.00 92.75 712 ASP A O 1
ATOM 5519 N N . ASN A 1 713 ? -9.900 12.705 11.061 1.00 92.44 713 ASN A N 1
ATOM 5520 C CA . ASN A 1 713 ? -10.996 11.774 10.818 1.00 92.44 713 ASN A CA 1
ATOM 5521 C C . ASN A 1 713 ? -12.245 12.177 11.597 1.00 92.44 713 ASN A C 1
ATOM 5523 O O . ASN A 1 713 ? -13.344 12.059 11.063 1.00 92.44 713 ASN A O 1
ATOM 5527 N N . VAL A 1 714 ? -12.090 12.725 12.805 1.00 94.19 714 VAL A N 1
ATOM 5528 C CA . VAL A 1 714 ? -13.194 13.347 13.555 1.00 94.19 714 VAL A CA 1
ATOM 5529 C C . VAL A 1 714 ? -13.817 14.485 12.738 1.00 94.19 714 VAL A C 1
ATOM 5531 O O . VAL A 1 714 ? -15.002 14.435 12.422 1.00 94.19 714 VAL A O 1
ATOM 5534 N N . GLN A 1 715 ? -13.011 15.444 12.271 1.00 91.38 715 GLN A N 1
ATOM 5535 C CA . GLN A 1 715 ? -13.475 16.606 11.495 1.00 91.38 715 GLN A CA 1
ATOM 5536 C C . GLN A 1 715 ? -14.045 16.249 10.107 1.00 91.38 715 GLN A C 1
ATOM 5538 O O . GLN A 1 715 ? -14.762 17.053 9.510 1.00 91.38 715 GLN A O 1
ATOM 5543 N N . LYS A 1 716 ? -13.757 15.046 9.592 1.00 84.88 716 LYS A N 1
ATOM 5544 C CA . LYS A 1 716 ? -14.337 14.489 8.354 1.00 84.88 716 LYS A CA 1
ATOM 5545 C C . LYS A 1 716 ? -15.571 13.602 8.591 1.00 84.88 716 LYS A C 1
ATOM 5547 O O . LYS A 1 716 ? -16.098 13.053 7.628 1.00 84.88 716 LYS A O 1
ATOM 5552 N N . GLY A 1 717 ? -16.028 13.422 9.835 1.00 83.56 717 GLY A N 1
ATOM 5553 C CA . GLY A 1 717 ? -17.144 12.521 10.167 1.00 83.56 717 GLY A CA 1
ATOM 5554 C C . GLY A 1 717 ? -16.813 11.026 10.021 1.00 83.56 717 GLY A C 1
ATOM 5555 O O . GLY A 1 717 ? -17.710 10.195 9.886 1.00 83.56 717 GLY A O 1
ATOM 5556 N N . LEU A 1 718 ? -15.523 10.680 10.034 1.00 84.69 718 LEU A N 1
ATOM 5557 C CA . LEU A 1 718 ? -14.970 9.331 9.863 1.00 84.69 718 LEU A CA 1
ATOM 5558 C C . LEU A 1 718 ? -14.594 8.662 11.204 1.00 84.69 718 LEU A C 1
ATOM 5560 O O . LEU A 1 718 ? -13.882 7.659 11.215 1.00 84.69 718 LEU A O 1
ATOM 5564 N N . SER A 1 719 ? -15.052 9.201 12.338 1.00 91.44 719 SER A N 1
ATOM 5565 C CA . SER A 1 719 ? -14.793 8.654 13.676 1.00 91.44 719 SER A CA 1
ATOM 5566 C C . SER A 1 719 ? -16.045 8.673 14.553 1.00 91.44 719 SER A C 1
ATOM 5568 O O . SER A 1 719 ? -16.659 9.719 14.747 1.00 91.44 719 SER A O 1
ATOM 5570 N N . ARG A 1 720 ? -16.379 7.529 15.168 1.00 90.44 720 ARG A N 1
ATOM 5571 C CA . ARG A 1 720 ? -17.413 7.430 16.221 1.00 90.44 720 ARG A CA 1
ATOM 5572 C C . ARG A 1 720 ? -16.984 8.036 17.568 1.00 90.44 720 ARG A C 1
ATOM 5574 O O . ARG A 1 720 ? -17.782 8.041 18.504 1.00 90.44 720 ARG A O 1
ATOM 5581 N N . LEU A 1 721 ? -15.750 8.539 17.673 1.00 95.50 721 LEU A N 1
ATOM 5582 C CA . LEU A 1 721 ? -15.256 9.261 18.849 1.00 95.50 721 LEU A CA 1
ATOM 5583 C C . LEU A 1 721 ? -15.577 10.762 18.819 1.00 95.50 721 LEU A C 1
ATOM 5585 O O . LEU A 1 721 ? -15.214 11.454 19.767 1.00 95.50 721 LEU A O 1
ATOM 5589 N N . ASP A 1 722 ? -16.254 11.269 17.783 1.00 94.25 722 ASP A N 1
ATOM 5590 C CA . ASP A 1 722 ? -16.656 12.676 17.738 1.00 94.25 722 ASP A CA 1
ATOM 5591 C C . ASP A 1 722 ? -17.510 13.073 18.960 1.00 94.25 722 ASP A C 1
ATOM 5593 O O . ASP A 1 722 ? -18.344 12.310 19.460 1.00 94.25 722 ASP A O 1
ATOM 5597 N N . GLY A 1 723 ? -17.229 14.259 19.498 1.00 94.88 723 GLY A N 1
ATOM 5598 C CA . GLY A 1 723 ? -17.772 14.749 20.765 1.00 94.88 723 GLY A CA 1
ATOM 5599 C C . GLY A 1 723 ? -17.442 13.914 22.016 1.00 94.88 723 GLY A C 1
ATOM 5600 O O . GLY A 1 723 ? -18.051 14.163 23.055 1.00 94.88 723 GLY A O 1
ATOM 5601 N N . LYS A 1 724 ? -16.533 12.919 21.972 1.00 97.56 724 LYS A N 1
ATOM 5602 C CA . LYS A 1 724 ? -16.260 12.017 23.119 1.00 97.56 724 LYS A CA 1
ATOM 5603 C C . LYS A 1 724 ? -15.080 12.406 24.007 1.00 97.56 724 LYS A C 1
ATOM 5605 O O . LYS A 1 724 ? -14.825 11.703 24.982 1.00 97.56 724 LYS A O 1
ATOM 5610 N N . VAL A 1 725 ? -14.361 13.495 23.736 1.00 98.06 725 VAL A N 1
ATOM 5611 C CA . VAL A 1 725 ? -13.307 13.973 24.653 1.00 98.06 725 VAL A CA 1
ATOM 5612 C C . VAL A 1 725 ? -13.918 14.267 26.032 1.00 98.06 725 VAL A C 1
ATOM 5614 O O . VAL A 1 725 ? -14.976 14.880 26.134 1.00 98.06 725 VAL A O 1
ATOM 5617 N N . GLY A 1 726 ? -13.289 13.759 27.093 1.00 98.12 726 GLY A N 1
ATOM 5618 C CA . GLY A 1 726 ? -13.811 13.783 28.463 1.00 98.12 726 GLY A CA 1
ATOM 5619 C C . GLY A 1 726 ? -14.851 12.698 28.787 1.00 98.12 726 GLY A C 1
ATOM 5620 O O . GLY A 1 726 ? -15.195 12.531 29.954 1.00 98.12 726 GLY A O 1
ATOM 5621 N N . SER A 1 727 ? -15.327 11.926 27.803 1.00 98.25 727 SER A N 1
ATOM 5622 C CA . SER A 1 727 ? -16.238 10.791 28.020 1.00 98.25 727 SER A CA 1
ATOM 5623 C C . SER A 1 727 ? -15.476 9.489 28.277 1.00 98.25 727 SER A C 1
ATOM 5625 O O . SER A 1 727 ? -14.402 9.259 27.715 1.00 98.25 727 SER A O 1
ATOM 5627 N N . GLN A 1 728 ? -16.069 8.589 29.066 1.00 98.12 728 GLN A N 1
ATOM 5628 C CA . GLN A 1 728 ? -15.614 7.200 29.140 1.00 98.12 728 GLN A CA 1
ATOM 5629 C C . GLN A 1 728 ? -15.957 6.471 27.828 1.00 98.12 728 GLN A C 1
ATOM 5631 O O . GLN A 1 728 ? -17.107 6.487 27.388 1.00 98.12 728 GLN A O 1
ATOM 5636 N N . ILE A 1 729 ? -14.954 5.846 27.209 1.00 97.69 729 ILE A N 1
ATOM 5637 C CA . ILE A 1 729 ? -15.055 5.097 25.941 1.00 97.69 729 ILE A CA 1
ATOM 5638 C C . ILE A 1 729 ? -14.519 3.657 26.045 1.00 97.69 729 ILE A C 1
ATOM 5640 O O . ILE A 1 729 ? -14.436 2.962 25.036 1.00 97.69 729 ILE A O 1
ATOM 5644 N N . ALA A 1 730 ? -14.101 3.229 27.240 1.00 97.75 730 ALA A N 1
ATOM 5645 C CA . ALA A 1 730 ? -13.523 1.913 27.498 1.00 97.75 730 ALA A CA 1
ATOM 5646 C C . ALA A 1 730 ? -13.708 1.472 28.965 1.00 97.75 730 ALA A C 1
ATOM 5648 O O . ALA A 1 730 ? -14.153 2.247 29.817 1.00 97.75 730 ALA A O 1
ATOM 5649 N N . SER A 1 731 ? -13.314 0.235 29.276 1.00 96.69 731 SER A N 1
ATOM 5650 C CA . SER A 1 731 ? -13.095 -0.257 30.641 1.00 96.69 731 SER A CA 1
ATOM 5651 C C . SER A 1 731 ? -12.081 0.616 31.400 1.00 96.69 731 SER A C 1
ATOM 5653 O O . SER A 1 731 ? -11.136 1.138 30.813 1.00 96.69 731 SER A O 1
ATOM 5655 N N . GLN A 1 732 ? -12.229 0.748 32.724 1.00 95.44 732 GLN A N 1
ATOM 5656 C CA . GLN A 1 732 ? -11.352 1.602 33.550 1.00 95.44 732 GLN A CA 1
ATOM 5657 C C . GLN A 1 732 ? -9.893 1.112 33.633 1.00 95.44 732 GLN A C 1
ATOM 5659 O O . GLN A 1 732 ? -8.992 1.903 33.891 1.00 95.44 732 GLN A O 1
ATOM 5664 N N . ASN A 1 733 ? -9.638 -0.175 33.378 1.00 93.25 733 ASN A N 1
ATOM 5665 C CA . ASN A 1 733 ? -8.287 -0.733 33.242 1.00 93.25 733 ASN A CA 1
ATOM 5666 C C . ASN A 1 733 ? -7.595 -0.317 31.921 1.00 93.25 733 ASN A C 1
ATOM 5668 O O . ASN A 1 733 ? -6.374 -0.444 31.807 1.00 93.25 733 ASN A O 1
ATOM 5672 N N . TRP A 1 734 ? -8.337 0.195 30.931 1.00 97.12 734 TRP A N 1
ATOM 5673 C CA . TRP A 1 734 ? -7.806 0.506 29.608 1.00 97.12 734 TRP A CA 1
ATOM 5674 C C . TRP A 1 734 ? -7.145 1.885 29.552 1.00 97.12 734 TRP A C 1
ATOM 5676 O O . TRP A 1 734 ? -7.745 2.915 29.874 1.00 97.12 734 TRP A O 1
ATOM 5686 N N . ASN A 1 735 ? -5.891 1.895 29.105 1.00 98.00 735 ASN A N 1
ATOM 5687 C CA . ASN A 1 735 ? -5.041 3.075 29.021 1.00 98.00 735 ASN A CA 1
ATOM 5688 C C . ASN A 1 735 ? -4.239 3.016 27.712 1.00 98.00 735 ASN A C 1
ATOM 5690 O O . ASN A 1 735 ? -3.706 1.965 27.361 1.00 98.00 735 ASN A O 1
ATOM 5694 N N . VAL A 1 736 ? -4.153 4.134 26.990 1.00 98.31 736 VAL A N 1
ATOM 5695 C CA . VAL A 1 736 ? -3.465 4.245 25.693 1.00 98.31 736 VAL A CA 1
ATOM 5696 C C . VAL A 1 736 ? -2.650 5.526 25.675 1.00 98.31 736 VAL A C 1
ATOM 5698 O O . VAL A 1 736 ? -3.202 6.619 25.813 1.00 98.31 736 VAL A O 1
ATOM 5701 N N . PHE A 1 737 ? -1.350 5.398 25.435 1.00 98.25 737 PHE A N 1
ATOM 5702 C CA . PHE A 1 737 ? -0.421 6.512 25.308 1.00 98.25 737 PHE A CA 1
ATOM 5703 C C . PHE A 1 737 ? 0.079 6.658 23.872 1.00 98.25 737 PHE A C 1
ATOM 5705 O O . PHE A 1 737 ? 0.294 5.676 23.162 1.00 98.25 737 PHE A O 1
ATOM 5712 N N . CYS A 1 738 ? 0.306 7.906 23.472 1.00 98.00 738 CYS A N 1
ATOM 5713 C CA . CYS A 1 738 ? 1.101 8.255 22.307 1.00 98.00 738 CYS A CA 1
ATOM 5714 C C . CYS A 1 738 ? 2.463 8.754 22.801 1.00 98.00 738 CYS A C 1
ATOM 5716 O O . CYS A 1 738 ? 2.559 9.880 23.298 1.00 98.00 738 CYS A O 1
ATOM 5718 N N . ASP A 1 739 ? 3.492 7.911 22.705 1.00 95.94 739 ASP A N 1
ATOM 5719 C CA . ASP A 1 739 ? 4.794 8.132 23.346 1.00 95.94 739 ASP A CA 1
ATOM 5720 C C . ASP A 1 739 ? 5.934 8.226 22.310 1.00 95.94 739 ASP A C 1
ATOM 5722 O O . ASP A 1 739 ? 6.334 7.204 21.757 1.00 95.94 739 ASP A O 1
ATOM 5726 N N . PRO A 1 740 ? 6.433 9.429 21.976 1.00 95.62 740 PRO A N 1
ATOM 5727 C CA . PRO A 1 740 ? 7.447 9.638 20.939 1.00 95.62 740 PRO A CA 1
ATOM 5728 C C . PRO A 1 740 ? 8.895 9.477 21.422 1.00 95.62 740 PRO A C 1
ATOM 5730 O O . PRO A 1 740 ? 9.810 9.645 20.618 1.00 95.62 740 PRO A O 1
ATOM 5733 N N . HIS A 1 741 ? 9.125 9.220 22.713 1.00 94.06 741 HIS A N 1
ATOM 5734 C CA . HIS A 1 741 ? 10.446 9.329 23.349 1.00 94.06 741 HIS A CA 1
ATOM 5735 C C . HIS A 1 741 ? 10.932 7.987 23.919 1.00 94.06 741 HIS A C 1
ATOM 5737 O O . HIS A 1 741 ? 11.540 7.932 24.984 1.00 94.06 741 HIS A O 1
ATOM 5743 N N . VAL A 1 742 ? 10.643 6.888 23.215 1.00 89.88 742 VAL A N 1
ATOM 5744 C CA . VAL A 1 742 ? 11.028 5.525 23.621 1.00 89.88 742 VAL A CA 1
ATOM 5745 C C . VAL A 1 742 ? 12.215 5.048 22.779 1.00 89.88 742 VAL A C 1
ATOM 5747 O O . VAL A 1 742 ? 12.126 5.043 21.551 1.00 89.88 742 VAL A O 1
ATOM 5750 N N . SER A 1 743 ? 13.321 4.646 23.410 1.00 85.50 743 SER A N 1
ATOM 5751 C CA . SER A 1 743 ? 14.487 4.104 22.691 1.00 85.50 743 SER A CA 1
ATOM 5752 C C . SER A 1 743 ? 14.142 2.821 21.928 1.00 85.50 743 SER A C 1
ATOM 5754 O O . SER A 1 743 ? 13.297 2.042 22.372 1.00 85.50 743 SER A O 1
ATOM 5756 N N . ASP A 1 744 ? 14.806 2.606 20.788 1.00 85.19 744 ASP A N 1
ATOM 5757 C CA . ASP A 1 744 ? 14.686 1.408 19.949 1.00 85.19 744 ASP A CA 1
ATOM 5758 C C . ASP A 1 744 ? 13.247 1.130 19.454 1.00 85.19 744 ASP A C 1
ATOM 5760 O O . ASP A 1 744 ? 12.864 -0.019 19.221 1.00 85.19 744 ASP A O 1
ATOM 5764 N N . TYR A 1 745 ? 12.427 2.180 19.302 1.00 90.94 745 TYR A N 1
ATOM 5765 C CA . TYR A 1 745 ? 11.073 2.117 18.737 1.00 90.94 745 TYR A CA 1
ATOM 5766 C C . TYR A 1 745 ? 11.008 2.958 17.443 1.00 90.94 745 TYR A C 1
ATOM 5768 O O . TYR A 1 745 ? 11.349 4.142 17.473 1.00 90.94 745 TYR A O 1
ATOM 5776 N N . PRO A 1 746 ? 10.514 2.415 16.311 1.00 91.25 746 PRO A N 1
ATOM 5777 C CA . PRO A 1 746 ? 10.600 3.073 15.000 1.00 91.25 746 PRO A CA 1
ATOM 5778 C C . PRO A 1 746 ? 9.722 4.322 14.824 1.00 91.25 746 PRO A C 1
ATOM 5780 O O . PRO A 1 746 ? 9.858 5.015 13.820 1.00 91.25 746 PRO A O 1
ATOM 5783 N N . GLY A 1 747 ? 8.802 4.607 15.750 1.00 92.94 747 GLY A N 1
ATOM 5784 C CA . GLY A 1 747 ? 7.976 5.819 15.735 1.00 92.94 747 GLY A CA 1
ATOM 5785 C C . GLY A 1 747 ? 8.520 6.965 16.594 1.00 92.94 747 GLY A C 1
ATOM 5786 O O . GLY A 1 747 ? 7.871 8.010 16.688 1.00 92.94 747 GLY A O 1
ATOM 5787 N N . SER A 1 748 ? 9.671 6.775 17.248 1.00 94.44 748 SER A N 1
ATOM 5788 C CA . SER A 1 748 ? 10.281 7.768 18.135 1.00 94.44 748 SER A CA 1
ATOM 5789 C C . SER A 1 748 ? 11.079 8.817 17.363 1.00 94.44 748 SER A C 1
ATOM 5791 O O . SER A 1 748 ? 11.934 8.474 16.551 1.00 94.44 748 SER A O 1
ATOM 5793 N N . LYS A 1 749 ? 10.794 10.096 17.625 1.00 94.00 749 LYS A N 1
ATOM 5794 C CA . LYS A 1 749 ? 11.376 11.265 16.940 1.00 94.00 749 LYS A CA 1
ATOM 5795 C C . LYS A 1 749 ? 11.112 12.546 17.731 1.00 94.00 749 LYS A C 1
ATOM 5797 O O . LYS A 1 749 ? 10.126 12.606 18.469 1.00 94.00 749 LYS A O 1
ATOM 5802 N N . LEU A 1 750 ? 11.950 13.575 17.574 1.00 94.94 750 LEU A N 1
ATOM 5803 C CA . LEU A 1 750 ? 11.845 14.837 18.336 1.00 94.94 750 LEU A CA 1
ATOM 5804 C C . LEU A 1 750 ? 10.918 15.883 17.694 1.00 94.94 750 LEU A C 1
ATOM 5806 O O . LEU A 1 750 ? 10.316 16.681 18.413 1.00 94.94 750 LEU A O 1
ATOM 5810 N N . LEU A 1 751 ? 10.771 15.858 16.366 1.00 95.75 751 LEU A N 1
ATOM 5811 C CA . LEU A 1 751 ? 9.834 16.694 15.609 1.00 95.75 751 LEU A CA 1
ATOM 5812 C C . LEU A 1 751 ? 8.826 15.829 14.846 1.00 95.75 751 LEU A C 1
ATOM 5814 O O . LEU A 1 751 ? 9.097 14.684 14.482 1.00 95.75 751 LEU A O 1
ATOM 5818 N N . ASP A 1 752 ? 7.647 16.379 14.585 1.00 96.69 752 ASP A N 1
ATOM 5819 C CA . ASP A 1 752 ? 6.690 15.797 13.652 1.00 96.69 752 ASP A CA 1
ATOM 5820 C C . ASP A 1 752 ? 6.919 16.263 12.201 1.00 96.69 752 ASP A C 1
ATOM 5822 O O . ASP A 1 752 ? 7.836 17.030 11.914 1.00 96.69 752 ASP A O 1
ATOM 5826 N N . ALA A 1 753 ? 6.118 15.759 11.257 1.00 96.06 753 ALA A N 1
ATOM 5827 C CA . ALA A 1 753 ? 6.308 16.048 9.833 1.00 96.06 753 ALA A CA 1
ATOM 5828 C C . ALA A 1 753 ? 5.873 17.466 9.394 1.00 96.06 753 ALA A C 1
ATOM 5830 O O . ALA A 1 753 ? 5.909 17.759 8.199 1.00 96.06 753 ALA A O 1
ATOM 5831 N N . GLU A 1 754 ? 5.469 18.332 10.328 1.00 96.62 754 GLU A N 1
ATOM 5832 C CA . GLU A 1 754 ? 5.263 19.771 10.108 1.00 96.62 754 GLU A CA 1
ATOM 5833 C C . GLU A 1 754 ? 6.239 20.641 10.919 1.00 96.62 754 GLU A C 1
ATOM 5835 O O . GLU A 1 754 ? 6.306 21.849 10.694 1.00 96.62 754 GLU A O 1
ATOM 5840 N N . GLY A 1 755 ? 7.039 20.040 11.808 1.00 96.31 755 GLY A N 1
ATOM 5841 C CA . GLY A 1 755 ? 8.053 20.728 12.611 1.00 96.31 755 GLY A CA 1
ATOM 5842 C C . GLY A 1 755 ? 7.614 21.045 14.037 1.00 96.31 755 GLY A C 1
ATOM 5843 O O . GLY A 1 755 ? 8.228 21.890 14.685 1.00 96.31 755 GLY A O 1
ATOM 5844 N N . ILE A 1 756 ? 6.563 20.392 14.537 1.00 97.19 756 ILE A N 1
ATOM 5845 C CA . ILE A 1 756 ? 6.095 20.554 15.915 1.00 97.19 756 ILE A CA 1
ATOM 5846 C C . ILE A 1 756 ? 6.835 19.579 16.834 1.00 97.19 756 ILE A C 1
ATOM 5848 O O . ILE A 1 756 ? 6.961 18.392 16.524 1.00 97.19 756 ILE A O 1
ATOM 5852 N N . LEU A 1 757 ? 7.314 20.083 17.977 1.00 96.94 757 LEU A N 1
ATOM 5853 C CA . LEU A 1 757 ? 7.951 19.274 19.019 1.00 96.94 757 LEU A CA 1
ATOM 5854 C C . LEU A 1 757 ? 7.018 18.159 19.498 1.00 96.94 757 LEU A C 1
ATOM 5856 O O . LEU A 1 757 ? 5.852 18.390 19.823 1.00 96.94 757 LEU A O 1
ATOM 5860 N N . THR A 1 758 ? 7.547 16.943 19.569 1.00 96.81 758 THR A N 1
ATOM 5861 C CA . THR A 1 758 ? 6.798 15.779 20.040 1.00 96.81 758 THR A CA 1
ATOM 5862 C C . THR A 1 758 ? 6.828 15.689 21.567 1.00 96.81 758 THR A C 1
ATOM 5864 O O . THR A 1 758 ? 7.820 16.023 22.215 1.00 96.81 758 THR A O 1
ATOM 5867 N N . ASN A 1 759 ? 5.745 15.194 22.170 1.00 95.06 759 ASN A N 1
ATOM 5868 C CA . ASN A 1 759 ? 5.681 14.903 23.603 1.00 95.06 759 ASN A CA 1
ATOM 5869 C C . ASN A 1 759 ? 4.865 13.637 23.902 1.00 95.06 759 ASN A C 1
ATOM 5871 O O . ASN A 1 759 ? 3.961 13.263 23.146 1.00 95.06 759 ASN A O 1
ATOM 5875 N N . LYS A 1 760 ? 5.149 12.988 25.037 1.00 96.19 760 LYS A N 1
ATOM 5876 C CA . LYS A 1 760 ? 4.320 11.895 25.562 1.00 96.19 760 LYS A CA 1
ATOM 5877 C C . LYS A 1 760 ? 2.931 12.410 25.943 1.00 96.19 760 LYS A C 1
ATOM 5879 O O . LYS A 1 760 ? 2.806 13.441 26.603 1.00 96.19 760 LYS A O 1
ATOM 5884 N N . LYS A 1 761 ? 1.891 11.679 25.534 1.00 95.94 761 LYS A N 1
ATOM 5885 C CA . LYS A 1 761 ? 0.477 12.029 25.745 1.00 95.94 761 LYS A CA 1
ATOM 5886 C C . LYS A 1 761 ? -0.336 10.816 26.173 1.00 95.94 761 LYS A C 1
ATOM 5888 O O . LYS A 1 761 ? -0.186 9.750 25.581 1.00 95.94 761 LYS A O 1
ATOM 5893 N N . ALA A 1 762 ? -1.246 10.996 27.126 1.00 97.88 762 ALA A N 1
ATOM 5894 C CA . ALA A 1 762 ? -2.358 10.072 27.320 1.00 97.88 762 ALA A CA 1
ATOM 5895 C C . ALA A 1 762 ? -3.439 10.359 26.267 1.00 97.88 762 ALA A C 1
ATOM 5897 O O . ALA A 1 762 ? -3.847 11.507 26.102 1.00 97.88 762 ALA A O 1
ATOM 5898 N N . ILE A 1 763 ? -3.891 9.325 25.561 1.00 98.31 763 ILE A N 1
ATOM 5899 C CA . ILE A 1 763 ? -5.008 9.383 24.607 1.00 98.31 763 ILE A CA 1
ATOM 5900 C C . ILE A 1 763 ? -6.250 8.773 25.255 1.00 98.31 763 ILE A C 1
ATOM 5902 O O . ILE A 1 763 ? -7.310 9.391 25.239 1.00 98.31 763 ILE A O 1
ATOM 5906 N N . ILE A 1 764 ? -6.096 7.623 25.917 1.00 98.50 764 ILE A N 1
ATOM 5907 C CA . ILE A 1 764 ? -7.085 7.077 26.853 1.00 98.50 764 ILE A CA 1
ATOM 5908 C C . ILE A 1 764 ? -6.417 6.929 28.219 1.00 98.50 764 ILE A C 1
ATOM 5910 O O . ILE A 1 764 ? -5.317 6.387 28.304 1.00 98.50 764 ILE A O 1
ATOM 5914 N N . GLU A 1 765 ? -7.083 7.378 29.277 1.00 98.25 765 GLU A N 1
ATOM 5915 C CA . GLU A 1 765 ? -6.624 7.226 30.661 1.00 98.25 765 GLU A CA 1
ATOM 5916 C C . GLU A 1 765 ? -7.810 6.854 31.555 1.00 98.25 765 GLU A C 1
ATOM 5918 O O . GLU A 1 765 ? -8.841 7.527 31.524 1.00 98.25 765 GLU A O 1
ATOM 5923 N N . ASN A 1 766 ? -7.687 5.767 32.319 1.00 97.50 766 ASN A N 1
ATOM 5924 C CA . ASN A 1 766 ? -8.771 5.161 33.107 1.00 97.50 766 ASN A CA 1
ATOM 5925 C C . ASN A 1 766 ? -10.070 4.946 32.297 1.00 97.50 766 ASN A C 1
ATOM 5927 O O . ASN A 1 766 ? -11.180 5.177 32.778 1.00 97.50 766 ASN A O 1
ATOM 5931 N N . GLY A 1 767 ? -9.928 4.554 31.028 1.00 97.88 767 GLY A N 1
ATOM 5932 C CA . GLY A 1 767 ? -11.022 4.393 30.071 1.00 97.88 767 GLY A CA 1
ATOM 5933 C C . GLY A 1 767 ? -11.637 5.684 29.505 1.00 97.88 767 GLY A C 1
ATOM 5934 O O . GLY A 1 767 ? -12.560 5.599 28.694 1.00 97.88 767 GLY A O 1
ATOM 5935 N N . ILE A 1 768 ? -11.149 6.871 29.884 1.00 98.75 768 ILE A N 1
ATOM 5936 C CA . ILE A 1 768 ? -11.646 8.182 29.428 1.00 98.75 768 ILE A CA 1
ATOM 5937 C C . ILE A 1 768 ? -10.807 8.696 28.253 1.00 98.75 768 ILE A C 1
ATOM 5939 O O . ILE A 1 768 ? -9.579 8.713 28.333 1.00 98.75 768 ILE A O 1
ATOM 5943 N N . LEU A 1 769 ? -11.455 9.164 27.179 1.00 98.62 769 LEU A N 1
ATOM 5944 C CA . LEU A 1 769 ? -10.777 9.799 26.043 1.00 98.62 769 LEU A CA 1
ATOM 5945 C C . LEU A 1 769 ? -10.256 11.186 26.447 1.00 98.62 769 LEU A C 1
ATOM 5947 O O . LEU A 1 769 ? -11.038 12.081 26.766 1.00 98.62 769 LEU A O 1
ATOM 5951 N N . LYS A 1 770 ? -8.936 11.377 26.432 1.00 98.50 770 LYS A N 1
ATOM 5952 C CA . LYS A 1 770 ? -8.275 12.595 26.931 1.00 98.50 770 LYS A CA 1
ATOM 5953 C C . LYS A 1 770 ? -8.068 13.657 25.856 1.00 98.50 770 LYS A C 1
ATOM 5955 O O . LYS A 1 770 ? -8.214 14.839 26.144 1.00 98.50 770 LYS A O 1
ATOM 5960 N N . THR A 1 771 ? -7.739 13.246 24.634 1.00 98.00 771 THR A N 1
ATOM 5961 C CA . THR A 1 771 ? -7.543 14.127 23.474 1.00 98.00 771 THR A CA 1
ATOM 5962 C C . THR A 1 771 ? -7.587 13.312 22.181 1.00 98.00 771 THR A C 1
ATOM 5964 O O . THR A 1 771 ? -7.354 12.103 22.202 1.00 98.00 771 THR A O 1
ATOM 5967 N N . TYR A 1 772 ? -7.828 13.976 21.052 1.00 98.25 772 TYR A N 1
ATOM 5968 C CA . TYR A 1 772 ? -7.414 13.464 19.744 1.00 98.25 772 TYR A CA 1
ATOM 5969 C C . TYR A 1 772 ? -5.926 13.771 19.499 1.00 98.25 772 TYR A C 1
ATOM 5971 O O . TYR A 1 772 ? -5.299 14.543 20.231 1.00 98.25 772 TYR A O 1
ATOM 5979 N N . LEU A 1 773 ? -5.370 13.180 18.448 1.00 98.38 773 LEU A N 1
ATOM 5980 C CA . LEU A 1 773 ? -4.091 13.573 17.860 1.00 98.38 773 LEU A CA 1
ATOM 5981 C C . LEU A 1 773 ? -4.332 14.691 16.833 1.00 98.38 773 LEU A C 1
ATOM 5983 O O . LEU A 1 773 ? -5.295 14.590 16.070 1.00 98.38 773 LEU A O 1
ATOM 5987 N N . TYR A 1 774 ? -3.456 15.700 16.769 1.00 98.12 774 TYR A N 1
ATOM 5988 C CA . TYR A 1 774 ? -3.605 16.847 15.862 1.00 98.12 774 TYR A CA 1
ATOM 5989 C C . TYR A 1 774 ? -2.317 17.196 15.091 1.00 98.12 774 TYR A C 1
ATOM 5991 O O . TYR A 1 774 ? -1.216 17.186 15.648 1.00 98.12 774 TYR A O 1
ATOM 5999 N N . ASN A 1 775 ? -2.501 17.581 13.826 1.00 97.50 775 ASN A N 1
ATOM 6000 C CA . ASN A 1 775 ? -1.571 18.351 12.983 1.00 97.50 775 ASN A CA 1
ATOM 6001 C C . ASN A 1 775 ? -1.945 19.853 13.013 1.00 97.50 775 ASN A C 1
ATOM 6003 O O . ASN A 1 775 ? -2.919 20.221 13.670 1.00 97.50 775 ASN A O 1
ATOM 6007 N N . LEU A 1 776 ? -1.216 20.721 12.303 1.00 97.19 776 LEU A N 1
ATOM 6008 C CA . LEU A 1 776 ? -1.493 22.166 12.242 1.00 97.19 776 LEU A CA 1
ATOM 6009 C C . LEU A 1 776 ? -2.926 22.490 11.786 1.00 97.19 776 LEU A C 1
ATOM 6011 O O . LEU A 1 776 ? -3.619 23.272 12.435 1.00 97.19 776 LEU A O 1
ATOM 6015 N N . GLU A 1 777 ? -3.381 21.880 10.688 1.00 95.19 777 GLU A N 1
ATOM 6016 C CA . GLU A 1 777 ? -4.690 22.152 10.076 1.00 95.19 777 GLU A CA 1
ATOM 6017 C C . GLU A 1 777 ? -5.844 21.793 11.023 1.00 95.19 777 GLU A C 1
ATOM 6019 O O . GLU A 1 777 ? -6.749 22.596 11.267 1.00 95.19 777 GLU A O 1
ATOM 6024 N N . SER A 1 778 ? -5.806 20.582 11.576 1.00 96.25 778 SER A N 1
ATOM 6025 C CA . SER A 1 778 ? -6.833 20.078 12.487 1.00 96.25 778 SER A CA 1
ATOM 6026 C C . SER A 1 778 ? -6.797 20.777 13.849 1.00 96.25 778 SER A C 1
ATOM 6028 O O . SER A 1 778 ? -7.861 21.013 14.425 1.00 96.25 778 SER A O 1
ATOM 6030 N N . ALA A 1 779 ? -5.616 21.163 14.346 1.00 97.19 779 ALA A N 1
ATOM 6031 C CA . ALA A 1 779 ? -5.464 21.947 15.572 1.00 97.19 779 ALA A CA 1
ATOM 6032 C C . ALA A 1 779 ? -6.095 23.340 15.437 1.00 97.19 779 ALA A C 1
ATOM 6034 O O . ALA A 1 779 ? -6.959 23.702 16.241 1.00 97.19 779 ALA A O 1
ATOM 6035 N N . LYS A 1 780 ? -5.750 24.076 14.365 1.00 95.69 780 LYS A N 1
ATOM 6036 C CA . LYS A 1 780 ? -6.312 25.401 14.052 1.00 95.69 780 LYS A CA 1
ATOM 6037 C C . LYS A 1 780 ? -7.841 25.342 13.956 1.00 95.69 780 LYS A C 1
ATOM 6039 O O . LYS A 1 780 ? -8.529 26.126 14.606 1.00 95.69 780 LYS A O 1
ATOM 6044 N N . LYS A 1 781 ? -8.380 24.350 13.234 1.00 94.56 781 LYS A N 1
ATOM 6045 C CA . LYS A 1 781 ? -9.831 24.110 13.086 1.00 94.56 781 LYS A CA 1
ATOM 6046 C C . LYS A 1 781 ? -10.559 23.790 14.396 1.00 94.56 781 LYS A C 1
ATOM 6048 O O . LYS A 1 781 ? -11.753 24.058 14.491 1.00 94.56 781 LYS A O 1
ATOM 6053 N N . ALA A 1 782 ? -9.869 23.220 15.382 1.00 95.25 782 ALA A N 1
ATOM 6054 C CA . ALA A 1 782 ? -10.427 22.899 16.696 1.00 95.25 782 ALA A CA 1
ATOM 6055 C C . ALA A 1 782 ? -10.144 23.968 17.772 1.00 95.25 782 ALA A C 1
ATOM 6057 O O . ALA A 1 782 ? -10.641 23.839 18.889 1.00 95.25 782 ALA A O 1
ATOM 6058 N N . GLY A 1 783 ? -9.364 25.013 17.465 1.00 95.75 783 GLY A N 1
ATOM 6059 C CA . GLY A 1 783 ? -8.978 26.046 18.432 1.00 95.75 783 GLY A CA 1
ATOM 6060 C C . GLY A 1 783 ? -8.009 25.557 19.517 1.00 95.75 783 GLY A C 1
ATOM 6061 O O . GLY A 1 783 ? -8.031 26.077 20.631 1.00 95.75 783 GLY A O 1
ATOM 6062 N N . VAL A 1 784 ? -7.181 24.551 19.215 1.00 96.25 784 VAL A N 1
ATOM 6063 C CA . VAL A 1 784 ? -6.213 23.943 20.149 1.00 96.25 784 VAL A CA 1
ATOM 6064 C C . VAL A 1 784 ? -4.788 23.991 19.594 1.00 96.25 784 VAL A C 1
ATOM 6066 O O . VAL A 1 784 ? -4.577 24.297 18.422 1.00 96.25 784 VAL A O 1
ATOM 6069 N N . SER A 1 785 ? -3.795 23.659 20.421 1.00 95.56 785 SER A N 1
ATOM 6070 C CA . SER A 1 785 ? -2.408 23.482 19.971 1.00 95.56 785 SER A CA 1
ATOM 6071 C C . SER A 1 785 ? -2.221 22.170 19.186 1.00 95.56 785 SER A C 1
ATOM 6073 O O . SER A 1 785 ? -2.826 21.158 19.552 1.00 95.56 785 SER A O 1
ATOM 6075 N N . PRO A 1 786 ? -1.349 22.132 18.157 1.00 97.19 786 PRO A N 1
ATOM 6076 C CA . PRO A 1 786 ? -0.935 20.886 17.507 1.00 97.19 786 PRO A CA 1
ATOM 6077 C C . PRO A 1 786 ? -0.165 19.992 18.486 1.00 97.19 786 PRO A C 1
ATOM 6079 O O . PRO A 1 786 ? 0.447 20.484 19.435 1.00 97.19 786 PRO A O 1
ATOM 6082 N N . THR A 1 787 ? -0.174 18.674 18.265 1.00 97.19 787 THR A N 1
ATOM 6083 C CA . THR A 1 787 ? 0.323 17.713 19.268 1.00 97.19 787 THR A CA 1
ATOM 6084 C C . THR A 1 787 ? 1.624 16.998 18.889 1.00 97.19 787 THR A C 1
ATOM 6086 O O . THR A 1 787 ? 1.983 16.017 19.534 1.00 97.19 787 THR A O 1
ATOM 6089 N N . GLY A 1 788 ? 2.345 17.420 17.848 1.00 97.25 788 GLY A N 1
ATOM 6090 C CA . GLY A 1 788 ? 3.543 16.691 17.406 1.00 97.25 788 GLY A CA 1
ATOM 6091 C C . GLY A 1 788 ? 3.196 15.317 16.806 1.00 97.25 788 GLY A C 1
ATOM 6092 O O . GLY A 1 788 ? 3.876 14.316 17.061 1.00 97.25 788 GLY A O 1
ATOM 6093 N N . ASN A 1 789 ? 2.087 15.252 16.063 1.00 97.88 789 ASN A N 1
ATOM 6094 C CA . ASN A 1 789 ? 1.521 14.029 15.490 1.00 97.88 789 ASN A CA 1
ATOM 6095 C C . ASN A 1 789 ? 1.294 14.090 13.971 1.00 97.88 789 ASN A C 1
ATOM 6097 O O . ASN A 1 789 ? 0.666 13.184 13.417 1.00 97.88 789 ASN A O 1
ATOM 6101 N N . ALA A 1 790 ? 1.815 15.105 13.280 1.00 97.44 790 ALA A N 1
ATOM 6102 C CA . ALA A 1 790 ? 1.851 15.112 11.825 1.00 97.44 790 ALA A CA 1
ATOM 6103 C C . ALA A 1 790 ? 2.801 14.030 11.272 1.00 97.44 790 ALA A C 1
ATOM 6105 O O . ALA A 1 790 ? 3.940 13.842 11.729 1.00 97.44 790 ALA A O 1
ATOM 6106 N N . VAL A 1 791 ? 2.337 13.337 10.236 1.00 95.12 791 VAL A N 1
ATOM 6107 C CA . VAL A 1 791 ? 3.090 12.355 9.452 1.00 95.12 791 VAL A CA 1
ATOM 6108 C C . VAL A 1 791 ? 2.904 12.606 7.961 1.00 95.12 791 VAL A C 1
ATOM 6110 O O . VAL A 1 791 ? 1.841 13.039 7.510 1.00 95.12 791 VAL A O 1
ATOM 6113 N N . ARG A 1 792 ? 3.975 12.369 7.200 1.00 93.19 792 ARG A N 1
ATOM 6114 C CA . ARG A 1 792 ? 4.050 12.655 5.769 1.00 93.19 792 ARG A CA 1
ATOM 6115 C C . ARG A 1 792 ? 5.233 11.918 5.131 1.00 93.19 792 ARG A C 1
ATOM 6117 O O . ARG A 1 792 ? 6.323 11.924 5.695 1.00 93.19 792 ARG A O 1
ATOM 6124 N N . SER A 1 793 ? 5.030 11.342 3.950 1.00 92.38 793 SER A N 1
ATOM 6125 C CA . SER A 1 793 ? 6.089 10.942 3.008 1.00 92.38 793 SER A CA 1
ATOM 6126 C C . SER A 1 793 ? 6.186 11.969 1.873 1.00 92.38 793 SER A C 1
ATOM 6128 O O . SER A 1 793 ? 5.266 12.768 1.706 1.00 92.38 793 SER A O 1
ATOM 6130 N N . TYR A 1 794 ? 7.243 11.960 1.052 1.00 92.62 794 TYR A N 1
ATOM 6131 C CA . TYR A 1 794 ? 7.334 12.899 -0.080 1.00 92.62 794 TYR A CA 1
ATOM 6132 C C . TYR A 1 794 ? 6.112 12.811 -1.014 1.00 92.62 794 TYR A C 1
ATOM 6134 O O . TYR A 1 794 ? 5.529 13.839 -1.344 1.00 92.62 794 TYR A O 1
ATOM 6142 N N . GLY A 1 795 ? 5.639 11.600 -1.330 1.00 89.69 795 GLY A N 1
ATOM 6143 C CA . GLY A 1 795 ? 4.411 11.381 -2.106 1.00 89.69 795 GLY A CA 1
ATOM 6144 C C . GLY A 1 795 ? 3.089 11.693 -1.382 1.00 89.69 795 GLY A C 1
ATOM 6145 O O . GLY A 1 795 ? 2.015 11.553 -1.964 1.00 89.69 795 GLY A O 1
ATOM 6146 N N . GLY A 1 796 ? 3.136 12.082 -0.104 1.00 86.00 796 GLY A N 1
ATOM 6147 C CA . GLY A 1 796 ? 1.971 12.245 0.761 1.00 86.00 796 GLY A CA 1
ATOM 6148 C C . GLY A 1 796 ? 1.546 13.696 1.004 1.00 86.00 796 GLY A C 1
ATOM 6149 O O . GLY A 1 796 ? 2.362 14.615 1.147 1.00 86.00 796 GLY A O 1
ATOM 6150 N N . ARG A 1 797 ? 0.230 13.891 1.177 1.00 90.06 797 ARG A N 1
ATOM 6151 C CA . ARG A 1 797 ? -0.285 15.018 1.975 1.00 90.06 797 ARG A CA 1
ATOM 6152 C C . ARG A 1 797 ? 0.068 14.791 3.451 1.00 90.06 797 ARG A C 1
ATOM 6154 O O . ARG A 1 797 ? 0.317 13.661 3.865 1.00 90.06 797 ARG A O 1
ATOM 6161 N N . VAL A 1 798 ? 0.053 15.862 4.243 1.00 92.81 798 VAL A N 1
ATOM 6162 C CA . VAL A 1 798 ? 0.053 15.746 5.709 1.00 92.81 798 VAL A CA 1
ATOM 6163 C C . VAL A 1 798 ? -1.194 14.976 6.150 1.00 92.81 798 VAL A C 1
ATOM 6165 O O . VAL A 1 798 ? -2.291 15.226 5.648 1.00 92.81 798 VAL A O 1
ATOM 6168 N N . GLY A 1 799 ? -1.011 14.064 7.098 1.00 93.88 799 GLY A N 1
ATOM 6169 C CA . GLY A 1 799 ? -2.073 13.500 7.924 1.00 93.88 799 GLY A CA 1
ATOM 6170 C C . GLY A 1 799 ? -1.562 13.278 9.345 1.00 93.88 799 GLY A C 1
ATOM 6171 O O . GLY A 1 799 ? -0.428 13.639 9.666 1.00 93.88 799 GLY A O 1
ATOM 6172 N N . THR A 1 800 ? -2.381 12.672 10.199 1.00 96.44 800 THR A N 1
ATOM 6173 C CA . THR A 1 800 ? -2.038 12.465 11.611 1.00 96.44 800 THR A CA 1
ATOM 6174 C C . THR A 1 800 ? -2.115 11.007 12.063 1.00 96.44 800 THR A C 1
ATOM 6176 O O . THR A 1 800 ? -3.104 10.316 11.817 1.00 96.44 800 THR A O 1
ATOM 6179 N N . SER A 1 801 ? -1.082 10.561 12.788 1.00 96.25 801 SER A N 1
ATOM 6180 C CA . SER A 1 801 ? -0.997 9.234 13.412 1.00 96.25 801 SER A CA 1
ATOM 6181 C C . SER A 1 801 ? -0.329 9.288 14.788 1.00 96.25 801 SER A C 1
ATOM 6183 O O . SER A 1 801 ? 0.263 10.295 15.182 1.00 96.25 801 SER A O 1
ATOM 6185 N N . PHE A 1 802 ? -0.376 8.168 15.513 1.00 97.56 802 PHE A N 1
ATOM 6186 C CA . PHE A 1 802 ? 0.476 7.952 16.683 1.00 97.56 802 PHE A CA 1
ATOM 6187 C C . PHE A 1 802 ? 1.961 8.038 16.290 1.00 97.56 802 PHE A C 1
ATOM 6189 O O . PHE A 1 802 ? 2.320 7.696 15.162 1.00 97.56 802 PHE A O 1
ATOM 6196 N N . ASN A 1 803 ? 2.807 8.465 17.235 1.00 96.12 803 ASN A N 1
ATOM 6197 C CA . ASN A 1 803 ? 4.260 8.291 17.162 1.00 96.12 803 ASN A CA 1
ATOM 6198 C C . ASN A 1 803 ? 4.561 6.813 17.471 1.00 96.12 803 ASN A C 1
ATOM 6200 O O . ASN A 1 803 ? 4.684 6.005 16.556 1.00 96.12 803 ASN A O 1
ATOM 6204 N N . ASN A 1 804 ? 4.488 6.430 18.752 1.00 97.00 804 ASN A N 1
ATOM 6205 C CA . ASN A 1 804 ? 4.287 5.045 19.175 1.00 97.00 804 ASN A CA 1
ATOM 6206 C C . ASN A 1 804 ? 2.966 4.918 19.954 1.00 97.00 804 ASN A C 1
ATOM 6208 O O . ASN A 1 804 ? 2.686 5.737 20.830 1.00 97.00 804 ASN A O 1
ATOM 6212 N N . TYR A 1 805 ? 2.163 3.902 19.635 1.00 97.12 805 TYR A N 1
ATOM 6213 C CA . TYR A 1 805 ? 0.931 3.515 20.329 1.00 97.12 805 TYR A CA 1
ATOM 6214 C C . TYR A 1 805 ? 1.299 2.526 21.439 1.00 97.12 805 TYR A C 1
ATOM 6216 O O . TYR A 1 805 ? 1.696 1.395 21.154 1.00 97.12 805 TYR A O 1
ATOM 6224 N N . VAL A 1 806 ? 1.176 2.936 22.702 1.00 97.00 806 VAL A N 1
ATOM 6225 C CA . VAL A 1 806 ? 1.596 2.124 23.855 1.00 97.00 806 VAL A CA 1
ATOM 6226 C C . VAL A 1 806 ? 0.429 1.913 24.815 1.00 97.00 806 VAL A C 1
ATOM 6228 O O . VAL A 1 806 ? -0.072 2.859 25.421 1.00 97.00 806 VAL A O 1
ATOM 6231 N N . VAL A 1 807 ? 0.026 0.655 24.980 1.00 97.44 807 VAL A N 1
ATOM 6232 C CA . VAL A 1 807 ? -0.869 0.199 26.054 1.00 97.44 807 VAL A CA 1
ATOM 6233 C C . VAL A 1 807 ? 0.011 -0.325 27.186 1.00 97.44 807 VAL A C 1
ATOM 6235 O O . VAL A 1 807 ? 0.842 -1.190 26.914 1.00 97.44 807 VAL A O 1
ATOM 6238 N N . PRO A 1 808 ? -0.125 0.158 28.435 1.00 96.56 808 PRO A N 1
ATOM 6239 C CA . PRO A 1 808 ? 0.662 -0.353 29.551 1.00 96.56 808 PRO A CA 1
ATOM 6240 C C . PRO A 1 808 ? 0.478 -1.857 29.768 1.00 96.56 808 PRO A C 1
ATOM 6242 O O . PRO A 1 808 ? -0.610 -2.403 29.584 1.00 96.56 808 PRO A O 1
ATOM 6245 N N . LYS A 1 809 ? 1.543 -2.510 30.237 1.00 97.12 809 LYS A N 1
ATOM 6246 C CA . LYS A 1 809 ? 1.482 -3.855 30.819 1.00 97.12 809 LYS A CA 1
ATOM 6247 C C . LYS A 1 809 ? 0.473 -3.900 31.970 1.00 97.12 809 LYS A C 1
ATOM 6249 O O . LYS A 1 809 ? 0.455 -2.997 32.806 1.00 97.12 809 LYS A O 1
ATOM 6254 N N . GLY A 1 810 ? -0.320 -4.966 32.028 1.00 96.19 810 GLY A N 1
ATOM 6255 C CA . GLY A 1 810 ? -1.069 -5.330 33.228 1.00 96.19 810 GLY A CA 1
ATOM 6256 C C . GLY A 1 810 ? -0.195 -6.091 34.228 1.00 96.19 810 GLY A C 1
ATOM 6257 O O . GLY A 1 810 ? 1.018 -6.201 34.057 1.00 96.19 810 GLY A O 1
ATOM 6258 N N . ASN A 1 811 ? -0.819 -6.642 35.271 1.00 96.06 811 ASN A N 1
ATOM 6259 C CA . ASN A 1 811 ? -0.108 -7.361 36.339 1.00 96.06 811 ASN A CA 1
ATOM 6260 C C . ASN A 1 811 ? -0.094 -8.891 36.150 1.00 96.06 811 ASN A C 1
ATOM 6262 O O . ASN A 1 811 ? 0.755 -9.563 36.728 1.00 96.06 811 ASN A O 1
ATOM 6266 N N . GLN A 1 812 ? -1.014 -9.439 35.350 1.00 96.31 812 GLN A N 1
ATOM 6267 C CA . GLN A 1 812 ? -1.224 -10.884 35.192 1.00 96.31 812 GLN A CA 1
ATOM 6268 C C . GLN A 1 812 ? -0.346 -11.478 34.085 1.00 96.31 812 GLN A C 1
ATOM 6270 O O . GLN A 1 812 ? -0.115 -10.849 33.056 1.00 96.31 812 GLN A O 1
ATOM 6275 N N . THR A 1 813 ? 0.092 -12.719 34.253 1.00 97.69 813 THR A N 1
ATOM 6276 C CA . THR A 1 813 ? 0.718 -13.516 33.188 1.00 97.69 813 THR A CA 1
ATOM 6277 C C . THR A 1 813 ? -0.311 -14.021 32.170 1.00 97.69 813 THR A C 1
ATOM 6279 O O . THR A 1 813 ? -1.511 -14.102 32.450 1.00 97.69 813 THR A O 1
ATOM 6282 N N . LEU A 1 814 ? 0.165 -14.440 30.991 1.00 96.31 814 LEU A N 1
ATOM 6283 C CA . LEU A 1 814 ? -0.644 -15.153 29.991 1.00 96.31 814 LEU A CA 1
ATOM 6284 C C . LEU A 1 814 ? -1.358 -16.380 30.596 1.00 96.31 814 LEU A C 1
ATOM 6286 O O . LEU A 1 814 ? -2.540 -16.604 30.337 1.00 96.31 814 LEU A O 1
ATOM 6290 N N . GLU A 1 815 ? -0.671 -17.147 31.447 1.00 96.31 815 GLU A N 1
ATOM 6291 C CA . GLU A 1 815 ? -1.258 -18.307 32.125 1.00 96.31 815 GLU A CA 1
ATOM 6292 C C . GLU A 1 815 ? -2.396 -17.937 33.083 1.00 96.31 815 GLU A C 1
ATOM 6294 O O . GLU A 1 815 ? -3.400 -18.646 33.140 1.00 96.31 815 GLU A O 1
ATOM 6299 N N . GLU A 1 816 ? -2.265 -16.850 33.844 1.00 97.00 816 GLU A N 1
ATOM 6300 C CA . GLU A 1 816 ? -3.312 -16.396 34.766 1.00 97.00 816 GLU A CA 1
ATOM 6301 C C . GLU A 1 816 ? -4.545 -15.887 34.014 1.00 97.00 816 GLU A C 1
ATOM 6303 O O . GLU A 1 816 ? -5.666 -16.187 34.422 1.00 97.00 816 GLU A O 1
ATOM 6308 N N . LEU A 1 817 ? -4.363 -15.208 32.875 1.00 96.62 817 LEU A N 1
ATOM 6309 C CA . LEU A 1 817 ? -5.474 -14.826 31.997 1.00 96.62 817 LEU A CA 1
ATOM 6310 C C . LEU A 1 817 ? -6.190 -16.060 31.426 1.00 96.62 817 LEU A C 1
ATOM 6312 O O . LEU A 1 817 ? -7.414 -16.142 31.513 1.00 96.62 817 LEU A O 1
ATOM 6316 N N . LEU A 1 818 ? -5.449 -17.059 30.933 1.00 96.56 818 LEU A N 1
ATOM 6317 C CA . LEU A 1 818 ? -6.017 -18.321 30.435 1.00 96.56 818 LEU A CA 1
ATOM 6318 C C . LEU A 1 818 ? -6.751 -19.126 31.525 1.00 96.56 818 LEU A C 1
ATOM 6320 O O . LEU A 1 818 ? -7.713 -19.832 31.222 1.00 96.56 818 LEU A O 1
ATOM 6324 N N . LYS A 1 819 ? -6.318 -19.024 32.789 1.00 96.44 819 LYS A N 1
ATOM 6325 C CA . LYS A 1 819 ? -6.954 -19.669 33.956 1.00 96.44 819 LYS A CA 1
ATOM 6326 C C . LYS A 1 819 ? -8.123 -18.862 34.540 1.00 96.44 819 LYS A C 1
ATOM 6328 O O . LYS A 1 819 ? -8.930 -19.435 35.266 1.00 96.44 819 LYS A O 1
ATOM 6333 N N . SER A 1 820 ? -8.236 -17.567 34.229 1.00 95.38 820 SER A N 1
ATOM 6334 C CA . SER A 1 820 ? -9.286 -16.681 34.766 1.00 95.38 820 SER A CA 1
ATOM 6335 C C . SER A 1 820 ? -10.691 -16.943 34.203 1.00 95.38 820 SER A C 1
ATOM 6337 O O . SER A 1 820 ? -11.679 -16.524 34.804 1.00 95.38 820 SER A O 1
ATOM 6339 N N . VAL A 1 821 ? -10.792 -17.659 33.076 1.00 95.56 821 VAL A N 1
ATOM 6340 C CA . VAL A 1 821 ? -12.050 -17.969 32.381 1.00 95.56 821 VAL A CA 1
ATOM 6341 C C . VAL A 1 821 ? -12.244 -19.488 32.213 1.00 95.56 821 VAL A C 1
ATOM 6343 O O . VAL A 1 821 ? -11.274 -20.196 31.932 1.00 95.56 821 VAL A O 1
ATOM 6346 N N . PRO A 1 822 ? -13.479 -20.027 32.341 1.00 95.44 822 PRO A N 1
ATOM 6347 C CA . PRO A 1 822 ? -13.726 -21.470 32.207 1.00 95.44 822 PRO A CA 1
ATOM 6348 C C . PRO A 1 822 ? -13.407 -22.024 30.813 1.00 95.44 822 PRO A C 1
ATOM 6350 O O . PRO A 1 822 ? -12.982 -23.170 30.680 1.00 95.44 822 PRO A O 1
ATOM 6353 N N . GLU A 1 823 ? -13.596 -21.221 29.768 1.00 96.62 823 GLU A N 1
ATOM 6354 C CA . GLU A 1 823 ? -13.148 -21.512 28.407 1.00 96.62 823 GLU A CA 1
ATOM 6355 C C . GLU A 1 823 ? -12.936 -20.225 27.609 1.00 96.62 823 GLU A C 1
ATOM 6357 O O . GLU A 1 823 ? -13.567 -19.205 27.889 1.00 96.62 823 GLU A O 1
ATOM 6362 N N . CYS A 1 824 ? -12.038 -20.270 26.625 1.00 97.38 824 CYS A N 1
ATOM 6363 C CA . CYS A 1 824 ? -11.795 -19.166 25.698 1.00 97.38 824 CYS A CA 1
ATOM 6364 C C . CYS A 1 824 ? -11.136 -19.643 24.397 1.00 97.38 824 CYS A C 1
ATOM 6366 O O . CYS A 1 824 ? -10.704 -20.794 24.281 1.00 97.38 824 CYS A O 1
ATOM 6368 N N . ILE A 1 825 ? -11.024 -18.743 23.419 1.00 97.94 825 ILE A N 1
ATOM 6369 C CA . ILE A 1 825 ? -10.167 -18.935 22.243 1.00 97.94 825 ILE A CA 1
ATOM 6370 C C . ILE A 1 825 ? -8.965 -17.995 22.349 1.00 97.94 825 ILE A C 1
ATOM 6372 O O . ILE A 1 825 ? -9.127 -16.775 22.359 1.00 97.94 825 ILE A O 1
ATOM 6376 N N . TYR A 1 826 ? -7.757 -18.559 22.392 1.00 97.69 826 TYR A N 1
ATOM 6377 C CA . TYR A 1 826 ? -6.514 -17.796 22.297 1.00 97.69 826 TYR A CA 1
ATOM 6378 C C . TYR A 1 826 ? -6.182 -17.565 20.820 1.00 97.69 826 TYR A C 1
ATOM 6380 O O . TYR A 1 826 ? -5.847 -18.505 20.094 1.00 97.69 826 TYR A O 1
ATOM 6388 N N . ILE A 1 827 ? -6.342 -16.327 20.351 1.00 97.38 827 ILE A N 1
ATOM 6389 C CA . ILE A 1 827 ? -6.211 -15.950 18.940 1.00 97.38 827 ILE A CA 1
ATOM 6390 C C . ILE A 1 827 ? -4.753 -15.588 18.646 1.00 97.38 827 ILE A C 1
ATOM 6392 O O . ILE A 1 827 ? -4.195 -14.647 19.210 1.00 97.38 827 ILE A O 1
ATOM 6396 N N . LEU A 1 828 ? -4.146 -16.349 17.731 1.00 95.50 828 LEU A N 1
ATOM 6397 C CA . LEU A 1 828 ? -2.710 -16.335 17.432 1.00 95.50 828 LEU A CA 1
ATOM 6398 C C . LEU A 1 828 ? -2.381 -15.799 16.032 1.00 95.50 828 LEU A C 1
ATOM 6400 O O . LEU A 1 828 ? -1.212 -15.529 15.740 1.00 95.50 828 LEU A O 1
ATOM 6404 N N . LYS A 1 829 ? -3.376 -15.703 15.144 1.00 92.69 829 LYS A N 1
ATOM 6405 C CA . LYS A 1 829 ? -3.222 -15.267 13.751 1.00 92.69 829 LYS A CA 1
ATOM 6406 C C . LYS A 1 829 ? -4.555 -14.770 13.181 1.00 92.69 829 LYS A C 1
ATOM 6408 O O . LYS A 1 829 ? -5.606 -15.334 13.475 1.00 92.69 829 LYS A O 1
ATOM 6413 N N . LEU A 1 830 ? -4.473 -13.752 12.328 1.00 90.81 830 LEU A N 1
ATOM 6414 C CA . LEU A 1 830 ? -5.582 -13.191 11.554 1.00 90.81 830 LEU A CA 1
ATOM 6415 C C . LEU A 1 830 ? -5.505 -13.652 10.087 1.00 90.81 830 LEU A C 1
ATOM 6417 O O . LEU A 1 830 ? -4.419 -13.958 9.585 1.00 90.81 830 LEU A O 1
ATOM 6421 N N . GLU A 1 831 ? -6.642 -13.680 9.397 1.00 83.62 831 GLU A N 1
ATOM 6422 C CA . GLU A 1 831 ? -6.764 -14.031 7.978 1.00 83.62 831 GLU A CA 1
ATOM 6423 C C . GLU A 1 831 ? -7.437 -12.888 7.203 1.00 83.62 831 GLU A C 1
ATOM 6425 O O . GLU A 1 831 ? -8.662 -12.768 7.161 1.00 83.62 831 GLU A O 1
ATOM 6430 N N . GLY A 1 832 ? -6.612 -12.033 6.590 1.00 72.62 832 GLY A N 1
ATOM 6431 C CA . GLY A 1 832 ? -7.071 -10.848 5.864 1.00 72.62 832 GLY A CA 1
ATOM 6432 C C . GLY A 1 832 ? -7.565 -9.733 6.792 1.00 72.62 832 GLY A C 1
ATOM 6433 O O . GLY A 1 832 ? -7.078 -9.576 7.908 1.00 72.62 832 GLY A O 1
ATOM 6434 N N . GLY A 1 833 ? -8.515 -8.936 6.302 1.00 72.94 833 GLY A N 1
ATOM 6435 C CA . GLY A 1 833 ? -9.104 -7.806 7.035 1.00 72.94 833 GLY A CA 1
ATOM 6436 C C . GLY A 1 833 ? -10.180 -7.042 6.255 1.00 72.94 833 GLY A C 1
ATOM 6437 O O . GLY A 1 833 ? -10.500 -5.911 6.602 1.00 72.94 833 GLY A O 1
ATOM 6438 N N . SER A 1 834 ? -10.724 -7.630 5.184 1.00 65.06 834 SER A N 1
ATOM 6439 C CA . SER A 1 834 ? -11.673 -6.991 4.258 1.00 65.06 834 SER A CA 1
ATOM 6440 C C . SER A 1 834 ? -13.068 -6.750 4.847 1.00 65.06 834 SER A C 1
ATOM 6442 O O . SER A 1 834 ? -13.805 -5.929 4.312 1.00 65.06 834 SER A O 1
ATOM 6444 N N . GLY A 1 835 ? -13.420 -7.435 5.941 1.00 69.38 835 GLY A N 1
ATOM 6445 C CA . GLY A 1 835 ? -14.626 -7.186 6.739 1.00 69.38 835 GLY A CA 1
ATOM 6446 C C . GLY A 1 835 ? -14.393 -6.283 7.957 1.00 69.38 835 GLY A C 1
ATOM 6447 O O . GLY A 1 835 ? -15.217 -6.270 8.866 1.00 69.38 835 GLY A O 1
ATOM 6448 N N . CYS A 1 836 ? -13.273 -5.554 8.020 1.00 81.62 836 CYS A N 1
ATOM 6449 C CA . CYS A 1 836 ? -12.993 -4.595 9.091 1.00 81.62 836 CYS A CA 1
ATOM 6450 C C . CYS A 1 836 ? -13.150 -3.147 8.606 1.00 81.62 836 CYS A C 1
ATOM 6452 O O . CYS A 1 836 ? -12.679 -2.791 7.527 1.00 81.62 836 CYS A O 1
ATOM 6454 N N . SER A 1 837 ? -13.749 -2.282 9.428 1.00 82.94 837 SER A N 1
ATOM 6455 C CA . SER A 1 837 ? -13.957 -0.864 9.110 1.00 82.94 837 SER A CA 1
ATOM 6456 C C . SER A 1 837 ? -13.687 0.025 10.319 1.00 82.94 837 SER A C 1
ATOM 6458 O O . SER A 1 837 ? -14.471 0.069 11.266 1.00 82.94 837 SER A O 1
ATOM 6460 N N . ALA A 1 838 ? -12.598 0.798 10.267 1.00 87.75 838 ALA A N 1
ATOM 6461 C CA . ALA A 1 838 ? -12.219 1.720 11.340 1.00 87.75 838 ALA A CA 1
ATOM 6462 C C . ALA A 1 838 ? -13.293 2.783 11.649 1.00 87.75 838 ALA A C 1
ATOM 6464 O O . ALA A 1 838 ? -13.400 3.240 12.784 1.00 87.75 838 ALA A O 1
ATOM 6465 N N . VAL A 1 839 ? -14.114 3.145 10.654 1.00 82.00 839 VAL A N 1
ATOM 6466 C CA . VAL A 1 839 ? -15.147 4.187 10.764 1.00 82.00 839 VAL A CA 1
ATOM 6467 C C . VAL A 1 839 ? -16.368 3.695 11.547 1.00 82.00 839 VAL A C 1
ATOM 6469 O O . VAL A 1 839 ? -16.805 4.358 12.486 1.00 82.00 839 VAL A O 1
ATOM 6472 N N . SER A 1 840 ? -16.919 2.523 11.202 1.00 77.81 840 SER A N 1
ATOM 6473 C CA . SER A 1 840 ? -18.032 1.921 11.958 1.00 77.81 840 SER A CA 1
ATOM 6474 C C . SER A 1 840 ? -17.557 1.226 13.237 1.00 77.81 840 SER A C 1
ATOM 6476 O O . SER A 1 840 ? -18.342 1.030 14.170 1.00 77.81 840 SER A O 1
ATOM 6478 N N . GLY A 1 841 ? -16.275 0.863 13.296 1.00 86.25 841 GLY A N 1
ATOM 6479 C CA . GLY A 1 841 ? -15.694 -0.026 14.295 1.00 86.25 841 GLY A CA 1
ATOM 6480 C C . GLY A 1 841 ? -15.926 -1.505 13.986 1.00 86.25 841 GLY A C 1
ATOM 6481 O O . GLY A 1 841 ? -15.575 -2.339 14.804 1.00 86.25 841 GLY A O 1
ATOM 6482 N N . GLU A 1 842 ? -16.542 -1.864 12.863 1.00 84.56 842 GLU A N 1
ATOM 6483 C CA . GLU A 1 842 ? -16.859 -3.259 12.545 1.00 84.56 842 GLU A CA 1
ATOM 6484 C C . GLU A 1 842 ? -15.593 -4.114 12.409 1.00 84.56 842 GLU A C 1
ATOM 6486 O O . GLU A 1 842 ? -14.615 -3.701 11.782 1.00 84.56 842 GLU A O 1
ATOM 6491 N N . ILE A 1 843 ? -15.624 -5.304 13.009 1.00 87.81 843 ILE A N 1
ATOM 6492 C CA . ILE A 1 843 ? -14.604 -6.346 12.910 1.00 87.81 843 ILE A CA 1
ATOM 6493 C C . ILE A 1 843 ? -15.317 -7.615 12.447 1.00 87.81 843 ILE A C 1
ATOM 6495 O O . ILE A 1 843 ? -15.996 -8.250 13.248 1.00 87.81 843 ILE A O 1
ATOM 6499 N N . SER A 1 844 ? -15.139 -8.002 11.185 1.00 86.00 844 SER A N 1
ATOM 6500 C CA . SER A 1 844 ? -15.471 -9.335 10.672 1.00 86.00 844 SER A CA 1
ATOM 6501 C C . SER A 1 844 ? -14.238 -9.907 9.973 1.00 86.00 844 SER A C 1
ATOM 6503 O O . SER A 1 844 ? -13.829 -9.447 8.903 1.00 86.00 844 SER A O 1
ATOM 6505 N N . ILE A 1 845 ? -13.567 -10.854 10.632 1.00 86.38 845 ILE A N 1
ATOM 6506 C CA . ILE A 1 845 ? -12.216 -11.293 10.255 1.00 86.38 845 ILE A CA 1
ATOM 6507 C C . ILE A 1 845 ? -12.017 -12.790 10.514 1.00 86.38 845 ILE A C 1
ATOM 6509 O O . ILE A 1 845 ? -12.450 -13.318 11.540 1.00 86.38 845 ILE A O 1
ATOM 6513 N N . GLY A 1 846 ? -11.371 -13.494 9.581 1.00 88.50 846 GLY A N 1
ATOM 6514 C CA . GLY A 1 846 ? -10.978 -14.889 9.791 1.00 88.50 846 GLY A CA 1
ATOM 6515 C C . GLY A 1 846 ? -9.869 -14.981 10.841 1.00 88.50 846 GLY A C 1
ATOM 6516 O O . GLY A 1 846 ? -8.978 -14.130 10.871 1.00 88.50 846 GLY A O 1
ATOM 6517 N N . VAL A 1 847 ? -9.917 -15.982 11.722 1.00 92.38 847 VAL A N 1
ATOM 6518 C CA . VAL A 1 847 ? -8.923 -16.146 12.796 1.00 92.38 847 VAL A CA 1
ATOM 6519 C C . VAL A 1 847 ? -8.460 -17.596 12.947 1.00 92.38 847 VAL A C 1
ATOM 6521 O O . VAL A 1 847 ? -9.225 -18.542 12.765 1.00 92.38 847 VAL A O 1
ATOM 6524 N N . GLN A 1 848 ? -7.189 -17.769 13.318 1.00 94.00 848 GLN A N 1
ATOM 6525 C CA . GLN A 1 848 ? -6.620 -19.049 13.749 1.00 94.00 848 GLN A CA 1
ATOM 6526 C C . GLN A 1 848 ? -6.067 -18.910 15.175 1.00 94.00 848 GLN A C 1
ATOM 6528 O O . GLN A 1 848 ? -5.502 -17.876 15.554 1.00 94.00 848 GLN A O 1
ATOM 6533 N N . GLY A 1 849 ? -6.229 -19.954 15.982 1.00 95.75 849 GLY A N 1
ATOM 6534 C CA . GLY A 1 849 ? -5.932 -19.913 17.413 1.00 95.75 849 GLY A CA 1
ATOM 6535 C C . GLY A 1 849 ? -5.908 -21.291 18.063 1.00 95.75 849 GLY A C 1
ATOM 6536 O O . GLY A 1 849 ? -5.758 -22.307 17.385 1.00 95.75 849 GLY A O 1
ATOM 6537 N N . VAL A 1 850 ? -6.102 -21.325 19.378 1.00 96.94 850 VAL A N 1
ATOM 6538 C CA . VAL A 1 850 ? -6.285 -22.550 20.171 1.00 96.94 850 VAL A CA 1
ATOM 6539 C C . VAL A 1 850 ? -7.494 -22.380 21.087 1.00 96.94 850 VAL A C 1
ATOM 6541 O O . VAL A 1 850 ? -7.637 -21.348 21.739 1.00 96.94 850 VAL A O 1
ATOM 6544 N N . TYR A 1 851 ? -8.368 -23.386 21.141 1.00 97.44 851 TYR A N 1
ATOM 6545 C CA . TYR A 1 851 ? -9.464 -23.441 22.109 1.00 97.44 851 TYR A CA 1
ATOM 6546 C C . TYR A 1 851 ? -8.938 -23.972 23.447 1.00 97.44 851 TYR A C 1
ATOM 6548 O O . TYR A 1 851 ? -8.328 -25.045 23.500 1.00 97.44 851 TYR A O 1
ATOM 6556 N N . TYR A 1 852 ? -9.168 -23.210 24.515 1.00 97.50 852 TYR A N 1
ATOM 6557 C CA . TYR A 1 852 ? -8.743 -23.497 25.883 1.00 97.50 852 TYR A CA 1
ATOM 6558 C C . TYR A 1 852 ? -9.949 -23.771 26.783 1.00 97.50 852 TYR A C 1
ATOM 6560 O O . TYR A 1 852 ? -10.990 -23.127 26.652 1.00 97.50 852 TYR A O 1
ATOM 6568 N N . LYS A 1 853 ? -9.782 -24.672 27.757 1.00 96.62 853 LYS A N 1
ATOM 6569 C CA . LYS A 1 853 ? -10.762 -24.934 28.819 1.00 96.62 853 LYS A CA 1
ATOM 6570 C C . LYS A 1 853 ? -10.052 -25.113 30.159 1.00 96.62 853 LYS A C 1
ATOM 6572 O O . LYS A 1 853 ? -9.085 -25.867 30.244 1.00 96.62 853 LYS A O 1
ATOM 6577 N N . ASN A 1 854 ? -10.511 -24.413 31.196 1.00 93.25 854 ASN A N 1
ATOM 6578 C CA . ASN A 1 854 ? -9.897 -24.362 32.529 1.00 93.25 854 ASN A CA 1
ATOM 6579 C C . ASN A 1 854 ? -8.368 -24.131 32.464 1.00 93.25 854 ASN A C 1
ATOM 6581 O O . ASN A 1 854 ? -7.596 -24.908 33.026 1.00 93.25 854 ASN A O 1
ATOM 6585 N N . GLY A 1 855 ? -7.913 -23.139 31.690 1.00 93.62 855 GLY A N 1
ATOM 6586 C CA . GLY A 1 855 ? -6.487 -22.847 31.474 1.00 93.62 855 GLY A CA 1
ATOM 6587 C C . GLY A 1 855 ? -5.686 -23.852 30.633 1.00 93.62 855 GLY A C 1
ATOM 6588 O O . GLY A 1 855 ? -4.513 -23.601 30.373 1.00 93.62 855 GLY A O 1
ATOM 6589 N N . ASN A 1 856 ? -6.279 -24.958 30.169 1.00 96.19 856 ASN A N 1
ATOM 6590 C CA . ASN A 1 856 ? -5.587 -26.003 29.407 1.00 96.19 856 ASN A CA 1
ATOM 6591 C C . ASN A 1 856 ? -5.936 -25.942 27.903 1.00 96.19 856 ASN A C 1
ATOM 6593 O O . ASN A 1 856 ? -7.117 -25.793 27.574 1.00 96.19 856 ASN A O 1
ATOM 6597 N N . PRO A 1 857 ? -4.962 -26.083 26.980 1.00 95.50 857 PRO A N 1
ATOM 6598 C CA . PRO A 1 857 ? -5.227 -26.118 25.541 1.00 95.50 857 PRO A CA 1
ATOM 6599 C C . PRO A 1 857 ? -5.879 -27.448 25.139 1.00 95.50 857 PRO A C 1
ATOM 6601 O O . PRO A 1 857 ? -5.394 -28.518 25.502 1.00 95.50 857 PRO A O 1
ATOM 6604 N N . ILE A 1 858 ? -6.968 -27.391 24.368 1.00 96.25 858 ILE A N 1
ATOM 6605 C CA . ILE A 1 858 ? -7.770 -28.570 23.997 1.00 96.25 858 ILE A CA 1
ATOM 6606 C C . ILE A 1 858 ? -7.529 -28.982 22.540 1.00 96.25 858 ILE A C 1
ATOM 6608 O O . ILE A 1 858 ? -7.247 -30.147 22.263 1.00 96.25 858 ILE A O 1
ATOM 6612 N N . HIS A 1 859 ? -7.627 -28.041 21.596 1.00 94.88 859 HIS A N 1
ATOM 6613 C CA . HIS A 1 859 ? -7.197 -28.235 20.207 1.00 94.88 859 HIS A CA 1
ATOM 6614 C C . HIS A 1 859 ? -6.970 -26.893 19.492 1.00 94.88 859 HIS A C 1
ATOM 6616 O O . HIS A 1 859 ? -7.596 -25.891 19.855 1.00 94.88 859 HIS A O 1
ATOM 6622 N N . PRO A 1 860 ? -6.125 -26.851 18.446 1.00 95.62 860 PRO A N 1
ATOM 6623 C CA . PRO A 1 860 ? -6.046 -25.689 17.574 1.00 95.62 860 PRO A CA 1
ATOM 6624 C C . PRO A 1 860 ? -7.336 -25.487 16.774 1.00 95.62 860 PRO A C 1
ATOM 6626 O O . PRO A 1 860 ? -8.055 -26.443 16.458 1.00 95.62 860 PRO A O 1
ATOM 6629 N N . VAL A 1 861 ? -7.620 -24.228 16.446 1.00 94.12 861 VAL A N 1
ATOM 6630 C CA . VAL A 1 861 ? -8.812 -23.801 15.708 1.00 94.12 861 VAL A CA 1
ATOM 6631 C C . VAL A 1 861 ? -8.439 -23.020 14.456 1.00 94.12 861 VAL A C 1
ATOM 6633 O O . VAL A 1 861 ? -7.509 -22.213 14.456 1.00 94.12 861 VAL A O 1
ATOM 6636 N N . ASP A 1 862 ? -9.176 -23.286 13.385 1.00 90.44 862 ASP A N 1
ATOM 6637 C CA . ASP A 1 862 ? -9.135 -22.564 12.117 1.00 90.44 862 ASP A CA 1
ATOM 6638 C C . ASP A 1 862 ? -10.534 -22.551 11.490 1.00 90.44 862 ASP A C 1
ATOM 6640 O O . ASP A 1 862 ? -11.480 -23.079 12.078 1.00 90.44 862 ASP A O 1
ATOM 6644 N N . SER A 1 863 ? -10.657 -21.980 10.289 1.00 84.69 863 SER A N 1
ATOM 6645 C CA . SER A 1 863 ? -11.916 -21.968 9.530 1.00 84.69 863 SER A CA 1
ATOM 6646 C C . SER A 1 863 ? -13.061 -21.231 10.246 1.00 84.69 863 SER A C 1
ATOM 6648 O O . SER A 1 863 ? -14.227 -21.494 9.960 1.00 84.69 863 SER A O 1
ATOM 6650 N N . ILE A 1 864 ? -12.726 -20.314 11.164 1.00 87.94 864 ILE A N 1
ATOM 6651 C CA . ILE A 1 864 ? -13.671 -19.534 11.971 1.00 87.94 864 ILE A CA 1
ATOM 6652 C C . ILE A 1 864 ? -13.543 -18.029 11.715 1.00 87.94 864 ILE A C 1
ATOM 6654 O O . ILE A 1 864 ? -12.457 -17.518 11.430 1.00 87.94 864 ILE A O 1
ATOM 6658 N N . THR A 1 865 ? -14.654 -17.309 11.859 1.00 86.50 865 THR A N 1
ATOM 6659 C CA . THR A 1 865 ? -14.724 -15.845 11.728 1.00 86.50 865 THR A CA 1
ATOM 6660 C C . THR A 1 865 ? -15.090 -15.214 13.065 1.00 86.50 865 THR A C 1
ATOM 6662 O O . THR A 1 865 ? -16.101 -15.573 13.667 1.00 86.50 865 THR A O 1
ATOM 6665 N N . MET A 1 866 ? -14.280 -14.256 13.510 1.00 92.06 866 MET A N 1
ATOM 6666 C CA . MET A 1 866 ? -14.547 -13.415 14.673 1.00 92.06 866 MET A CA 1
ATOM 6667 C C . MET A 1 866 ? -15.342 -12.181 14.240 1.00 92.06 866 MET A C 1
ATOM 6669 O O . MET A 1 866 ? -14.912 -11.460 13.340 1.00 92.06 866 MET A O 1
ATOM 6673 N N . ASN A 1 867 ? -16.476 -11.944 14.902 1.00 86.75 867 ASN A N 1
ATOM 6674 C CA . ASN A 1 867 ? -17.385 -10.829 14.657 1.00 86.75 867 ASN A CA 1
ATOM 6675 C C . ASN A 1 867 ? -17.561 -9.991 15.938 1.00 86.75 867 ASN A C 1
ATOM 6677 O O . ASN A 1 867 ? -17.936 -10.518 16.991 1.00 86.75 867 ASN A O 1
ATOM 6681 N N . LEU A 1 868 ? -17.267 -8.691 15.855 1.00 90.81 868 LEU A N 1
ATOM 6682 C CA . LEU A 1 868 ? -17.325 -7.738 16.971 1.00 90.81 868 LEU A CA 1
ATOM 6683 C C . LEU A 1 868 ? -17.433 -6.288 16.448 1.00 90.81 868 LEU A C 1
ATOM 6685 O O . LEU A 1 868 ? -17.266 -6.029 15.258 1.00 90.81 868 LEU A O 1
ATOM 6689 N N . ASN A 1 869 ? -17.635 -5.322 17.346 1.00 92.06 869 ASN A N 1
ATOM 6690 C CA . ASN A 1 869 ? -17.341 -3.914 17.094 1.00 92.06 869 ASN A CA 1
ATOM 6691 C C . ASN A 1 869 ? -16.203 -3.427 18.012 1.00 92.06 869 ASN A C 1
ATOM 6693 O O . ASN A 1 869 ? -16.216 -3.702 19.208 1.00 92.06 869 ASN A O 1
ATOM 6697 N N . PHE A 1 870 ? -15.235 -2.688 17.474 1.00 95.94 870 PHE A N 1
ATOM 6698 C CA . PHE A 1 870 ? -14.077 -2.143 18.179 1.00 95.94 870 PHE A CA 1
ATOM 6699 C C . PHE A 1 870 ? -14.457 -1.185 19.312 1.00 95.94 870 PHE A C 1
ATOM 6701 O O . PHE A 1 870 ? -13.864 -1.247 20.382 1.00 95.94 870 PHE A O 1
ATOM 6708 N N . PHE A 1 871 ? -15.457 -0.323 19.124 1.00 95.12 871 PHE A N 1
ATOM 6709 C CA . PHE A 1 871 ? -15.854 0.607 20.186 1.00 95.12 871 PHE A CA 1
ATOM 6710 C C . PHE A 1 871 ? -16.521 -0.133 21.356 1.00 95.12 871 PHE A C 1
ATOM 6712 O O . PHE A 1 871 ? -16.339 0.252 22.507 1.00 95.12 871 PHE A O 1
ATOM 6719 N N . ASP A 1 872 ? -17.188 -1.255 21.077 1.00 94.00 872 ASP A N 1
ATOM 6720 C CA . ASP A 1 872 ? -17.756 -2.133 22.103 1.00 94.00 872 ASP A CA 1
ATOM 6721 C C . ASP A 1 872 ? -16.682 -3.053 22.722 1.00 94.00 872 ASP A C 1
ATOM 6723 O O . ASP A 1 872 ? -16.776 -3.395 23.900 1.00 94.00 872 ASP A O 1
ATOM 6727 N N . LEU A 1 873 ? -15.636 -3.421 21.960 1.00 96.00 873 LEU A N 1
ATOM 6728 C CA . LEU A 1 873 ? -14.450 -4.160 22.424 1.00 96.00 873 LEU A CA 1
ATOM 6729 C C . LEU A 1 873 ? -13.839 -3.459 23.633 1.00 96.00 873 LEU A C 1
ATOM 6731 O O . LEU A 1 873 ? -13.604 -4.102 24.651 1.00 96.00 873 LEU A O 1
ATOM 6735 N N . LEU A 1 874 ? -13.644 -2.141 23.541 1.00 97.25 874 LEU A N 1
ATOM 6736 C CA . LEU A 1 874 ? -13.002 -1.339 24.580 1.00 97.25 874 LEU A CA 1
ATOM 6737 C C . LEU A 1 874 ? -13.700 -1.435 25.951 1.00 97.25 874 LEU A C 1
ATOM 6739 O O . LEU A 1 874 ? -13.020 -1.367 26.970 1.00 97.25 874 LEU A O 1
ATOM 6743 N N . PHE A 1 875 ? -15.022 -1.645 25.996 1.00 96.88 875 PHE A N 1
ATOM 6744 C CA . PHE A 1 875 ? -15.805 -1.866 27.228 1.00 96.88 875 PHE A CA 1
ATOM 6745 C C . PHE A 1 875 ? -15.883 -3.342 27.677 1.00 96.88 875 PHE A C 1
ATOM 6747 O O . PHE A 1 875 ? -16.439 -3.649 28.735 1.00 96.88 875 PHE A O 1
ATOM 6754 N N . ARG A 1 876 ? -15.358 -4.267 26.868 1.00 96.19 876 ARG A N 1
ATOM 6755 C CA . ARG A 1 876 ? -15.301 -5.719 27.118 1.00 96.19 876 ARG A CA 1
ATOM 6756 C C . ARG A 1 876 ? -13.903 -6.190 27.545 1.00 96.19 876 ARG A C 1
ATOM 6758 O O . ARG A 1 876 ? -13.714 -7.393 27.707 1.00 96.19 876 ARG A O 1
ATOM 6765 N N . ILE A 1 877 ? -12.932 -5.282 27.695 1.00 96.88 877 ILE A N 1
ATOM 6766 C CA . ILE A 1 877 ? -11.567 -5.604 28.138 1.00 96.88 877 ILE A CA 1
ATOM 6767 C C . ILE A 1 877 ? -11.577 -5.882 29.643 1.00 96.88 877 ILE A C 1
ATOM 6769 O O . ILE A 1 877 ? -11.804 -4.973 30.445 1.00 96.88 877 ILE A O 1
ATOM 6773 N N . ASP A 1 878 ? -11.293 -7.132 30.007 1.00 94.62 878 ASP A N 1
ATOM 6774 C CA . ASP A 1 878 ? -11.281 -7.611 31.395 1.00 94.62 878 ASP A CA 1
ATOM 6775 C C . ASP A 1 878 ? -9.860 -7.813 31.936 1.00 94.62 878 ASP A C 1
ATOM 6777 O O . ASP A 1 878 ? -9.625 -7.607 33.125 1.00 94.62 878 ASP A O 1
ATOM 6781 N N . GLY A 1 879 ? -8.898 -8.153 31.073 1.00 96.00 879 GLY A N 1
ATOM 6782 C CA . GLY A 1 879 ? -7.523 -8.452 31.474 1.00 96.00 879 GLY A CA 1
ATOM 6783 C C . GLY A 1 879 ? -6.486 -8.049 30.429 1.00 96.00 879 GLY A C 1
ATOM 6784 O O . GLY A 1 879 ? -6.767 -8.006 29.231 1.00 96.00 879 GLY A O 1
ATOM 6785 N N . ILE A 1 880 ? -5.280 -7.744 30.908 1.00 97.94 880 ILE A N 1
ATOM 6786 C CA . ILE A 1 880 ? -4.127 -7.283 30.125 1.00 97.94 880 ILE A CA 1
ATOM 6787 C C . ILE A 1 880 ? -2.894 -8.005 30.681 1.00 97.94 880 ILE A C 1
ATOM 6789 O O . ILE A 1 880 ? -2.700 -8.001 31.901 1.00 97.94 880 ILE A O 1
ATOM 6793 N N . SER A 1 881 ? -2.070 -8.628 29.832 1.00 97.88 881 SER A N 1
ATOM 6794 C CA . SER A 1 881 ? -0.881 -9.348 30.315 1.00 97.88 881 SER A CA 1
ATOM 6795 C C . SER A 1 881 ? 0.273 -8.418 30.718 1.00 97.88 881 SER A C 1
ATOM 6797 O O . SER A 1 881 ? 0.327 -7.236 30.365 1.00 97.88 881 SER A O 1
ATOM 6799 N N . ASN A 1 882 ? 1.216 -8.960 31.486 1.00 97.00 882 ASN A N 1
ATOM 6800 C CA . ASN A 1 882 ? 2.415 -8.283 31.976 1.00 97.00 882 ASN A CA 1
ATOM 6801 C C . ASN A 1 882 ? 3.599 -8.312 30.983 1.00 97.00 882 ASN A C 1
ATOM 6803 O O . ASN A 1 882 ? 4.718 -7.912 31.323 1.00 97.00 882 ASN A O 1
ATOM 6807 N N . GLU A 1 883 ? 3.367 -8.721 29.733 1.00 94.94 883 GLU A N 1
ATOM 6808 C CA . GLU A 1 883 ? 4.377 -8.879 28.685 1.00 94.94 883 GLU A CA 1
ATOM 6809 C C . GLU A 1 883 ? 4.023 -8.095 27.405 1.00 94.94 883 GLU A C 1
ATOM 6811 O O . GLU A 1 883 ? 2.870 -7.763 27.149 1.00 94.94 883 GLU A O 1
ATOM 6816 N N . TYR A 1 884 ? 5.033 -7.754 26.601 1.00 93.88 884 TYR A N 1
ATOM 6817 C CA . TYR A 1 884 ? 4.857 -7.230 25.243 1.00 93.88 884 TYR A CA 1
ATOM 6818 C C . TYR A 1 884 ? 5.488 -8.209 24.260 1.00 93.88 884 TYR A C 1
ATOM 6820 O O . TYR A 1 884 ? 6.526 -8.789 24.571 1.00 93.88 884 TYR A O 1
ATOM 6828 N N . ASN A 1 885 ? 4.968 -8.290 23.034 1.00 88.25 885 ASN A N 1
ATOM 6829 C CA . ASN A 1 885 ? 5.698 -8.981 21.976 1.00 88.25 885 ASN A CA 1
ATOM 6830 C C . ASN A 1 885 ? 7.052 -8.298 21.718 1.00 88.25 885 ASN A C 1
ATOM 6832 O O . ASN A 1 885 ? 7.122 -7.068 21.573 1.00 88.25 885 ASN A O 1
ATOM 6836 N N . ASP A 1 886 ? 8.119 -9.090 21.604 1.00 81.62 886 ASP A N 1
ATOM 6837 C CA . ASP A 1 886 ? 9.482 -8.601 21.366 1.00 81.62 886 ASP A CA 1
ATOM 6838 C C . ASP A 1 886 ? 9.764 -8.261 19.887 1.00 81.62 886 ASP A C 1
ATOM 6840 O O . ASP A 1 886 ? 10.799 -8.587 19.309 1.00 81.62 886 ASP A O 1
ATOM 6844 N N . SER A 1 887 ? 8.792 -7.613 19.246 1.00 84.06 887 SER A N 1
ATOM 6845 C CA . SER A 1 887 ? 8.890 -7.051 17.903 1.00 84.06 887 SER A CA 1
ATOM 6846 C C . SER A 1 887 ? 9.420 -5.616 17.941 1.00 84.06 887 SER A C 1
ATOM 6848 O O . SER A 1 887 ? 8.948 -4.808 18.746 1.00 84.06 887 SER A O 1
ATOM 6850 N N . TYR A 1 888 ? 10.305 -5.249 17.016 1.00 87.81 888 TYR A N 1
ATOM 6851 C CA . TYR A 1 888 ? 10.612 -3.845 16.728 1.00 87.81 888 TYR A CA 1
ATOM 6852 C C . TYR A 1 888 ? 9.414 -3.216 16.006 1.00 87.81 888 TYR A C 1
ATOM 6854 O O . TYR A 1 888 ? 9.143 -3.509 14.843 1.00 87.81 888 TYR A O 1
ATOM 6862 N N . SER A 1 889 ? 8.615 -2.447 16.743 1.00 91.31 889 SER A N 1
ATOM 6863 C CA . SER A 1 889 ? 7.346 -1.886 16.277 1.00 91.31 889 SER A CA 1
ATOM 6864 C C . SER A 1 889 ? 6.963 -0.675 17.116 1.00 91.31 889 SER A C 1
ATOM 6866 O O . SER A 1 889 ? 7.189 -0.663 18.326 1.00 91.31 889 SER A O 1
ATOM 6868 N N . SER A 1 890 ? 6.337 0.309 16.475 1.00 93.88 890 SER A N 1
ATOM 6869 C CA . SER A 1 890 ? 5.746 1.474 17.129 1.00 93.88 890 SER A CA 1
ATOM 6870 C C . SER A 1 890 ? 4.415 1.170 17.826 1.00 93.88 890 SER A C 1
ATOM 6872 O O . SER A 1 890 ? 3.867 2.049 18.482 1.00 93.88 890 SER A O 1
ATOM 6874 N N . ILE A 1 891 ? 3.876 -0.052 17.723 1.00 95.69 891 ILE A N 1
ATOM 6875 C CA . ILE A 1 891 ? 2.650 -0.462 18.420 1.00 95.69 891 ILE A CA 1
ATOM 6876 C C . ILE A 1 891 ? 2.994 -1.542 19.452 1.00 95.69 891 ILE A C 1
ATOM 6878 O O . ILE A 1 891 ? 3.421 -2.643 19.101 1.00 95.69 891 ILE A O 1
ATOM 6882 N N . LYS A 1 892 ? 2.794 -1.233 20.737 1.00 94.88 892 LYS A N 1
ATOM 6883 C CA . LYS A 1 892 ? 3.062 -2.133 21.868 1.00 94.88 892 LYS A CA 1
ATOM 6884 C C . LYS A 1 892 ? 1.805 -2.332 22.693 1.00 94.88 892 LYS A C 1
ATOM 6886 O O . LYS A 1 892 ? 1.315 -1.406 23.337 1.00 94.88 892 LYS A O 1
ATOM 6891 N N . ILE A 1 893 ? 1.284 -3.555 22.630 1.00 96.50 893 ILE A N 1
ATOM 6892 C CA . ILE A 1 893 ? 0.053 -3.976 23.295 1.00 96.50 893 ILE A CA 1
ATOM 6893 C C . ILE A 1 893 ? 0.261 -5.405 23.823 1.00 96.50 893 ILE A C 1
ATOM 6895 O O . ILE A 1 893 ? 0.748 -6.244 23.058 1.00 96.50 893 ILE A O 1
ATOM 6899 N N . PRO A 1 894 ? -0.071 -5.685 25.096 1.00 97.50 894 PRO A N 1
ATOM 6900 C CA . PRO A 1 894 ? -0.019 -7.031 25.673 1.00 97.50 894 PRO A CA 1
ATOM 6901 C C . PRO A 1 894 ? -1.044 -8.015 25.085 1.00 97.50 894 PRO A C 1
ATOM 6903 O O . PRO A 1 894 ? -1.756 -7.727 24.115 1.00 97.50 894 PRO A O 1
ATOM 6906 N N . ASP A 1 895 ? -1.144 -9.192 25.699 1.00 98.12 895 ASP A N 1
ATOM 6907 C CA . ASP A 1 895 ? -2.261 -10.109 25.474 1.00 98.12 895 ASP A CA 1
ATOM 6908 C C . ASP A 1 895 ? -3.520 -9.517 26.123 1.00 98.12 895 ASP A C 1
ATOM 6910 O O . ASP A 1 895 ? -3.484 -9.137 27.297 1.00 98.12 895 ASP A O 1
ATOM 6914 N N . ILE A 1 896 ? -4.616 -9.404 25.366 1.00 97.94 896 ILE A N 1
ATOM 6915 C CA . ILE A 1 896 ? -5.839 -8.709 25.800 1.00 97.94 896 ILE A CA 1
ATOM 6916 C C . ILE A 1 896 ? -6.992 -9.703 25.931 1.00 97.94 896 ILE A C 1
ATOM 6918 O O . ILE A 1 896 ? -7.427 -10.290 24.937 1.00 97.94 896 ILE A O 1
ATOM 6922 N N . LEU A 1 897 ? -7.501 -9.875 27.153 1.00 97.75 897 LEU A N 1
ATOM 6923 C CA . LEU A 1 897 ? -8.675 -10.696 27.441 1.00 97.75 897 LEU A CA 1
ATOM 6924 C C . LEU A 1 897 ? -9.947 -9.872 27.210 1.00 97.75 897 LEU A C 1
ATOM 6926 O O . LEU A 1 897 ? -10.185 -8.873 27.894 1.00 97.75 897 LEU A O 1
ATOM 6930 N N . ILE A 1 898 ? -10.769 -10.319 26.263 1.00 97.12 898 ILE A N 1
ATOM 6931 C CA . ILE A 1 898 ? -12.056 -9.720 25.908 1.00 97.12 898 ILE A CA 1
ATOM 6932 C C . ILE A 1 898 ? -13.158 -10.689 26.338 1.00 97.12 898 ILE A C 1
ATOM 6934 O O . ILE A 1 898 ? -13.187 -11.845 25.906 1.00 97.12 898 ILE A O 1
ATOM 6938 N N . ARG A 1 899 ? -14.083 -10.201 27.168 1.00 94.50 899 ARG A N 1
ATOM 6939 C CA . ARG A 1 899 ? -15.127 -10.997 27.835 1.00 94.50 899 ARG A CA 1
ATOM 6940 C C . ARG A 1 899 ? -15.986 -11.834 26.889 1.00 94.50 899 ARG A C 1
ATOM 6942 O O . ARG A 1 899 ? -16.391 -12.937 27.237 1.00 94.50 899 ARG A O 1
ATOM 6949 N N . GLU A 1 900 ? -16.300 -11.287 25.718 1.00 92.25 900 GLU A N 1
ATOM 6950 C CA . GLU A 1 900 ? -17.207 -11.904 24.754 1.00 92.25 900 GLU A CA 1
ATOM 6951 C C . GLU A 1 900 ? -16.978 -11.364 23.334 1.00 92.25 900 GLU A C 1
ATOM 6953 O O . GLU A 1 900 ? -17.039 -10.149 23.115 1.00 92.25 900 GLU A O 1
ATOM 6958 N N . ALA A 1 901 ? -16.826 -12.276 22.372 1.00 93.19 901 ALA A N 1
ATOM 6959 C CA . ALA A 1 901 ? -16.941 -12.045 20.936 1.00 93.19 901 ALA A CA 1
ATOM 6960 C C . ALA A 1 901 ? -17.806 -13.126 20.265 1.00 93.19 901 ALA A C 1
ATOM 6962 O O . ALA A 1 901 ? -17.865 -14.268 20.728 1.00 93.19 901 ALA A O 1
ATOM 6963 N N . SER A 1 902 ? -18.453 -12.776 19.149 1.00 91.12 902 SER A N 1
ATOM 6964 C CA . SER A 1 902 ? -19.232 -13.731 18.357 1.00 91.12 902 SER A CA 1
ATOM 6965 C C . SER A 1 902 ? -18.315 -14.478 17.390 1.00 91.12 902 SER A C 1
ATOM 6967 O O . SER A 1 902 ? -17.593 -13.864 16.605 1.00 91.12 902 SER A O 1
ATOM 6969 N N . ILE A 1 903 ? -18.338 -15.808 17.439 1.00 92.00 903 ILE A N 1
ATOM 6970 C CA . ILE A 1 903 ? -17.539 -16.689 16.587 1.00 92.00 903 ILE A CA 1
ATOM 6971 C C . ILE A 1 903 ? -18.480 -17.470 15.672 1.00 92.00 903 ILE A C 1
ATOM 6973 O O . ILE A 1 903 ? -19.406 -18.127 16.148 1.00 92.00 903 ILE A O 1
ATOM 6977 N N . ALA A 1 904 ? -18.223 -17.429 14.366 1.00 82.25 904 ALA A N 1
ATOM 6978 C CA . ALA A 1 904 ? -18.850 -18.305 13.380 1.00 82.25 904 ALA A CA 1
ATOM 6979 C C . ALA A 1 904 ? -17.892 -19.450 13.008 1.00 82.25 904 ALA A C 1
ATOM 6981 O O . ALA A 1 904 ? -16.701 -19.204 12.809 1.00 82.25 904 ALA A O 1
ATOM 6982 N N . GLY A 1 905 ? -18.424 -20.673 12.921 1.00 75.62 905 GLY A N 1
ATOM 6983 C CA . GLY A 1 905 ? -17.719 -21.953 12.733 1.00 75.62 905 GLY A CA 1
ATOM 6984 C C . GLY A 1 905 ? -18.655 -23.162 12.693 1.00 75.62 905 GLY A C 1
ATOM 6985 O O . GLY A 1 905 ? -19.729 -23.093 13.346 1.00 75.62 905 GLY A O 1
#

pLDDT: mean 87.1, std 16.1, range [20.14, 98.75]

Foldseek 3Di:
DPPVLLQVLQLLLVLLVFPKKKKKWKWFKKWKWKDKPNATPDTEIEIETWMKIWTHDLLFIEIEMELPSDSVVSSVSSVQSSVLVPGDGHPRDGAAADDDPPPADDDPPFDAQVPPFVVVQVVLNVLLVVLLCVQDPQQPMKMKMKIKIWMWMWMAMPVRDTDIYTFIKIKIKMKTWGDDPHDIFIFMDIDMWSGHPVCSVPDPSSVRSNVRNVLRVQASVAAADDPDDFDEAEAPQVQQVCCCALPFVLLWLVCQLLVLHLCNPQAQHQFAAQQWKKKFWQPDPTHPLHDCFASNRHGAGIGGQAHRRGGHHGADDDSSCSRRVHDHHRAFHDPDSQDDTTRHGRDMDTDAGDADLLRLLQVGQKDKYQNAWDDKDADRNFQWIKTARSWMFIRHNSDTDGIHHDDMDTDGGRPDDDADPVNDPDDDDGDDDDDHGDDDDDDGGYDDDDDDDDDDDDDDDDDQVVLVVLLLVLVVVDQFPKKKKKKKWKWKWKFKDFPLDGNYTYTYTFIKMKMWTHHPQFIFIYMYSNSDSVSSNVRVVNSVSSRVRHDGFDFDFDADDDFDPADAAQADPVVVPDGSVNNSVLQNLLVVLLVVVDDFWDGWSIWMWMKMKMKMWMAIPNGDTDMDIGMKIKIKTKTWGAPPVDIFIFMDMAMWRDPVVSDSNVRSVRRVCRRCQCYPAAADAFDKFWEKEALLCVLVLVVLQQVLLALVCLVVLLHPCNVQAQHQQFAQLWWKKQAQRDYTANLHDQAANSGDGAHIDTCAHRRGGHHGAADRRSQVVVVHDHHRFWDDDSRDDIGGGGSFIDIAADDAAPLVLLQVDQKHWYWDDWDDFSQAGSRQQWGWTFTWTFIGGNSHTDGTHGPKIWTDGRSVQRHQFDDFHRDHPNHNYSYTGHTTTGNIIGMHD

Sequence (905 aa):
MNINKAQLILEAGFSRKADFVEIFEEETRSSSVSLRDRKIEQSFAGIDYGIGIRLIYGTDVLYAHTNNEDLEHLISLIDILADSRSAAKDKRQTLVLKGDLKTPSFSIHTIDPRKISPDQKLEILYRADKTARSVSSNIVQVSVSASDSVSRIGIYNSEGLSLEDLRVRSRFNINVTAEKEGERFVASENPGAKKGFEFFSDLPVEQLSKIAAERSLLMLSAGYIEGKKMPVVMGNGFGGVIFHEACGHPLETEAIRKKSSPFVDKLGKKIAQSCLTAIDDGTIPDSWGSINVDDEGTAPQKTILIENGILKNYLSDRVGAQEVGVERTGSARRESYMYAPVSRMRNTYIAAGKDSLDSMLSGIDYGLFAKKMGGGSVNPSTGEFNFSVEEGYVIRNGNIAEPVRGATLIGKGGRNSSKDKYGRKRFRTRCWDVWCGFWFCSGYSGTTFFKSGRNFSRRPFMNLDSSVEYVLGVCKKKDLDSFDLVASESKDVGIELFRKRVSNTELSNSRGIGIRLIRSGKPGYSYSEKLSEEALSQMVEDAISQSKISDPLDIDLPGPTELPKIEIRSYEESLESLGFEWLRSTGEKLDDLAWSVGGKIENVPYSYAGKTWNRFILANSNGLYHSEKSNLVSAGVALVATDGKTKKMGGYTRSGLDLNRIDPEFIVSTATERSLAFLGAKPVKSGSYPILLSNRISPQIFGMFSSPFSADNVQKGLSRLDGKVGSQIASQNWNVFCDPHVSDYPGSKLLDAEGILTNKKAIIENGILKTYLYNLESAKKAGVSPTGNAVRSYGGRVGTSFNNYVVPKGNQTLEELLKSVPECIYILKLEGGSGCSAVSGEISIGVQGVYYKNGNPIHPVDSITMNLNFFDLLFRIDGISNEYNDSYSSIKIPDILIREASIAG

Secondary structure (DSSP, 8-state):
--HHHHHHHHHHHHHTT-SEEEEEEEE--EEEEEEETTEEEEEEEEB-EEEEEEEEETTEEEEEEES---HHHHHHHHHHHHHTTTPPP-PPPP--------PPPPPTT---GGGS-HHHHHHHHHHHHHHHHHS-TTEEEEEEEEEEEEEEEEEEETTS-EEEEEEEEEEEEEEEEEEETTEEEEEEE--EES--THHHHS--HHHHHHHHHHHHHHHHTPEEPP-S---EEE-TTHHHHHHIIIIIGGGBHHHHHTT-STTTT-TTSB-S-TT--EEEES--TT-TT--SS-TTSPPP-EEEEEETTEE---B--HHHHHHHT----S-EE-SSTTS--EE--SEEEEPB-S--HHHHHTT-SEEEEEEEEEEEEEETTTTEEEEEEEEEEEEETTEEEEEEE--EEEEETT---PPPTT--------B--S--------------------PPP-PPPP-HHHHHHHHHHHHTTS--SEEEEEEEEEEEEEEEEETTEEEEEEEEEEEEEEEEEEETTEEEEEEES--SHHHHHHHHHHHHHHTTTSPP---------PPP--------GGGGG--HHHHHHHHHHHHHHHHHT-TTEEEEEEEEEEEEEEEEEEEETTS-EEEEEEEEEEEEEEEEEE-SS-EEEEEEEEEES-GGG--HHHHHHHHHHHHHTTTT--PPPSEEEEEEE-TTTHHHHHHHT-GGGBHHHHHTT--TTTT-TTSB-S-TT--EEE-S--TT-TT--SB-TTSPBP--EEEEETTEE---B--HHHHHHHTS---S-EE--TTPPPEE--SSEEPPP-SB-HHHHHHSSSEEEEEEEEEEEEEEETTTTEEEEEEEEEEEETTEEEEEEEEEEEEEEHHHHTTSEEEEBS-------SEE---EEEEEEEEE-

InterPro domains:
  IPR002510 Metalloprotease TldD/E, N-terminal domain [PF01523] (21-79)
  IPR002510 Metalloprotease TldD/E, N-terminal domain [PF01523] (484-546)
  IPR035068 Metalloprotease TldD/PmbA, N-terminal [G3DSA:3.30.2290.10] (3-222)
  IPR035068 Metalloprotease TldD/PmbA, N-terminal [G3DSA:3.30.2290.10] (461-680)
  IPR036059 Metalloprotease TldD/PmbA superfamily [SSF111283] (4-412)
  IPR036059 Metalloprotease TldD/PmbA superfamily [SSF111283] (462-905)
  IPR045569 Metalloprotease TldD/E, C-terminal domain [PF19289] (228-412)
  IPR045569 Metalloprotease TldD/E, C-terminal domain [PF19289] (686-905)
  IPR045570 Metalloprotease TldD/E, central domain [PF19290] (112-220)
  IPR045570 Metalloprotease TldD/E, central domain [PF19290] (577-677)
  IPR047657 Metalloprotease PmbA [PTHR43421] (462-905)